Protein 1WA3 (pdb70)

Solvent-accessible surface area: 47806 Å² total; per-residue (Å²): 201,11,64,104,39,0,118,152,43,76,3,0,0,6,0,53,11,127,43,35,125,45,0,63,79,20,0,55,1,0,25,79,4,30,0,57,0,0,3,0,0,35,42,4,61,94,2,37,49,0,1,130,76,0,60,88,0,67,158,120,36,5,15,0,0,0,0,6,0,37,44,40,92,47,0,96,98,0,31,133,16,22,8,54,0,0,0,0,1,3,20,7,85,100,0,1,102,14,1,130,135,100,70,30,52,4,2,0,0,1,1,0,2,9,4,0,4,90,0,50,117,32,57,20,55,6,0,5,0,7,0,0,76,27,2,6,24,86,0,3,125,14,2,90,28,9,7,97,74,15,88,4,0,0,10,12,35,5,45,58,138,38,0,32,93,6,35,156,4,41,13,18,0,0,2,0,20,67,30,0,4,125,37,80,49,94,86,0,67,119,43,0,88,34,0,30,107,86,16,188,66,72,189,18,61,114,33,2,132,151,35,66,3,1,0,5,0,64,13,131,39,25,127,52,0,58,73,13,0,62,2,0,30,101,6,30,0,54,0,0,4,0,0,34,43,3,65,94,2,36,46,0,0,116,77,1,58,103,4,61,162,127,36,4,15,0,0,0,0,5,0,42,45,33,132,46,0,118,115,0,28,140,10,22,6,64,2,0,0,0,2,2,4,3,79,105,0,6,108,26,1,152,147,118,68,29,53,6,4,0,0,2,1,0,2,15,8,0,6,92,0,57,125,52,58,23,57,8,0,2,0,7,0,0,73,26,4,9,30,84,0,4,133,18,2,110,26,10,6,67,78,9,76,5,1,0,12,12,44,3,44,61,135,44,0,27,102,6,32,148,9,46,11,18,0,0,2,0,20,77,31,0,8,147,35,67,45,88,92,0,72,95,49,0,103,36,0,42,129,93,12,208,69,56,46,59,120,58,1,124,157,42,80,4,1,0,4,0,58,14,133,34,26,111,49,0,67,93,7,0,71,2,0,29,98,6,35,0,55,0,0,3,0,0,34,48,3,58,97,3,43,53,0,0,142,77,5,48,98,2,65,161,132,38,2,14,0,0,0,0,6,0,33,33,44,124,46,0,115,101,0,29,126,17,22,7,56,1,0,0,0,2,4,12,5,100,110,0,3,70,22,2,123,151,100,68,28,58,6,2,0,0,1,1,0,2,21,12,0,10,102,0,67,115,35,65,24,60,8,0,2,0,5,0,0,66,25,5,10,22,99,0,4,120,14,2,118,24,8,12,81,110,14,74,4,1,0,11,12,42,4,51,66,130,40,0,19,98,5,40,163,0,36,12,21,0,0,2,0,21,79,33,0,6,149,36,69,40,81,93,0,82,89,60,0,99,38,1,24,131,94,10,196,70,75,204,20,59,107,52,2,128,149,38,54,2,1,0,5,0,59,14,134,45,34,97,47,0,60,72,10,0,61,4,0,26,75,7,24,0,54,0,0,4,0,0,29,55,3,69,93,3,36,50,0,1,139,74,1,55,79,0,70,152,132,39,4,14,0,0,0,0,8,0,39,43,55,108,45,0,96,86,0,27,120,22,27,8,55,1,0,0,0,2,3,20,14,106,111,0,3,88,19,1,137,150,91,66,28,58,8,3,0,0,1,1,0,2,5,13,0,4,88,0,48,120,43,55,23,55,10,0,7,0,6,0,0,78,26,4,9,31,86,0,5,124,17,2,110,27,10,6,90,76,14,77,5,0,0,11,12,37,4,49,64,134,37,0,35,79,6,23,149,3,41,12,14,0,0,2,0,19,82,33,0,5,144,34,69,43,98,86,0,101,108,59,0,90,39,2,23,114,99,6,165,69,48,79,192,13,59,109,41,3,134,153,36,75,3,2,0,6,0,68,11,130,27,27,115,54,0,74,98,15,0,67,1,0,26,87,4,32,0,53,1,0,4,0,0,31,48,4,58,95,2,32,54,0,0,116,79,2,56,105,3,65,150,154,37,3,15,0,0,0,0,6,0,36,42,41,93,37,0,102,78,0,38,128,11,22,8,62,1,0,1,0,1,3,8,4,85,109,0,3,98,28,2,131,142,106,73,26,59,6,3,0,0,2,2,0,2,32,15,0,9,94,0,75,133,30,64,24,68,12,0,5,0,9,0,0,68,24,5,10,29,77,0,10,109,15,1,140,26,10,16,71,116,16,74,6,0,0,11,13,41,4,49,55,139,47,0,40,91,10,32,148,13,54,14,21,0,0,2,0,18,72,32,0,4,140,38,74,47,91,84,0,63,103,57,0,71,33,1,20,113,97,12,194,72,76,52,64,125,54,2,142,159,29,80,2,2,0,4,0,50,11,133,48,38,111,42,0,57,88,6,0,58,0,0,42,100,7,32,0,58,1,0,4,0,0,33,42,3,56,92,3,23,35,0,0,107,82,0,55,96,7,68,160,136,42,5,17,0,0,0,0,7,0,39,48,35,90,36,0,90,86,0,36,131,8,25,4,56,2,0,0,0,2,1,2,6,83,117,0,4,102,23,2,144,145,104,68,30,55,8,3,0,0,2,0,0,2,19,11,0,6,69,0,55,114,48,58,22,64,10,0,4,0,5,0,0,76,25,0,6,22,77,0,7,132,14,1,114,28,10,5,73,78,10,80,6,1,0,9,12,45,5,50,69,133,13,0,28,86,3,32,158,13,55,12,18,0,0,2,0,18,85,35,0,5,134,35,72,36,93,88,0,53,99,58,0,92,29,1,17,116,97,18,189,66,63

Organism: Thermotoga maritima (strain ATCC 43589 / DSM 3109 / JCM 10099 / NBRC 100826 / MSB8) (NCBI:txid243274)

Secondary structure (DSSP, 8-state):
-HHHHHHHH-EEEEE--SSHHHHHHHHHHHHHTT--EEEEETTSTTHHHHHHHTHHHHHTT-EEEEES--SHHHHHHHHHHT-SEEE-SS--HHHHHHHHHHT-EEE-EE-SHHHHHHHHHTT--EEEETTHHHHHHHHHHHHHTT-TT-EEEEBSS--TTTHHHHHHHT-S-EEE-HHHH-S-HHHHHHHHHHHHHHHHH-/-HHHHHHHH-EEEEE--SSHHHHHHHHHHHHHTT--EEEEETTSTTHHHHHHHTGGGGGGT-EEEEES--SHHHHHHHHHTT-SEEE-SS--HHHHHHHHHHT-EEE-EE-SHHHHHHHHHTT--EEEETTHHHHHHHHHHHHHTT-TT-EEEEBSS--TTTHHHHHHHT-S-EEE-HHHHSS-HHHHHHHHHHHHHHHHH-/-HHHHHHH-EEEEE--SSHHHHHHHHHHHHHTT--EEEEETTSTTHHHHHHHHGGGGGGT-EEEEES--SHHHHHHHHHTT-SEEE-SS--HHHHHHHHHHT-EEE-EE-SHHHHHHHHHTT--EEEETTHHHHHHHHHHHHHTT-TT-EEEEBSS--TTTHHHHHHHT-S-EEE-HHHHSS-HHHHHHHHHHHHHHHHT-/-HHHHHHHH-EEEEE--SSHHHHHHHHHHHHHTT--EEEEETTSTTHHHHHHHTHHHHHTT-EEEEES--SHHHHHHHHHTT-SEEE-SS--HHHHHHHHHHT-EEE-EE-SHHHHHHHHHTT--EEEETTHHHH-HHHHHHHHTT-TT-EEEEBSS--TTTHHHHHHTT-S-EEE-HHHHSS-HHHHHHHHHHHHHHHHHH-/-HHHHHHHH-EEEEE--SSHHHHHHHHHHHHHTT--EEEEETTSTTHHHHHHHTHHHHTTT-EEEEES--SHHHHHHHHHTT-SEEE-SS--HHHHHHHHHHT-EEE-EE-SHHHHHHHHHTT--EEEETTHHHH-HHHHHHHTTT-TT-EEEEBSS--TTTHHHHHHTT-S-EEE-HHHH-S-HHHHHHHHHHHHHHHHH-/-HHHHHHH-EEEEE--SSHHHHHHHHHHHHHHT--EEEEETTSTTHHHHHHHTTHHHHTT-EEEEES--SHHHHHHHHHTT-SEEE-SS--HHHHHHHHHHT-EEE-EE-SHHHHHHHHHTT--EEEETTHHHHHHHHHHHHHTT-TT-EEEEBSS--TTTHHHHHHHT-S-EEE-HHHH-S-HHHHHHHHHHHHHHHHT-

Sequence (1211 aa):
KMEELFKKHKIVAVLRANSVEEAKEKALAVFEGGVHLIEITFTVPDADTVIKELSFLKEKGAIIGAGTVTSVEQCRKAVESGAEFIVSPHLDEEISQFCKEKGVFYMPGVMTPTELVKAMKLGHTILKLFPGEVVGPQFVKAMKGPFPNVKFVPTGGVNLDNVCEWFKAGVLAVGVGSALVKGTPDEVREKAKAFVEKIRGCKMEELFKKHKIVAVLRANSVEEAKEKALAVFEGGVHLIEITFTVPDADTVIKELSFLKEKGAIIGAGTVTSVEQCRKAVESGAEFIVSPHLDEEISQFCKEKGVFYMPGVMTPTELVKAMKLGHTILKLFPGEVVGPQFVKAMKGPFPNVKFVPTGGVNLDNVCEWFKAGVLAVGVGSALVKGTPDEVREKAKAFVEKIRGCMEELFKKHKIVAVLRANSVEEAKEKALAVFEGGVHLIEITFTVPDADTVIKELSFLKEKGAIIGAGTVTSVEQCRKAVESGAEFIVSPHLDEEISQFCKEKGVFYMPGVMTPTELVKAMKLGHTILKLFPGEVVGPQFVKAMKGPFPNVKFVPTGGVNLDNVCEWFKAGVLAVGVGSALVKGTPDEVREKAKAFVEKIRGCKMEELFKKHKIVAVLRANSVEEAKEKALAVFEGGVHLIEITFTVPDADTVIKELSFLKEKGAIIGAGTVTSVEQCRKAVESGAEFIVSPHLDEEISQFCKEKGVFYMPGVMTPTELVKAMKLGHTILKLFPGEVVGPQFVKAMKGPFPNVKFVPTGGVNLDNVCEWFKAGVLAVGVGSALVKGTPDEVREKAKAFVEKIRGCTKMEELFKKHKIVAVLRANSVEEAKEKALAVFEGGVHLIEITFTVPDADTVIKELSFLKEKGAIIGAGTVTSVEQCRKAVESGAEFIVSPHLDEEISQFCKEKGVFYMPGVMTPTELVKAMKLGHTILKLFPGEVVGPQFVKAMKGPFPNVKFVPTGGVNLDNVCEWFKAGVLAVGVGSALVKGTPDEVREKAKAFVEKIRGCMEELFKKHKIVAVLRANSVEEAKEKALAVFEGGVHLIEITFTVPDADTVIKELSFLKEKGAIIGAGTVTSVEQCRKAVESGAEFIVSPHLDEEISQFCKEKGVFYMPGVMTPTELVKAMKLGHTILKLFPGEVVGPQFVKAMKGPFPNVKFVPTGGVNLDNVCEWFKAGVLAVGVGSALVKGTPDEVREKAKAFVEKIRGC

B-factor: mean 14.67, std 8.51, range [2.0, 52.43]

CATH classification: 3.20.20.70

InterPro domains:
  IPR000887 KDPG/KHG aldolase [PF01081] (4-184)
  IPR000887 KDPG/KHG aldolase [PTHR30246] (2-201)
  IPR000887 KDPG/KHG aldolase [TIGR01182] (3-199)
  IPR000887 KDPG/KHG aldolase [cd00452] (7-200)
  IPR013785 Aldolase-type TIM barrel [G3DSA:3.20.20.70] (1-205)

Nearest PDB structures (foldseek):
  1wa3-assembly2_F  TM=1.000E+00  e=8.647E-37  Thermotoga maritima
  8szz-assembly1_J  TM=9.961E-01  e=9.721E-35  Thermotoga maritima
  8e01-assembly1_A  TM=9.948E-01  e=7.630E-35  Thermotoga maritima
  9dne-assembly1_H  TM=9.926E-01  e=2.561E-34  synthetic construct
  6p6f-assembly1_A  TM=9.931E-01  e=1.313E-33  synthetic construct

Radius of gyration: 53.52 Å; Cα contacts (8 Å, |Δi|>4): 2641; chains: 6; bounding box: 64×140×130 Å

Foldseek 3Di:
DVLVVCLVQQEEEEFDDAELVLSLLLVVLLVLLPHQHYAQEPNYVPSLVSLLVCVVSVVVRHQYAYEQDDDVVVVVSGVVSPHQAYEHQADDLVSLVVCVVVVHHYAYEDADPVSVVVCVVSVDQEHEHPQQVVVDLVVLLVCCPVRVRHAYAHEHPDALVCVVVNVVSPHSHYYYYPNQRDDRSVRNNVSSNSVSVSVVVD/DVLVVCLVQQEEEEDDDAELVLSLLLVVLLVLLPRQHYEQEPNYVPSLVSLLVCVVCVVVPHQYAYEQDDDVVSVVSRVVSPHQAYEHQADDLVSLVSCVVVVHHYAYEDADVVRVVVVVVSVAQEHEHPQCVVRHLVVLLVCCVVNVRRAYAYEHPCALVCVVVNVVSGHSHYYYYCNQRDDHSNSNSVRSNSVSVSVVVD/DLVVCLVQQEEEAEDDAELVLRLLLQVLLVLLPRQHYEQEPNYVCSLVSLLVCQVCVVVVHQYAYEQDDDVVSVVSRVVSPHQAYEHQADDLRSLVSCVVVVHHYAYEDADPVRCVVVVVSPDQEHEHPQCVVCHLVVLLVCCVVPVRHAYAYEHPCELVCVVVNVVSPHSHYYYYCNQRPDHSNVNSVSSNSVSVSVVVD/DVLVVLQVQQEEEPADDAELVLRLLQVVLLVLLRRQHYAQEPNYPPSLVSLLVCVVSVVVPHQYAYEQDDDVVSLVSRVVSPHQEYEHQADDVVSLVSCVVVVHHYAYEDADVVRVVVVVVSPAQEHEHPQQVVNDLVVLQVCCVVRVSHAYAHEHPDALVCPLVNVVSPHSHYYYYCNQHPDHSNSNNVRSNSVSVSVVVRD/DVLVVLLVQQEAEAEDDAELVLSLLLVVLLVLLPHQHYEQEPNYVVSLVSLLVCVVVVVVPHQYAYEQDDDVVSVVSRVVSPHQAYEHQADDLHNLVSCVVVVHHYAYEDADPVRVVVCVVSVAQEHEHPQCVVRHLVNLLVCCVVPVRRAYAHEHPDALVCVVVNVVSPHSHYYYYCNQRDDGSVVNSVRSNSVSVSVVVD/DLVCLLVQQEEEAADDAELVLRLLLVVLLVLLRRQHYEQEPNYVPSLVSQLVNVVCVVVRHAYAYEQDDDCVSVVSRVVSPHQAYEHQADDLHNLVSCVVVVGHYAYEDADVVSVVVVVVSPDQEHEHPQAVVNDLVNLQVCCVVPVRHAYAHEHPDALVCVVVNVVSPHSHYYYYCRQSDDHSNSNSVSSNVVSVSVVVD

Structure (mmCIF, N/CA/C/O backbone):
data_1WA3
#
_entry.id   1WA3
#
_cell.length_a   42.600
_cell.length_b   101.100
_cell.length_c   124.600
_cell.angle_alpha   90.00
_cell.angle_beta   97.20
_cell.angle_gamma   90.00
#
_symmetry.space_group_name_H-M   'P 1 21 1'
#
loop_
_entity.id
_entity.type
_entity.pdbx_description
1 polymer '2-KETO-3-DEOXY-6-PHOSPHOGLUCONATE ALDOLASE'
2 non-polymer 'PYRUVIC ACID'
3 non-polymer 'SULFATE ION'
4 water water
#
loop_
_atom_site.group_PDB
_atom_site.id
_atom_site.type_symbol
_atom_site.label_atom_id
_atom_site.label_alt_id
_atom_site.label_comp_id
_atom_site.label_asym_id
_atom_site.label_entity_id
_atom_site.label_seq_id
_atom_site.pdbx_PDB_ins_code
_atom_site.Cartn_x
_atom_site.Cartn_y
_atom_site.Cartn_z
_atom_site.occupancy
_atom_site.B_iso_or_equiv
_atom_site.auth_seq_id
_atom_site.auth_comp_id
_atom_site.auth_asym_id
_atom_site.auth_atom_id
_atom_site.pdbx_PDB_model_num
ATOM 1 N N . LYS A 1 2 ? 8.458 -15.318 -21.270 1.00 21.85 2 LYS A N 1
ATOM 2 C CA . LYS A 1 2 ? 9.302 -14.610 -22.270 1.00 21.26 2 LYS A CA 1
ATOM 3 C C . LYS A 1 2 ? 10.192 -13.611 -21.534 1.00 20.82 2 LYS A C 1
ATOM 4 O O . LYS A 1 2 ? 11.427 -13.680 -21.641 1.00 19.56 2 LYS A O 1
ATOM 10 N N . MET A 1 3 ? 9.569 -12.719 -20.751 1.00 20.40 3 MET A N 1
ATOM 11 C CA . MET A 1 3 ? 10.303 -11.621 -20.087 1.00 20.67 3 MET A CA 1
ATOM 12 C C . MET A 1 3 ? 11.287 -12.030 -19.029 1.00 20.23 3 MET A C 1
ATOM 13 O O . MET A 1 3 ? 12.378 -11.471 -18.968 1.00 20.62 3 MET A O 1
ATOM 18 N N . GLU A 1 4 ? 10.908 -12.991 -18.188 1.00 19.95 4 GLU A N 1
ATOM 19 C CA . GLU A 1 4 ? 11.812 -13.509 -17.165 1.00 20.53 4 GLU A CA 1
ATOM 20 C C . GLU A 1 4 ? 13.178 -13.893 -17.737 1.00 18.70 4 GLU A C 1
ATOM 21 O O . GLU A 1 4 ? 14.232 -13.517 -17.202 1.00 18.58 4 GLU A O 1
ATOM 27 N N . GLU A 1 5 ? 13.146 -14.700 -18.795 1.00 16.35 5 GLU A N 1
ATOM 28 C CA . GLU A 1 5 ? 14.363 -15.146 -19.466 1.00 14.61 5 GLU A CA 1
ATOM 29 C C . GLU A 1 5 ? 15.175 -13.967 -19.990 1.00 12.44 5 GLU A C 1
ATOM 30 O O . GLU A 1 5 ? 16.434 -13.999 -19.995 1.00 9.36 5 GLU A O 1
ATOM 36 N N . LEU A 1 6 ? 14.467 -12.939 -20.469 1.00 11.24 6 LEU A N 1
ATOM 37 C CA . LEU A 1 6 ? 15.165 -11.758 -21.031 1.00 11.59 6 LEU A CA 1
ATOM 38 C C . LEU A 1 6 ? 15.907 -10.969 -19.946 1.00 11.79 6 LEU A C 1
ATOM 39 O O . LEU A 1 6 ? 17.043 -10.502 -20.139 1.00 10.60 6 LEU A O 1
ATOM 44 N N . PHE A 1 7 ? 15.270 -10.816 -18.791 1.00 12.01 7 PHE A N 1
ATOM 45 C CA . PHE A 1 7 ? 15.900 -10.087 -17.708 1.00 14.55 7 PHE A CA 1
ATOM 46 C C . PHE A 1 7 ? 17.059 -10.938 -17.236 1.00 14.11 7 PHE A C 1
ATOM 47 O O . PHE A 1 7 ? 18.135 -10.441 -16.955 1.00 14.58 7 PHE A O 1
ATOM 55 N N . LYS A 1 8 ? 16.863 -12.257 -17.207 1.00 16.13 8 LYS A N 1
ATOM 56 C CA . LYS A 1 8 ? 17.937 -13.152 -16.772 1.00 16.35 8 LYS A CA 1
ATOM 57 C C . LYS A 1 8 ? 19.144 -13.053 -17.675 1.00 16.43 8 LYS A C 1
ATOM 58 O O . LYS A 1 8 ? 20.296 -13.087 -17.213 1.00 17.57 8 LYS A O 1
ATOM 64 N N . LYS A 1 9 ? 18.881 -12.907 -18.974 1.00 15.18 9 LYS A N 1
ATOM 65 C CA . LYS A 1 9 ? 19.908 -12.910 -19.999 1.00 15.06 9 LYS A CA 1
ATOM 66 C C . LYS A 1 9 ? 20.699 -11.605 -20.001 1.00 13.08 9 LYS A C 1
ATOM 67 O O . LYS A 1 9 ? 21.931 -11.621 -20.000 1.00 13.03 9 LYS A O 1
ATOM 73 N N . HIS A 1 10 ? 19.978 -10.483 -20.008 1.00 10.94 10 HIS A N 1
ATOM 74 C CA . HIS A 1 10 ? 20.574 -9.153 -20.174 1.00 10.21 10 HIS A CA 1
ATOM 75 C C . HIS A 1 10 ? 21.033 -8.500 -18.862 1.00 8.79 10 HIS A C 1
ATOM 76 O O . HIS A 1 10 ? 21.988 -7.739 -18.863 1.00 9.14 10 HIS A O 1
ATOM 83 N N . LYS A 1 11 ? 20.329 -8.782 -17.759 1.00 6.95 11 LYS A N 1
ATOM 84 C CA . LYS A 1 11 ? 20.767 -8.389 -16.423 1.00 6.81 11 LYS A CA 1
ATOM 85 C C . LYS A 1 11 ? 20.738 -6.909 -16.092 1.00 5.86 11 LYS A C 1
ATOM 86 O O . LYS A 1 11 ? 21.125 -6.511 -14.975 1.00 6.11 11 LYS A O 1
ATOM 92 N N . ILE A 1 12 ? 20.266 -6.102 -17.016 1.00 4.94 12 ILE A N 1
ATOM 93 C CA . ILE A 1 12 ? 20.170 -4.666 -16.774 1.00 5.51 12 ILE A CA 1
ATOM 94 C C . ILE A 1 12 ? 18.997 -4.087 -17.548 1.00 5.76 12 ILE A C 1
ATOM 95 O O . ILE A 1 12 ? 18.782 -4.470 -18.696 1.00 7.55 12 ILE A O 1
ATOM 100 N N . VAL A 1 13 ? 18.252 -3.184 -16.919 1.00 5.54 13 VAL A N 1
ATOM 101 C CA . VAL A 1 13 ? 17.215 -2.402 -17.603 1.00 6.01 13 VAL A CA 1
ATOM 102 C C . VAL A 1 13 ? 17.567 -0.936 -17.421 1.00 4.59 13 VAL A C 1
ATOM 103 O O . VAL A 1 13 ? 17.817 -0.541 -16.291 1.00 4.96 13 VAL A O 1
ATOM 107 N N . ALA A 1 14 ? 17.545 -0.143 -18.503 1.00 4.14 14 ALA A N 1
ATOM 108 C CA . ALA A 1 14 ? 17.738 1.301 -18.437 1.00 4.50 14 ALA A CA 1
ATOM 109 C C . ALA A 1 14 ? 16.409 1.916 -18.039 1.00 5.81 14 ALA A C 1
ATOM 110 O O . ALA A 1 14 ? 15.396 1.715 -18.722 1.00 6.97 14 ALA A O 1
ATOM 112 N N . VAL A 1 15 ? 16.434 2.705 -16.973 1.00 6.68 15 VAL A N 1
ATOM 113 C CA . VAL A 1 15 ? 15.227 3.360 -16.468 1.00 6.00 15 VAL A CA 1
ATOM 114 C C . VAL A 1 15 ? 15.273 4.782 -17.052 1.00 7.35 15 VAL A C 1
ATOM 115 O O . VAL A 1 15 ? 16.054 5.629 -16.612 1.00 6.29 15 VAL A O 1
ATOM 119 N N . LEU A 1 16 ? 14.478 5.018 -18.089 1.00 6.77 16 LEU A N 1
ATOM 120 C CA . LEU A 1 16 ? 14.638 6.202 -18.897 1.00 7.95 16 LEU A CA 1
ATOM 121 C C . LEU A 1 16 ? 13.714 7.308 -18.434 1.00 8.25 16 LEU A C 1
ATOM 122 O O . LEU A 1 16 ? 12.502 7.211 -18.604 1.00 8.82 16 LEU A O 1
ATOM 127 N N . ARG A 1 17 ? 14.307 8.335 -17.831 1.00 7.90 17 ARG A N 1
ATOM 128 C CA . ARG A 1 17 ? 13.622 9.577 -17.476 1.00 8.57 17 ARG A CA 1
ATOM 129 C C . ARG A 1 17 ? 14.180 10.706 -18.365 1.00 10.52 17 ARG A C 1
ATOM 130 O O . ARG A 1 17 ? 15.353 10.689 -18.714 1.00 10.16 17 ARG A O 1
ATOM 138 N N . ALA A 1 18 ? 13.321 11.618 -18.818 1.00 11.43 18 ALA A N 1
ATOM 139 C CA . ALA A 1 18 ? 13.729 12.666 -19.739 1.00 12.59 18 ALA A CA 1
ATOM 140 C C . ALA A 1 18 ? 12.646 13.709 -19.711 1.00 14.88 18 ALA A C 1
ATOM 141 O O . ALA A 1 18 ? 11.536 13.459 -19.227 1.00 14.53 18 ALA A O 1
ATOM 143 N N . ASN A 1 19 ? 12.944 14.875 -20.268 1.00 16.84 19 ASN A N 1
ATOM 144 C CA . ASN A 1 19 ? 12.006 15.998 -20.203 1.00 19.17 19 ASN A CA 1
ATOM 145 C C . ASN A 1 19 ? 11.255 16.243 -21.504 1.00 18.97 19 ASN A C 1
ATOM 146 O O . ASN A 1 19 ? 10.401 17.154 -21.587 1.00 19.45 19 ASN A O 1
ATOM 151 N N . SER A 1 20 ? 11.589 15.478 -22.541 1.00 17.03 20 SER A N 1
ATOM 152 C CA . SER A 1 20 ? 10.869 15.603 -23.786 1.00 16.17 20 SER A CA 1
ATOM 153 C C . SER A 1 20 ? 10.910 14.298 -24.510 1.00 15.35 20 SER A C 1
ATOM 154 O O . SER A 1 20 ? 11.781 13.452 -24.240 1.00 13.23 20 SER A O 1
ATOM 157 N N . VAL A 1 21 ? 9.990 14.179 -25.454 1.00 14.42 21 VAL A N 1
ATOM 158 C CA . VAL A 1 21 ? 9.906 13.027 -26.338 1.00 15.42 21 VAL A CA 1
ATOM 159 C C . VAL A 1 21 ? 11.217 12.878 -27.087 1.00 16.12 21 VAL A C 1
ATOM 160 O O . VAL A 1 21 ? 11.709 11.759 -27.246 1.00 15.02 21 VAL A O 1
ATOM 164 N N . GLU A 1 22 ? 11.778 14.015 -27.537 1.00 16.62 22 GLU A N 1
ATOM 165 C CA . GLU A 1 22 ? 12.975 14.010 -28.401 1.00 17.31 22 GLU A CA 1
ATOM 166 C C . GLU A 1 22 ? 14.177 13.521 -27.586 1.00 15.44 22 GLU A C 1
ATOM 167 O O . GLU A 1 22 ? 14.947 12.678 -28.048 1.00 14.51 22 GLU A O 1
ATOM 173 N N . GLU A 1 23 ? 14.318 14.040 -26.377 1.00 14.29 23 GLU A N 1
ATOM 174 C CA . GLU A 1 23 ? 15.380 13.626 -25.467 1.00 15.06 23 GLU A CA 1
ATOM 175 C C . GLU A 1 23 ? 15.278 12.132 -25.097 1.00 13.71 23 GLU A C 1
ATOM 176 O O . GLU A 1 23 ? 16.280 11.413 -25.076 1.00 13.20 23 GLU A O 1
ATOM 182 N N . ALA A 1 24 ? 14.062 11.655 -24.841 1.00 11.67 24 ALA A N 1
ATOM 183 C CA . ALA A 1 24 ? 13.877 10.270 -24.449 1.00 10.61 24 ALA A CA 1
ATOM 184 C C . ALA A 1 24 ? 14.299 9.354 -25.609 1.00 9.27 24 ALA A C 1
ATOM 185 O O . ALA A 1 24 ? 14.971 8.332 -25.398 1.00 8.42 24 ALA A O 1
ATOM 187 N N . LYS A 1 25 ? 13.931 9.719 -26.832 1.00 8.37 25 LYS A N 1
ATOM 188 C CA . LYS A 1 25 ? 14.260 8.879 -27.978 1.00 10.12 25 LYS A CA 1
ATOM 189 C C . LYS A 1 25 ? 15.778 8.808 -28.197 1.00 9.99 25 LYS A C 1
ATOM 190 O O . LYS A 1 25 ? 16.356 7.725 -28.482 1.00 9.82 25 LYS A O 1
ATOM 196 N N . GLU A 1 26 ? 16.420 9.966 -28.042 1.00 10.10 26 GLU A N 1
ATOM 197 C CA . GLU A 1 26 ? 17.864 10.042 -28.216 1.00 11.28 26 GLU A CA 1
ATOM 198 C C . GLU A 1 26 ? 18.578 9.171 -27.192 1.00 10.57 26 GLU A C 1
ATOM 199 O O . GLU A 1 26 ? 19.528 8.481 -27.518 1.00 10.33 26 GLU A O 1
ATOM 205 N N . LYS A 1 27 ? 18.114 9.219 -25.953 1.00 10.24 27 LYS A N 1
ATOM 206 C CA . LYS A 1 27 ? 18.721 8.432 -24.875 1.00 9.25 27 LYS A CA 1
ATOM 207 C C . LYS A 1 27 ? 18.438 6.953 -25.035 1.00 8.90 27 LYS A C 1
ATOM 208 O O . LYS A 1 27 ? 19.301 6.112 -24.714 1.00 8.50 27 LYS A O 1
ATOM 214 N N . ALA A 1 28 ? 17.238 6.598 -25.519 1.00 7.26 28 ALA A N 1
ATOM 215 C CA . ALA A 1 28 ? 16.934 5.153 -25.733 1.00 7.97 28 ALA A CA 1
ATOM 216 C C . ALA A 1 28 ? 17.885 4.620 -26.789 1.00 7.81 28 ALA A C 1
ATOM 217 O O . ALA A 1 28 ? 18.452 3.507 -26.679 1.00 6.98 28 ALA A O 1
ATOM 219 N N . LEU A 1 29 ? 18.069 5.426 -27.833 1.00 8.61 29 LEU A N 1
ATOM 220 C CA . LEU A 1 29 ? 18.928 4.989 -28.941 1.00 9.72 29 LEU A CA 1
ATOM 221 C C . LEU A 1 29 ? 20.383 4.813 -28.466 1.00 8.39 29 LEU A C 1
ATOM 222 O O . LEU A 1 29 ? 21.012 3.814 -28.792 1.00 8.33 29 LEU A O 1
ATOM 227 N N . ALA A 1 30 ? 20.874 5.765 -27.674 1.00 8.46 30 ALA A N 1
ATOM 228 C CA . ALA A 1 30 ? 22.224 5.708 -27.098 1.00 7.77 30 ALA A CA 1
ATOM 229 C C . ALA A 1 30 ? 22.449 4.492 -26.218 1.00 8.41 30 ALA A C 1
ATOM 230 O O . ALA A 1 30 ? 23.458 3.796 -26.352 1.00 7.75 30 ALA A O 1
ATOM 232 N N . VAL A 1 31 ? 21.520 4.239 -25.291 1.00 6.70 31 VAL A N 1
ATOM 233 C CA . VAL A 1 31 ? 21.662 3.096 -24.368 1.00 7.79 31 VAL A CA 1
ATOM 234 C C . VAL A 1 31 ? 21.725 1.779 -25.172 1.00 7.09 31 VAL A C 1
ATOM 235 O O . VAL A 1 31 ? 22.552 0.880 -24.918 1.00 6.85 31 VAL A O 1
ATOM 239 N N . PHE A 1 32 ? 20.909 1.721 -26.211 1.00 6.78 32 PHE A N 1
ATOM 240 C CA . PHE A 1 32 ? 20.853 0.541 -27.043 1.00 7.99 32 PHE A CA 1
ATOM 241 C C . PHE A 1 32 ? 22.163 0.368 -27.821 1.00 8.49 32 PHE A C 1
ATOM 242 O O . PHE A 1 32 ? 22.683 -0.713 -27.866 1.00 8.44 32 PHE A O 1
ATOM 250 N N . GLU A 1 33 ? 22.688 1.439 -28.419 1.00 9.87 33 GLU A N 1
ATOM 251 C CA . GLU A 1 33 ? 23.962 1.356 -29.120 1.00 12.58 33 GLU A CA 1
ATOM 252 C C . GLU A 1 33 ? 25.109 0.934 -28.193 1.00 11.53 33 GLU A C 1
ATOM 253 O O . GLU A 1 33 ? 26.074 0.299 -28.642 1.00 12.43 33 GLU A O 1
ATOM 259 N N . GLY A 1 34 ? 25.010 1.285 -26.912 1.00 9.96 34 GLY A N 1
ATOM 260 C CA . GLY A 1 34 ? 26.009 0.870 -25.947 1.00 10.31 34 GLY A CA 1
ATOM 261 C C . GLY A 1 34 ? 25.848 -0.552 -25.433 1.00 10.95 34 GLY A C 1
ATOM 262 O O . GLY A 1 34 ? 26.659 -1.024 -24.627 1.00 12.57 34 GLY A O 1
ATOM 263 N N . GLY A 1 35 ? 24.807 -1.259 -25.865 1.00 9.96 35 GLY A N 1
ATOM 264 C CA . GLY A 1 35 ? 24.674 -2.661 -25.453 1.00 8.97 35 GLY A CA 1
ATOM 265 C C . GLY A 1 35 ? 23.562 -2.979 -24.466 1.00 8.61 35 GLY A C 1
ATOM 266 O O . GLY A 1 35 ? 23.372 -4.167 -24.120 1.00 8.01 35 GLY A O 1
ATOM 267 N N . VAL A 1 36 ? 22.792 -1.963 -24.059 1.00 8.03 36 VAL A N 1
ATOM 268 C CA . VAL A 1 36 ? 21.588 -2.169 -23.193 1.00 8.48 36 VAL A CA 1
ATOM 269 C C . VAL A 1 36 ? 20.300 -2.379 -24.032 1.00 8.35 36 VAL A C 1
ATOM 270 O O . VAL A 1 36 ? 19.798 -1.459 -24.685 1.00 9.23 36 VAL A O 1
ATOM 274 N N . HIS A 1 37 ? 19.790 -3.601 -24.041 1.00 7.13 37 HIS A N 1
ATOM 275 C CA . HIS A 1 37 ? 18.639 -3.954 -24.862 1.00 8.41 37 HIS A CA 1
ATOM 276 C C . HIS A 1 37 ? 17.294 -3.749 -24.161 1.00 7.41 37 HIS A C 1
ATOM 277 O O . HIS A 1 37 ? 16.265 -3.575 -24.834 1.00 7.44 37 HIS A O 1
ATOM 284 N N . LEU A 1 38 ? 17.287 -3.805 -22.833 1.00 5.79 38 LEU A N 1
ATOM 285 C CA . LEU A 1 38 ? 16.070 -3.636 -22.043 1.00 5.29 38 LEU A CA 1
ATOM 286 C C . LEU A 1 38 ? 15.915 -2.184 -21.646 1.00 5.01 38 LEU A C 1
ATOM 287 O O . LEU A 1 38 ? 16.746 -1.637 -20.894 1.00 4.80 38 LEU A O 1
ATOM 292 N N . ILE A 1 39 ? 14.846 -1.554 -22.139 1.00 4.07 39 ILE A N 1
ATOM 293 C CA . ILE A 1 39 ? 14.667 -0.121 -22.007 1.00 5.47 39 ILE A CA 1
ATOM 294 C C . ILE A 1 39 ? 13.264 0.209 -21.548 1.00 4.48 39 ILE A C 1
ATOM 295 O O . ILE A 1 39 ? 12.304 -0.081 -22.227 1.00 5.74 39 ILE A O 1
ATOM 300 N N . GLU A 1 40 ? 13.183 0.789 -20.365 1.00 5.55 40 GLU A N 1
ATOM 301 C CA . GLU A 1 40 ? 11.935 1.190 -19.728 1.00 6.55 40 GLU A CA 1
ATOM 302 C C . GLU A 1 40 ? 11.726 2.704 -19.907 1.00 5.60 40 GLU A C 1
ATOM 303 O O . GLU A 1 40 ? 12.511 3.545 -19.393 1.00 5.74 40 GLU A O 1
ATOM 309 N N . ILE A 1 41 ? 10.678 3.055 -20.661 1.00 4.39 41 ILE A N 1
ATOM 310 C CA . ILE A 1 41 ? 10.317 4.464 -20.882 1.00 5.02 41 ILE A CA 1
ATOM 311 C C . ILE A 1 41 ? 9.398 4.874 -19.753 1.00 4.46 41 ILE A C 1
ATOM 312 O O . ILE A 1 41 ? 8.305 4.339 -19.637 1.00 4.13 41 ILE A O 1
ATOM 317 N N . THR A 1 42 ? 9.875 5.729 -18.857 1.00 4.31 42 THR A N 1
ATOM 318 C CA . THR A 1 42 ? 9.046 6.041 -17.674 1.00 4.99 42 THR A CA 1
ATOM 319 C C . THR A 1 42 ? 7.933 7.040 -18.031 1.00 4.93 42 THR A C 1
ATOM 320 O O . THR A 1 42 ? 8.087 7.894 -18.931 1.00 3.76 42 THR A O 1
ATOM 324 N N . PHE A 1 43 ? 6.820 6.931 -17.317 1.00 5.83 43 PHE A N 1
ATOM 325 C CA . PHE A 1 43 ? 5.705 7.874 -17.496 1.00 6.77 43 PHE A CA 1
ATOM 326 C C . PHE A 1 43 ? 5.945 9.235 -16.851 1.00 7.80 43 PHE A C 1
ATOM 327 O O . PHE A 1 43 ? 5.062 10.107 -16.853 1.00 8.94 43 PHE A O 1
ATOM 335 N N . THR A 1 44 ? 7.151 9.477 -16.374 1.00 8.24 44 THR A N 1
ATOM 336 C CA . THR A 1 44 ? 7.476 10.879 -16.062 1.00 8.19 44 THR A CA 1
ATOM 337 C C . THR A 1 44 ? 7.952 11.584 -17.332 1.00 8.67 44 THR A C 1
ATOM 338 O O . THR A 1 44 ? 8.106 12.793 -17.325 1.00 9.19 44 THR A O 1
ATOM 342 N N . VAL A 1 45 ? 8.227 10.843 -18.411 1.00 8.47 45 VAL A N 1
ATOM 343 C CA . VAL A 1 45 ? 8.496 11.450 -19.714 1.00 9.28 45 VAL A CA 1
ATOM 344 C C . VAL A 1 45 ? 7.186 12.012 -20.273 1.00 10.22 45 VAL A C 1
ATOM 345 O O . VAL A 1 45 ? 6.204 11.299 -20.360 1.00 11.10 45 VAL A O 1
ATOM 349 N N . PRO A 1 46 ? 7.172 13.298 -20.688 1.00 12.17 46 PRO A N 1
ATOM 350 C CA . PRO A 1 46 ? 5.980 13.829 -21.393 1.00 11.88 46 PRO A CA 1
ATOM 351 C C . PRO A 1 46 ? 5.592 12.948 -22.597 1.00 11.90 46 PRO A C 1
ATOM 352 O O . PRO A 1 46 ? 6.467 12.576 -23.413 1.00 11.05 46 PRO A O 1
ATOM 356 N N . ASP A 1 47 ? 4.305 12.612 -22.758 1.00 10.66 47 ASP A N 1
ATOM 357 C CA . ASP A 1 47 ? 3.907 11.761 -23.902 1.00 10.49 47 ASP A CA 1
ATOM 358 C C . ASP A 1 47 ? 4.757 10.494 -24.035 1.00 9.26 47 ASP A C 1
ATOM 359 O O . ASP A 1 47 ? 5.150 10.092 -25.139 1.00 8.79 47 ASP A O 1
ATOM 364 N N . ALA A 1 48 ? 4.980 9.835 -22.909 1.00 8.63 48 ALA A N 1
ATOM 365 C CA . ALA A 1 48 ? 5.754 8.590 -22.868 1.00 8.38 48 ALA A CA 1
ATOM 366 C C . ALA A 1 48 ? 5.217 7.539 -23.819 1.00 9.39 48 ALA A C 1
ATOM 367 O O . ALA A 1 48 ? 5.999 6.791 -24.431 1.00 7.58 48 ALA A O 1
ATOM 369 N N . ASP A 1 49 ? 3.891 7.473 -23.960 1.00 9.62 49 ASP A N 1
ATOM 370 C CA . ASP A 1 49 ? 3.286 6.508 -24.882 1.00 11.33 49 ASP A CA 1
ATOM 371 C C . ASP A 1 49 ? 3.662 6.800 -26.332 1.00 11.08 49 ASP A C 1
ATOM 372 O O . ASP A 1 49 ? 3.880 5.864 -27.138 1.00 11.08 49 ASP A O 1
ATOM 377 N N . THR A 1 50 ? 3.780 8.089 -26.670 1.00 10.69 50 THR A N 1
ATOM 378 C CA . THR A 1 50 ? 4.232 8.466 -27.999 1.00 10.18 50 THR A CA 1
ATOM 379 C C . THR A 1 50 ? 5.679 8.000 -28.215 1.00 8.96 50 THR A C 1
ATOM 380 O O . THR A 1 50 ? 6.037 7.485 -29.273 1.00 9.97 50 THR A O 1
ATOM 384 N N . VAL A 1 51 ? 6.496 8.144 -27.184 1.00 8.19 51 VAL A N 1
ATOM 385 C CA . VAL A 1 51 ? 7.887 7.693 -27.244 1.00 7.32 51 VAL A CA 1
ATOM 386 C C . VAL A 1 51 ? 7.960 6.203 -27.561 1.00 7.90 51 VAL A C 1
ATOM 387 O O . VAL A 1 51 ? 8.662 5.790 -28.479 1.00 7.75 51 VAL A O 1
ATOM 391 N N . ILE A 1 52 ? 7.233 5.386 -26.790 1.00 6.84 52 ILE A N 1
ATOM 392 C CA . ILE A 1 52 ? 7.185 3.954 -27.025 1.00 7.18 52 ILE A CA 1
ATOM 393 C C . ILE A 1 52 ? 6.773 3.608 -28.469 1.00 8.08 52 ILE A C 1
ATOM 394 O O . ILE A 1 52 ? 7.422 2.793 -29.134 1.00 8.28 52 ILE A O 1
ATOM 399 N N . LYS A 1 53 ? 5.697 4.215 -28.951 1.00 8.81 53 LYS A N 1
ATOM 400 C CA . LYS A 1 53 ? 5.265 4.013 -30.331 1.00 11.83 53 LYS A CA 1
ATOM 401 C C . LYS A 1 53 ? 6.370 4.396 -31.333 1.00 11.75 53 LYS A C 1
ATOM 402 O O . LYS A 1 53 ? 6.651 3.639 -32.260 1.00 12.64 53 LYS A O 1
ATOM 408 N N . GLU A 1 54 ? 7.029 5.527 -31.124 1.00 12.30 54 GLU A N 1
ATOM 409 C CA . GLU A 1 54 ? 8.045 5.997 -32.069 1.00 12.92 54 GLU A CA 1
ATOM 410 C C . GLU A 1 54 ? 9.387 5.234 -31.966 1.00 13.32 54 GLU A C 1
ATOM 411 O O . GLU A 1 54 ? 10.284 5.449 -32.784 1.00 12.36 54 GLU A O 1
ATOM 417 N N . LEU A 1 55 ? 9.515 4.349 -30.969 1.00 12.11 55 LEU A N 1
ATOM 418 C CA . LEU A 1 55 ? 10.726 3.545 -30.793 1.00 12.00 55 LEU A CA 1
ATOM 419 C C . LEU A 1 55 ? 10.561 2.149 -31.384 1.00 13.37 55 LEU A C 1
ATOM 420 O O . LEU A 1 55 ? 11.425 1.277 -31.213 1.00 13.63 55 LEU A O 1
ATOM 425 N N . SER A 1 56 ? 9.473 1.952 -32.118 1.00 13.94 56 SER A N 1
ATOM 426 C CA . SER A 1 56 ? 9.250 0.676 -32.793 1.00 15.97 56 SER A CA 1
ATOM 427 C C . SER A 1 56 ? 10.454 0.246 -33.647 1.00 16.08 56 SER A C 1
ATOM 428 O O . SER A 1 56 ? 10.777 -0.937 -33.711 1.00 15.31 56 SER A O 1
ATOM 431 N N . PHE A 1 57 ? 11.157 1.216 -34.238 1.00 16.11 57 PHE A N 1
ATOM 432 C CA . PHE A 1 57 ? 12.365 0.943 -35.030 1.00 16.11 57 PHE A CA 1
ATOM 433 C C . PHE A 1 57 ? 13.469 0.281 -34.213 1.00 15.67 57 PHE A C 1
ATOM 434 O O . PHE A 1 57 ? 14.214 -0.545 -34.753 1.00 15.84 57 PHE A O 1
ATOM 442 N N . LEU A 1 58 ? 13.575 0.626 -32.927 1.00 14.23 58 LEU A N 1
ATOM 443 C CA . LEU A 1 58 ? 14.554 0.001 -32.026 1.00 13.34 58 LEU A CA 1
ATOM 444 C C . LEU A 1 58 ? 14.207 -1.453 -31.730 1.00 12.68 58 LEU A C 1
ATOM 445 O O . LEU A 1 58 ? 15.119 -2.286 -31.625 1.00 10.59 58 LEU A O 1
ATOM 450 N N . LYS A 1 59 ? 12.915 -1.744 -31.560 1.00 11.56 59 LYS A N 1
ATOM 451 C CA . LYS A 1 59 ? 12.465 -3.120 -31.401 1.00 13.27 59 LYS A CA 1
ATOM 452 C C . LYS A 1 59 ? 12.957 -3.975 -32.578 1.00 13.75 59 LYS A C 1
ATOM 453 O O . LYS A 1 59 ? 13.398 -5.110 -32.381 1.00 13.20 59 LYS A O 1
ATOM 459 N N . GLU A 1 60 ? 12.866 -3.443 -33.803 1.00 15.04 60 GLU A N 1
ATOM 460 C CA . GLU A 1 60 ? 13.269 -4.234 -34.996 1.00 15.64 60 GLU A CA 1
ATOM 461 C C . GLU A 1 60 ? 14.718 -4.675 -34.897 1.00 15.57 60 GLU A C 1
ATOM 462 O O . GLU A 1 60 ? 15.118 -5.699 -35.463 1.00 15.73 60 GLU A O 1
ATOM 468 N N . LYS A 1 61 ? 15.507 -3.904 -34.163 1.00 15.35 61 LYS A N 1
ATOM 469 C CA . LYS A 1 61 ? 16.932 -4.175 -34.059 1.00 15.70 61 LYS A CA 1
ATOM 470 C C . LYS A 1 61 ? 17.243 -5.078 -32.875 1.00 15.17 61 LYS A C 1
ATOM 471 O O . LYS A 1 61 ? 18.389 -5.459 -32.667 1.00 14.93 61 LYS A O 1
ATOM 477 N N . GLY A 1 62 ? 16.245 -5.418 -32.064 1.00 13.20 62 GLY A N 1
ATOM 478 C CA . GLY A 1 62 ? 16.566 -6.255 -30.903 1.00 11.62 62 GLY A CA 1
ATOM 479 C C . GLY A 1 62 ? 16.218 -5.648 -29.551 1.00 9.51 62 GLY A C 1
ATOM 480 O O . GLY A 1 62 ? 16.262 -6.358 -28.552 1.00 9.85 62 GLY A O 1
ATOM 481 N N . ALA A 1 63 ? 15.888 -4.358 -29.503 1.00 7.66 63 ALA A N 1
ATOM 482 C CA . ALA A 1 63 ? 15.536 -3.710 -28.226 1.00 6.79 63 ALA A CA 1
ATOM 483 C C . ALA A 1 63 ? 14.210 -4.231 -27.676 1.00 7.58 63 ALA A C 1
ATOM 484 O O . ALA A 1 63 ? 13.297 -4.625 -28.446 1.00 6.23 63 ALA A O 1
ATOM 486 N N . ILE A 1 64 ? 14.087 -4.215 -26.339 1.00 7.11 64 ILE A N 1
ATOM 487 C CA . ILE A 1 64 ? 12.888 -4.685 -25.668 1.00 6.60 64 ILE A CA 1
ATOM 488 C C . ILE A 1 64 ? 12.405 -3.445 -24.924 1.00 5.91 64 ILE A C 1
ATOM 489 O O . ILE A 1 64 ? 13.034 -2.990 -23.975 1.00 4.86 64 ILE A O 1
ATOM 494 N N . ILE A 1 65 ? 11.316 -2.861 -25.406 1.00 5.40 65 ILE A N 1
ATOM 495 C CA . ILE A 1 65 ? 10.896 -1.544 -24.916 1.00 6.44 65 ILE A CA 1
ATOM 496 C C . ILE A 1 65 ? 9.665 -1.707 -24.028 1.00 6.31 65 ILE A C 1
ATOM 497 O O . ILE A 1 65 ? 8.655 -2.229 -24.463 1.00 6.95 65 ILE A O 1
ATOM 502 N N . GLY A 1 66 ? 9.753 -1.241 -22.796 1.00 5.51 66 GLY A N 1
ATOM 503 C CA . GLY A 1 66 ? 8.649 -1.320 -21.869 1.00 5.39 66 GLY A CA 1
ATOM 504 C C . GLY A 1 66 ? 8.379 0.048 -21.265 1.00 5.06 66 GLY A C 1
ATOM 505 O O . GLY A 1 66 ? 8.960 1.069 -21.699 1.00 4.32 66 GLY A O 1
ATOM 506 N N . ALA A 1 67 ? 7.536 0.059 -20.235 1.00 3.83 67 ALA A N 1
ATOM 507 C CA . ALA A 1 67 ? 7.049 1.299 -19.649 1.00 5.00 67 ALA A CA 1
ATOM 508 C C . ALA A 1 67 ? 7.302 1.214 -18.180 1.00 4.63 67 ALA A C 1
ATOM 509 O O . ALA A 1 67 ? 7.209 0.129 -17.593 1.00 4.61 67 ALA A O 1
ATOM 511 N N . GLY A 1 68 ? 7.713 2.345 -17.603 1.00 5.40 68 GLY A N 1
ATOM 512 C CA . GLY A 1 68 ? 8.003 2.428 -16.178 1.00 4.42 68 GLY A CA 1
ATOM 513 C C . GLY A 1 68 ? 7.199 3.547 -15.532 1.00 5.20 68 GLY A C 1
ATOM 514 O O . GLY A 1 68 ? 6.527 4.288 -16.232 1.00 4.74 68 GLY A O 1
ATOM 515 N N . THR A 1 69 ? 7.319 3.688 -14.204 1.00 5.00 69 THR A N 1
ATOM 516 C CA . THR A 1 69 ? 6.559 4.683 -13.448 1.00 7.54 69 THR A CA 1
ATOM 517 C C . THR A 1 69 ? 5.047 4.653 -13.764 1.00 7.42 69 THR A C 1
ATOM 518 O O . THR A 1 69 ? 4.356 5.678 -13.804 1.00 7.13 69 THR A O 1
ATOM 522 N N . VAL A 1 70 ? 4.531 3.447 -13.974 1.00 6.31 70 VAL A N 1
ATOM 523 C CA . VAL A 1 70 ? 3.103 3.303 -14.246 1.00 6.12 70 VAL A CA 1
ATOM 524 C C . VAL A 1 70 ? 2.374 3.322 -12.914 1.00 7.13 70 VAL A C 1
ATOM 525 O O . VAL A 1 70 ? 2.600 2.457 -12.082 1.00 6.53 70 VAL A O 1
ATOM 529 N N . THR A 1 71 ? 1.533 4.338 -12.686 1.00 7.26 71 THR A N 1
ATOM 530 C CA . THR A 1 71 ? 0.794 4.432 -11.411 1.00 8.78 71 THR A CA 1
ATOM 531 C C . THR A 1 71 ? -0.724 4.376 -11.538 1.00 9.22 71 THR A C 1
ATOM 532 O O . THR A 1 71 ? -1.456 4.541 -10.532 1.00 10.12 71 THR A O 1
ATOM 536 N N . SER A 1 72 ? -1.203 4.117 -12.742 1.00 8.72 72 SER A N 1
ATOM 537 C CA . SER A 1 72 ? -2.644 3.950 -12.993 1.00 8.94 72 SER A CA 1
ATOM 538 C C . SER A 1 72 ? -2.863 2.973 -14.115 1.00 7.94 72 SER A C 1
ATOM 539 O O . SER A 1 72 ? -2.009 2.817 -14.977 1.00 6.98 72 SER A O 1
ATOM 542 N N . VAL A 1 73 ? -4.009 2.296 -14.110 1.00 7.88 73 VAL A N 1
ATOM 543 C CA . VAL A 1 73 ? -4.372 1.435 -15.209 1.00 9.16 73 VAL A CA 1
ATOM 544 C C . VAL A 1 73 ? -4.530 2.264 -16.482 1.00 9.96 73 VAL A C 1
ATOM 545 O O . VAL A 1 73 ? -4.175 1.783 -17.543 1.00 9.54 73 VAL A O 1
ATOM 549 N N . GLU A 1 74 ? -5.021 3.508 -16.395 1.00 10.23 74 GLU A N 1
ATOM 550 C CA . GLU A 1 74 ? -5.078 4.322 -17.645 1.00 12.05 74 GLU A CA 1
ATOM 551 C C . GLU A 1 74 ? -3.709 4.471 -18.322 1.00 10.39 74 GLU A C 1
ATOM 552 O O . GLU A 1 74 ? -3.576 4.310 -19.541 1.00 10.50 74 GLU A O 1
ATOM 558 N N . GLN A 1 75 ? -2.679 4.765 -17.544 1.00 9.45 75 GLN A N 1
ATOM 559 C CA . GLN A 1 75 ? -1.330 4.807 -18.141 1.00 9.21 75 GLN A CA 1
ATOM 560 C C . GLN A 1 75 ? -0.906 3.444 -18.677 1.00 8.84 75 GLN A C 1
ATOM 561 O O . GLN A 1 75 ? -0.306 3.354 -19.765 1.00 8.25 75 GLN A O 1
ATOM 567 N N . CYS A 1 76 ? -1.191 2.384 -17.899 1.00 9.03 76 CYS A N 1
ATOM 568 C CA . CYS A 1 76 ? -0.858 1.009 -18.315 1.00 8.56 76 CYS A CA 1
ATOM 569 C C . CYS A 1 76 ? -1.493 0.695 -19.675 1.00 8.78 76 CYS A C 1
ATOM 570 O O . CYS A 1 76 ? -0.864 0.118 -20.571 1.00 8.41 76 CYS A O 1
ATOM 573 N N . ARG A 1 77 ? -2.734 1.110 -19.848 1.00 7.03 77 ARG A N 1
ATOM 574 C CA . ARG A 1 77 ? -3.427 0.817 -21.081 1.00 7.16 77 ARG A CA 1
ATOM 575 C C . ARG A 1 77 ? -2.770 1.565 -22.230 1.00 7.29 77 ARG A C 1
ATOM 576 O O . ARG A 1 77 ? -2.553 0.995 -23.294 1.00 7.57 77 ARG A O 1
ATOM 584 N N . LYS A 1 78 ? -2.442 2.838 -22.014 1.00 8.82 78 LYS A N 1
ATOM 585 C CA . LYS A 1 78 ? -1.773 3.622 -23.069 1.00 9.27 78 LYS A CA 1
ATOM 586 C C . LYS A 1 78 ? -0.425 2.981 -23.425 1.00 7.94 78 LYS A C 1
ATOM 587 O O . LYS A 1 78 ? -0.112 2.837 -24.602 1.00 9.20 78 LYS A O 1
ATOM 593 N N . ALA A 1 79 ? 0.321 2.577 -22.405 1.00 7.92 79 ALA A N 1
ATOM 594 C CA . ALA A 1 79 ? 1.616 1.895 -22.585 1.00 7.51 79 ALA A CA 1
ATOM 595 C C . ALA A 1 79 ? 1.492 0.667 -23.439 1.00 7.61 79 ALA A C 1
ATOM 596 O O . ALA A 1 79 ? 2.211 0.525 -24.434 1.00 8.24 79 ALA A O 1
ATOM 598 N N . VAL A 1 80 ? 0.575 -0.238 -23.061 1.00 8.52 80 VAL A N 1
ATOM 599 C CA . VAL A 1 80 ? 0.394 -1.492 -23.782 1.00 9.66 80 VAL A CA 1
ATOM 600 C C . VAL A 1 80 ? -0.103 -1.294 -25.219 1.00 10.83 80 VAL A C 1
ATOM 601 O O . VAL A 1 80 ? 0.406 -1.941 -26.160 1.00 11.22 80 VAL A O 1
ATOM 605 N N . GLU A 1 81 ? -1.072 -0.400 -25.396 1.00 12.77 81 GLU A N 1
ATOM 606 C CA . GLU A 1 81 ? -1.616 -0.123 -26.719 1.00 16.00 81 GLU A CA 1
ATOM 607 C C . GLU A 1 81 ? -0.550 0.457 -27.652 1.00 14.93 81 GLU A C 1
ATOM 608 O O . GLU A 1 81 ? -0.551 0.201 -28.869 1.00 15.54 81 GLU A O 1
ATOM 614 N N . SER A 1 82 ? 0.393 1.186 -27.063 1.00 14.66 82 SER A N 1
ATOM 615 C CA . SER A 1 82 ? 1.475 1.827 -27.816 1.00 15.17 82 SER A CA 1
ATOM 616 C C . SER A 1 82 ? 2.664 0.903 -28.112 1.00 13.93 82 SER A C 1
ATOM 617 O O . SER A 1 82 ? 3.552 1.263 -28.881 1.00 14.83 82 SER A O 1
ATOM 620 N N . GLY A 1 83 ? 2.690 -0.278 -27.499 1.00 13.18 83 GLY A N 1
ATOM 621 C CA . GLY A 1 83 ? 3.677 -1.299 -27.827 1.00 11.00 83 GLY A CA 1
ATOM 622 C C . GLY A 1 83 ? 4.593 -1.725 -26.692 1.00 10.22 83 GLY A C 1
ATOM 623 O O . GLY A 1 83 ? 5.565 -2.436 -26.932 1.00 10.28 83 GLY A O 1
ATOM 624 N N . ALA A 1 84 ? 4.319 -1.304 -25.453 1.00 9.02 84 ALA A N 1
ATOM 625 C CA . ALA A 1 84 ? 5.185 -1.695 -24.304 1.00 7.02 84 ALA A CA 1
ATOM 626 C C . ALA A 1 84 ? 5.225 -3.205 -24.178 1.00 6.71 84 ALA A C 1
ATOM 627 O O . ALA A 1 84 ? 4.168 -3.850 -24.219 1.00 6.62 84 ALA A O 1
ATOM 629 N N . GLU A 1 85 ? 6.441 -3.755 -23.997 1.00 5.60 85 GLU A N 1
ATOM 630 C CA . GLU A 1 85 ? 6.665 -5.203 -23.907 1.00 5.08 85 GLU A CA 1
ATOM 631 C C . GLU A 1 85 ? 6.713 -5.739 -22.478 1.00 4.63 85 GLU A C 1
ATOM 632 O O . GLU A 1 85 ? 6.717 -6.937 -22.249 1.00 5.92 85 GLU A O 1
ATOM 638 N N . PHE A 1 86 ? 6.776 -4.818 -21.530 1.00 4.12 86 PHE A N 1
ATOM 639 C CA . PHE A 1 86 ? 6.717 -5.101 -20.106 1.00 3.79 86 PHE A CA 1
ATOM 640 C C . PHE A 1 86 ? 6.295 -3.820 -19.377 1.00 2.00 86 PHE A C 1
ATOM 641 O O . PHE A 1 86 ? 6.397 -2.730 -19.910 1.00 3.04 86 PHE A O 1
ATOM 649 N N . ILE A 1 87 ? 5.819 -3.969 -18.156 1.00 2.00 87 ILE A N 1
ATOM 650 C CA . ILE A 1 87 ? 5.315 -2.815 -17.355 1.00 2.56 87 ILE A CA 1
ATOM 651 C C . ILE A 1 87 ? 5.985 -2.878 -15.987 1.00 2.22 87 ILE A C 1
ATOM 652 O O . ILE A 1 87 ? 6.054 -3.957 -15.370 1.00 2.00 87 ILE A O 1
ATOM 657 N N . VAL A 1 88 ? 6.502 -1.739 -15.528 1.00 2.00 88 VAL A N 1
ATOM 658 C CA . VAL A 1 88 ? 7.155 -1.648 -14.225 1.00 2.63 88 VAL A CA 1
ATOM 659 C C . VAL A 1 88 ? 6.504 -0.504 -13.456 1.00 3.14 88 VAL A C 1
ATOM 660 O O . VAL A 1 88 ? 6.178 0.552 -14.036 1.00 2.80 88 VAL A O 1
ATOM 664 N N . SER A 1 89 ? 6.352 -0.673 -12.151 1.00 3.00 89 SER A N 1
ATOM 665 C CA . SER A 1 89 ? 5.818 0.428 -11.335 1.00 3.61 89 SER A CA 1
ATOM 666 C C . SER A 1 89 ? 6.722 0.590 -10.102 1.00 4.73 89 SER A C 1
ATOM 667 O O . SER A 1 89 ? 7.516 -0.299 -9.779 1.00 5.50 89 SER A O 1
ATOM 670 N N . PRO A 1 90 ? 6.671 1.763 -9.452 1.00 6.15 90 PRO A N 1
ATOM 671 C CA . PRO A 1 90 ? 7.563 1.946 -8.309 1.00 5.05 90 PRO A CA 1
ATOM 672 C C . PRO A 1 90 ? 6.992 1.237 -7.068 1.00 5.12 90 PRO A C 1
ATOM 673 O O . PRO A 1 90 ? 7.696 1.053 -6.073 1.00 5.36 90 PRO A O 1
ATOM 677 N N . HIS A 1 91 ? 5.734 0.856 -7.162 1.00 3.59 91 HIS A N 1
ATOM 678 C CA . HIS A 1 91 ? 4.957 0.380 -6.017 1.00 4.92 91 HIS A CA 1
ATOM 679 C C . HIS A 1 91 ? 4.277 -0.932 -6.427 1.00 5.54 91 HIS A C 1
ATOM 680 O O . HIS A 1 91 ? 4.401 -1.390 -7.584 1.00 6.86 91 HIS A O 1
ATOM 687 N N . LEU A 1 92 ? 3.561 -1.543 -5.490 1.00 6.27 92 LEU A N 1
ATOM 688 C CA . LEU A 1 92 ? 2.734 -2.682 -5.828 1.00 6.19 92 LEU A CA 1
ATOM 689 C C . LEU A 1 92 ? 1.339 -2.200 -6.058 1.00 7.49 92 LEU A C 1
ATOM 690 O O . LEU A 1 92 ? 0.770 -1.551 -5.180 1.00 6.22 92 LEU A O 1
ATOM 695 N N . ASP A 1 93 ? 0.764 -2.550 -7.214 1.00 7.88 93 ASP A N 1
ATOM 696 C CA . ASP A 1 93 ? -0.577 -2.094 -7.560 1.00 9.28 93 ASP A CA 1
ATOM 697 C C . ASP A 1 93 ? -1.402 -3.321 -8.038 1.00 9.03 93 ASP A C 1
ATOM 698 O O . ASP A 1 93 ? -1.129 -3.858 -9.113 1.00 7.43 93 ASP A O 1
ATOM 703 N N . GLU A 1 94 ? -2.380 -3.776 -7.248 1.00 9.57 94 GLU A N 1
ATOM 704 C CA . GLU A 1 94 ? -3.190 -4.945 -7.636 1.00 10.70 94 GLU A CA 1
ATOM 705 C C . GLU A 1 94 ? -3.983 -4.669 -8.913 1.00 8.66 94 GLU A C 1
ATOM 706 O O . GLU A 1 94 ? -4.179 -5.539 -9.706 1.00 7.97 94 GLU A O 1
ATOM 712 N N . GLU A 1 95 ? -4.481 -3.453 -9.086 1.00 8.45 95 GLU A N 1
ATOM 713 C CA . GLU A 1 95 ? -5.210 -3.109 -10.305 1.00 8.04 95 GLU A CA 1
ATOM 714 C C . GLU A 1 95 ? -4.349 -3.224 -11.587 1.00 6.33 95 GLU A C 1
ATOM 715 O O . GLU A 1 95 ? -4.796 -3.702 -12.619 1.00 3.78 95 GLU A O 1
ATOM 721 N N . ILE A 1 96 ? -3.119 -2.730 -11.533 1.00 5.01 96 ILE A N 1
ATOM 722 C CA . ILE A 1 96 ? -2.247 -2.847 -12.682 1.00 3.60 96 ILE A CA 1
ATOM 723 C C . ILE A 1 96 ? -1.904 -4.313 -12.895 1.00 3.58 96 ILE A C 1
ATOM 724 O O . ILE A 1 96 ? -1.896 -4.782 -14.021 1.00 2.81 96 ILE A O 1
ATOM 729 N N . SER A 1 97 ? -1.602 -5.047 -11.811 1.00 2.76 97 SER A N 1
ATOM 730 C CA . SER A 1 97 ? -1.398 -6.480 -11.897 1.00 3.71 97 SER A CA 1
ATOM 731 C C . SER A 1 97 ? -2.537 -7.202 -12.620 1.00 3.98 97 SER A C 1
ATOM 732 O O . SER A 1 97 ? -2.314 -7.999 -13.540 1.00 2.47 97 SER A O 1
ATOM 735 N N . GLN A 1 98 ? -3.773 -6.891 -12.251 1.00 3.74 98 GLN A N 1
ATOM 736 C CA . GLN A 1 98 ? -4.928 -7.547 -12.919 1.00 4.55 98 GLN A CA 1
ATOM 737 C C . GLN A 1 98 ? -5.046 -7.153 -14.387 1.00 3.34 98 GLN A C 1
ATOM 738 O O . GLN A 1 98 ? -5.370 -7.987 -15.218 1.00 3.66 98 GLN A O 1
ATOM 744 N N . PHE A 1 99 ? -4.807 -5.879 -14.699 1.00 2.40 99 PHE A N 1
ATOM 745 C CA . PHE A 1 99 ? -4.798 -5.433 -16.098 1.00 3.16 99 PHE A CA 1
ATOM 746 C C . PHE A 1 99 ? -3.746 -6.210 -16.907 1.00 3.12 99 PHE A C 1
ATOM 747 O O . PHE A 1 99 ? -4.005 -6.715 -18.001 1.00 3.32 99 PHE A O 1
ATOM 755 N N . CYS A 1 100 ? -2.527 -6.222 -16.408 1.00 4.42 100 CYS A N 1
ATOM 756 C CA . CYS A 1 100 ? -1.489 -6.919 -17.135 1.00 5.74 100 CYS A CA 1
ATOM 757 C C . CYS A 1 100 ? -1.802 -8.410 -17.342 1.00 6.14 100 CYS A C 1
ATOM 758 O O . CYS A 1 100 ? -1.455 -8.978 -18.389 1.00 6.18 100 CYS A O 1
ATOM 761 N N . LYS A 1 101 ? -2.433 -9.058 -16.363 1.00 5.54 101 LYS A N 1
ATOM 762 C CA . LYS A 1 101 ? -2.789 -10.463 -16.577 1.00 7.90 101 LYS A CA 1
ATOM 763 C C . LYS A 1 101 ? -3.815 -10.597 -17.687 1.00 8.24 101 LYS A C 1
ATOM 764 O O . LYS A 1 101 ? -3.706 -11.448 -18.570 1.00 9.03 101 LYS A O 1
ATOM 770 N N . GLU A 1 102 ? -4.835 -9.760 -17.647 1.00 8.67 102 GLU A N 1
ATOM 771 C CA . GLU A 1 102 ? -5.823 -9.751 -18.731 1.00 9.56 102 GLU A CA 1
ATOM 772 C C . GLU A 1 102 ? -5.215 -9.597 -20.123 1.00 9.81 102 GLU A C 1
ATOM 773 O O . GLU A 1 102 ? -5.687 -10.245 -21.083 1.00 10.84 102 GLU A O 1
ATOM 779 N N . LYS A 1 103 ? -4.191 -8.742 -20.250 1.00 7.81 103 LYS A N 1
ATOM 780 C CA . LYS A 1 103 ? -3.476 -8.552 -21.512 1.00 9.24 103 LYS A CA 1
ATOM 781 C C . LYS A 1 103 ? -2.340 -9.589 -21.790 1.00 7.82 103 LYS A C 1
ATOM 782 O O . LYS A 1 103 ? -1.765 -9.619 -22.876 1.00 9.42 103 LYS A O 1
ATOM 788 N N . GLY A 1 104 ? -1.981 -10.392 -20.802 1.00 7.68 104 GLY A N 1
ATOM 789 C CA . GLY A 1 104 ? -0.838 -11.311 -20.949 1.00 5.71 104 GLY A CA 1
ATOM 790 C C . GLY A 1 104 ? 0.509 -10.606 -21.071 1.00 6.85 104 GLY A C 1
ATOM 791 O O . GLY A 1 104 ? 1.399 -11.097 -21.785 1.00 7.47 104 GLY A O 1
ATOM 792 N N . VAL A 1 105 ? 0.637 -9.462 -20.396 1.00 4.82 105 VAL A N 1
ATOM 793 C CA . VAL A 1 105 ? 1.851 -8.651 -20.408 1.00 6.52 105 VAL A CA 1
ATOM 794 C C . VAL A 1 105 ? 2.582 -8.774 -19.070 1.00 5.43 105 VAL A C 1
ATOM 795 O O . VAL A 1 105 ? 1.937 -8.770 -18.013 1.00 5.18 105 VAL A O 1
ATOM 799 N N . PHE A 1 106 ? 3.904 -8.959 -19.137 1.00 4.08 106 PHE A N 1
ATOM 800 C CA . PHE A 1 106 ? 4.726 -9.053 -17.918 1.00 4.95 106 PHE A CA 1
ATOM 801 C C . PHE A 1 106 ? 4.668 -7.773 -17.095 1.00 3.25 106 PHE A C 1
ATOM 802 O O . PHE A 1 106 ? 4.977 -6.681 -17.611 1.00 2.00 106 PHE A O 1
ATOM 810 N N . TYR A 1 107 ? 4.330 -7.910 -15.795 1.00 2.00 107 TYR A N 1
ATOM 811 C CA . TYR A 1 107 ? 4.334 -6.781 -14.889 1.00 2.76 107 TYR A CA 1
ATOM 812 C C . TYR A 1 107 ? 5.317 -7.030 -13.752 1.00 3.55 107 TYR A C 1
ATOM 813 O O . TYR A 1 107 ? 5.335 -8.127 -13.140 1.00 3.61 107 TYR A O 1
ATOM 822 N N . MET A 1 108 ? 6.181 -6.048 -13.526 1.00 3.48 108 MET A N 1
ATOM 823 C CA . MET A 1 108 ? 7.114 -6.129 -12.438 1.00 4.16 108 MET A CA 1
ATOM 824 C C . MET A 1 108 ? 6.790 -5.014 -11.480 1.00 3.79 108 MET A C 1
ATOM 825 O O . MET A 1 108 ? 7.142 -3.853 -11.739 1.00 3.22 108 MET A O 1
ATOM 830 N N . PRO A 1 109 ? 6.081 -5.347 -10.392 1.00 3.18 109 PRO A N 1
ATOM 831 C CA . PRO A 1 109 ? 5.787 -4.367 -9.368 1.00 4.13 109 PRO A CA 1
ATOM 832 C C . PRO A 1 109 ? 7.017 -4.059 -8.510 1.00 4.18 109 PRO A C 1
ATOM 833 O O . PRO A 1 109 ? 7.916 -4.897 -8.375 1.00 4.05 109 PRO A O 1
ATOM 837 N N . GLY A 1 110 ? 6.987 -2.902 -7.883 1.00 4.76 110 GLY A N 1
ATOM 838 C CA . GLY A 1 110 ? 8.052 -2.497 -6.989 1.00 5.61 110 GLY A CA 1
ATOM 839 C C . GLY A 1 110 ? 7.608 -2.685 -5.530 1.00 4.93 110 GLY A C 1
ATOM 840 O O . GLY A 1 110 ? 6.490 -2.333 -5.187 1.00 6.21 110 GLY A O 1
ATOM 841 N N . VAL A 1 111 ? 8.500 -3.229 -4.700 1.00 4.16 111 VAL A N 1
ATOM 842 C CA . VAL A 1 111 ? 8.270 -3.485 -3.291 1.00 3.45 111 VAL A CA 1
ATOM 843 C C . VAL A 1 111 ? 9.461 -2.996 -2.473 1.00 3.70 111 VAL A C 1
ATOM 844 O O . VAL A 1 111 ? 10.593 -2.828 -2.988 1.00 4.16 111 VAL A O 1
ATOM 848 N N . MET A 1 112 ? 9.218 -2.767 -1.193 1.00 3.97 112 MET A N 1
ATOM 849 C CA . MET A 1 112 ? 10.276 -2.355 -0.312 1.00 5.28 112 MET A CA 1
ATOM 850 C C . MET A 1 112 ? 10.249 -3.131 0.990 1.00 3.63 112 MET A C 1
ATOM 851 O O . MET A 1 112 ? 11.164 -3.027 1.800 1.00 5.49 112 MET A O 1
ATOM 856 N N . THR A 1 113 ? 9.192 -3.905 1.226 1.00 3.37 113 THR A N 1
ATOM 857 C CA . THR A 1 113 ? 9.021 -4.581 2.520 1.00 3.35 113 THR A CA 1
ATOM 858 C C . THR A 1 113 ? 8.568 -6.040 2.327 1.00 3.02 113 THR A C 1
ATOM 859 O O . THR A 1 113 ? 8.041 -6.378 1.270 1.00 2.29 113 THR A O 1
ATOM 863 N N . PRO A 1 114 ? 8.785 -6.906 3.335 1.00 2.33 114 PRO A N 1
ATOM 864 C CA . PRO A 1 114 ? 8.271 -8.254 3.249 1.00 2.68 114 PRO A CA 1
ATOM 865 C C . PRO A 1 114 ? 6.770 -8.363 3.034 1.00 3.03 114 PRO A C 1
ATOM 866 O O . PRO A 1 114 ? 6.320 -9.304 2.402 1.00 2.00 114 PRO A O 1
ATOM 870 N N . THR A 1 115 ? 6.000 -7.468 3.643 1.00 3.16 115 THR A N 1
ATOM 871 C CA . THR A 1 115 ? 4.591 -7.540 3.489 1.00 3.43 115 THR A CA 1
ATOM 872 C C . THR A 1 115 ? 4.203 -7.212 2.038 1.00 3.49 115 THR A C 1
ATOM 873 O O . THR A 1 115 ? 3.300 -7.857 1.487 1.00 3.56 115 THR A O 1
ATOM 877 N N . GLU A 1 116 ? 4.821 -6.170 1.455 1.00 2.64 116 GLU A N 1
ATOM 878 C CA . GLU A 1 116 ? 4.610 -5.875 0.032 1.00 3.51 116 GLU A CA 1
ATOM 879 C C . GLU A 1 116 ? 5.050 -7.037 -0.846 1.00 2.92 116 GLU A C 1
ATOM 880 O O . GLU A 1 116 ? 4.386 -7.388 -1.826 1.00 3.80 116 GLU A O 1
ATOM 886 N N . LEU A 1 117 ? 6.162 -7.656 -0.481 1.00 2.35 117 LEU A N 1
ATOM 887 C CA . LEU A 1 117 ? 6.688 -8.823 -1.215 1.00 2.23 117 LEU A CA 1
ATOM 888 C C . LEU A 1 117 ? 5.661 -9.951 -1.213 1.00 2.76 117 LEU A C 1
ATOM 889 O O . LEU A 1 117 ? 5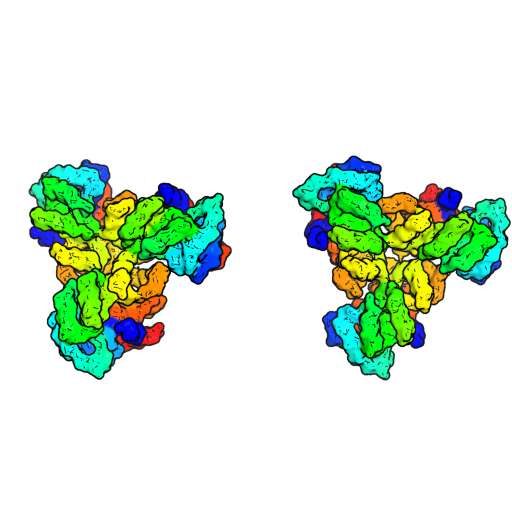.368 -10.539 -2.262 1.00 3.22 117 LEU A O 1
ATOM 894 N N . VAL A 1 118 ? 5.108 -10.274 -0.046 1.00 2.19 118 VAL A N 1
ATOM 895 C CA . VAL A 1 118 ? 4.188 -11.403 0.002 1.00 3.30 118 VAL A CA 1
ATOM 896 C C . VAL A 1 118 ? 2.902 -11.103 -0.761 1.00 4.02 118 VAL A C 1
ATOM 897 O O . VAL A 1 118 ? 2.345 -12.003 -1.430 1.00 4.18 118 VAL A O 1
ATOM 901 N N . LYS A 1 119 ? 2.389 -9.876 -0.606 1.00 4.45 119 LYS A N 1
ATOM 902 C CA . LYS A 1 119 ? 1.239 -9.452 -1.396 1.00 6.27 119 LYS A CA 1
ATOM 903 C C . LYS A 1 119 ? 1.503 -9.606 -2.886 1.00 5.49 119 LYS A C 1
ATOM 904 O O . LYS A 1 119 ? 0.661 -10.123 -3.604 1.00 4.38 119 LYS A O 1
ATOM 910 N N . ALA A 1 120 ? 2.683 -9.177 -3.364 1.00 4.98 120 ALA A N 1
ATOM 911 C CA . ALA A 1 120 ? 3.049 -9.373 -4.796 1.00 4.84 120 ALA A CA 1
ATOM 912 C C . ALA A 1 120 ? 3.107 -10.869 -5.177 1.00 5.45 120 ALA A C 1
ATOM 913 O O . ALA A 1 120 ? 2.568 -11.296 -6.219 1.00 4.14 120 ALA A O 1
ATOM 915 N N . MET A 1 121 ? 3.718 -11.683 -4.315 1.00 5.38 121 MET A N 1
ATOM 916 C CA . MET A 1 121 ? 3.797 -13.118 -4.608 1.00 8.89 121 MET A CA 1
ATOM 917 C C . MET A 1 121 ? 2.430 -13.738 -4.670 1.00 8.04 121 MET A C 1
ATOM 918 O O . MET A 1 121 ? 2.201 -14.621 -5.491 1.00 8.26 121 MET A O 1
ATOM 923 N N . LYS A 1 122 ? 1.499 -13.281 -3.837 1.00 7.41 122 LYS A N 1
ATOM 924 C CA . LYS A 1 122 ? 0.138 -13.829 -3.886 1.00 8.35 122 LYS A CA 1
ATOM 925 C C . LYS A 1 122 ? -0.650 -13.453 -5.137 1.00 9.20 122 LYS A C 1
ATOM 926 O O . LYS A 1 122 ? -1.597 -14.163 -5.510 1.00 8.74 122 LYS A O 1
ATOM 932 N N . LEU A 1 123 ? -0.237 -12.368 -5.790 1.00 9.23 123 LEU A N 1
ATOM 933 C CA . LEU A 1 123 ? -0.756 -11.962 -7.104 1.00 10.09 123 LEU A CA 1
ATOM 934 C C . LEU A 1 123 ? -0.011 -12.640 -8.248 1.00 10.62 123 LEU A C 1
ATOM 935 O O . LEU A 1 123 ? -0.244 -12.333 -9.425 1.00 12.44 123 LEU A O 1
ATOM 940 N N . GLY A 1 124 ? 0.891 -13.558 -7.927 1.00 8.90 124 GLY A N 1
ATOM 941 C CA . GLY A 1 124 ? 1.540 -14.332 -8.966 1.00 8.47 124 GLY A CA 1
ATOM 942 C C . GLY A 1 124 ? 2.916 -13.822 -9.342 1.00 8.03 124 GLY A C 1
ATOM 943 O O . GLY A 1 124 ? 3.548 -14.323 -10.268 1.00 8.15 124 GLY A O 1
ATOM 944 N N . HIS A 1 125 ? 3.395 -12.793 -8.661 1.00 7.51 125 HIS A N 1
ATOM 945 C CA . HIS A 1 125 ? 4.702 -12.216 -9.038 1.00 6.40 125 HIS A CA 1
ATOM 946 C C . HIS A 1 125 ? 5.884 -12.817 -8.277 1.00 8.32 125 HIS A C 1
ATOM 947 O O . HIS A 1 125 ? 5.901 -12.753 -7.035 1.00 9.99 125 HIS A O 1
ATOM 954 N N . THR A 1 126 ? 6.909 -13.261 -8.996 1.00 7.64 126 THR A N 1
ATOM 955 C CA . THR A 1 126 ? 8.125 -13.752 -8.305 1.00 8.34 126 THR A CA 1
ATOM 956 C C . THR A 1 126 ? 9.366 -12.993 -8.725 1.00 6.74 126 THR A C 1
ATOM 957 O O . THR A 1 126 ? 10.433 -13.162 -8.111 1.00 8.61 126 THR A O 1
ATOM 961 N N . ILE A 1 127 ? 9.252 -12.169 -9.773 1.00 6.13 127 ILE A N 1
ATOM 962 C CA . ILE A 1 127 ? 10.332 -11.238 -10.123 1.00 5.99 127 ILE A CA 1
ATOM 963 C C . ILE A 1 127 ? 9.854 -9.824 -9.699 1.00 4.86 127 ILE A C 1
ATOM 964 O O . ILE A 1 127 ? 8.870 -9.307 -10.243 1.00 5.65 127 ILE A O 1
ATOM 969 N N . LEU A 1 128 ? 10.521 -9.247 -8.704 1.00 3.12 128 LEU A N 1
ATOM 970 C CA . LEU A 1 128 ? 10.113 -7.980 -8.082 1.00 4.25 128 LEU A CA 1
ATOM 971 C C . LEU A 1 128 ? 11.177 -6.904 -8.266 1.00 3.02 128 LEU A C 1
ATOM 972 O O . LEU A 1 128 ? 12.373 -7.153 -8.122 1.00 3.09 128 LEU A O 1
ATOM 977 N N . LYS A 1 129 ? 10.732 -5.685 -8.519 1.00 2.00 129 LYS A N 1
ATOM 978 C CA . LYS A 1 129 ? 11.632 -4.528 -8.507 1.00 3.55 129 LYS A CA 1
ATOM 979 C C . LYS A 1 129 ? 11.783 -4.177 -7.036 1.00 4.38 129 LYS A C 1
ATOM 980 O O . LYS A 1 129 ? 10.790 -4.206 -6.270 1.00 5.97 129 LYS A O 1
ATOM 986 N N . LEU A 1 130 ? 13.008 -3.911 -6.610 1.00 3.54 130 LEU A N 1
ATOM 987 C CA . LEU A 1 130 ? 13.253 -3.563 -5.195 1.00 3.56 130 LEU A CA 1
ATOM 988 C C . LEU A 1 130 ? 13.576 -2.091 -5.234 1.00 3.93 130 LEU A C 1
ATOM 989 O O . LEU A 1 130 ? 14.646 -1.672 -5.765 1.00 4.45 130 LEU A O 1
ATOM 994 N N . PHE A 1 131 ? 12.647 -1.281 -4.750 1.00 2.62 131 PHE A N 1
ATOM 995 C CA . PHE A 1 131 ? 12.823 0.153 -4.908 1.00 3.41 131 PHE A CA 1
ATOM 996 C C . PHE A 1 131 ? 12.375 0.911 -3.654 1.00 3.84 131 PHE A C 1
ATOM 997 O O . PHE A 1 131 ? 11.298 0.666 -3.182 1.00 3.86 131 PHE A O 1
ATOM 1005 N N . PRO A 1 132 ? 13.187 1.857 -3.135 1.00 6.27 132 PRO A N 1
ATOM 1006 C CA . PRO A 1 132 ? 14.525 2.243 -3.646 1.00 7.11 132 PRO A CA 1
ATOM 1007 C C . PRO A 1 132 ? 15.626 1.341 -3.115 1.00 7.12 132 PRO A C 1
ATOM 1008 O O . PRO A 1 132 ? 15.751 1.160 -1.904 1.00 8.06 132 PRO A O 1
ATOM 1012 N N . GLY A 1 133 ? 16.372 0.709 -4.018 1.00 8.54 133 GLY A N 1
ATOM 1013 C CA . GLY A 1 133 ? 17.337 -0.300 -3.619 1.00 9.00 133 GLY A CA 1
ATOM 1014 C C . GLY A 1 133 ? 18.403 0.258 -2.719 1.00 9.95 133 GLY A C 1
ATOM 1015 O O . GLY A 1 133 ? 18.806 -0.396 -1.778 1.00 9.78 133 GLY A O 1
ATOM 1016 N N . GLU A 1 134 ? 18.871 1.467 -3.023 1.00 11.79 134 GLU A N 1
ATOM 1017 C CA . GLU A 1 134 ? 19.957 2.101 -2.270 1.00 14.65 134 GLU A CA 1
ATOM 1018 C C . GLU A 1 134 ? 19.653 2.164 -0.790 1.00 14.15 134 GLU A C 1
ATOM 1019 O O . GLU A 1 134 ? 20.551 1.987 0.064 1.00 15.07 134 GLU A O 1
ATOM 1025 N N . VAL A 1 135 ? 18.372 2.368 -0.478 1.00 11.91 135 VAL A N 1
ATOM 1026 C CA . VAL A 1 135 ? 17.925 2.540 0.886 1.00 11.00 135 VAL A CA 1
ATOM 1027 C C . VAL A 1 135 ? 17.935 1.213 1.646 1.00 11.46 135 VAL A C 1
ATOM 1028 O O . VAL A 1 135 ? 18.412 1.162 2.783 1.00 11.58 135 VAL A O 1
ATOM 1032 N N . VAL A 1 136 ? 17.423 0.141 1.038 1.00 9.73 136 VAL A N 1
ATOM 1033 C CA . VAL A 1 136 ? 17.401 -1.144 1.760 1.00 8.92 136 VAL A CA 1
ATOM 1034 C C . VAL A 1 136 ? 18.683 -1.973 1.574 1.00 9.32 136 VAL A C 1
ATOM 1035 O O . VAL A 1 136 ? 19.017 -2.791 2.426 1.00 9.34 136 VAL A O 1
ATOM 1039 N N . GLY A 1 137 ? 19.349 -1.777 0.444 1.00 9.21 137 GLY A N 1
ATOM 1040 C CA . GLY A 1 137 ? 20.638 -2.425 0.175 1.00 9.96 137 GLY A CA 1
ATOM 1041 C C . GLY A 1 137 ? 20.629 -3.887 -0.183 1.00 8.39 137 GLY A C 1
ATOM 1042 O O . GLY A 1 137 ? 19.586 -4.590 -0.067 1.00 8.91 137 GLY A O 1
ATOM 1043 N N . PRO A 1 138 ? 21.804 -4.392 -0.616 1.00 8.92 138 PRO A N 1
ATOM 1044 C CA . PRO A 1 138 ? 21.965 -5.810 -0.873 1.00 8.50 138 PRO A CA 1
ATOM 1045 C C . PRO A 1 138 ? 21.599 -6.643 0.347 1.00 8.99 138 PRO A C 1
ATOM 1046 O O . PRO A 1 138 ? 21.198 -7.786 0.179 1.00 7.72 138 PRO A O 1
ATOM 1050 N N . GLN A 1 139 ? 21.765 -6.085 1.555 1.00 8.07 139 GLN A N 1
ATOM 1051 C CA . GLN A 1 139 ? 21.369 -6.808 2.803 1.00 9.61 139 GLN A CA 1
ATOM 1052 C C . GLN A 1 139 ? 19.952 -7.272 2.775 1.00 7.95 139 GLN A C 1
ATOM 1053 O O . GLN A 1 139 ? 19.630 -8.306 3.356 1.00 7.05 139 GLN A O 1
ATOM 1059 N N . PHE A 1 140 ? 19.085 -6.463 2.179 1.00 6.88 140 PHE A N 1
ATOM 1060 C CA . PHE A 1 140 ? 17.669 -6.811 2.085 1.00 6.38 140 PHE A CA 1
ATOM 1061 C C . PHE A 1 140 ? 17.507 -8.042 1.200 1.00 6.75 140 PHE A C 1
ATOM 1062 O O . PHE A 1 140 ? 16.789 -9.007 1.540 1.00 6.09 140 PHE A O 1
ATOM 1070 N N . VAL A 1 141 ? 18.177 -8.024 0.055 1.00 6.23 141 VAL A N 1
ATOM 1071 C CA . VAL A 1 141 ? 18.108 -9.190 -0.852 1.00 6.55 141 VAL A CA 1
ATOM 1072 C C . VAL A 1 141 ? 18.598 -10.493 -0.181 1.00 7.47 141 VAL A C 1
ATOM 1073 O O . VAL A 1 141 ? 17.946 -11.560 -0.269 1.00 6.80 141 VAL A O 1
ATOM 1077 N N . LYS A 1 142 ? 19.752 -10.412 0.479 1.00 7.66 142 LYS A N 1
ATOM 1078 C CA . LYS A 1 142 ? 20.248 -11.554 1.278 1.00 9.56 142 LYS A CA 1
ATOM 1079 C C . LYS A 1 142 ? 19.280 -12.026 2.377 1.00 9.32 142 LYS A C 1
ATOM 1080 O O . LYS A 1 142 ? 19.137 -13.235 2.611 1.00 10.27 142 LYS A O 1
ATOM 1086 N N . ALA A 1 143 ? 18.640 -11.086 3.068 1.00 7.73 143 ALA A N 1
ATOM 1087 C CA . ALA A 1 143 ? 17.637 -11.429 4.112 1.00 7.52 143 ALA A CA 1
ATOM 1088 C C . ALA A 1 143 ? 16.403 -12.154 3.562 1.00 7.29 143 ALA A C 1
ATOM 1089 O O . ALA A 1 143 ? 15.758 -12.922 4.303 1.00 7.42 143 ALA A O 1
ATOM 1091 N N . MET A 1 144 ? 16.045 -11.877 2.309 1.00 6.44 144 MET A N 1
ATOM 1092 C CA . MET A 1 144 ? 14.857 -12.480 1.731 1.00 7.31 144 MET A CA 1
ATOM 1093 C C . MET A 1 144 ? 15.117 -13.903 1.255 1.00 6.93 144 MET A C 1
ATOM 1094 O O . MET A 1 144 ? 14.188 -14.658 1.025 1.00 7.54 144 MET A O 1
ATOM 1099 N N . LYS A 1 145 ? 16.383 -14.265 1.097 1.00 9.10 145 LYS A N 1
ATOM 1100 C CA . LYS A 1 145 ? 16.745 -15.596 0.598 1.00 9.57 145 LYS A CA 1
ATOM 1101 C C . LYS A 1 145 ? 16.182 -16.688 1.461 1.00 9.55 145 LYS A C 1
ATOM 1102 O O . LYS A 1 145 ? 15.636 -17.664 0.954 1.00 9.54 145 LYS A O 1
ATOM 1108 N N . GLY A 1 146 ? 16.356 -16.542 2.765 1.00 9.63 146 GLY A N 1
ATOM 1109 C CA . GLY A 1 146 ? 15.915 -17.565 3.714 1.00 9.75 146 GLY A CA 1
ATOM 1110 C C . GLY A 1 146 ? 14.411 -17.856 3.591 1.00 8.76 146 GLY A C 1
ATOM 1111 O O . GLY A 1 146 ? 14.023 -18.971 3.192 1.00 9.48 146 GLY A O 1
ATOM 1112 N N . PRO A 1 147 ? 13.560 -16.857 3.909 1.00 6.99 147 PRO A N 1
ATOM 1113 C CA . PRO A 1 147 ? 12.096 -17.069 3.862 1.00 5.94 147 PRO A CA 1
ATOM 1114 C C . PRO A 1 147 ? 11.456 -17.186 2.484 1.00 6.22 147 PRO A C 1
ATOM 1115 O O . PRO A 1 147 ? 10.425 -17.846 2.369 1.00 5.46 147 PRO A O 1
ATOM 1119 N N . PHE A 1 148 ? 12.050 -16.542 1.459 1.00 5.37 148 PHE A N 1
ATOM 1120 C CA . PHE A 1 148 ? 11.489 -16.446 0.119 1.00 6.01 148 PHE A CA 1
ATOM 1121 C C . PHE A 1 148 ? 12.490 -16.881 -0.943 1.00 6.84 148 PHE A C 1
ATOM 1122 O O . PHE A 1 148 ? 12.921 -16.064 -1.782 1.00 7.00 148 PHE A O 1
ATOM 1130 N N . PRO A 1 149 ? 12.886 -18.158 -0.906 1.00 9.40 149 PRO A N 1
ATOM 1131 C CA . PRO A 1 149 ? 13.940 -18.610 -1.828 1.00 10.09 149 PRO A CA 1
ATOM 1132 C C . PRO A 1 149 ? 13.548 -18.539 -3.303 1.00 11.80 149 PRO A C 1
ATOM 1133 O O . PRO A 1 149 ? 14.428 -18.483 -4.181 1.00 12.27 149 PRO A O 1
ATOM 1137 N N . ASN A 1 150 ? 12.241 -18.510 -3.570 1.00 12.24 150 ASN A N 1
ATOM 1138 C CA . ASN A 1 150 ? 11.704 -18.466 -4.938 1.00 13.08 150 ASN A CA 1
ATOM 1139 C C . ASN A 1 150 ? 11.590 -17.039 -5.564 1.00 11.62 150 ASN A C 1
ATOM 1140 O O . ASN A 1 150 ? 11.345 -16.868 -6.753 1.00 11.14 150 ASN A O 1
ATOM 1145 N N . VAL A 1 151 ? 11.828 -16.010 -4.771 1.00 9.77 151 VAL A N 1
ATOM 1146 C CA . VAL A 1 151 ? 11.649 -14.647 -5.246 1.00 8.12 151 VAL A CA 1
ATOM 1147 C C . VAL A 1 151 ? 12.981 -14.080 -5.717 1.00 7.02 151 VAL A C 1
ATOM 1148 O O . VAL A 1 151 ? 13.998 -14.299 -5.070 1.00 7.27 151 VAL A O 1
ATOM 1152 N N . LYS A 1 152 ? 12.942 -13.369 -6.837 1.00 5.47 152 LYS A N 1
ATOM 1153 C CA . LYS A 1 152 ? 14.131 -12.755 -7.497 1.00 7.59 152 LYS A CA 1
ATOM 1154 C C . LYS A 1 152 ? 13.922 -11.246 -7.576 1.00 5.42 152 LYS A C 1
ATOM 1155 O O . LYS A 1 152 ? 12.787 -10.786 -7.817 1.00 7.32 152 LYS A O 1
ATOM 1161 N N . PHE A 1 153 ? 14.993 -10.468 -7.361 1.00 3.34 153 PHE A N 1
ATOM 1162 C CA . PHE A 1 153 ? 14.877 -9.024 -7.306 1.00 4.63 153 PHE A CA 1
ATOM 1163 C C . PHE A 1 153 ? 15.579 -8.325 -8.455 1.00 4.73 153 PHE A C 1
ATOM 1164 O O . PHE A 1 153 ? 16.614 -8.813 -8.979 1.00 4.99 153 PHE A O 1
ATOM 1172 N N . VAL A 1 154 ? 15.024 -7.180 -8.816 1.00 5.05 154 VAL A N 1
ATOM 1173 C CA . VAL A 1 154 ? 15.685 -6.212 -9.703 1.00 3.57 154 VAL A CA 1
ATOM 1174 C C . VAL A 1 154 ? 15.776 -4.904 -8.935 1.00 4.95 154 VAL A C 1
ATOM 1175 O O . VAL A 1 154 ? 14.868 -4.054 -8.983 1.00 3.77 154 VAL A O 1
ATOM 1179 N N . PRO A 1 155 ? 16.872 -4.715 -8.206 1.00 5.28 155 PRO A N 1
ATOM 1180 C CA . PRO A 1 155 ? 16.993 -3.458 -7.470 1.00 6.22 155 PRO A CA 1
ATOM 1181 C C . PRO A 1 155 ? 17.140 -2.249 -8.390 1.00 7.23 155 PRO A C 1
ATOM 1182 O O . PRO A 1 155 ? 17.870 -2.287 -9.410 1.00 6.50 155 PRO A O 1
ATOM 1186 N N . THR A 1 156 ? 16.469 -1.167 -8.023 1.00 8.54 156 THR A N 1
ATOM 1187 C CA . THR A 1 156 ? 16.435 0.045 -8.817 1.00 8.91 156 THR A CA 1
ATOM 1188 C C . THR A 1 156 ? 16.409 1.178 -7.790 1.00 9.58 156 THR A C 1
ATOM 1189 O O . THR A 1 156 ? 15.777 1.029 -6.734 1.00 7.93 156 THR A O 1
ATOM 1193 N N . GLY A 1 157 ? 17.085 2.284 -8.087 1.00 9.62 157 GLY A N 1
ATOM 1194 C CA . GLY A 1 157 ? 17.170 3.425 -7.175 1.00 10.73 157 GLY A CA 1
ATOM 1195 C C . GLY A 1 157 ? 18.565 3.553 -6.595 1.00 12.15 157 GLY A C 1
ATOM 1196 O O . GLY A 1 157 ? 18.903 2.850 -5.648 1.00 12.20 157 GLY A O 1
ATOM 1197 N N . GLY A 1 158 ? 19.376 4.442 -7.184 1.00 12.70 158 GLY A N 1
ATOM 1198 C CA . GLY A 1 158 ? 20.745 4.666 -6.766 1.00 11.62 158 GLY A CA 1
ATOM 1199 C C . GLY A 1 158 ? 21.752 3.611 -7.160 1.00 11.74 158 GLY A C 1
ATOM 1200 O O . GLY A 1 158 ? 22.805 3.542 -6.551 1.00 12.96 158 GLY A O 1
ATOM 1201 N N . VAL A 1 159 ? 21.447 2.766 -8.156 1.00 10.28 159 VAL A N 1
ATOM 1202 C CA . VAL A 1 159 ? 22.399 1.777 -8.657 1.00 9.28 159 VAL A CA 1
ATOM 1203 C C . VAL A 1 159 ? 23.406 2.550 -9.519 1.00 10.98 159 VAL A C 1
ATOM 1204 O O . VAL A 1 159 ? 23.018 3.375 -10.340 1.00 10.79 159 VAL A O 1
ATOM 1208 N N . ASN A 1 160 ? 24.683 2.316 -9.294 1.00 10.45 160 ASN A N 1
ATOM 1209 C CA . ASN A 1 160 ? 25.704 3.024 -10.089 1.00 11.42 160 ASN A CA 1
ATOM 1210 C C . ASN A 1 160 ? 26.907 2.101 -10.321 1.00 11.12 160 ASN A C 1
ATOM 1211 O O . ASN A 1 160 ? 26.887 0.965 -9.870 1.00 10.33 160 ASN A O 1
ATOM 1216 N N . LEU A 1 161 ? 27.964 2.559 -11.012 1.00 12.15 161 LEU A N 1
ATOM 1217 C CA . LEU A 1 161 ? 29.076 1.661 -11.338 1.00 11.90 161 LEU A CA 1
ATOM 1218 C C . LEU A 1 161 ? 29.795 1.133 -10.106 1.00 13.80 161 LEU A C 1
ATOM 1219 O O . LEU A 1 161 ? 30.361 0.042 -10.138 1.00 13.16 161 LEU A O 1
ATOM 1224 N N . ASP A 1 162 ? 29.793 1.940 -9.049 1.00 15.91 162 ASP A N 1
ATOM 1225 C CA . ASP A 1 162 ? 30.493 1.654 -7.778 1.00 18.21 162 ASP A CA 1
ATOM 1226 C C . ASP A 1 162 ? 29.776 0.594 -6.942 1.00 18.37 162 ASP A C 1
ATOM 1227 O O . ASP A 1 162 ? 30.424 -0.157 -6.204 1.00 19.45 162 ASP A O 1
ATOM 1232 N N . ASN A 1 163 ? 28.450 0.522 -7.050 1.00 16.38 163 ASN A N 1
ATOM 1233 C CA . ASN A 1 163 ? 27.685 -0.447 -6.236 1.00 14.63 163 ASN A CA 1
ATOM 1234 C C . ASN A 1 163 ? 27.025 -1.616 -6.998 1.00 14.62 163 ASN A C 1
ATOM 1235 O O . ASN A 1 163 ? 26.546 -2.564 -6.376 1.00 13.00 163 ASN A O 1
ATOM 1240 N N . VAL A 1 164 ? 27.067 -1.596 -8.342 1.00 14.47 164 VAL A N 1
ATOM 1241 C CA . VAL A 1 164 ? 26.445 -2.647 -9.132 1.00 14.16 164 VAL A CA 1
ATOM 1242 C C . VAL A 1 164 ? 26.948 -4.089 -8.798 1.00 14.41 164 VAL A C 1
ATOM 1243 O O . VAL A 1 164 ? 26.142 -5.032 -8.691 1.00 13.25 164 VAL A O 1
ATOM 1247 N N . CYS A 1 165 ? 28.252 -4.283 -8.602 1.00 14.21 165 CYS A N 1
ATOM 1248 C CA . CYS A 1 165 ? 28.698 -5.638 -8.318 1.00 14.61 165 CYS A CA 1
ATOM 1249 C C . CYS A 1 165 ? 28.280 -6.168 -6.938 1.00 13.64 165 CYS A C 1
ATOM 1250 O O . CYS A 1 165 ? 28.079 -7.365 -6.775 1.00 13.98 165 CYS A O 1
ATOM 1253 N N . GLU A 1 166 ? 28.120 -5.282 -5.966 1.00 12.55 166 GLU A N 1
ATOM 1254 C CA . GLU A 1 166 ? 27.629 -5.687 -4.663 1.00 12.66 166 GLU A CA 1
ATOM 1255 C C . GLU A 1 166 ? 26.232 -6.296 -4.807 1.00 11.87 166 GLU A C 1
ATOM 1256 O O . GLU A 1 166 ? 25.921 -7.295 -4.146 1.00 10.89 166 GLU A O 1
ATOM 1262 N N . TRP A 1 167 ? 25.404 -5.726 -5.698 1.00 10.31 167 TRP A N 1
ATOM 1263 C CA . TRP A 1 167 ? 24.064 -6.217 -5.903 1.00 8.99 167 TRP A CA 1
ATOM 1264 C C . TRP A 1 167 ? 24.115 -7.610 -6.498 1.00 9.43 167 TRP A C 1
ATOM 1265 O O . TRP A 1 167 ? 23.411 -8.502 -6.030 1.00 9.72 167 TRP A O 1
ATOM 1276 N N . PHE A 1 168 ? 24.958 -7.813 -7.505 1.00 9.68 168 PHE A N 1
ATOM 1277 C CA . PHE A 1 168 ? 25.042 -9.155 -8.112 1.00 11.17 168 PHE A CA 1
ATOM 1278 C C . PHE A 1 168 ? 25.628 -10.218 -7.179 1.00 12.84 168 PHE A C 1
ATOM 1279 O O . PHE A 1 168 ? 25.213 -11.384 -7.231 1.00 14.18 168 PHE A O 1
ATOM 1287 N N . LYS A 1 169 ? 26.569 -9.802 -6.336 1.00 14.13 169 LYS A N 1
ATOM 1288 C CA . LYS A 1 169 ? 27.140 -10.660 -5.273 1.00 15.25 169 LYS A CA 1
ATOM 1289 C C . LYS A 1 169 ? 26.039 -11.138 -4.299 1.00 14.45 169 LYS A C 1
ATOM 1290 O O . LYS A 1 169 ? 26.066 -12.286 -3.850 1.00 14.12 169 LYS A O 1
ATOM 1296 N N . ALA A 1 170 ? 25.051 -10.280 -4.019 1.00 13.43 170 ALA A N 1
ATOM 1297 C CA . ALA A 1 170 ? 23.903 -10.629 -3.169 1.00 13.63 170 ALA A CA 1
ATOM 1298 C C . ALA A 1 170 ? 22.852 -11.556 -3.778 1.00 14.06 170 ALA A C 1
ATOM 1299 O O . ALA A 1 170 ? 22.067 -12.133 -3.030 1.00 15.10 170 ALA A O 1
ATOM 1301 N N . GLY A 1 171 ? 22.828 -11.717 -5.102 1.00 14.24 171 GLY A N 1
ATOM 1302 C CA . GLY A 1 171 ? 21.968 -12.721 -5.762 1.00 14.03 171 GLY A CA 1
ATOM 1303 C C . GLY A 1 171 ? 20.785 -12.132 -6.534 1.00 14.72 171 GLY A C 1
ATOM 1304 O O . GLY A 1 171 ? 19.695 -12.704 -6.617 1.00 15.25 171 GLY A O 1
ATOM 1305 N N . VAL A 1 172 ? 21.016 -10.988 -7.140 1.00 12.17 172 VAL A N 1
ATOM 1306 C CA . VAL A 1 172 ? 19.964 -10.271 -7.796 1.00 11.14 172 VAL A CA 1
ATOM 1307 C C . VAL A 1 172 ? 19.842 -10.790 -9.228 1.00 10.16 172 VAL A C 1
ATOM 1308 O O . VAL A 1 172 ? 20.825 -11.268 -9.774 1.00 10.96 172 VAL A O 1
ATOM 1312 N N . LEU A 1 173 ? 18.643 -10.707 -9.826 1.00 8.95 173 LEU A N 1
ATOM 1313 C CA . LEU A 1 173 ? 18.399 -11.171 -11.195 1.00 8.62 173 LEU A CA 1
ATOM 1314 C C . LEU A 1 173 ? 18.945 -10.182 -12.239 1.00 7.66 173 LEU A C 1
ATOM 1315 O O . LEU A 1 173 ? 19.514 -10.585 -13.257 1.00 6.22 173 LEU A O 1
ATOM 1320 N N . ALA A 1 174 ? 18.726 -8.896 -11.981 1.00 5.69 174 ALA A N 1
ATOM 1321 C CA . ALA A 1 174 ? 19.106 -7.818 -12.904 1.00 5.54 174 ALA A CA 1
ATOM 1322 C C . ALA A 1 174 ? 19.127 -6.552 -12.049 1.00 5.14 174 ALA A C 1
ATOM 1323 O O . ALA A 1 174 ? 18.740 -6.599 -10.881 1.00 3.88 174 ALA A O 1
ATOM 1325 N N . VAL A 1 175 ? 19.621 -5.449 -12.613 1.00 3.97 175 VAL A N 1
ATOM 1326 C CA . VAL A 1 175 ? 19.473 -4.151 -11.995 1.00 5.34 175 VAL A CA 1
ATOM 1327 C C . VAL A 1 175 ? 18.795 -3.152 -12.938 1.00 5.38 175 VAL A C 1
ATOM 1328 O O . VAL A 1 175 ? 18.971 -3.233 -14.176 1.00 6.49 175 VAL A O 1
ATOM 1332 N N . GLY A 1 176 ? 18.050 -2.221 -12.351 1.00 5.27 176 GLY A N 1
ATOM 1333 C CA . GLY A 1 176 ? 17.461 -1.051 -13.074 1.00 5.01 176 GLY A CA 1
ATOM 1334 C C . GLY A 1 176 ? 18.387 0.151 -12.839 1.00 4.20 176 GLY A C 1
ATOM 1335 O O . GLY A 1 176 ? 18.635 0.514 -11.703 1.00 6.31 176 GLY A O 1
ATOM 1336 N N . VAL A 1 177 ? 18.907 0.762 -13.885 1.00 3.66 177 VAL A N 1
ATOM 1337 C CA . VAL A 1 177 ? 19.829 1.870 -13.704 1.00 4.54 177 VAL A CA 1
ATOM 1338 C C . VAL A 1 177 ? 19.214 3.090 -14.346 1.00 5.34 177 VAL A C 1
ATOM 1339 O O . VAL A 1 177 ? 18.839 3.042 -15.509 1.00 5.57 177 VAL A O 1
ATOM 1343 N N . GLY A 1 178 ? 19.103 4.157 -13.560 1.00 5.35 178 GLY A N 1
ATOM 1344 C CA . GLY A 1 178 ? 18.504 5.397 -13.985 1.00 7.12 178 GLY A CA 1
ATOM 1345 C C . GLY A 1 178 ? 19.580 6.451 -14.223 1.00 7.85 178 GLY A C 1
ATOM 1346 O O . GLY A 1 178 ? 20.331 6.388 -15.171 1.00 8.43 178 GLY A O 1
ATOM 1347 N N . SER A 1 179 ? 19.662 7.404 -13.313 1.00 9.52 179 SER A N 1
ATOM 1348 C CA . SER A 1 179 ? 20.482 8.583 -13.503 1.00 10.74 179 SER A CA 1
ATOM 1349 C C . SER A 1 179 ? 21.985 8.322 -13.746 1.00 10.98 179 SER A C 1
ATOM 1350 O O . SER A 1 179 ? 22.595 9.046 -14.521 1.00 10.93 179 SER A O 1
ATOM 1353 N N . ALA A 1 180 ? 22.562 7.275 -13.144 1.00 10.17 180 ALA A N 1
ATOM 1354 C CA . ALA A 1 180 ? 23.945 6.878 -13.430 1.00 11.32 180 ALA A CA 1
ATOM 1355 C C . ALA A 1 180 ? 24.158 6.420 -14.855 1.00 11.91 180 ALA A C 1
ATOM 1356 O O . ALA A 1 180 ? 25.293 6.367 -15.331 1.00 12.21 180 ALA A O 1
ATOM 1358 N N . LEU A 1 181 ? 23.078 6.052 -15.553 1.00 11.62 181 LEU A N 1
ATOM 1359 C CA . LEU A 1 181 ? 23.206 5.613 -16.939 1.00 11.37 181 LEU A CA 1
ATOM 1360 C C . LEU A 1 181 ? 22.749 6.653 -17.937 1.00 11.53 181 LEU A C 1
ATOM 1361 O O . LEU A 1 181 ? 23.409 6.867 -18.957 1.00 10.46 181 LEU A O 1
ATOM 1366 N N . VAL A 1 182 ? 21.579 7.234 -17.691 1.00 11.82 182 VAL A N 1
ATOM 1367 C CA . VAL A 1 182 ? 20.845 7.901 -18.765 1.00 14.09 182 VAL A CA 1
ATOM 1368 C C . VAL A 1 182 ? 21.093 9.427 -18.837 1.00 15.66 182 VAL A C 1
ATOM 1369 O O . VAL A 1 182 ? 20.741 10.089 -19.834 1.00 15.84 182 VAL A O 1
ATOM 1373 N N . LYS A 1 183 ? 21.718 9.981 -17.810 1.00 15.12 183 LYS A N 1
ATOM 1374 C CA . LYS A 1 183 ? 22.095 11.405 -17.861 1.00 17.10 183 LYS A CA 1
ATOM 1375 C C . LYS A 1 183 ? 23.346 11.667 -18.678 1.00 16.88 183 LYS A C 1
ATOM 1376 O O . LYS A 1 183 ? 24.328 10.940 -18.573 1.00 17.70 183 LYS A O 1
ATOM 1382 N N . GLY A 1 184 ? 23.296 12.695 -19.515 1.00 17.21 184 GLY A N 1
ATOM 1383 C CA . GLY A 1 184 ? 24.455 13.085 -20.304 1.00 16.16 184 GLY A CA 1
ATOM 1384 C C . GLY A 1 184 ? 24.097 13.331 -21.731 1.00 16.71 184 GLY A C 1
ATOM 1385 O O . GLY A 1 184 ? 22.924 13.244 -22.103 1.00 15.93 184 GLY A O 1
ATOM 1386 N N . THR A 1 185 ? 25.113 13.660 -22.532 1.00 16.93 185 THR A N 1
ATOM 1387 C CA . THR A 1 185 ? 24.969 13.753 -23.975 1.00 18.10 185 THR A CA 1
ATOM 1388 C C . THR A 1 185 ? 24.806 12.308 -24.463 1.00 17.89 185 THR A C 1
ATOM 1389 O O . THR A 1 185 ? 25.292 11.388 -23.797 1.00 17.84 185 THR A O 1
ATOM 1393 N N . PRO A 1 186 ? 24.111 12.101 -25.596 1.00 17.40 186 PRO A N 1
ATOM 1394 C CA . PRO A 1 186 ? 24.023 10.755 -26.128 1.00 17.43 186 PRO A CA 1
ATOM 1395 C C . PRO A 1 186 ? 25.371 10.046 -26.219 1.00 17.16 186 PRO A C 1
ATOM 1396 O O . PRO A 1 186 ? 25.424 8.877 -25.928 1.00 16.07 186 PRO A O 1
ATOM 1400 N N . ASP A 1 187 ? 26.470 10.718 -26.581 1.00 16.71 187 ASP A N 1
ATOM 1401 C CA . ASP A 1 187 ? 27.760 9.968 -26.640 1.00 16.06 187 ASP A CA 1
ATOM 1402 C C . ASP A 1 187 ? 28.141 9.453 -25.278 1.00 14.33 187 ASP A C 1
ATOM 1403 O O . ASP A 1 187 ? 28.650 8.348 -25.156 1.00 12.54 187 ASP A O 1
ATOM 1408 N N . GLU A 1 188 ? 27.963 10.308 -24.280 1.00 12.56 188 GLU A N 1
ATOM 1409 C CA . GLU A 1 188 ? 28.202 9.977 -22.880 1.00 12.54 188 GLU A CA 1
ATOM 1410 C C . GLU A 1 188 ? 27.329 8.796 -22.440 1.00 11.82 188 GLU A C 1
ATOM 1411 O O . GLU A 1 188 ? 27.800 7.880 -21.775 1.00 11.20 188 GLU A O 1
ATOM 1417 N N . VAL A 1 189 ? 26.048 8.852 -22.783 1.00 10.95 189 VAL A N 1
ATOM 1418 C CA . VAL A 1 189 ? 25.116 7.762 -22.399 1.00 9.02 189 VAL A CA 1
ATOM 1419 C C . VAL A 1 189 ? 25.498 6.451 -23.045 1.00 9.30 189 VAL A C 1
ATOM 1420 O O . VAL A 1 189 ? 25.487 5.379 -22.402 1.00 7.61 189 VAL A O 1
ATOM 1424 N N . ARG A 1 190 ? 25.871 6.521 -24.316 1.00 10.18 190 ARG A N 1
ATOM 1425 C CA . ARG A 1 190 ? 26.315 5.315 -25.036 1.00 11.09 190 ARG A CA 1
ATOM 1426 C C . ARG A 1 190 ? 27.526 4.663 -24.333 1.00 10.71 190 ARG A C 1
ATOM 1427 O O . ARG A 1 190 ? 27.583 3.442 -24.174 1.00 8.85 190 ARG A O 1
ATOM 1435 N N . GLU A 1 191 ? 28.500 5.490 -23.965 1.00 9.89 191 GLU A N 1
ATOM 1436 C CA . GLU A 1 191 ? 29.676 4.995 -23.276 1.00 12.28 191 GLU A CA 1
ATOM 1437 C C . GLU A 1 191 ? 29.370 4.516 -21.848 1.00 12.05 191 GLU A C 1
ATOM 1438 O O . GLU A 1 191 ? 29.984 3.551 -21.377 1.00 12.07 191 GLU A O 1
ATOM 1444 N N . LYS A 1 192 ? 28.407 5.154 -21.166 1.00 10.50 192 LYS A N 1
ATOM 1445 C CA . LYS A 1 192 ? 27.957 4.649 -19.874 1.00 10.21 192 LYS A CA 1
ATOM 1446 C C . LYS A 1 192 ? 27.238 3.334 -19.991 1.00 9.26 192 LYS A C 1
ATOM 1447 O O . LYS A 1 192 ? 27.403 2.448 -19.112 1.00 8.18 192 LYS A O 1
ATOM 1453 N N . ALA A 1 193 ? 26.445 3.174 -21.056 1.00 7.49 193 ALA A N 1
ATOM 1454 C CA . ALA A 1 193 ? 25.829 1.898 -21.296 1.00 6.93 193 ALA A CA 1
ATOM 1455 C C . ALA A 1 193 ? 26.900 0.807 -21.462 1.00 7.15 193 ALA A C 1
ATOM 1456 O O . ALA A 1 193 ? 26.799 -0.262 -20.850 1.00 6.26 193 ALA A O 1
ATOM 1458 N N . LYS A 1 194 ? 27.941 1.080 -22.250 1.00 7.98 194 LYS A N 1
ATOM 1459 C CA . LYS A 1 194 ? 29.031 0.083 -22.429 1.00 9.38 194 LYS A CA 1
ATOM 1460 C C . LYS A 1 194 ? 29.710 -0.248 -21.096 1.00 8.48 194 LYS A C 1
ATOM 1461 O O . LYS A 1 194 ? 29.954 -1.436 -20.797 1.00 10.04 194 LYS A O 1
ATOM 1467 N N . ALA A 1 195 ? 29.974 0.790 -20.306 1.00 8.96 195 ALA A N 1
ATOM 1468 C CA . ALA A 1 195 ? 30.587 0.697 -18.958 1.00 8.29 195 ALA A CA 1
ATOM 1469 C C . ALA A 1 195 ? 29.766 -0.220 -18.032 1.00 8.91 195 ALA A C 1
ATOM 1470 O O . ALA A 1 195 ? 30.323 -1.117 -17.356 1.00 5.49 195 ALA A O 1
ATOM 1472 N N . PHE A 1 196 ? 28.452 0.012 -17.985 1.00 7.71 196 PHE A N 1
ATOM 1473 C CA . PHE A 1 196 ? 27.592 -0.883 -17.218 1.00 9.05 196 PHE A CA 1
ATOM 1474 C C . PHE A 1 196 ? 27.543 -2.326 -17.711 1.00 9.01 196 PHE A C 1
ATOM 1475 O O . PHE A 1 196 ? 27.611 -3.253 -16.895 1.00 10.07 196 PHE A O 1
ATOM 1483 N N . VAL A 1 197 ? 27.405 -2.532 -19.015 1.00 8.90 197 VAL A N 1
ATOM 1484 C CA . VAL A 1 197 ? 27.393 -3.867 -19.558 1.00 10.20 197 VAL A CA 1
ATOM 1485 C C . VAL A 1 197 ? 28.707 -4.565 -19.179 1.00 11.51 197 VAL A C 1
ATOM 1486 O O . VAL A 1 197 ? 28.722 -5.741 -18.731 1.00 11.12 197 VAL A O 1
ATOM 1490 N N . GLU A 1 198 ? 29.818 -3.839 -19.325 1.00 11.19 198 GLU A N 1
ATOM 1491 C CA . GLU A 1 198 ? 31.120 -4.447 -19.071 1.00 11.55 198 GLU A CA 1
ATOM 1492 C C . GLU A 1 198 ? 31.294 -4.691 -17.590 1.00 12.03 198 GLU A C 1
ATOM 1493 O O . GLU A 1 198 ? 31.790 -5.738 -17.234 1.00 13.96 198 GLU A O 1
ATOM 1499 N N . LYS A 1 199 ? 30.820 -3.773 -16.751 1.00 11.09 199 LYS A N 1
ATOM 1500 C CA . LYS A 1 199 ? 30.927 -3.891 -15.304 1.00 12.61 199 LYS A CA 1
ATOM 1501 C C . LYS A 1 199 ? 30.197 -5.151 -14.847 1.00 12.47 199 LYS A C 1
ATOM 1502 O O . LYS A 1 199 ? 30.748 -5.948 -14.105 1.00 13.81 199 LYS A O 1
ATOM 1508 N N . ILE A 1 200 ? 28.977 -5.339 -15.327 1.00 12.38 200 ILE A N 1
ATOM 1509 C CA . ILE A 1 200 ? 28.175 -6.540 -15.004 1.00 12.16 200 ILE A CA 1
ATOM 1510 C C . ILE A 1 200 ? 28.868 -7.827 -15.469 1.00 13.36 200 ILE A C 1
ATOM 1511 O O . ILE A 1 200 ? 28.979 -8.795 -14.694 1.00 11.46 200 ILE A O 1
ATOM 1516 N N . ARG A 1 201 ? 29.348 -7.835 -16.709 1.00 14.38 201 ARG A N 1
ATOM 1517 C CA . ARG A 1 201 ? 30.060 -9.009 -17.246 1.00 17.44 201 ARG A CA 1
ATOM 1518 C C . ARG A 1 201 ? 31.295 -9.303 -16.402 1.00 16.96 201 ARG A C 1
ATOM 1519 O O . ARG A 1 201 ? 31.770 -10.430 -16.372 1.00 17.53 201 ARG A O 1
ATOM 1527 N N . GLY A 1 202 ? 31.798 -8.284 -15.710 1.00 17.34 202 GLY A N 1
ATOM 1528 C CA . GLY A 1 202 ? 32.958 -8.448 -14.859 1.00 17.69 202 GLY A CA 1
ATOM 1529 C C . GLY A 1 202 ? 32.721 -8.999 -13.451 1.00 18.87 202 GLY A C 1
ATOM 1530 O O . GLY A 1 202 ? 33.647 -9.536 -12.875 1.00 17.31 202 GLY A O 1
ATOM 1531 N N . CYS A 1 203 ? 31.526 -8.845 -12.871 1.00 19.82 203 CYS A N 1
ATOM 1532 C CA . CYS A 1 203 ? 31.322 -9.331 -11.479 1.00 22.20 203 CYS A CA 1
ATOM 1533 C C . CYS A 1 203 ? 31.240 -10.860 -11.493 1.00 23.05 203 CYS A C 1
ATOM 1534 O O . CYS A 1 203 ? 30.650 -11.433 -12.419 1.00 24.61 203 CYS A O 1
ATOM 1537 N N . LYS B 1 2 ? -2.548 26.725 2.438 1.00 23.09 2 LYS B N 1
ATOM 1538 C CA . LYS B 1 2 ? -1.800 27.673 3.310 1.00 22.37 2 LYS B CA 1
ATOM 1539 C C . LYS B 1 2 ? -0.604 26.991 3.981 1.00 21.16 2 LYS B C 1
ATOM 1540 O O . LYS B 1 2 ? 0.451 27.611 4.088 1.00 19.67 2 LYS B O 1
ATOM 1546 N N . MET B 1 3 ? -0.760 25.738 4.432 1.00 19.63 3 MET B N 1
ATOM 1547 C CA . MET B 1 3 ? 0.327 25.094 5.176 1.00 19.28 3 MET B CA 1
ATOM 1548 C C . MET B 1 3 ? 1.545 24.834 4.317 1.00 18.55 3 MET B C 1
ATOM 1549 O O . MET B 1 3 ? 2.689 24.908 4.802 1.00 18.58 3 MET B O 1
ATOM 1554 N N . GLU B 1 4 ? 1.299 24.476 3.065 1.00 17.36 4 GLU B N 1
ATOM 1555 C CA . GLU B 1 4 ? 2.378 24.232 2.122 1.00 18.71 4 GLU B CA 1
ATOM 1556 C C . GLU B 1 4 ? 3.231 25.507 2.095 1.00 18.02 4 GLU B C 1
ATOM 1557 O O . GLU B 1 4 ? 4.453 25.458 2.187 1.00 18.17 4 GLU B O 1
ATOM 1563 N N . GLU B 1 5 ? 2.561 26.650 2.012 1.00 16.39 5 GLU B N 1
ATOM 1564 C CA . GLU B 1 5 ? 3.251 27.937 1.958 1.00 16.09 5 GLU B CA 1
ATOM 1565 C C . GLU B 1 5 ? 3.985 28.266 3.267 1.00 15.33 5 GLU B C 1
ATOM 1566 O O . GLU B 1 5 ? 5.069 28.866 3.260 1.00 14.37 5 GLU B O 1
ATOM 1572 N N . LEU B 1 6 ? 3.406 27.851 4.390 1.00 14.25 6 LEU B N 1
ATOM 1573 C CA . LEU B 1 6 ? 4.043 28.073 5.699 1.00 14.47 6 LEU B CA 1
ATOM 1574 C C . LEU B 1 6 ? 5.267 27.180 5.912 1.00 13.73 6 LEU B C 1
ATOM 1575 O O . LEU B 1 6 ? 6.239 27.596 6.546 1.00 12.37 6 LEU B O 1
ATOM 1580 N N . PHE B 1 7 ? 5.208 25.965 5.376 1.00 14.29 7 PHE B N 1
ATOM 1581 C CA . PHE B 1 7 ? 6.323 25.027 5.444 1.00 14.47 7 PHE B CA 1
ATOM 1582 C C . PHE B 1 7 ? 7.516 25.581 4.684 1.00 15.12 7 PHE B C 1
ATOM 1583 O O . PHE B 1 7 ? 8.651 25.509 5.141 1.00 14.10 7 PHE B O 1
ATOM 1591 N N . LYS B 1 8 ? 7.240 26.128 3.509 1.00 15.75 8 LYS B N 1
ATOM 1592 C CA . LYS B 1 8 ? 8.284 26.642 2.640 1.00 16.96 8 LYS B CA 1
ATOM 1593 C C . LYS B 1 8 ? 8.915 27.854 3.272 1.00 16.67 8 LYS B C 1
ATOM 1594 O O . LYS B 1 8 ? 10.155 28.032 3.227 1.00 17.43 8 LYS B O 1
ATOM 1600 N N . LYS B 1 9 ? 8.079 28.704 3.870 1.00 16.14 9 LYS B N 1
ATOM 1601 C CA . LYS B 1 9 ? 8.592 29.911 4.549 1.00 15.74 9 LYS B CA 1
ATOM 1602 C C . LYS B 1 9 ? 9.435 29.579 5.794 1.00 15.11 9 LYS B C 1
ATOM 1603 O O . LYS B 1 9 ? 10.517 30.148 5.975 1.00 14.03 9 LYS B O 1
ATOM 1609 N N . HIS B 1 10 ? 8.912 28.707 6.661 1.00 12.66 10 HIS B N 1
ATOM 1610 C CA . HIS B 1 10 ? 9.522 28.440 7.973 1.00 12.66 10 HIS B CA 1
ATOM 1611 C C . HIS B 1 10 ? 10.514 27.289 8.035 1.00 11.98 10 HIS B C 1
ATOM 1612 O O . HIS B 1 10 ? 11.440 27.294 8.875 1.00 13.45 10 HIS B O 1
ATOM 1619 N N . LYS B 1 11 ? 10.275 26.286 7.198 1.00 10.48 11 LYS B N 1
ATOM 1620 C CA . LYS B 1 11 ? 11.222 25.166 6.962 1.00 9.56 11 LYS B CA 1
ATOM 1621 C C . LYS B 1 11 ? 11.542 24.203 8.115 1.00 8.21 11 LYS B C 1
ATOM 1622 O O . LYS B 1 11 ? 12.209 23.193 7.898 1.00 7.57 11 LYS B O 1
ATOM 1628 N N . ILE B 1 12 ? 11.120 24.494 9.331 1.00 6.38 12 ILE B N 1
ATOM 1629 C CA . ILE B 1 12 ? 11.384 23.579 10.450 1.00 6.48 12 ILE B CA 1
ATOM 1630 C C . ILE B 1 12 ? 10.180 23.528 11.393 1.00 6.54 12 ILE B C 1
ATOM 1631 O O . ILE B 1 12 ? 9.644 24.568 11.747 1.00 7.65 12 ILE B O 1
ATOM 1636 N N . VAL B 1 13 ? 9.774 22.313 11.769 1.00 5.97 13 VAL B N 1
ATOM 1637 C CA . VAL B 1 13 ? 8.704 22.088 12.726 1.00 5.53 13 VAL B CA 1
ATOM 1638 C C . VAL B 1 13 ? 9.324 21.475 13.956 1.00 6.02 13 VAL B C 1
ATOM 1639 O O . VAL B 1 13 ? 10.039 20.453 13.881 1.00 5.71 13 VAL B O 1
ATOM 1643 N N . ALA B 1 14 ? 9.061 22.069 15.111 1.00 5.32 14 ALA B N 1
ATOM 1644 C CA . ALA B 1 14 ? 9.489 21.424 16.350 1.00 4.87 14 ALA B CA 1
ATOM 1645 C C . ALA B 1 14 ? 8.524 20.317 16.747 1.00 5.12 14 ALA B C 1
ATOM 1646 O O . ALA B 1 14 ? 7.347 20.594 16.905 1.00 6.28 14 ALA B O 1
ATOM 1648 N N . VAL B 1 15 ? 9.033 19.091 16.926 1.00 5.01 15 VAL B N 1
ATOM 1649 C CA . VAL B 1 15 ? 8.189 17.918 17.225 1.00 5.60 15 VAL B CA 1
ATOM 1650 C C . VAL B 1 15 ? 8.364 17.695 18.728 1.00 6.67 15 VAL B C 1
ATOM 1651 O O . VAL B 1 15 ? 9.419 17.246 19.179 1.00 7.13 15 VAL B O 1
ATOM 1655 N N . LEU B 1 16 ? 7.350 18.095 19.505 1.00 7.67 16 LEU B N 1
ATOM 1656 C CA . LEU B 1 16 ? 7.463 18.128 20.953 1.00 8.63 16 LEU B CA 1
ATOM 1657 C C . LEU B 1 16 ? 6.926 16.855 21.575 1.00 8.66 16 LEU B C 1
ATOM 1658 O O . LEU B 1 16 ? 5.739 16.586 21.513 1.00 9.98 16 LEU B O 1
ATOM 1663 N N . ARG B 1 17 ? 7.831 16.062 22.133 1.00 8.59 17 ARG B N 1
ATOM 1664 C CA . ARG B 1 17 ? 7.495 14.971 23.047 1.00 8.90 17 ARG B CA 1
ATOM 1665 C C . ARG B 1 17 ? 7.942 15.448 24.427 1.00 9.24 17 ARG B C 1
ATOM 1666 O O . ARG B 1 17 ? 8.921 16.208 24.563 1.00 9.80 17 ARG B O 1
ATOM 1674 N N . ALA B 1 18 ? 7.201 15.024 25.445 1.00 9.48 18 ALA B N 1
ATOM 1675 C CA . ALA B 1 18 ? 7.436 15.462 26.804 1.00 9.11 18 ALA B CA 1
ATOM 1676 C C . ALA B 1 18 ? 6.591 14.604 27.721 1.00 8.85 18 ALA B C 1
ATOM 1677 O O . ALA B 1 18 ? 5.683 13.891 27.279 1.00 8.97 18 ALA B O 1
ATOM 1679 N N . ASN B 1 19 ? 6.917 14.649 28.998 1.00 9.40 19 ASN B N 1
ATOM 1680 C CA . ASN B 1 19 ? 6.263 13.800 29.992 1.00 10.01 19 ASN B CA 1
ATOM 1681 C C . ASN B 1 19 ? 5.216 14.559 30.783 1.00 9.39 19 ASN B C 1
ATOM 1682 O O . ASN B 1 19 ? 4.551 13.982 31.662 1.00 9.93 19 ASN B O 1
ATOM 1687 N N . SER B 1 20 ? 5.086 15.858 30.514 1.00 8.46 20 SER B N 1
ATOM 1688 C CA . SER B 1 20 ? 4.057 16.661 31.211 1.00 7.94 20 SER B CA 1
ATOM 1689 C C . SER B 1 20 ? 3.584 17.843 30.380 1.00 7.08 20 SER B C 1
ATOM 1690 O O . SER B 1 20 ? 4.280 18.252 29.457 1.00 5.81 20 SER B O 1
ATOM 1693 N N . VAL B 1 21 ? 2.428 18.418 30.750 1.00 5.50 21 VAL B N 1
ATOM 1694 C CA . VAL B 1 21 ? 1.926 19.650 30.132 1.00 6.09 21 VAL B CA 1
ATOM 1695 C C . VAL B 1 21 ? 2.931 20.755 30.331 1.00 7.19 21 VAL B C 1
ATOM 1696 O O . VAL B 1 21 ? 3.276 21.473 29.389 1.00 7.54 21 VAL B O 1
ATOM 1700 N N . GLU B 1 22 ? 3.428 20.902 31.555 1.00 7.50 22 GLU B N 1
ATOM 1701 C CA . GLU B 1 22 ? 4.317 22.022 31.850 1.00 9.32 22 GLU B CA 1
ATOM 1702 C C . GLU B 1 22 ? 5.649 21.907 31.072 1.00 8.77 22 GLU B C 1
ATOM 1703 O O . GLU B 1 22 ? 6.122 22.906 30.545 1.00 8.63 22 GLU B O 1
ATOM 1709 N N . GLU B 1 23 ? 6.219 20.710 31.001 1.00 9.49 23 GLU B N 1
ATOM 1710 C CA . GLU B 1 23 ? 7.413 20.469 30.164 1.00 11.73 23 GLU B CA 1
ATOM 1711 C C . GLU B 1 23 ? 7.182 20.774 28.679 1.00 10.32 23 GLU B C 1
ATOM 1712 O O . GLU B 1 23 ? 8.038 21.407 28.024 1.00 10.16 23 GLU B O 1
ATOM 1718 N N . ALA B 1 24 ? 6.057 20.312 28.132 1.00 8.21 24 ALA B N 1
ATOM 1719 C CA . ALA B 1 24 ? 5.737 20.627 26.738 1.00 7.30 24 ALA B CA 1
ATOM 1720 C C . ALA B 1 24 ? 5.642 22.122 26.548 1.00 7.26 24 ALA B C 1
ATOM 1721 O O . ALA B 1 24 ? 6.162 22.673 25.575 1.00 5.95 24 ALA B O 1
ATOM 1723 N N . LYS B 1 25 ? 5.006 22.834 27.480 1.00 7.83 25 LYS B N 1
ATOM 1724 C CA . LYS B 1 25 ? 4.872 24.278 27.308 1.00 8.57 25 LYS B CA 1
ATOM 1725 C C . LYS B 1 25 ? 6.186 25.012 27.422 1.00 8.58 25 LYS B C 1
ATOM 1726 O O . LYS B 1 25 ? 6.424 25.969 26.656 1.00 7.48 25 LYS B O 1
ATOM 1732 N N . GLU B 1 26 ? 7.019 24.582 28.374 1.00 9.27 26 GLU B N 1
ATOM 1733 C CA . GLU B 1 26 ? 8.376 25.117 28.537 1.00 11.67 26 GLU B CA 1
ATOM 1734 C C . GLU B 1 26 ? 9.167 24.981 27.230 1.00 9.86 26 GLU B C 1
ATOM 1735 O O . GLU B 1 26 ? 9.779 25.943 26.771 1.00 9.74 26 GLU B O 1
ATOM 1741 N N . LYS B 1 27 ? 9.136 23.788 26.645 1.00 9.02 27 LYS B N 1
ATOM 1742 C CA . LYS B 1 27 ? 9.841 23.514 25.382 1.00 8.98 27 LYS B CA 1
ATOM 1743 C C . LYS B 1 27 ? 9.269 24.341 24.190 1.00 8.48 27 LYS B C 1
ATOM 1744 O O . LYS B 1 27 ? 10.034 24.865 23.370 1.00 8.94 27 LYS B O 1
ATOM 1750 N N . ALA B 1 28 ? 7.948 24.470 24.112 1.00 7.08 28 ALA B N 1
ATOM 1751 C CA . ALA B 1 28 ? 7.297 25.279 23.053 1.00 7.04 28 ALA B CA 1
ATOM 1752 C C . ALA B 1 28 ? 7.733 26.731 23.111 1.00 8.11 28 ALA B C 1
ATOM 1753 O O . ALA B 1 28 ? 8.099 27.350 22.075 1.00 6.82 28 ALA B O 1
ATOM 1755 N N . LEU B 1 29 ? 7.655 27.317 24.311 1.00 8.11 29 LEU B N 1
ATOM 1756 C CA . LEU B 1 29 ? 8.136 28.696 24.503 1.00 9.46 29 LEU B CA 1
ATOM 1757 C C . LEU B 1 29 ? 9.607 28.869 24.119 1.00 8.80 29 LEU B C 1
ATOM 1758 O O . LEU B 1 29 ? 9.969 29.864 23.493 1.00 9.14 29 LEU B O 1
ATOM 1763 N N . ALA B 1 30 ? 10.454 27.929 24.525 1.00 7.95 30 ALA B N 1
ATOM 1764 C CA . ALA B 1 30 ? 11.892 28.013 24.261 1.00 7.89 30 ALA B CA 1
ATOM 1765 C C . ALA B 1 30 ? 12.166 28.008 22.769 1.00 7.67 30 ALA B C 1
ATOM 1766 O O . ALA B 1 30 ? 12.939 28.817 22.258 1.00 8.42 30 ALA B O 1
ATOM 1768 N N . VAL B 1 31 ? 11.485 27.113 22.057 1.00 6.96 31 VAL B N 1
ATOM 1769 C CA . VAL B 1 31 ? 11.701 26.929 20.638 1.00 7.20 31 VAL B CA 1
ATOM 1770 C C . VAL B 1 31 ? 11.165 28.149 19.896 1.00 6.24 31 VAL B C 1
ATOM 1771 O O . VAL B 1 31 ? 11.789 28.653 18.950 1.00 5.80 31 VAL B O 1
ATOM 1775 N N . PHE B 1 32 ? 10.041 28.666 20.361 1.00 5.85 32 PHE B N 1
ATOM 1776 C CA . PHE B 1 32 ? 9.449 29.857 19.760 1.00 6.82 32 PHE B CA 1
ATOM 1777 C C . PHE B 1 32 ? 10.351 31.085 19.925 1.00 8.33 32 PHE B C 1
ATOM 1778 O O . PHE B 1 32 ? 10.564 31.835 18.964 1.00 7.93 32 PHE B O 1
ATOM 1786 N N . GLU B 1 33 ? 10.857 31.281 21.150 1.00 9.77 33 GLU B N 1
ATOM 1787 C CA . GLU B 1 33 ? 11.773 32.404 21.460 1.00 12.92 33 GLU B CA 1
ATOM 1788 C C . GLU B 1 33 ? 13.037 32.331 20.615 1.00 12.31 33 GLU B C 1
ATOM 1789 O O . GLU B 1 33 ? 13.636 33.365 20.285 1.00 13.48 33 GLU B O 1
ATOM 1795 N N . GLY B 1 34 ? 13.442 31.116 20.258 1.00 12.20 34 GLY B N 1
ATOM 1796 C CA . GLY B 1 34 ? 14.566 30.878 19.338 1.00 11.08 34 GLY B CA 1
ATOM 1797 C C . GLY B 1 34 ? 14.283 30.965 17.833 1.00 11.26 34 GLY B C 1
ATOM 1798 O O . GLY B 1 34 ? 15.188 30.796 17.004 1.00 11.38 34 GLY B O 1
ATOM 1799 N N . GLY B 1 35 ? 13.031 31.227 17.476 1.00 10.42 35 GLY B N 1
ATOM 1800 C CA . GLY B 1 35 ? 12.640 31.541 16.091 1.00 9.27 35 GLY B CA 1
ATOM 1801 C C . GLY B 1 35 ? 11.952 30.404 15.340 1.00 8.62 35 GLY B C 1
ATOM 1802 O O . GLY B 1 35 ? 11.745 30.491 14.105 1.00 8.02 35 GLY B O 1
ATOM 1803 N N . VAL B 1 36 ? 11.572 29.347 16.052 1.00 6.87 36 VAL B N 1
ATOM 1804 C CA . VAL B 1 36 ? 10.830 28.254 15.399 1.00 7.50 36 VAL B CA 1
ATOM 1805 C C . VAL B 1 36 ? 9.352 28.539 15.621 1.00 8.33 36 VAL B C 1
ATOM 1806 O O . VAL B 1 36 ? 8.908 28.542 16.765 1.00 8.79 36 VAL B O 1
ATOM 1810 N N . HIS B 1 37 ? 8.609 28.775 14.525 1.00 8.24 37 HIS B N 1
ATOM 1811 C CA . HIS B 1 37 ? 7.198 29.169 14.570 1.00 10.10 37 HIS B CA 1
ATOM 1812 C C . HIS B 1 37 ? 6.235 28.021 14.433 1.00 8.98 37 HIS B C 1
ATOM 1813 O O . HIS B 1 37 ? 5.098 28.124 14.905 1.00 9.52 37 HIS B O 1
ATOM 1820 N N . LEU B 1 38 ? 6.673 26.943 13.785 1.00 7.45 38 LEU B N 1
ATOM 1821 C CA . LEU B 1 38 ? 5.833 25.771 13.570 1.00 7.11 38 LEU B CA 1
ATOM 1822 C C . LEU B 1 38 ? 6.065 24.781 14.686 1.00 7.24 38 LEU B C 1
ATOM 1823 O O . LEU B 1 38 ? 7.159 24.255 14.831 1.00 6.80 38 LEU B O 1
ATOM 1828 N N . ILE B 1 39 ? 5.025 24.533 15.470 1.00 6.37 39 ILE B N 1
ATOM 1829 C CA . ILE B 1 39 ? 5.173 23.765 16.706 1.00 6.20 39 ILE B CA 1
ATOM 1830 C C . ILE B 1 39 ? 4.152 22.633 16.699 1.00 6.53 39 ILE B C 1
ATOM 1831 O O . ILE B 1 39 ? 2.970 22.863 16.596 1.00 6.91 39 ILE B O 1
ATOM 1836 N N . GLU B 1 40 ? 4.642 21.410 16.779 1.00 5.68 40 GLU B N 1
ATOM 1837 C CA . GLU B 1 40 ? 3.784 20.214 16.757 1.00 5.81 40 GLU B CA 1
ATOM 1838 C C . GLU B 1 40 ? 3.758 19.563 18.137 1.00 4.80 40 GLU B C 1
ATOM 1839 O O . GLU B 1 40 ? 4.761 19.012 18.580 1.00 5.91 40 GLU B O 1
ATOM 1845 N N . ILE B 1 41 ? 2.619 19.626 18.822 1.00 3.49 41 ILE B N 1
ATOM 1846 C CA . ILE B 1 41 ? 2.444 18.926 20.109 1.00 3.98 41 ILE B CA 1
ATOM 1847 C C . ILE B 1 41 ? 2.046 17.479 19.870 1.00 3.98 41 ILE B C 1
ATOM 1848 O O . ILE B 1 41 ? 0.973 17.222 19.370 1.00 3.79 41 ILE B O 1
ATOM 1853 N N . THR B 1 42 ? 2.896 16.509 20.214 1.00 4.27 42 THR B N 1
ATOM 1854 C CA . THR B 1 42 ? 2.530 15.118 19.943 1.00 4.72 42 THR B CA 1
ATOM 1855 C C . THR B 1 42 ? 1.564 14.578 20.987 1.00 5.60 42 THR B C 1
ATOM 1856 O O . THR B 1 42 ? 1.595 15.023 22.137 1.00 6.05 42 THR B O 1
ATOM 1860 N N . PHE B 1 43 ? 0.698 13.652 20.573 1.00 5.75 43 PHE B N 1
ATOM 1861 C CA . PHE B 1 43 ? -0.276 13.034 21.460 1.00 7.98 43 PHE B CA 1
ATOM 1862 C C . PHE B 1 43 ? 0.297 11.990 22.408 1.00 8.59 43 PHE B C 1
ATOM 1863 O O . PHE B 1 43 ? -0.454 11.361 23.176 1.00 9.80 43 PHE B O 1
ATOM 1871 N N . THR B 1 44 ? 1.619 11.859 22.404 1.00 8.23 44 THR B N 1
ATOM 1872 C CA . THR B 1 44 ? 2.306 11.200 23.534 1.00 9.04 44 THR B CA 1
ATOM 1873 C C . THR B 1 44 ? 2.598 12.119 24.731 1.00 8.39 44 THR B C 1
ATOM 1874 O O . THR B 1 44 ? 2.866 11.616 25.839 1.00 8.68 44 THR B O 1
ATOM 1878 N N . VAL B 1 45 ? 2.497 13.435 24.532 1.00 7.62 45 VAL B N 1
ATOM 1879 C CA . VAL B 1 45 ? 2.400 14.394 25.689 1.00 7.29 45 VAL B CA 1
ATOM 1880 C C . VAL B 1 45 ? 1.097 14.172 26.498 1.00 7.79 45 VAL B C 1
ATOM 1881 O O . VAL B 1 45 ? -0.010 14.182 25.937 1.00 5.76 45 VAL B O 1
ATOM 1885 N N . PRO B 1 46 ? 1.206 13.984 27.829 1.00 8.38 46 PRO B N 1
ATOM 1886 C CA . PRO B 1 46 ? -0.070 13.870 28.568 1.00 9.00 46 PRO B CA 1
ATOM 1887 C C . PRO B 1 46 ? -0.995 15.095 28.332 1.00 7.83 46 PRO B C 1
ATOM 1888 O O . PRO B 1 46 ? -0.512 16.206 28.294 1.00 9.33 46 PRO B O 1
ATOM 1892 N N . ASP B 1 47 ? -2.293 14.884 28.152 1.00 6.70 47 ASP B N 1
ATOM 1893 C CA . ASP B 1 47 ? -3.224 15.999 27.938 1.00 7.44 47 ASP B CA 1
ATOM 1894 C C . ASP B 1 47 ? -2.707 16.912 26.843 1.00 6.57 47 ASP B C 1
ATOM 1895 O O . ASP B 1 47 ? -2.737 18.129 26.986 1.00 6.21 47 ASP B O 1
ATOM 1900 N N . ALA B 1 48 ? -2.196 16.331 25.755 1.00 5.38 48 ALA B N 1
ATOM 1901 C CA . ALA B 1 48 ? -1.714 17.163 24.643 1.00 4.46 48 ALA B CA 1
ATOM 1902 C C . ALA B 1 48 ? -2.740 18.178 24.144 1.00 5.75 48 ALA B C 1
ATOM 1903 O O . ALA B 1 48 ? -2.358 19.252 23.668 1.00 5.50 48 ALA B O 1
ATOM 1905 N N . ASP B 1 49 ? -4.035 17.861 24.196 1.00 5.59 49 ASP B N 1
ATOM 1906 C CA . ASP B 1 49 ? -5.003 18.861 23.738 1.00 7.10 49 ASP B CA 1
ATOM 1907 C C . ASP B 1 49 ? -5.089 20.050 24.690 1.00 6.11 49 ASP B C 1
ATOM 1908 O O . ASP B 1 49 ? -5.322 21.186 24.249 1.00 5.28 49 ASP B O 1
ATOM 1913 N N . THR B 1 50 ? -4.872 19.815 25.988 1.00 4.70 50 THR B N 1
ATOM 1914 C CA . THR B 1 50 ? -4.687 20.928 26.920 1.00 5.86 50 THR B CA 1
ATOM 1915 C C . THR B 1 50 ? -3.502 21.805 26.547 1.00 5.18 50 THR B C 1
ATOM 1916 O O . THR B 1 50 ? -3.600 23.023 26.583 1.00 5.12 50 THR B O 1
ATOM 1920 N N . VAL B 1 51 ? -2.373 21.190 26.180 1.00 5.24 51 VAL B N 1
ATOM 1921 C CA . VAL B 1 51 ? -1.176 21.944 25.775 1.00 4.30 51 VAL B CA 1
ATOM 1922 C C . VAL B 1 51 ? -1.503 22.850 24.584 1.00 4.33 51 VAL B C 1
ATOM 1923 O O . VAL B 1 51 ? -1.121 24.036 24.560 1.00 4.41 51 VAL B O 1
ATOM 1927 N N . ILE B 1 52 ? -2.197 22.297 23.598 1.00 3.83 52 ILE B N 1
ATOM 1928 C CA . ILE B 1 52 ? -2.564 23.073 22.396 1.00 4.66 52 ILE B CA 1
ATOM 1929 C C . ILE B 1 52 ? -3.443 24.277 22.722 1.00 4.65 52 ILE B C 1
ATOM 1930 O O . ILE B 1 52 ? -3.183 25.388 22.263 1.00 4.79 52 ILE B O 1
ATOM 1935 N N . LYS B 1 53 ? -4.449 24.061 23.560 1.00 6.33 53 LYS B N 1
ATOM 1936 C CA . LYS B 1 53 ? -5.397 25.118 23.931 1.00 8.05 53 LYS B CA 1
ATOM 1937 C C . LYS B 1 53 ? -4.658 26.179 24.737 1.00 7.30 53 LYS B C 1
ATOM 1938 O O . LYS B 1 53 ? -4.837 27.385 24.527 1.00 7.48 53 LYS B O 1
ATOM 1944 N N . GLU B 1 54 ? -3.770 25.740 25.615 1.00 6.43 54 GLU B N 1
ATOM 1945 C CA . GLU B 1 54 ? -3.112 26.684 26.493 1.00 6.97 54 GLU B CA 1
ATOM 1946 C C . GLU B 1 54 ? -2.042 27.503 25.807 1.00 7.56 54 GLU B C 1
ATOM 1947 O O . GLU B 1 54 ? -1.724 28.587 26.289 1.00 8.28 54 GLU B O 1
ATOM 1953 N N . LEU B 1 55 ? -1.553 27.025 24.664 1.00 6.47 55 LEU B N 1
ATOM 1954 C CA . LEU B 1 55 ? -0.555 27.769 23.902 1.00 7.90 55 LEU B CA 1
ATOM 1955 C C . LEU B 1 55 ? -1.182 28.707 22.872 1.00 9.05 55 LEU B C 1
ATOM 1956 O O . LEU B 1 55 ? -0.464 29.312 22.063 1.00 10.21 55 LEU B O 1
ATOM 1961 N N . SER B 1 56 ? -2.508 28.860 22.935 1.00 9.83 56 SER B N 1
ATOM 1962 C CA . SER B 1 56 ? -3.262 29.663 21.967 1.00 11.04 56 SER B CA 1
ATOM 1963 C C . SER B 1 56 ? -2.765 31.103 21.894 1.00 11.42 56 SER B C 1
ATOM 1964 O O . SER B 1 56 ? -2.751 31.686 20.822 1.00 11.94 56 SER B O 1
ATOM 1967 N N . PHE B 1 57 ? -2.285 31.635 23.017 1.00 10.57 57 PHE B N 1
ATOM 1968 C CA . PHE B 1 57 ? -1.739 32.975 23.044 1.00 10.89 57 PHE B CA 1
ATOM 1969 C C . PHE B 1 57 ? -0.528 33.178 22.111 1.00 11.25 57 PHE B C 1
ATOM 1970 O O . PHE B 1 57 ? -0.300 34.301 21.631 1.00 11.86 57 PHE B O 1
ATOM 1978 N N . LEU B 1 58 ? 0.241 32.116 21.865 1.00 9.74 58 LEU B N 1
ATOM 1979 C CA . LEU B 1 58 ? 1.336 32.194 20.898 1.00 9.63 58 LEU B CA 1
ATOM 1980 C C . LEU B 1 58 ? 0.884 32.433 19.482 1.00 8.60 58 LEU B C 1
ATOM 1981 O O . LEU B 1 58 ? 1.640 32.962 18.674 1.00 7.43 58 LEU B O 1
ATOM 1986 N N . LYS B 1 59 ? -0.331 32.019 19.146 1.00 8.52 59 LYS B N 1
ATOM 1987 C CA . LYS B 1 59 ? -0.845 32.281 17.820 1.00 9.43 59 LYS B CA 1
ATOM 1988 C C . LYS B 1 59 ? -0.929 33.762 17.460 1.00 9.81 59 LYS B C 1
ATOM 1989 O O . LYS B 1 59 ? -0.685 34.108 16.296 1.00 8.68 59 LYS B O 1
ATOM 1995 N N . GLU B 1 60 ? -1.233 34.647 18.428 1.00 10.09 60 GLU B N 1
ATOM 1996 C CA . GLU B 1 60 ? -1.227 36.099 18.129 1.00 11.37 60 GLU B CA 1
ATOM 1997 C C . GLU B 1 60 ? 0.186 36.614 17.888 1.00 10.44 60 GLU B C 1
ATOM 1998 O O . GLU B 1 60 ? 0.374 37.738 17.380 1.00 11.80 60 GLU B O 1
ATOM 2004 N N . LYS B 1 61 ? 1.175 35.804 18.258 1.00 8.36 61 LYS B N 1
ATOM 2005 C CA . LYS B 1 61 ? 2.578 36.143 18.025 1.00 8.77 61 LYS B CA 1
ATOM 2006 C C . LYS B 1 61 ? 3.108 35.554 16.733 1.00 8.73 61 LYS B C 1
ATOM 2007 O O . LYS B 1 61 ? 4.271 35.770 16.388 1.00 9.00 61 LYS B O 1
ATOM 2013 N N . GLY B 1 62 ? 2.259 34.811 16.029 1.00 8.20 62 GLY B N 1
ATOM 2014 C CA . GLY B 1 62 ? 2.595 34.168 14.759 1.00 8.53 62 GLY B CA 1
ATOM 2015 C C . GLY B 1 62 ? 2.983 32.695 14.857 1.00 7.61 62 GLY B C 1
ATOM 2016 O O . GLY B 1 62 ? 3.390 32.109 13.858 1.00 8.13 62 GLY B O 1
ATOM 2017 N N . ALA B 1 63 ? 2.875 32.067 16.030 1.00 6.73 63 ALA B N 1
ATOM 2018 C CA . ALA B 1 63 ? 3.101 30.619 16.087 1.00 6.08 63 ALA B CA 1
ATOM 2019 C C . ALA B 1 63 ? 1.997 29.872 15.377 1.00 5.71 63 ALA B C 1
ATOM 2020 O O . ALA B 1 63 ? 0.826 30.295 15.367 1.00 5.93 63 ALA B O 1
ATOM 2022 N N . ILE B 1 64 ? 2.363 28.753 14.768 1.00 4.72 64 ILE B N 1
ATOM 2023 C CA . ILE B 1 64 ? 1.362 27.885 14.142 1.00 4.73 64 ILE B CA 1
ATOM 2024 C C . ILE B 1 64 ? 1.472 26.589 14.917 1.00 4.72 64 ILE B C 1
ATOM 2025 O O . ILE B 1 64 ? 2.511 25.957 14.929 1.00 5.21 64 ILE B O 1
ATOM 2030 N N . ILE B 1 65 ? 0.397 26.201 15.587 1.00 5.22 65 ILE B N 1
ATOM 2031 C CA . ILE B 1 65 ? 0.496 25.119 16.551 1.00 6.22 65 ILE B CA 1
ATOM 2032 C C . ILE B 1 65 ? -0.339 23.966 16.041 1.00 5.57 65 ILE B C 1
ATOM 2033 O O . ILE B 1 65 ? -1.526 24.154 15.757 1.00 5.93 65 ILE B O 1
ATOM 2038 N N . GLY B 1 66 ? 0.260 22.786 15.923 1.00 4.63 66 GLY B N 1
ATOM 2039 C CA . GLY B 1 66 ? -0.491 21.629 15.463 1.00 4.02 66 GLY B CA 1
ATOM 2040 C C . GLY B 1 66 ? -0.334 20.450 16.392 1.00 4.09 66 GLY B C 1
ATOM 2041 O O . GLY B 1 66 ? 0.210 20.587 17.493 1.00 3.28 66 GLY B O 1
ATOM 2042 N N . ALA B 1 67 ? -0.817 19.296 15.954 1.00 4.29 67 ALA B N 1
ATOM 2043 C CA . ALA B 1 67 ? -0.789 18.095 16.771 1.00 3.48 67 ALA B CA 1
ATOM 2044 C C . ALA B 1 67 ? -0.079 17.048 15.991 1.00 3.69 67 ALA B C 1
ATOM 2045 O O . ALA B 1 67 ? -0.232 16.975 14.769 1.00 4.11 67 ALA B O 1
ATOM 2047 N N . GLY B 1 68 ? 0.701 16.217 16.674 1.00 3.45 68 GLY B N 1
ATOM 2048 C CA . GLY B 1 68 ? 1.343 15.085 15.993 1.00 3.83 68 GLY B CA 1
ATOM 2049 C C . GLY B 1 68 ? 1.074 13.779 16.718 1.00 3.52 68 GLY B C 1
ATOM 2050 O O . GLY B 1 68 ? 0.363 13.787 17.743 1.00 4.40 68 GLY B O 1
ATOM 2051 N N . THR B 1 69 ? 1.638 12.659 16.220 1.00 4.07 69 THR B N 1
ATOM 2052 C CA . THR B 1 69 ? 1.292 11.327 16.755 1.00 5.65 69 THR B CA 1
ATOM 2053 C C . THR B 1 69 ? -0.226 11.131 16.935 1.00 5.37 69 THR B C 1
ATOM 2054 O O . THR B 1 69 ? -0.735 10.534 17.920 1.00 4.80 69 THR B O 1
ATOM 2058 N N . VAL B 1 70 ? -0.959 11.646 15.963 1.00 4.21 70 VAL B N 1
ATOM 2059 C CA . VAL B 1 70 ? -2.407 11.417 15.917 1.00 5.34 70 VAL B CA 1
ATOM 2060 C C . VAL B 1 70 ? -2.624 10.025 15.319 1.00 6.62 70 VAL B C 1
ATOM 2061 O O . VAL B 1 70 ? -2.277 9.773 14.150 1.00 6.06 70 VAL B O 1
ATOM 2065 N N . THR B 1 71 ? -3.190 9.108 16.111 1.00 7.98 71 THR B N 1
ATOM 2066 C CA . THR B 1 71 ? -3.411 7.735 15.637 1.00 9.08 71 THR B CA 1
ATOM 2067 C C . THR B 1 71 ? -4.893 7.309 15.582 1.00 9.30 71 THR B C 1
ATOM 2068 O O . THR B 1 71 ? -5.184 6.174 15.223 1.00 9.76 71 THR B O 1
ATOM 2072 N N . SER B 1 72 ? -5.830 8.211 15.891 1.00 8.79 72 SER B N 1
ATOM 2073 C CA . SER B 1 72 ? -7.248 7.897 15.729 1.00 9.17 72 SER B CA 1
ATOM 2074 C C . SER B 1 72 ? -8.062 9.159 15.370 1.00 9.04 72 SER B C 1
ATOM 2075 O O . SER B 1 72 ? -7.636 10.276 15.623 1.00 7.66 72 SER B O 1
ATOM 2078 N N . VAL B 1 73 ? -9.250 8.977 14.805 1.00 10.55 73 VAL B N 1
ATOM 2079 C CA . VAL B 1 73 ? -10.127 10.131 14.542 1.00 12.10 73 VAL B CA 1
ATOM 2080 C C . VAL B 1 73 ? -10.539 10.819 15.851 1.00 13.54 73 VAL B C 1
ATOM 2081 O O . VAL B 1 73 ? -10.645 12.054 15.907 1.00 14.11 73 VAL B O 1
ATOM 2085 N N . GLU B 1 74 ? -10.743 10.037 16.915 1.00 14.36 74 GLU B N 1
ATOM 2086 C CA . GLU B 1 74 ? -11.041 10.599 18.232 1.00 15.24 74 GLU B CA 1
ATOM 2087 C C . GLU B 1 74 ? -9.981 11.610 18.654 1.00 12.99 74 GLU B C 1
ATOM 2088 O O . GLU B 1 74 ? -10.314 12.741 19.046 1.00 10.45 74 GLU B O 1
ATOM 2094 N N . GLN B 1 75 ? -8.706 11.227 18.581 1.00 10.88 75 GLN B N 1
ATOM 2095 C CA . GLN B 1 75 ? -7.646 12.187 18.905 1.00 9.71 75 GLN B CA 1
ATOM 2096 C C . GLN B 1 75 ? -7.654 13.359 17.932 1.00 9.04 75 GLN B C 1
ATOM 2097 O O . GLN B 1 75 ? -7.439 14.497 18.323 1.00 8.97 75 GLN B O 1
ATOM 2103 N N . CYS B 1 76 ? -7.885 13.080 16.659 1.00 10.08 76 CYS B N 1
ATOM 2104 C CA . CYS B 1 76 ? -7.872 14.139 15.642 1.00 8.68 76 CYS B CA 1
ATOM 2105 C C . CYS B 1 76 ? -8.948 15.200 15.927 1.00 7.50 76 CYS B C 1
ATOM 2106 O O . CYS B 1 76 ? -8.704 16.387 15.783 1.00 5.40 76 CYS B O 1
ATOM 2109 N N . ARG B 1 77 ? -10.140 14.748 16.311 1.00 7.63 77 ARG B N 1
ATOM 2110 C CA . ARG B 1 77 ? -11.259 15.631 16.630 1.00 8.31 77 ARG B CA 1
ATOM 2111 C C . ARG B 1 77 ? -10.932 16.488 17.878 1.00 8.39 77 ARG B C 1
ATOM 2112 O O . ARG B 1 77 ? -11.217 17.705 17.904 1.00 9.46 77 ARG B O 1
ATOM 2120 N N . LYS B 1 78 ? -10.303 15.887 18.890 1.00 7.55 78 LYS B N 1
ATOM 2121 C CA . LYS B 1 78 ? -9.942 16.630 20.082 1.00 8.88 78 LYS B CA 1
ATOM 2122 C C . LYS B 1 78 ? -8.883 17.675 19.749 1.00 7.36 78 LYS B C 1
ATOM 2123 O O . LYS B 1 78 ? -8.935 18.789 20.238 1.00 8.60 78 LYS B O 1
ATOM 2129 N N . ALA B 1 79 ? -7.901 17.283 18.968 1.00 7.21 79 ALA B N 1
ATOM 2130 C CA . ALA B 1 79 ? -6.835 18.208 18.566 1.00 7.24 79 ALA B CA 1
ATOM 2131 C C . ALA B 1 79 ? -7.410 19.432 17.842 1.00 6.92 79 ALA B C 1
ATOM 2132 O O . ALA B 1 79 ? -7.090 20.553 18.193 1.00 6.40 79 ALA B O 1
ATOM 2134 N N . VAL B 1 80 ? -8.272 19.202 16.859 1.00 6.25 80 VAL B N 1
ATOM 2135 C CA . VAL B 1 80 ? -8.887 20.299 16.106 1.00 6.65 80 VAL B CA 1
ATOM 2136 C C . VAL B 1 80 ? -9.767 21.167 17.015 1.00 7.65 80 VAL B C 1
ATOM 2137 O O . VAL B 1 80 ? -9.737 22.406 16.965 1.00 6.63 80 VAL B O 1
ATOM 2141 N N . GLU B 1 81 ? -10.556 20.514 17.862 1.00 8.42 81 GLU B N 1
ATOM 2142 C CA . GLU B 1 81 ? -11.337 21.240 18.858 1.00 9.54 81 GLU B CA 1
ATOM 2143 C C . GLU B 1 81 ? -10.533 22.144 19.756 1.00 9.60 81 GLU B C 1
ATOM 2144 O O . GLU B 1 81 ? -11.026 23.210 20.156 1.00 8.75 81 GLU B O 1
ATOM 2150 N N . SER B 1 82 ? -9.296 21.751 20.066 1.00 9.08 82 SER B N 1
ATOM 2151 C CA . SER B 1 82 ? -8.459 22.494 20.991 1.00 9.96 82 SER B CA 1
ATOM 2152 C C . SER B 1 82 ? -7.662 23.598 20.311 1.00 9.18 82 SER B C 1
ATOM 2153 O O . SER B 1 82 ? -6.960 24.379 20.980 1.00 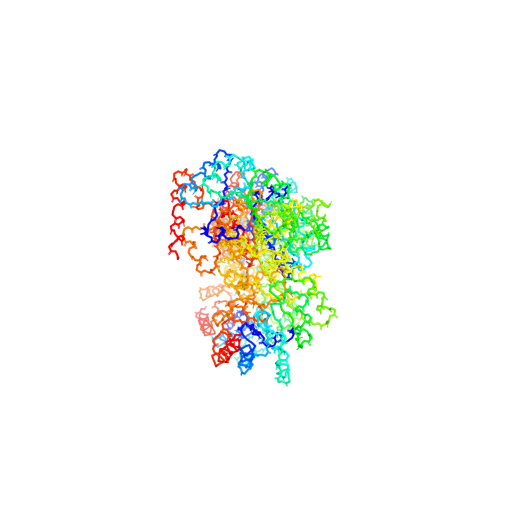10.19 82 SER B O 1
ATOM 2156 N N . GLY B 1 83 ? -7.757 23.656 18.987 1.00 8.80 83 GLY B N 1
ATOM 2157 C CA . GLY B 1 83 ? -7.136 24.711 18.205 1.00 7.31 83 GLY B CA 1
ATOM 2158 C C . GLY B 1 83 ? -5.990 24.285 17.285 1.00 6.27 83 GLY B C 1
ATOM 2159 O O . GLY B 1 83 ? -5.276 25.145 16.771 1.00 6.12 83 GLY B O 1
ATOM 2160 N N . ALA B 1 84 ? -5.781 22.983 17.105 1.00 5.10 84 ALA B N 1
ATOM 2161 C CA . ALA B 1 84 ? -4.663 22.517 16.232 1.00 4.46 84 ALA B CA 1
ATOM 2162 C C . ALA B 1 84 ? -4.862 23.007 14.805 1.00 5.03 84 ALA B C 1
ATOM 2163 O O . ALA B 1 84 ? -5.960 22.883 14.239 1.00 5.43 84 ALA B O 1
ATOM 2165 N N . GLU B 1 85 ? -3.824 23.614 14.230 1.00 3.89 85 GLU B N 1
ATOM 2166 C CA . GLU B 1 85 ? -3.925 24.202 12.899 1.00 5.13 85 GLU B CA 1
ATOM 2167 C C . GLU B 1 85 ? -3.439 23.249 11.805 1.00 6.09 85 GLU B C 1
ATOM 2168 O O . GLU B 1 85 ? -3.671 23.510 10.607 1.00 8.08 85 GLU B O 1
ATOM 2174 N N . PHE B 1 86 ? -2.743 22.183 12.208 1.00 4.99 86 PHE B N 1
ATOM 2175 C CA . PHE B 1 86 ? -2.365 21.057 11.323 1.00 4.28 86 PHE B CA 1
ATOM 2176 C C . PHE B 1 86 ? -2.267 19.754 12.129 1.00 3.44 86 PHE B C 1
ATOM 2177 O O . PHE B 1 86 ? -2.154 19.794 13.353 1.00 3.71 86 PHE B O 1
ATOM 2185 N N . ILE B 1 87 ? -2.301 18.618 11.428 1.00 2.79 87 ILE B N 1
ATOM 2186 C CA . ILE B 1 87 ? -2.344 17.277 12.061 1.00 2.00 87 ILE B CA 1
ATOM 2187 C C . ILE B 1 87 ? -1.324 16.428 11.336 1.00 2.00 87 ILE B C 1
ATOM 2188 O O . ILE B 1 87 ? -1.257 16.459 10.111 1.00 2.32 87 ILE B O 1
ATOM 2193 N N . VAL B 1 88 ? -0.560 15.677 12.101 1.00 2.02 88 VAL B N 1
ATOM 2194 C CA . VAL B 1 88 ? 0.556 14.878 11.610 1.00 2.80 88 VAL B CA 1
ATOM 2195 C C . VAL B 1 88 ? 0.427 13.503 12.255 1.00 2.63 88 VAL B C 1
ATOM 2196 O O . VAL B 1 88 ? 0.095 13.407 13.422 1.00 2.00 88 VAL B O 1
ATOM 2200 N N . SER B 1 89 ? 0.706 12.439 11.510 1.00 3.43 89 SER B N 1
ATOM 2201 C CA . SER B 1 89 ? 0.787 11.098 12.099 1.00 4.36 89 SER B CA 1
ATOM 2202 C C . SER B 1 89 ? 2.061 10.375 11.646 1.00 3.72 89 SER B C 1
ATOM 2203 O O . SER B 1 89 ? 2.647 10.725 10.648 1.00 4.22 89 SER B O 1
ATOM 2206 N N . PRO B 1 90 ? 2.517 9.394 12.423 1.00 5.24 90 PRO B N 1
ATOM 2207 C CA . PRO B 1 90 ? 3.715 8.635 11.996 1.00 5.60 90 PRO B CA 1
ATOM 2208 C C . PRO B 1 90 ? 3.460 7.733 10.748 1.00 5.48 90 PRO B C 1
ATOM 2209 O O . PRO B 1 90 ? 4.403 7.300 10.070 1.00 6.83 90 PRO B O 1
ATOM 2213 N N . HIS B 1 91 ? 2.197 7.487 10.439 1.00 5.27 91 HIS B N 1
ATOM 2214 C CA . HIS B 1 91 ? 1.779 6.494 9.443 1.00 4.35 91 HIS B CA 1
ATOM 2215 C C . HIS B 1 91 ? 0.753 7.118 8.522 1.00 4.54 91 HIS B C 1
ATOM 2216 O O . HIS B 1 91 ? 0.336 8.276 8.709 1.00 4.93 91 HIS B O 1
ATOM 2223 N N . LEU B 1 92 ? 0.261 6.351 7.549 1.00 4.95 92 LEU B N 1
ATOM 2224 C CA . LEU B 1 92 ? -0.838 6.831 6.714 1.00 6.86 92 LEU B CA 1
ATOM 2225 C C . LEU B 1 92 ? -2.125 6.214 7.219 1.00 7.70 92 LEU B C 1
ATOM 2226 O O . LEU B 1 92 ? -2.224 4.986 7.269 1.00 5.57 92 LEU B O 1
ATOM 2231 N N . ASP B 1 93 ? -3.090 7.061 7.608 1.00 8.71 93 ASP B N 1
ATOM 2232 C CA . ASP B 1 93 ? -4.384 6.617 8.128 1.00 11.21 93 ASP B CA 1
ATOM 2233 C C . ASP B 1 93 ? -5.466 7.199 7.191 1.00 11.29 93 ASP B C 1
ATOM 2234 O O . ASP B 1 93 ? -5.659 8.395 7.116 1.00 9.93 93 ASP B O 1
ATOM 2239 N N . GLU B 1 94 ? -6.156 6.342 6.458 1.00 12.72 94 GLU B N 1
ATOM 2240 C CA . GLU B 1 94 ? -7.221 6.809 5.561 1.00 13.49 94 GLU B CA 1
ATOM 2241 C C . GLU B 1 94 ? -8.406 7.439 6.277 1.00 13.03 94 GLU B C 1
ATOM 2242 O O . GLU B 1 94 ? -9.017 8.358 5.745 1.00 12.15 94 GLU B O 1
ATOM 2248 N N . GLU B 1 95 ? -8.746 6.948 7.470 1.00 12.20 95 GLU B N 1
ATOM 2249 C CA . GLU B 1 95 ? -9.826 7.560 8.261 1.00 13.19 95 GLU B CA 1
ATOM 2250 C C . GLU B 1 95 ? -9.458 8.955 8.703 1.00 10.35 95 GLU B C 1
ATOM 2251 O O . GLU B 1 95 ? -10.300 9.863 8.671 1.00 9.42 95 GLU B O 1
ATOM 2257 N N . ILE B 1 96 ? -8.221 9.141 9.173 1.00 9.02 96 ILE B N 1
ATOM 2258 C CA . ILE B 1 96 ? -7.779 10.508 9.558 1.00 7.81 96 ILE B CA 1
ATOM 2259 C C . ILE B 1 96 ? -7.766 11.440 8.347 1.00 7.90 96 ILE B C 1
ATOM 2260 O O . ILE B 1 96 ? -8.206 12.569 8.439 1.00 6.00 96 ILE B O 1
ATOM 2265 N N . SER B 1 97 ? -7.281 10.949 7.211 1.00 7.56 97 SER B N 1
ATOM 2266 C CA . SER B 1 97 ? -7.246 11.763 5.989 1.00 9.31 97 SER B CA 1
ATOM 2267 C C . SER B 1 97 ? -8.638 12.267 5.606 1.00 9.93 97 SER B C 1
ATOM 2268 O O . SER B 1 97 ? -8.842 13.438 5.290 1.00 9.38 97 SER B O 1
ATOM 2271 N N . GLN B 1 98 ? -9.591 11.352 5.632 1.00 11.03 98 GLN B N 1
ATOM 2272 C CA . GLN B 1 98 ? -10.978 11.680 5.328 1.00 13.29 98 GLN B CA 1
ATOM 2273 C C . GLN B 1 98 ? -11.569 12.675 6.304 1.00 12.48 98 GLN B C 1
ATOM 2274 O O . GLN B 1 98 ? -12.281 13.593 5.900 1.00 12.32 98 GLN B O 1
ATOM 2280 N N . PHE B 1 99 ? -11.270 12.498 7.591 1.00 11.41 99 PHE B N 1
ATOM 2281 C CA . PHE B 1 99 ? -11.835 13.384 8.607 1.00 10.84 99 PHE B CA 1
ATOM 2282 C C . PHE B 1 99 ? -11.266 14.780 8.396 1.00 10.34 99 PHE B C 1
ATOM 2283 O O . PHE B 1 99 ? -11.985 15.805 8.434 1.00 8.28 99 PHE B O 1
ATOM 2291 N N . CYS B 1 100 ? -9.957 14.826 8.158 1.00 8.75 100 CYS B N 1
ATOM 2292 C CA . CYS B 1 100 ? -9.300 16.112 8.018 1.00 9.98 100 CYS B CA 1
ATOM 2293 C C . CYS B 1 100 ? -9.766 16.805 6.752 1.00 10.97 100 CYS B C 1
ATOM 2294 O O . CYS B 1 100 ? -9.932 18.008 6.749 1.00 12.06 100 CYS B O 1
ATOM 2297 N N . LYS B 1 101 ? -9.966 16.036 5.690 1.00 11.67 101 LYS B N 1
ATOM 2298 C CA . LYS B 1 101 ? -10.530 16.568 4.441 1.00 14.84 101 LYS B CA 1
ATOM 2299 C C . LYS B 1 101 ? -11.862 17.265 4.723 1.00 15.54 101 LYS B C 1
ATOM 2300 O O . LYS B 1 101 ? -12.078 18.410 4.300 1.00 16.86 101 LYS B O 1
ATOM 2306 N N . GLU B 1 102 ? -12.742 16.567 5.444 1.00 16.93 102 GLU B N 1
ATOM 2307 C CA . GLU B 1 102 ? -14.062 17.096 5.802 1.00 18.39 102 GLU B CA 1
ATOM 2308 C C . GLU B 1 102 ? -13.989 18.352 6.630 1.00 17.92 102 GLU B C 1
ATOM 2309 O O . GLU B 1 102 ? -14.743 19.302 6.402 1.00 18.58 102 GLU B O 1
ATOM 2315 N N . LYS B 1 103 ? -13.080 18.377 7.586 1.00 17.48 103 LYS B N 1
ATOM 2316 C CA . LYS B 1 103 ? -12.951 19.503 8.490 1.00 17.21 103 LYS B CA 1
ATOM 2317 C C . LYS B 1 103 ? -12.172 20.650 7.891 1.00 16.37 103 LYS B C 1
ATOM 2318 O O . LYS B 1 103 ? -12.137 21.730 8.461 1.00 16.23 103 LYS B O 1
ATOM 2324 N N . GLY B 1 104 ? -11.526 20.403 6.755 1.00 14.87 104 GLY B N 1
ATOM 2325 C CA . GLY B 1 104 ? -10.691 21.395 6.116 1.00 13.14 104 GLY B CA 1
ATOM 2326 C C . GLY B 1 104 ? -9.449 21.753 6.904 1.00 12.91 104 GLY B C 1
ATOM 2327 O O . GLY B 1 104 ? -9.076 22.921 6.960 1.00 12.05 104 GLY B O 1
ATOM 2328 N N . VAL B 1 105 ? -8.804 20.738 7.500 1.00 10.63 105 VAL B N 1
ATOM 2329 C CA . VAL B 1 105 ? -7.565 20.929 8.236 1.00 10.18 105 VAL B CA 1
ATOM 2330 C C . VAL B 1 105 ? -6.448 20.160 7.538 1.00 8.39 105 VAL B C 1
ATOM 2331 O O . VAL B 1 105 ? -6.664 19.036 7.052 1.00 6.71 105 VAL B O 1
ATOM 2335 N N . PHE B 1 106 ? -5.306 20.822 7.395 1.00 6.32 106 PHE B N 1
ATOM 2336 C CA . PHE B 1 106 ? -4.147 20.167 6.777 1.00 6.22 106 PHE B CA 1
ATOM 2337 C C . PHE B 1 106 ? -3.734 18.924 7.562 1.00 4.84 106 PHE B C 1
ATOM 2338 O O . PHE B 1 106 ? -3.447 19.017 8.753 1.00 3.40 106 PHE B O 1
ATOM 2346 N N . TYR B 1 107 ? -3.634 17.789 6.857 1.00 4.59 107 TYR B N 1
ATOM 2347 C CA . TYR B 1 107 ? -3.109 16.532 7.386 1.00 3.96 107 TYR B CA 1
ATOM 2348 C C . TYR B 1 107 ? -1.830 16.115 6.649 1.00 5.13 107 TYR B C 1
ATOM 2349 O O . TYR B 1 107 ? -1.780 16.124 5.404 1.00 4.37 107 TYR B O 1
ATOM 2358 N N . MET B 1 108 ? -0.800 15.775 7.420 1.00 5.16 108 MET B N 1
ATOM 2359 C CA . MET B 1 108 ? 0.444 15.252 6.859 1.00 5.99 108 MET B CA 1
ATOM 2360 C C . MET B 1 108 ? 0.647 13.832 7.409 1.00 4.61 108 MET B C 1
ATOM 2361 O O . MET B 1 108 ? 1.172 13.662 8.524 1.00 4.89 108 MET B O 1
ATOM 2366 N N . PRO B 1 109 ? 0.265 12.812 6.627 1.00 4.32 109 PRO B N 1
ATOM 2367 C CA . PRO B 1 109 ? 0.569 11.433 7.019 1.00 4.14 109 PRO B CA 1
ATOM 2368 C C . PRO B 1 109 ? 2.032 11.106 6.847 1.00 4.42 109 PRO B C 1
ATOM 2369 O O . PRO B 1 109 ? 2.751 11.754 6.054 1.00 4.26 109 PRO B O 1
ATOM 2373 N N . GLY B 1 110 ? 2.483 10.096 7.581 1.00 4.75 110 GLY B N 1
ATOM 2374 C CA . GLY B 1 110 ? 3.875 9.684 7.468 1.00 3.47 110 GLY B CA 1
ATOM 2375 C C . GLY B 1 110 ? 3.894 8.461 6.562 1.00 2.80 110 GLY B C 1
ATOM 2376 O O . GLY B 1 110 ? 2.961 7.647 6.603 1.00 3.34 110 GLY B O 1
ATOM 2377 N N . VAL B 1 111 ? 4.939 8.336 5.747 1.00 3.25 111 VAL B N 1
ATOM 2378 C CA . VAL B 1 111 ? 5.119 7.161 4.873 1.00 3.03 111 VAL B CA 1
ATOM 2379 C C . VAL B 1 111 ? 6.562 6.735 4.970 1.00 3.23 111 VAL B C 1
ATOM 2380 O O . VAL B 1 111 ? 7.425 7.511 5.421 1.00 2.17 111 VAL B O 1
ATOM 2384 N N . MET B 1 112 ? 6.829 5.485 4.600 1.00 2.76 112 MET B N 1
ATOM 2385 C CA . MET B 1 112 ? 8.205 5.016 4.585 1.00 4.19 112 MET B CA 1
ATOM 2386 C C . MET B 1 112 ? 8.513 4.244 3.305 1.00 3.42 112 MET B C 1
ATOM 2387 O O . MET B 1 112 ? 9.646 3.797 3.109 1.00 4.23 112 MET B O 1
ATOM 2392 N N . THR B 1 113 ? 7.515 4.015 2.469 1.00 2.99 113 THR B N 1
ATOM 2393 C CA . THR B 1 113 ? 7.697 3.204 1.247 1.00 4.01 113 THR B CA 1
ATOM 2394 C C . THR B 1 113 ? 6.966 3.843 0.075 1.00 4.27 113 THR B C 1
ATOM 2395 O O . THR B 1 113 ? 6.053 4.646 0.258 1.00 3.45 113 THR B O 1
ATOM 2399 N N . PRO B 1 114 ? 7.400 3.514 -1.151 1.00 3.76 114 PRO B N 1
ATOM 2400 C CA . PRO B 1 114 ? 6.761 4.032 -2.359 1.00 3.89 114 PRO B CA 1
ATOM 2401 C C . PRO B 1 114 ? 5.293 3.602 -2.461 1.00 3.63 114 PRO B C 1
ATOM 2402 O O . PRO B 1 114 ? 4.449 4.363 -2.952 1.00 2.46 114 PRO B O 1
ATOM 2406 N N . THR B 1 115 ? 4.992 2.408 -1.966 1.00 4.01 115 THR B N 1
ATOM 2407 C CA . THR B 1 115 ? 3.610 1.921 -2.021 1.00 3.73 115 THR B CA 1
ATOM 2408 C C . THR B 1 115 ? 2.728 2.772 -1.084 1.00 3.41 115 THR B C 1
ATOM 2409 O O . THR B 1 115 ? 1.602 3.164 -1.459 1.00 2.00 115 THR B O 1
ATOM 2413 N N . GLU B 1 116 ? 3.224 3.038 0.122 1.00 2.55 116 GLU B N 1
ATOM 2414 C CA . GLU B 1 116 ? 2.511 3.935 1.067 1.00 4.18 116 GLU B CA 1
ATOM 2415 C C . GLU B 1 116 ? 2.366 5.348 0.495 1.00 3.95 116 GLU B C 1
ATOM 2416 O O . GLU B 1 116 ? 1.305 5.988 0.605 1.00 3.09 116 GLU B O 1
ATOM 2422 N N . LEU B 1 117 ? 3.438 5.830 -0.128 1.00 3.33 117 LEU B N 1
ATOM 2423 C CA . LEU B 1 117 ? 3.426 7.136 -0.832 1.00 3.29 117 LEU B CA 1
ATOM 2424 C C . LEU B 1 117 ? 2.320 7.207 -1.916 1.00 4.61 117 LEU B C 1
ATOM 2425 O O . LEU B 1 117 ? 1.520 8.138 -1.963 1.00 3.46 117 LEU B O 1
ATOM 2430 N N . VAL B 1 118 ? 2.265 6.239 -2.819 1.00 4.47 118 VAL B N 1
ATOM 2431 C CA . VAL B 1 118 ? 1.216 6.272 -3.848 1.00 5.46 118 VAL B CA 1
ATOM 2432 C C . VAL B 1 118 ? -0.205 6.255 -3.272 1.00 6.37 118 VAL B C 1
ATOM 2433 O O . VAL B 1 118 ? -1.093 6.996 -3.748 1.00 6.82 118 VAL B O 1
ATOM 2437 N N . LYS B 1 119 ? -0.438 5.410 -2.273 1.00 6.51 119 LYS B N 1
ATOM 2438 C CA . LYS B 1 119 ? -1.737 5.397 -1.586 1.00 8.20 119 LYS B CA 1
ATOM 2439 C C . LYS B 1 119 ? -2.068 6.787 -1.020 1.00 7.44 119 LYS B C 1
ATOM 2440 O O . LYS B 1 119 ? -3.211 7.292 -1.228 1.00 6.04 119 LYS B O 1
ATOM 2446 N N . ALA B 1 120 ? -1.086 7.415 -0.345 1.00 5.64 120 ALA B N 1
ATOM 2447 C CA . ALA B 1 120 ? -1.283 8.757 0.200 1.00 6.03 120 ALA B CA 1
ATOM 2448 C C . ALA B 1 120 ? -1.559 9.763 -0.941 1.00 7.07 120 ALA B C 1
ATOM 2449 O O . ALA B 1 120 ? -2.441 10.630 -0.823 1.00 6.80 120 ALA B O 1
ATOM 2451 N N . MET B 1 121 ? -0.807 9.683 -2.038 1.00 6.45 121 MET B N 1
ATOM 2452 C CA . MET B 1 121 ? -1.150 10.528 -3.218 1.00 10.09 121 MET B CA 1
ATOM 2453 C C . MET B 1 121 ? -2.561 10.327 -3.734 1.00 9.35 121 MET B C 1
ATOM 2454 O O . MET B 1 121 ? -3.218 11.305 -4.127 1.00 8.82 121 MET B O 1
ATOM 2459 N N . LYS B 1 122 ? -3.033 9.078 -3.730 1.00 9.60 122 LYS B N 1
ATOM 2460 C CA . LYS B 1 122 ? -4.397 8.814 -4.201 1.00 11.72 122 LYS B CA 1
ATOM 2461 C C . LYS B 1 122 ? -5.430 9.415 -3.262 1.00 11.89 122 LYS B C 1
ATOM 2462 O O . LYS B 1 122 ? -6.535 9.663 -3.675 1.00 11.87 122 LYS B O 1
ATOM 2468 N N . LEU B 1 123 ? -5.040 9.661 -2.007 1.00 11.86 123 LEU B N 1
ATOM 2469 C CA . LEU B 1 123 ? -5.903 10.313 -1.019 1.00 12.08 123 LEU B CA 1
ATOM 2470 C C . LEU B 1 123 ? -5.794 11.833 -1.083 1.00 12.47 123 LEU B C 1
ATOM 2471 O O . LEU B 1 123 ? -6.425 12.561 -0.282 1.00 13.46 123 LEU B O 1
ATOM 2476 N N . GLY B 1 124 ? -5.025 12.340 -2.036 1.00 11.77 124 GLY B N 1
ATOM 2477 C CA . GLY B 1 124 ? -4.917 13.794 -2.175 1.00 11.11 124 GLY B CA 1
ATOM 2478 C C . GLY B 1 124 ? -3.678 14.430 -1.560 1.00 10.52 124 GLY B C 1
ATOM 2479 O O . GLY B 1 124 ? -3.545 15.643 -1.610 1.00 11.15 124 GLY B O 1
ATOM 2480 N N . HIS B 1 125 ? -2.749 13.636 -1.008 1.00 8.36 125 HIS B N 1
ATOM 2481 C CA . HIS B 1 125 ? -1.587 14.218 -0.307 1.00 7.36 125 HIS B CA 1
ATOM 2482 C C . HIS B 1 125 ? -0.398 14.342 -1.238 1.00 8.35 125 HIS B C 1
ATOM 2483 O O . HIS B 1 125 ? -0.102 13.390 -1.974 1.00 9.44 125 HIS B O 1
ATOM 2490 N N . THR B 1 126 ? 0.272 15.500 -1.213 1.00 7.35 126 THR B N 1
ATOM 2491 C CA . THR B 1 126 ? 1.495 15.692 -1.969 1.00 8.04 126 THR B CA 1
ATOM 2492 C C . THR B 1 126 ? 2.593 16.114 -1.008 1.00 6.56 126 THR B C 1
ATOM 2493 O O . THR B 1 126 ? 3.761 15.997 -1.354 1.00 8.50 126 THR B O 1
ATOM 2497 N N . ILE B 1 127 ? 2.226 16.543 0.210 1.00 5.24 127 ILE B N 1
ATOM 2498 C CA . ILE B 1 127 ? 3.208 16.867 1.253 1.00 4.08 127 ILE B CA 1
ATOM 2499 C C . ILE B 1 127 ? 3.214 15.728 2.325 1.00 4.65 127 ILE B C 1
ATOM 2500 O O . ILE B 1 127 ? 2.201 15.492 2.958 1.00 5.04 127 ILE B O 1
ATOM 2505 N N . LEU B 1 128 ? 4.328 15.010 2.467 1.00 3.14 128 LEU B N 1
ATOM 2506 C CA . LEU B 1 128 ? 4.334 13.784 3.266 1.00 4.12 128 LEU B CA 1
ATOM 2507 C C . LEU B 1 128 ? 5.398 13.846 4.282 1.00 4.03 128 LEU B C 1
ATOM 2508 O O . LEU B 1 128 ? 6.499 14.321 3.985 1.00 4.28 128 LEU B O 1
ATOM 2513 N N . LYS B 1 129 ? 5.102 13.312 5.470 1.00 3.08 129 LYS B N 1
ATOM 2514 C CA . LYS B 1 129 ? 6.147 13.132 6.453 1.00 4.03 129 LYS B CA 1
ATOM 2515 C C . LYS B 1 129 ? 6.888 11.859 6.070 1.00 4.84 129 LYS B C 1
ATOM 2516 O O . LYS B 1 129 ? 6.283 10.871 5.666 1.00 6.01 129 LYS B O 1
ATOM 2522 N N . LEU B 1 130 ? 8.197 11.896 6.195 1.00 3.31 130 LEU B N 1
ATOM 2523 C CA . LEU B 1 130 ? 8.997 10.725 5.928 1.00 3.63 130 LEU B CA 1
ATOM 2524 C C . LEU B 1 130 ? 9.491 10.269 7.301 1.00 3.84 130 LEU B C 1
ATOM 2525 O O . LEU B 1 130 ? 10.264 10.966 7.954 1.00 5.00 130 LEU B O 1
ATOM 2530 N N . PHE B 1 131 ? 9.011 9.127 7.749 1.00 3.79 131 PHE B N 1
ATOM 2531 C CA . PHE B 1 131 ? 9.332 8.651 9.079 1.00 4.28 131 PHE B CA 1
ATOM 2532 C C . PHE B 1 131 ? 9.495 7.117 9.099 1.00 5.44 131 PHE B C 1
ATOM 2533 O O . PHE B 1 131 ? 8.577 6.383 8.630 1.00 5.12 131 PHE B O 1
ATOM 2541 N N . PRO B 1 132 ? 10.577 6.605 9.756 1.00 6.13 132 PRO B N 1
ATOM 2542 C CA . PRO B 1 132 ? 11.651 7.369 10.415 1.00 7.21 132 PRO B CA 1
ATOM 2543 C C . PRO B 1 132 ? 12.778 7.803 9.470 1.00 7.35 132 PRO B C 1
ATOM 2544 O O . PRO B 1 132 ? 13.381 6.965 8.794 1.00 7.76 132 PRO B O 1
ATOM 2548 N N . GLY B 1 133 ? 13.073 9.095 9.472 1.00 8.42 133 GLY B N 1
ATOM 2549 C CA . GLY B 1 133 ? 14.080 9.700 8.596 1.00 8.75 133 GLY B CA 1
ATOM 2550 C C . GLY B 1 133 ? 15.451 9.051 8.716 1.00 10.80 133 GLY B C 1
ATOM 2551 O O . GLY B 1 133 ? 16.129 8.873 7.731 1.00 11.96 133 GLY B O 1
ATOM 2552 N N . GLU B 1 134 ? 15.818 8.660 9.931 1.00 11.28 134 GLU B N 1
ATOM 2553 C CA . GLU B 1 134 ? 17.147 8.132 10.237 1.00 12.43 134 GLU B CA 1
ATOM 2554 C C . GLU B 1 134 ? 17.369 6.724 9.639 1.00 12.70 134 GLU B C 1
ATOM 2555 O O . GLU B 1 134 ? 18.523 6.290 9.405 1.00 14.12 134 GLU B O 1
ATOM 2561 N N . VAL B 1 135 ? 16.271 6.059 9.302 1.00 10.63 135 VAL B N 1
ATOM 2562 C CA . VAL B 1 135 ? 16.328 4.737 8.745 1.00 10.16 135 VAL B CA 1
ATOM 2563 C C . VAL B 1 135 ? 16.395 4.822 7.225 1.00 10.48 135 VAL B C 1
ATOM 2564 O O . VAL B 1 135 ? 17.163 4.111 6.624 1.00 11.85 135 VAL B O 1
ATOM 2568 N N . VAL B 1 136 ? 15.604 5.679 6.588 1.00 9.24 136 VAL B N 1
ATOM 2569 C CA . VAL B 1 136 ? 15.631 5.706 5.095 1.00 9.25 136 VAL B CA 1
ATOM 2570 C C . VAL B 1 136 ? 16.596 6.765 4.510 1.00 9.67 136 VAL B C 1
ATOM 2571 O O . VAL B 1 136 ? 17.156 6.602 3.405 1.00 9.02 136 VAL B O 1
ATOM 2575 N N . GLY B 1 137 ? 16.756 7.847 5.261 1.00 9.59 137 GLY B N 1
ATOM 2576 C CA . GLY B 1 137 ? 17.748 8.877 4.941 1.00 9.05 137 GLY B CA 1
ATOM 2577 C C . GLY B 1 137 ? 17.442 9.765 3.748 1.00 8.54 137 GLY B C 1
ATOM 2578 O O . GLY B 1 137 ? 16.456 9.581 3.045 1.00 7.89 137 GLY B O 1
ATOM 2579 N N . PRO B 1 138 ? 18.304 10.768 3.511 1.00 8.50 138 PRO B N 1
ATOM 2580 C CA . PRO B 1 138 ? 18.120 11.624 2.340 1.00 8.19 138 PRO B CA 1
ATOM 2581 C C . PRO B 1 138 ? 18.150 10.890 1.017 1.00 7.67 138 PRO B C 1
ATOM 2582 O O . PRO B 1 138 ? 17.623 11.397 0.030 1.00 7.54 138 PRO B O 1
ATOM 2586 N N . GLN B 1 139 ? 18.795 9.723 0.961 1.00 6.49 139 GLN B N 1
ATOM 2587 C CA . GLN B 1 139 ? 18.763 8.890 -0.241 1.00 8.24 139 GLN B CA 1
ATOM 2588 C C . GLN B 1 139 ? 17.337 8.488 -0.679 1.00 6.82 139 GLN B C 1
ATOM 2589 O O . GLN B 1 139 ? 17.072 8.410 -1.878 1.00 6.55 139 GLN B O 1
ATOM 2595 N N . PHE B 1 140 ? 16.429 8.245 0.276 1.00 6.14 140 PHE B N 1
ATOM 2596 C CA . PHE B 1 140 ? 15.031 7.987 -0.059 1.00 5.05 140 PHE B CA 1
ATOM 2597 C C . PHE B 1 140 ? 14.430 9.216 -0.766 1.00 5.43 140 PHE B C 1
ATOM 2598 O O . PHE B 1 140 ? 13.793 9.105 -1.804 1.00 3.90 140 PHE B O 1
ATOM 2606 N N . VAL B 1 141 ? 14.660 10.398 -0.204 1.00 5.71 141 VAL B N 1
ATOM 2607 C CA . VAL B 1 141 ? 14.158 11.623 -0.813 1.00 6.44 141 VAL B CA 1
ATOM 2608 C C . VAL B 1 141 ? 14.713 11.845 -2.235 1.00 6.89 141 VAL B C 1
ATOM 2609 O O . VAL B 1 141 ? 13.945 12.217 -3.156 1.00 7.46 141 VAL B O 1
ATOM 2613 N N . LYS B 1 142 ? 16.021 11.686 -2.431 1.00 7.32 142 LYS B N 1
ATOM 2614 C CA . LYS B 1 142 ? 16.590 11.740 -3.806 1.00 8.26 142 LYS B CA 1
ATOM 2615 C C . LYS B 1 142 ? 15.997 10.664 -4.746 1.00 8.23 142 LYS B C 1
ATOM 2616 O O . LYS B 1 142 ? 15.665 10.946 -5.928 1.00 7.85 142 LYS B O 1
ATOM 2622 N N . ALA B 1 143 ? 15.841 9.438 -4.235 1.00 7.46 143 ALA B N 1
ATOM 2623 C CA . ALA B 1 143 ? 15.304 8.364 -5.062 1.00 7.04 143 ALA B CA 1
ATOM 2624 C C . ALA B 1 143 ? 13.860 8.642 -5.521 1.00 6.14 143 ALA B C 1
ATOM 2625 O O . ALA B 1 143 ? 13.451 8.190 -6.599 1.00 6.48 143 ALA B O 1
ATOM 2627 N N . MET B 1 144 ? 13.085 9.345 -4.693 1.00 5.91 144 MET B N 1
ATOM 2628 C CA . MET B 1 144 ? 11.696 9.656 -5.018 1.00 6.21 144 MET B CA 1
ATOM 2629 C C . MET B 1 144 ? 11.535 10.798 -6.004 1.00 7.58 144 MET B C 1
ATOM 2630 O O . MET B 1 144 ? 10.480 10.894 -6.632 1.00 7.79 144 MET B O 1
ATOM 2635 N N . LYS B 1 145 ? 12.563 11.624 -6.190 1.00 8.25 145 LYS B N 1
ATOM 2636 C CA . LYS B 1 145 ? 12.432 12.757 -7.113 1.00 9.89 145 LYS B CA 1
ATOM 2637 C C . LYS B 1 145 ? 12.191 12.321 -8.553 1.00 8.93 145 LYS B C 1
ATOM 2638 O O . LYS B 1 145 ? 11.443 12.958 -9.276 1.00 8.38 145 LYS B O 1
ATOM 2644 N N . GLY B 1 146 ? 12.803 11.225 -8.951 1.00 8.41 146 GLY B N 1
ATOM 2645 C CA . GLY B 1 146 ? 12.604 10.693 -10.276 1.00 7.27 146 GLY B CA 1
ATOM 2646 C C . GLY B 1 146 ? 11.164 10.306 -10.589 1.00 5.77 146 GLY B C 1
ATOM 2647 O O . GLY B 1 146 ? 10.559 10.915 -11.478 1.00 6.85 146 GLY B O 1
ATOM 2648 N N . PRO B 1 147 ? 10.642 9.259 -9.937 1.00 4.89 147 PRO B N 1
ATOM 2649 C CA . PRO B 1 147 ? 9.256 8.849 -10.216 1.00 4.23 147 PRO B CA 1
ATOM 2650 C C . PRO B 1 147 ? 8.153 9.777 -9.700 1.00 5.42 147 PRO B C 1
ATOM 2651 O O . PRO B 1 147 ? 7.036 9.751 -10.248 1.00 5.43 147 PRO B O 1
ATOM 2655 N N . PHE B 1 148 ? 8.432 10.564 -8.666 1.00 4.35 148 PHE B N 1
ATOM 2656 C CA . PHE B 1 148 ? 7.401 11.372 -7.996 1.00 5.85 148 PHE B CA 1
ATOM 2657 C C . PHE B 1 148 ? 7.893 12.807 -7.838 1.00 6.94 148 PHE B C 1
ATOM 2658 O O . PHE B 1 148 ? 8.058 13.321 -6.693 1.00 6.65 148 PHE B O 1
ATOM 2666 N N . PRO B 1 149 ? 8.115 13.489 -8.971 1.00 8.18 149 PRO B N 1
ATOM 2667 C CA . PRO B 1 149 ? 8.813 14.772 -8.885 1.00 9.74 149 PRO B CA 1
ATOM 2668 C C . PRO B 1 149 ? 8.003 15.848 -8.144 1.00 10.74 149 PRO B C 1
ATOM 2669 O O . PRO B 1 149 ? 8.576 16.796 -7.670 1.00 11.80 149 PRO B O 1
ATOM 2673 N N . ASN B 1 150 ? 6.687 15.679 -8.041 1.00 10.98 150 ASN B N 1
ATOM 2674 C CA . ASN B 1 150 ? 5.808 16.656 -7.382 1.00 12.16 150 ASN B CA 1
ATOM 2675 C C . ASN B 1 150 ? 5.591 16.446 -5.860 1.00 11.15 150 ASN B C 1
ATOM 2676 O O . ASN B 1 150 ? 4.997 17.281 -5.191 1.00 10.26 150 ASN B O 1
ATOM 2681 N N . VAL B 1 151 ? 6.036 15.316 -5.320 1.00 9.40 151 VAL B N 1
ATOM 2682 C CA . VAL B 1 151 ? 5.850 14.998 -3.916 1.00 7.68 151 VAL B CA 1
ATOM 2683 C C . VAL B 1 151 ? 6.918 15.712 -3.090 1.00 7.41 151 VAL B C 1
ATOM 2684 O O . VAL B 1 151 ? 8.089 15.686 -3.457 1.00 5.70 151 VAL B O 1
ATOM 2688 N N . LYS B 1 152 ? 6.525 16.316 -1.969 1.00 6.33 152 LYS B N 1
ATOM 2689 C CA . LYS B 1 152 ? 7.441 17.076 -1.143 1.00 6.95 152 LYS B CA 1
ATOM 2690 C C . LYS B 1 152 ? 7.500 16.379 0.201 1.00 6.87 152 LYS B C 1
ATOM 2691 O O . LYS B 1 152 ? 6.442 16.059 0.774 1.00 7.05 152 LYS B O 1
ATOM 2697 N N . PHE B 1 153 ? 8.708 16.181 0.736 1.00 5.06 153 PHE B N 1
ATOM 2698 C CA . PHE B 1 153 ? 8.821 15.469 2.028 1.00 4.31 153 PHE B CA 1
ATOM 2699 C C . PHE B 1 153 ? 9.198 16.365 3.169 1.00 4.34 153 PHE B C 1
ATOM 2700 O O . PHE B 1 153 ? 9.899 17.372 2.973 1.00 4.20 153 PHE B O 1
ATOM 2708 N N . VAL B 1 154 ? 8.737 15.971 4.360 1.00 4.04 154 VAL B N 1
ATOM 2709 C CA . VAL B 1 154 ? 9.147 16.586 5.634 1.00 3.71 154 VAL B CA 1
ATOM 2710 C C . VAL B 1 154 ? 9.619 15.406 6.512 1.00 4.64 154 VAL B C 1
ATOM 2711 O O . VAL B 1 154 ? 8.816 14.761 7.184 1.00 4.00 154 VAL B O 1
ATOM 2715 N N . PRO B 1 155 ? 10.920 15.085 6.468 1.00 5.18 155 PRO B N 1
ATOM 2716 C CA . PRO B 1 155 ? 11.419 13.984 7.285 1.00 6.38 155 PRO B CA 1
ATOM 2717 C C . PRO B 1 155 ? 11.357 14.297 8.768 1.00 7.63 155 PRO B C 1
ATOM 2718 O O . PRO B 1 155 ? 11.508 15.455 9.150 1.00 7.72 155 PRO B O 1
ATOM 2722 N N . THR B 1 156 ? 11.072 13.273 9.583 1.00 8.42 156 THR B N 1
ATOM 2723 C CA . THR B 1 156 ? 11.172 13.358 11.048 1.00 9.39 156 THR B CA 1
ATOM 2724 C C . THR B 1 156 ? 11.894 12.104 11.434 1.00 8.80 156 THR B C 1
ATOM 2725 O O . THR B 1 156 ? 11.602 11.037 10.886 1.00 7.10 156 THR B O 1
ATOM 2729 N N . GLY B 1 157 ? 12.804 12.228 12.385 1.00 8.35 157 GLY B N 1
ATOM 2730 C CA . GLY B 1 157 ? 13.531 11.071 12.901 1.00 10.58 157 GLY B CA 1
ATOM 2731 C C . GLY B 1 157 ? 15.023 11.343 12.766 1.00 12.58 157 GLY B C 1
ATOM 2732 O O . GLY B 1 157 ? 15.604 11.179 11.709 1.00 13.65 157 GLY B O 1
ATOM 2733 N N . GLY B 1 158 ? 15.636 11.806 13.837 1.00 13.16 158 GLY B N 1
ATOM 2734 C CA . GLY B 1 158 ? 17.089 11.929 13.856 1.00 13.02 158 GLY B CA 1
ATOM 2735 C C . GLY B 1 158 ? 17.703 13.109 13.096 1.00 13.11 158 GLY B C 1
ATOM 2736 O O . GLY B 1 158 ? 18.965 13.149 12.936 1.00 12.84 158 GLY B O 1
ATOM 2737 N N . VAL B 1 159 ? 16.857 14.048 12.622 1.00 10.09 159 VAL B N 1
ATOM 2738 C CA . VAL B 1 159 ? 17.357 15.286 11.952 1.00 8.67 159 VAL B CA 1
ATOM 2739 C C . VAL B 1 159 ? 18.126 16.040 13.013 1.00 7.51 159 VAL B C 1
ATOM 2740 O O . VAL B 1 159 ? 17.651 16.193 14.121 1.00 7.91 159 VAL B O 1
ATOM 2744 N N . ASN B 1 160 ? 19.334 16.481 12.704 1.00 6.90 160 ASN B N 1
ATOM 2745 C CA . ASN B 1 160 ? 20.075 17.182 13.739 1.00 6.65 160 ASN B CA 1
ATOM 2746 C C . ASN B 1 160 ? 20.952 18.239 13.105 1.00 7.12 160 ASN B C 1
ATOM 2747 O O . ASN B 1 160 ? 20.917 18.423 11.884 1.00 6.82 160 ASN B O 1
ATOM 2752 N N . LEU B 1 161 ? 21.753 18.940 13.911 1.00 7.86 161 LEU B N 1
ATOM 2753 C CA . LEU B 1 161 ? 22.537 20.044 13.367 1.00 9.25 161 LEU B CA 1
ATOM 2754 C C . LEU B 1 161 ? 23.571 19.573 12.406 1.00 10.91 161 LEU B C 1
ATOM 2755 O O . LEU B 1 161 ? 24.018 20.352 11.541 1.00 12.13 161 LEU B O 1
ATOM 2760 N N . ASP B 1 162 ? 23.944 18.302 12.522 1.00 10.57 162 ASP B N 1
ATOM 2761 C CA . ASP B 1 162 ? 24.963 17.769 11.655 1.00 11.84 162 ASP B CA 1
ATOM 2762 C C . ASP B 1 162 ? 24.436 17.457 10.262 1.00 11.64 162 ASP B C 1
ATOM 2763 O O . ASP B 1 162 ? 25.133 17.679 9.282 1.00 13.62 162 ASP B O 1
ATOM 2768 N N . ASN B 1 163 ? 23.206 16.962 10.154 1.00 10.65 163 ASN B N 1
ATOM 2769 C CA . ASN B 1 163 ? 22.747 16.513 8.866 1.00 8.68 163 ASN B CA 1
ATOM 2770 C C . ASN B 1 163 ? 21.663 17.340 8.259 1.00 7.78 163 ASN B C 1
ATOM 2771 O O . ASN B 1 163 ? 21.199 17.010 7.182 1.00 7.48 163 ASN B O 1
ATOM 2776 N N . VAL B 1 164 ? 21.216 18.387 8.953 1.00 7.26 164 VAL B N 1
ATOM 2777 C CA . VAL B 1 164 ? 20.062 19.141 8.465 1.00 7.47 164 VAL B CA 1
ATOM 2778 C C . VAL B 1 164 ? 20.245 19.693 7.043 1.00 7.72 164 VAL B C 1
ATOM 2779 O O . VAL B 1 164 ? 19.338 19.606 6.208 1.00 6.20 164 VAL B O 1
ATOM 2783 N N . CYS B 1 165 ? 21.422 20.249 6.747 1.00 8.68 165 CYS B N 1
ATOM 2784 C CA . CYS B 1 165 ? 21.661 20.712 5.381 1.00 11.51 165 CYS B CA 1
ATOM 2785 C C . CYS B 1 165 ? 21.680 19.608 4.313 1.00 11.11 165 CYS B C 1
ATOM 2786 O O . CYS B 1 165 ? 21.318 19.859 3.176 1.00 10.74 165 CYS B O 1
ATOM 2789 N N . GLU B 1 166 ? 22.011 18.379 4.693 1.00 10.80 166 GLU B N 1
ATOM 2790 C CA . GLU B 1 166 ? 21.963 17.274 3.738 1.00 10.88 166 GLU B CA 1
ATOM 2791 C C . GLU B 1 166 ? 20.543 16.990 3.342 1.00 8.86 166 GLU B C 1
ATOM 2792 O O . GLU B 1 166 ? 20.274 16.648 2.184 1.00 8.81 166 GLU B O 1
ATOM 2798 N N . TRP B 1 167 ? 19.621 17.068 4.304 1.00 8.18 167 TRP B N 1
ATOM 2799 C CA . TRP B 1 167 ? 18.215 16.823 3.986 1.00 6.64 167 TRP B CA 1
ATOM 2800 C C . TRP B 1 167 ? 17.729 17.892 3.016 1.00 6.04 167 TRP B C 1
ATOM 2801 O O . TRP B 1 167 ? 17.079 17.576 2.044 1.00 6.55 167 TRP B O 1
ATOM 2812 N N . PHE B 1 168 ? 18.038 19.154 3.286 1.00 6.41 168 PHE B N 1
ATOM 2813 C CA . PHE B 1 168 ? 17.639 20.226 2.362 1.00 7.03 168 PHE B CA 1
ATOM 2814 C C . PHE B 1 168 ? 18.297 20.138 0.968 1.00 8.14 168 PHE B C 1
ATOM 2815 O O . PHE B 1 168 ? 17.660 20.356 -0.069 1.00 8.18 168 PHE B O 1
ATOM 2823 N N . LYS B 1 169 ? 19.572 19.795 0.955 1.00 8.72 169 LYS B N 1
ATOM 2824 C CA . LYS B 1 169 ? 20.263 19.562 -0.311 1.00 10.08 169 LYS B CA 1
ATOM 2825 C C . LYS B 1 169 ? 19.636 18.386 -1.094 1.00 10.01 169 LYS B C 1
ATOM 2826 O O . LYS B 1 169 ? 19.634 18.379 -2.345 1.00 9.87 169 LYS B O 1
ATOM 2832 N N . ALA B 1 170 ? 19.053 17.412 -0.376 1.00 8.54 170 ALA B N 1
ATOM 2833 C CA . ALA B 1 170 ? 18.355 16.312 -1.017 1.00 7.88 170 ALA B CA 1
ATOM 2834 C C . ALA B 1 170 ? 16.986 16.705 -1.592 1.00 8.44 170 ALA B C 1
ATOM 2835 O O . ALA B 1 170 ? 16.424 15.944 -2.396 1.00 8.01 170 ALA B O 1
ATOM 2837 N N . GLY B 1 171 ? 16.437 17.850 -1.193 1.00 7.30 171 GLY B N 1
ATOM 2838 C CA . GLY B 1 171 ? 15.171 18.290 -1.798 1.00 8.64 171 GLY B CA 1
ATOM 2839 C C . GLY B 1 171 ? 13.941 18.331 -0.895 1.00 9.73 171 GLY B C 1
ATOM 2840 O O . GLY B 1 171 ? 12.800 18.463 -1.364 1.00 9.48 171 GLY B O 1
ATOM 2841 N N . VAL B 1 172 ? 14.169 18.269 0.413 1.00 7.75 172 VAL B N 1
ATOM 2842 C CA . VAL B 1 172 ? 13.078 18.244 1.375 1.00 8.15 172 VAL B CA 1
ATOM 2843 C C . VAL B 1 172 ? 12.433 19.655 1.457 1.00 7.55 172 VAL B C 1
ATOM 2844 O O . VAL B 1 172 ? 13.115 20.662 1.244 1.00 8.44 172 VAL B O 1
ATOM 2848 N N . LEU B 1 173 ? 11.148 19.719 1.768 1.00 6.16 173 LEU B N 1
ATOM 2849 C CA . LEU B 1 173 ? 10.444 21.000 1.907 1.00 6.73 173 LEU B CA 1
ATOM 2850 C C . LEU B 1 173 ? 10.746 21.651 3.266 1.00 5.69 173 LEU B C 1
ATOM 2851 O O . LEU B 1 173 ? 10.881 22.880 3.405 1.00 4.42 173 LEU B O 1
ATOM 2856 N N . ALA B 1 174 ? 10.807 20.802 4.285 1.00 4.35 174 ALA B N 1
ATOM 2857 C CA . ALA B 1 174 ? 10.948 21.269 5.675 1.00 4.50 174 ALA B CA 1
ATOM 2858 C C . ALA B 1 174 ? 11.447 20.065 6.451 1.00 3.44 174 ALA B C 1
ATOM 2859 O O . ALA B 1 174 ? 11.473 18.964 5.896 1.00 5.23 174 ALA B O 1
ATOM 2861 N N . VAL B 1 175 ? 11.884 20.271 7.692 1.00 3.48 175 VAL B N 1
ATOM 2862 C CA . VAL B 1 175 ? 12.275 19.164 8.565 1.00 3.74 175 VAL B CA 1
ATOM 2863 C C . VAL B 1 175 ? 11.505 19.179 9.876 1.00 4.84 175 VAL B C 1
ATOM 2864 O O . VAL B 1 175 ? 11.245 20.244 10.417 1.00 4.53 175 VAL B O 1
ATOM 2868 N N . GLY B 1 176 ? 11.181 17.987 10.393 1.00 3.60 176 GLY B N 1
ATOM 2869 C CA . GLY B 1 176 ? 10.580 17.854 11.726 1.00 5.00 176 GLY B CA 1
ATOM 2870 C C . GLY B 1 176 ? 11.717 17.480 12.660 1.00 5.58 176 GLY B C 1
ATOM 2871 O O . GLY B 1 176 ? 12.417 16.479 12.424 1.00 7.45 176 GLY B O 1
ATOM 2872 N N . VAL B 1 177 ? 11.953 18.280 13.692 1.00 4.64 177 VAL B N 1
ATOM 2873 C CA . VAL B 1 177 ? 13.087 18.016 14.591 1.00 5.01 177 VAL B CA 1
ATOM 2874 C C . VAL B 1 177 ? 12.583 17.808 16.013 1.00 6.40 177 VAL B C 1
ATOM 2875 O O . VAL B 1 177 ? 11.894 18.671 16.568 1.00 5.86 177 VAL B O 1
ATOM 2879 N N . GLY B 1 178 ? 12.932 16.658 16.581 1.00 6.57 178 GLY B N 1
ATOM 2880 C CA . GLY B 1 178 ? 12.535 16.331 17.935 1.00 7.77 178 GLY B CA 1
ATOM 2881 C C . GLY B 1 178 ? 13.661 16.510 18.941 1.00 8.30 178 GLY B C 1
ATOM 2882 O O . GLY B 1 178 ? 14.007 17.621 19.314 1.00 7.41 178 GLY B O 1
ATOM 2883 N N . SER B 1 179 ? 14.234 15.405 19.395 1.00 8.83 179 SER B N 1
ATOM 2884 C CA . SER B 1 179 ? 15.216 15.472 20.480 1.00 10.73 179 SER B CA 1
ATOM 2885 C C . SER B 1 179 ? 16.484 16.310 20.220 1.00 10.66 179 SER B C 1
ATOM 2886 O O . SER B 1 179 ? 16.984 16.924 21.171 1.00 9.81 179 SER B O 1
ATOM 2889 N N . ALA B 1 180 ? 16.999 16.359 18.978 1.00 10.27 180 ALA B N 1
ATOM 2890 C CA . ALA B 1 180 ? 18.170 17.222 18.684 1.00 10.38 180 ALA B CA 1
ATOM 2891 C C . ALA B 1 180 ? 17.862 18.679 19.016 1.00 11.11 180 ALA B C 1
ATOM 2892 O O . ALA B 1 180 ? 18.778 19.449 19.313 1.00 11.99 180 ALA B O 1
ATOM 2894 N N . LEU B 1 181 ? 16.578 19.053 18.946 1.00 9.16 181 LEU B N 1
ATOM 2895 C CA . LEU B 1 181 ? 16.123 20.400 19.254 1.00 10.70 181 LEU B CA 1
ATOM 2896 C C . LEU B 1 181 ? 15.582 20.571 20.690 1.00 11.15 181 LEU B C 1
ATOM 2897 O O . LEU B 1 181 ? 15.911 21.542 21.388 1.00 10.94 181 LEU B O 1
ATOM 2902 N N . VAL B 1 182 ? 14.767 19.618 21.129 1.00 11.93 182 VAL B N 1
ATOM 2903 C CA . VAL B 1 182 ? 13.868 19.786 22.270 1.00 14.35 182 VAL B CA 1
ATOM 2904 C C . VAL B 1 182 ? 14.489 19.293 23.602 1.00 15.46 182 VAL B C 1
ATOM 2905 O O . VAL B 1 182 ? 14.028 19.659 24.701 1.00 15.01 182 VAL B O 1
ATOM 2909 N N . LYS B 1 183 ? 15.543 18.479 23.517 1.00 15.68 183 LYS B N 1
ATOM 2910 C CA . LYS B 1 183 ? 16.175 17.962 24.718 1.00 16.91 183 LYS B CA 1
ATOM 2911 C C . LYS B 1 183 ? 17.038 19.029 25.373 1.00 17.14 183 LYS B C 1
ATOM 2912 O O . LYS B 1 183 ? 17.747 19.765 24.683 1.00 17.96 183 LYS B O 1
ATOM 2918 N N . GLY B 1 184 ? 16.964 19.125 26.704 1.00 17.23 184 GLY B N 1
ATOM 2919 C CA . GLY B 1 184 ? 17.837 20.032 27.444 1.00 17.43 184 GLY B CA 1
ATOM 2920 C C . GLY B 1 184 ? 17.077 21.053 28.267 1.00 17.03 184 GLY B C 1
ATOM 2921 O O . GLY B 1 184 ? 15.836 21.037 28.340 1.00 15.97 184 GLY B O 1
ATOM 2922 N N . THR B 1 185 ? 17.823 21.971 28.871 1.00 17.07 185 THR B N 1
ATOM 2923 C CA . THR B 1 185 ? 17.209 23.064 29.647 1.00 17.33 185 THR B CA 1
ATOM 2924 C C . THR B 1 185 ? 16.572 24.050 28.654 1.00 17.06 185 THR B C 1
ATOM 2925 O O . THR B 1 185 ? 16.994 24.081 27.482 1.00 16.32 185 THR B O 1
ATOM 2929 N N . PRO B 1 186 ? 15.585 24.859 29.101 1.00 17.09 186 PRO B N 1
ATOM 2930 C CA . PRO B 1 186 ? 14.972 25.839 28.188 1.00 16.69 186 PRO B CA 1
ATOM 2931 C C . PRO B 1 186 ? 15.987 26.695 27.472 1.00 16.71 186 PRO B C 1
ATOM 2932 O O . PRO B 1 186 ? 15.814 26.948 26.282 1.00 15.09 186 PRO B O 1
ATOM 2936 N N . ASP B 1 187 ? 17.037 27.126 28.192 1.00 16.61 187 ASP B N 1
ATOM 2937 C CA . ASP B 1 187 ? 18.102 27.978 27.636 1.00 17.73 187 ASP B CA 1
ATOM 2938 C C . ASP B 1 187 ? 18.821 27.236 26.510 1.00 15.59 187 ASP B C 1
ATOM 2939 O O . ASP B 1 187 ? 19.086 27.790 25.450 1.00 14.61 187 ASP B O 1
ATOM 2944 N N . GLU B 1 188 ? 19.102 25.960 26.734 1.00 15.32 188 GLU B N 1
ATOM 2945 C CA . GLU B 1 188 ? 19.762 25.113 25.745 1.00 14.72 188 GLU B CA 1
ATOM 2946 C C . GLU B 1 188 ? 18.856 24.950 24.520 1.00 13.21 188 GLU B C 1
ATOM 2947 O O . GLU B 1 188 ? 19.307 25.005 23.374 1.00 12.55 188 GLU B O 1
ATOM 2953 N N . VAL B 1 189 ? 17.581 24.716 24.765 1.00 10.90 189 VAL B N 1
ATOM 2954 C CA . VAL B 1 189 ? 16.649 24.498 23.648 1.00 10.90 189 VAL B CA 1
ATOM 2955 C C . VAL B 1 189 ? 16.527 25.760 22.777 1.00 10.81 189 VAL B C 1
ATOM 2956 O O . VAL B 1 189 ? 16.470 25.683 21.549 1.00 9.18 189 VAL B O 1
ATOM 2960 N N . ARG B 1 190 ? 16.494 26.921 23.425 1.00 10.10 190 ARG B N 1
ATOM 2961 C CA . ARG B 1 190 ? 16.380 28.191 22.714 1.00 11.75 190 ARG B CA 1
ATOM 2962 C C . ARG B 1 190 ? 17.583 28.443 21.803 1.00 10.99 190 ARG B C 1
ATOM 2963 O O . ARG B 1 190 ? 17.449 28.921 20.691 1.00 11.28 190 ARG B O 1
ATOM 2971 N N . GLU B 1 191 ? 18.774 28.132 22.296 1.00 11.67 191 GLU B N 1
ATOM 2972 C CA . GLU B 1 191 ? 19.984 28.316 21.478 1.00 12.12 191 GLU B CA 1
ATOM 2973 C C . GLU B 1 191 ? 20.065 27.292 20.388 1.00 10.93 191 GLU B C 1
ATOM 2974 O O . GLU B 1 191 ? 20.538 27.600 19.311 1.00 9.41 191 GLU B O 1
ATOM 2980 N N . LYS B 1 192 ? 19.566 26.078 20.630 1.00 10.27 192 LYS B N 1
ATOM 2981 C CA . LYS B 1 192 ? 19.538 25.102 19.523 1.00 10.00 192 LYS B CA 1
ATOM 2982 C C . LYS B 1 192 ? 18.575 25.526 18.438 1.00 9.55 192 LYS B C 1
ATOM 2983 O O . LYS B 1 192 ? 18.842 25.283 17.284 1.00 8.41 192 LYS B O 1
ATOM 2989 N N . ALA B 1 193 ? 17.438 26.120 18.827 1.00 8.57 193 ALA B N 1
ATOM 2990 C CA . ALA B 1 193 ? 16.434 26.593 17.867 1.00 7.77 193 ALA B CA 1
ATOM 2991 C C . ALA B 1 193 ? 17.076 27.677 17.017 1.00 7.51 193 ALA B C 1
ATOM 2992 O O . ALA B 1 193 ? 16.930 27.681 15.811 1.00 6.18 193 ALA B O 1
ATOM 2994 N N . LYS B 1 194 ? 17.813 28.577 17.667 1.00 8.45 194 LYS B N 1
ATOM 2995 C CA . LYS B 1 194 ? 18.540 29.658 16.968 1.00 9.09 194 LYS B CA 1
ATOM 2996 C C . LYS B 1 194 ? 19.544 29.065 15.992 1.00 8.28 194 LYS B C 1
ATOM 2997 O O . LYS B 1 194 ? 19.640 29.501 14.856 1.00 7.69 194 LYS B O 1
ATOM 3003 N N . ALA B 1 195 ? 20.244 28.031 16.450 1.00 7.69 195 ALA B N 1
ATOM 3004 C CA . ALA B 1 195 ? 21.213 27.336 15.627 1.00 7.15 195 ALA B CA 1
ATOM 3005 C C . ALA B 1 195 ? 20.549 26.710 14.422 1.00 6.41 195 ALA B C 1
ATOM 3006 O O . ALA B 1 195 ? 21.036 26.881 13.299 1.00 5.50 195 ALA B O 1
ATOM 3008 N N . PHE B 1 196 ? 19.439 25.987 14.624 1.00 5.60 196 PHE B N 1
ATOM 3009 C CA . PHE B 1 196 ? 18.755 25.381 13.466 1.00 5.79 196 PHE B CA 1
ATOM 3010 C C . PHE B 1 196 ? 18.265 26.418 12.469 1.00 5.77 196 PHE B C 1
ATOM 3011 O O . PHE B 1 196 ? 18.390 26.196 11.269 1.00 5.52 196 PHE B O 1
ATOM 3019 N N . VAL B 1 197 ? 17.651 27.513 12.944 1.00 6.68 197 VAL B N 1
ATOM 3020 C CA . VAL B 1 197 ? 17.125 28.536 12.022 1.00 8.01 197 VAL B CA 1
ATOM 3021 C C . VAL B 1 197 ? 18.294 29.140 11.168 1.00 9.35 197 VAL B C 1
ATOM 3022 O O . VAL B 1 197 ? 18.181 29.260 9.935 1.00 9.31 197 VAL B O 1
ATOM 3026 N N . GLU B 1 198 ? 19.427 29.432 11.810 1.00 9.69 198 GLU B N 1
ATOM 3027 C CA . GLU B 1 198 ? 20.610 29.990 11.088 1.00 11.35 198 GLU B CA 1
ATOM 3028 C C . GLU B 1 198 ? 21.172 29.035 10.015 1.00 10.83 198 GLU B C 1
ATOM 3029 O O . GLU B 1 198 ? 21.490 29.425 8.849 1.00 10.61 198 GLU B O 1
ATOM 3035 N N . LYS B 1 199 ? 21.282 27.778 10.406 1.00 9.99 199 LYS B N 1
ATOM 3036 C CA . LYS B 1 199 ? 21.887 26.750 9.570 1.00 10.43 199 LYS B CA 1
ATOM 3037 C C . LYS B 1 199 ? 20.985 26.500 8.372 1.00 9.99 199 LYS B C 1
ATOM 3038 O O . LYS B 1 199 ? 21.453 26.420 7.228 1.00 9.17 199 LYS B O 1
ATOM 3044 N N . ILE B 1 200 ? 19.676 26.451 8.615 1.00 8.58 200 ILE B N 1
ATOM 3045 C CA . ILE B 1 200 ? 18.725 26.256 7.510 1.00 8.73 200 ILE B CA 1
ATOM 3046 C C . ILE B 1 200 ? 18.694 27.438 6.530 1.00 10.58 200 ILE B C 1
ATOM 3047 O O . ILE B 1 200 ? 18.672 27.218 5.309 1.00 9.72 200 ILE B O 1
ATOM 3052 N N . ARG B 1 201 ? 18.677 28.661 7.058 1.00 12.98 201 ARG B N 1
ATOM 3053 C CA . ARG B 1 201 ? 18.763 29.889 6.237 1.00 15.87 201 ARG B CA 1
ATOM 3054 C C . ARG B 1 201 ? 20.006 29.870 5.356 1.00 16.62 201 ARG B C 1
ATOM 3055 O O . ARG B 1 201 ? 19.938 30.247 4.186 1.00 17.23 201 ARG B O 1
ATOM 3063 N N . GLY B 1 202 ? 21.117 29.401 5.926 1.00 17.35 202 GLY B N 1
ATOM 3064 C CA . GLY B 1 202 ? 22.384 29.227 5.233 1.00 18.22 202 GLY B CA 1
ATOM 3065 C C . GLY B 1 202 ? 22.389 28.252 4.071 1.00 19.83 202 GLY B C 1
ATOM 3066 O O . GLY B 1 202 ? 22.929 28.559 3.001 1.00 19.97 202 GLY B O 1
ATOM 3067 N N . CYS B 1 203 ? 21.816 27.070 4.240 1.00 19.90 203 CYS B N 1
ATOM 3068 C CA . CYS B 1 203 ? 21.777 26.161 3.112 1.00 21.30 203 CYS B CA 1
ATOM 3069 C C . CYS B 1 203 ? 20.494 26.344 2.310 1.00 21.53 203 CYS B C 1
ATOM 3070 O O . CYS B 1 203 ? 20.257 25.583 1.366 1.00 23.15 203 CYS B O 1
ATOM 3073 N N . MET C 1 3 ? 2.624 -16.190 25.560 1.00 24.37 3 MET C N 1
ATOM 3074 C CA . MET C 1 3 ? 3.968 -16.026 24.947 1.00 23.75 3 MET C CA 1
ATOM 3075 C C . MET C 1 3 ? 4.655 -14.767 25.392 1.00 23.79 3 MET C C 1
ATOM 3076 O O . MET C 1 3 ? 5.880 -14.757 25.542 1.00 23.66 3 MET C O 1
ATOM 3081 N N . GLU C 1 4 ? 3.889 -13.690 25.588 1.00 23.63 4 GLU C N 1
ATOM 3082 C CA . GLU C 1 4 ? 4.495 -12.442 25.990 1.00 23.53 4 GLU C CA 1
ATOM 3083 C C . GLU C 1 4 ? 5.504 -12.732 27.087 1.00 22.85 4 GLU C C 1
ATOM 3084 O O . GLU C 1 4 ? 6.680 -12.335 26.981 1.00 22.41 4 GLU C O 1
ATOM 3090 N N . GLU C 1 5 ? 5.051 -13.450 28.115 1.00 21.75 5 GLU C N 1
ATOM 3091 C CA . GLU C 1 5 ? 5.850 -13.642 29.304 1.00 21.44 5 GLU C CA 1
ATOM 3092 C C . GLU C 1 5 ? 6.992 -14.609 29.034 1.00 20.45 5 GLU C C 1
ATOM 3093 O O . GLU C 1 5 ? 8.050 -14.512 29.659 1.00 20.05 5 GLU C O 1
ATOM 3099 N N . LEU C 1 6 ? 6.775 -15.545 28.113 1.00 19.16 6 LEU C N 1
ATOM 3100 C CA . LEU C 1 6 ? 7.824 -16.485 27.732 1.00 18.59 6 LEU C CA 1
ATOM 3101 C C . LEU C 1 6 ? 8.965 -15.808 26.952 1.00 18.65 6 LEU C C 1
ATOM 3102 O O . LEU C 1 6 ? 10.144 -16.061 27.224 1.00 17.38 6 LEU C O 1
ATOM 3107 N N . PHE C 1 7 ? 8.601 -14.939 26.007 1.00 18.90 7 PHE C N 1
ATOM 3108 C CA . PHE C 1 7 ? 9.559 -14.126 25.251 1.00 19.83 7 PHE C CA 1
ATOM 3109 C C . PHE C 1 7 ? 10.387 -13.267 26.154 1.00 19.41 7 PHE C C 1
ATOM 3110 O O . PHE C 1 7 ? 11.608 -13.187 26.009 1.00 19.47 7 PHE C O 1
ATOM 3118 N N . LYS C 1 8 ? 9.697 -12.617 27.085 1.00 20.01 8 LYS C N 1
ATOM 3119 C CA . LYS C 1 8 ? 10.293 -11.769 28.112 1.00 19.88 8 LYS C CA 1
ATOM 3120 C C . LYS C 1 8 ? 11.326 -12.519 28.949 1.00 19.47 8 LYS C C 1
ATOM 3121 O O . LYS C 1 8 ? 12.382 -11.975 29.262 1.00 19.65 8 LYS C O 1
ATOM 3127 N N . LYS C 1 9 ? 11.016 -13.762 29.308 1.00 18.20 9 LYS C N 1
ATOM 3128 C CA . LYS C 1 9 ? 11.862 -14.580 30.167 1.00 17.90 9 LYS C CA 1
ATOM 3129 C C . LYS C 1 9 ? 13.069 -15.182 29.428 1.00 17.04 9 LYS C C 1
ATOM 3130 O O . LYS C 1 9 ? 14.186 -15.213 29.947 1.00 16.70 9 LYS C O 1
ATOM 3136 N N . HIS C 1 10 ? 12.839 -15.657 28.213 1.00 16.12 10 HIS C N 1
ATOM 3137 C CA . HIS C 1 10 ? 13.867 -16.396 27.487 1.00 15.57 10 HIS C CA 1
ATOM 3138 C C . HIS C 1 10 ? 14.713 -15.508 26.571 1.00 14.58 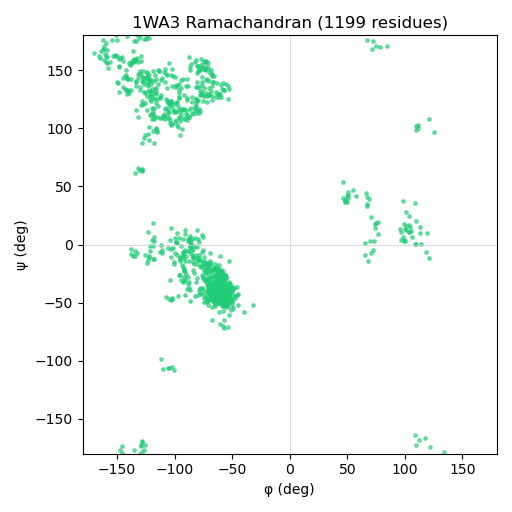10 HIS C C 1
ATOM 3139 O O . HIS C 1 10 ? 15.894 -15.790 26.372 1.00 14.68 10 HIS C O 1
ATOM 3146 N N . LYS C 1 11 ? 14.104 -14.454 26.021 1.00 13.37 11 LYS C N 1
ATOM 3147 C CA . LYS C 1 11 ? 14.810 -13.388 25.292 1.00 12.14 11 LYS C CA 1
ATOM 3148 C C . LYS C 1 11 ? 15.381 -13.770 23.936 1.00 11.53 11 LYS C C 1
ATOM 3149 O O . LYS C 1 11 ? 15.852 -12.900 23.195 1.00 11.20 11 LYS C O 1
ATOM 3155 N N . ILE C 1 12 ? 15.326 -15.048 23.592 1.00 9.33 12 ILE C N 1
ATOM 3156 C CA . ILE C 1 12 ? 15.888 -15.509 22.344 1.00 8.31 12 ILE C CA 1
ATOM 3157 C C . ILE C 1 12 ? 15.042 -16.640 21.766 1.00 6.92 12 ILE C C 1
ATOM 3158 O O . ILE C 1 12 ? 14.624 -17.562 22.478 1.00 5.94 12 ILE C O 1
ATOM 3163 N N . VAL C 1 13 ? 14.796 -16.545 20.470 1.00 5.40 13 VAL C N 1
ATOM 3164 C CA . VAL C 1 13 ? 14.067 -17.553 19.738 1.00 4.70 13 VAL C CA 1
ATOM 3165 C C . VAL C 1 13 ? 14.999 -17.959 18.631 1.00 4.28 13 VAL C C 1
ATOM 3166 O O . VAL C 1 13 ? 15.504 -17.113 17.910 1.00 3.67 13 VAL C O 1
ATOM 3170 N N . ALA C 1 14 ? 15.228 -19.252 18.511 1.00 3.82 14 ALA C N 1
ATOM 3171 C CA . ALA C 1 14 ? 15.983 -19.786 17.401 1.00 4.62 14 ALA C CA 1
ATOM 3172 C C . ALA C 1 14 ? 15.083 -19.905 16.199 1.00 5.09 14 ALA C C 1
ATOM 3173 O O . ALA C 1 14 ? 14.051 -20.596 16.230 1.00 6.16 14 ALA C O 1
ATOM 3175 N N . VAL C 1 15 ? 15.496 -19.267 15.121 1.00 4.92 15 VAL C N 1
ATOM 3176 C CA . VAL C 1 15 ? 14.767 -19.315 13.861 1.00 5.51 15 VAL C CA 1
ATOM 3177 C C . VAL C 1 15 ? 15.478 -20.366 13.022 1.00 5.98 15 VAL C C 1
ATOM 3178 O O . VAL C 1 15 ? 16.593 -20.146 12.536 1.00 5.49 15 VAL C O 1
ATOM 3182 N N . LEU C 1 16 ? 14.827 -21.521 12.869 1.00 5.38 16 LEU C N 1
ATOM 3183 C CA . LEU C 1 16 ? 15.494 -22.716 12.398 1.00 5.18 16 LEU C CA 1
ATOM 3184 C C . LEU C 1 16 ? 15.151 -22.956 10.949 1.00 5.32 16 LEU C C 1
ATOM 3185 O O . LEU C 1 16 ? 14.052 -23.405 10.650 1.00 4.18 16 LEU C O 1
ATOM 3190 N N . ARG C 1 17 ? 16.086 -22.624 10.056 1.00 4.35 17 ARG C N 1
ATOM 3191 C CA . ARG C 1 17 ? 16.021 -23.063 8.666 1.00 4.36 17 ARG C CA 1
ATOM 3192 C C . ARG C 1 17 ? 17.022 -24.203 8.490 1.00 4.78 17 ARG C C 1
ATOM 3193 O O . ARG C 1 17 ? 18.051 -24.228 9.173 1.00 5.54 17 ARG C O 1
ATOM 3201 N N . ALA C 1 18 ? 16.672 -25.163 7.625 1.00 5.59 18 ALA C N 1
ATOM 3202 C CA . ALA C 1 18 ? 17.411 -26.414 7.421 1.00 5.77 18 ALA C CA 1
ATOM 3203 C C . ALA C 1 18 ? 16.933 -27.047 6.126 1.00 6.38 18 ALA C C 1
ATOM 3204 O O . ALA C 1 18 ? 15.853 -26.721 5.647 1.00 6.56 18 ALA C O 1
ATOM 3206 N N . ASN C 1 19 ? 17.737 -27.948 5.566 1.00 6.19 19 ASN C N 1
ATOM 3207 C CA . ASN C 1 19 ? 17.418 -28.611 4.302 1.00 7.62 19 ASN C CA 1
ATOM 3208 C C . ASN C 1 19 ? 16.670 -29.933 4.456 1.00 7.25 19 ASN C C 1
ATOM 3209 O O . ASN C 1 19 ? 16.281 -30.537 3.457 1.00 8.02 19 ASN C O 1
ATOM 3214 N N . SER C 1 20 ? 16.498 -30.411 5.681 1.00 6.54 20 SER C N 1
ATOM 3215 C CA . SER C 1 20 ? 15.851 -31.723 5.875 1.00 6.56 20 SER C CA 1
ATOM 3216 C C . SER C 1 20 ? 15.186 -31.780 7.235 1.00 6.24 20 SER C C 1
ATOM 3217 O O . SER C 1 20 ? 15.520 -31.001 8.103 1.00 7.17 20 SER C O 1
ATOM 3220 N N . VAL C 1 21 ? 14.272 -32.732 7.423 1.00 6.39 21 VAL C N 1
ATOM 3221 C CA . VAL C 1 21 ? 13.651 -33.016 8.717 1.00 5.70 21 VAL C CA 1
ATOM 3222 C C . VAL C 1 21 ? 14.708 -33.360 9.764 1.00 5.75 21 VAL C C 1
ATOM 3223 O O . VAL C 1 21 ? 14.712 -32.865 10.889 1.00 5.24 21 VAL C O 1
ATOM 3227 N N . GLU C 1 22 ? 15.628 -34.224 9.369 1.00 5.86 22 GLU C N 1
ATOM 3228 C CA . GLU C 1 22 ? 16.653 -34.700 10.260 1.00 6.99 22 GLU C CA 1
ATOM 3229 C C . GLU C 1 22 ? 17.576 -33.585 10.714 1.00 6.32 22 GLU C C 1
ATOM 3230 O O . GLU C 1 22 ? 17.912 -33.496 11.886 1.00 6.84 22 GLU C O 1
ATOM 3236 N N . GLU C 1 23 ? 17.974 -32.716 9.796 1.00 6.60 23 GLU C N 1
ATOM 3237 C CA . GLU C 1 23 ? 18.864 -31.598 10.140 1.00 6.61 23 GLU C CA 1
ATOM 3238 C C . GLU C 1 23 ? 18.143 -30.644 11.080 1.00 6.31 23 GLU C C 1
ATOM 3239 O O . GLU C 1 23 ? 18.731 -30.139 12.047 1.00 6.65 23 GLU C O 1
ATOM 3245 N N . ALA C 1 24 ? 16.876 -30.361 10.762 1.00 5.61 24 ALA C N 1
ATOM 3246 C CA . ALA C 1 24 ? 16.061 -29.448 11.579 1.00 5.08 24 ALA C CA 1
ATOM 3247 C C . ALA C 1 24 ? 15.903 -29.983 13.007 1.00 5.00 24 ALA C C 1
ATOM 3248 O O . ALA C 1 24 ? 16.153 -29.262 13.975 1.00 4.69 24 ALA C O 1
ATOM 3250 N N . LYS C 1 25 ? 15.563 -31.268 13.143 1.00 6.35 25 LYS C N 1
ATOM 3251 C CA . LYS C 1 25 ? 15.450 -31.839 14.483 1.00 7.79 25 LYS C CA 1
ATOM 3252 C C . LYS C 1 25 ? 16.763 -31.802 15.280 1.00 8.30 25 LYS C C 1
ATOM 3253 O O . LYS C 1 25 ? 16.770 -31.486 16.477 1.00 7.82 25 LYS C O 1
ATOM 3259 N N . GLU C 1 26 ? 17.867 -32.170 14.628 1.00 9.49 26 GLU C N 1
ATOM 3260 C CA . GLU C 1 26 ? 19.173 -32.159 15.282 1.00 10.34 26 GLU C CA 1
ATOM 3261 C C . GLU C 1 26 ? 19.568 -30.756 15.732 1.00 9.61 26 GLU C C 1
ATOM 3262 O O . GLU C 1 26 ? 20.091 -30.600 16.829 1.00 8.99 26 GLU C O 1
ATOM 3268 N N . LYS C 1 27 ? 19.300 -29.747 14.893 1.00 9.81 27 LYS C N 1
ATOM 3269 C CA . LYS C 1 27 ? 19.598 -28.366 15.266 1.00 10.24 27 LYS C CA 1
ATOM 3270 C C . LYS C 1 27 ? 18.678 -27.872 16.396 1.00 9.27 27 LYS C C 1
ATOM 3271 O O . LYS C 1 27 ? 19.104 -27.107 17.232 1.00 8.35 27 LYS C O 1
ATOM 3277 N N . ALA C 1 28 ? 17.419 -28.312 16.415 1.00 9.11 28 ALA C N 1
ATOM 3278 C CA . ALA C 1 28 ? 16.493 -27.895 17.482 1.00 8.65 28 ALA C CA 1
ATOM 3279 C C . ALA C 1 28 ? 16.928 -28.476 18.819 1.00 7.74 28 ALA C C 1
ATOM 3280 O O . ALA C 1 28 ? 16.859 -27.797 19.836 1.00 6.79 28 ALA C O 1
ATOM 3282 N N . LEU C 1 29 ? 17.388 -29.727 18.796 1.00 8.73 29 LEU C N 1
ATOM 3283 C CA . LEU C 1 29 ? 17.970 -30.365 19.981 1.00 9.23 29 LEU C CA 1
ATOM 3284 C C . LEU C 1 29 ? 19.271 -29.653 20.399 1.00 9.34 29 LEU C C 1
ATOM 3285 O O . LEU C 1 29 ? 19.443 -29.287 21.565 1.00 8.60 29 LEU C O 1
ATOM 3290 N N . ALA C 1 30 ? 20.148 -29.388 19.431 1.00 9.46 30 ALA C N 1
ATOM 3291 C CA . ALA C 1 30 ? 21.398 -28.662 19.721 1.00 9.03 30 ALA C CA 1
ATOM 3292 C C . ALA C 1 30 ? 21.124 -27.377 20.478 1.00 8.75 30 ALA C C 1
ATOM 3293 O O . ALA C 1 30 ? 21.651 -27.165 21.563 1.00 9.59 30 ALA C O 1
ATOM 3295 N N . VAL C 1 31 ? 20.281 -26.533 19.892 1.00 8.27 31 VAL C N 1
ATOM 3296 C CA . VAL C 1 31 ? 19.871 -25.260 20.455 1.00 8.21 31 VAL C CA 1
ATOM 3297 C C . VAL C 1 31 ? 19.267 -25.390 21.870 1.00 8.07 31 VAL C C 1
ATOM 3298 O O . VAL C 1 31 ? 19.610 -24.604 22.763 1.00 8.38 31 VAL C O 1
ATOM 3302 N N . PHE C 1 32 ? 18.361 -26.352 22.054 1.00 7.64 32 PHE C N 1
ATOM 3303 C CA . PHE C 1 32 ? 17.735 -26.594 23.354 1.00 9.31 32 PHE C CA 1
ATOM 3304 C C . PHE C 1 32 ? 18.785 -27.028 24.378 1.00 10.06 32 PHE C C 1
ATOM 3305 O O . PHE C 1 32 ? 18.826 -26.493 25.497 1.00 10.28 32 PHE C O 1
ATOM 3313 N N . GLU C 1 33 ? 19.647 -27.958 23.972 1.00 10.20 33 GLU C N 1
ATOM 3314 C CA . GLU C 1 33 ? 20.724 -28.451 24.833 1.00 12.38 33 GLU C CA 1
ATOM 3315 C C . GLU C 1 33 ? 21.653 -27.320 25.239 1.00 12.84 33 GLU C C 1
ATOM 3316 O O . GLU C 1 33 ? 22.224 -27.348 26.327 1.00 13.45 33 GLU C O 1
ATOM 3322 N N . GLY C 1 34 ? 21.766 -26.305 24.380 1.00 12.88 34 GLY C N 1
ATOM 3323 C CA . GLY C 1 34 ? 22.564 -25.113 24.677 1.00 13.05 34 GLY C CA 1
ATOM 3324 C C . GLY C 1 34 ? 21.836 -23.997 25.410 1.00 13.40 34 GLY C C 1
ATOM 3325 O O . GLY C 1 34 ? 22.399 -22.905 25.617 1.00 14.38 34 GLY C O 1
ATOM 3326 N N . GLY C 1 35 ? 20.573 -24.229 25.763 1.00 13.04 35 GLY C N 1
ATOM 3327 C CA . GLY C 1 35 ? 19.842 -23.301 26.642 1.00 11.54 35 GLY C CA 1
ATOM 3328 C C . GLY C 1 35 ? 18.785 -22.435 25.983 1.00 11.26 35 GLY C C 1
ATOM 3329 O O . GLY C 1 35 ? 18.221 -21.546 26.621 1.00 9.58 35 GLY C O 1
ATOM 3330 N N . VAL C 1 36 ? 18.511 -22.683 24.708 1.00 10.65 36 VAL C N 1
ATOM 3331 C CA . VAL C 1 36 ? 17.484 -21.911 24.006 1.00 10.92 36 VAL C CA 1
ATOM 3332 C C . VAL C 1 36 ? 16.170 -22.680 24.055 1.00 10.52 36 VAL C C 1
ATOM 3333 O O . VAL C 1 36 ? 16.064 -23.749 23.469 1.00 10.83 36 VAL C O 1
ATOM 3337 N N . HIS C 1 37 ? 15.180 -22.119 24.751 1.00 10.08 37 HIS C N 1
ATOM 3338 C CA . HIS C 1 37 ? 13.896 -22.790 24.963 1.00 10.41 37 HIS C CA 1
ATOM 3339 C C . HIS C 1 37 ? 12.835 -22.472 23.892 1.00 9.08 37 HIS C C 1
ATOM 3340 O O . HIS C 1 37 ? 11.913 -23.277 23.666 1.00 10.31 37 HIS C O 1
ATOM 3347 N N . LEU C 1 38 ? 12.969 -21.334 23.220 1.00 8.11 38 LEU C N 1
ATOM 3348 C CA . LEU C 1 38 ? 11.982 -20.937 22.214 1.00 6.57 38 LEU C CA 1
ATOM 3349 C C . LEU C 1 38 ? 12.489 -21.329 20.848 1.00 6.06 38 LEU C C 1
ATOM 3350 O O . LEU C 1 38 ? 13.496 -20.816 20.372 1.00 5.83 38 LEU C O 1
ATOM 3355 N N . ILE C 1 39 ? 11.784 -22.238 20.203 1.00 5.10 39 ILE C N 1
ATOM 3356 C CA . ILE C 1 39 ? 12.293 -22.779 18.960 1.00 5.22 39 ILE C CA 1
ATOM 3357 C C . ILE C 1 39 ? 11.244 -22.617 17.890 1.00 4.28 39 ILE C C 1
ATOM 3358 O O . ILE C 1 39 ? 10.145 -23.180 17.999 1.00 4.60 39 ILE C O 1
ATOM 3363 N N . GLU C 1 40 ? 11.615 -21.915 16.830 1.00 2.99 40 GLU C N 1
ATOM 3364 C CA . GLU C 1 40 ? 10.732 -21.609 15.744 1.00 4.12 40 GLU C CA 1
ATOM 3365 C C . GLU C 1 40 ? 11.109 -22.458 14.525 1.00 3.74 40 GLU C C 1
ATOM 3366 O O . GLU C 1 40 ? 12.120 -22.199 13.884 1.00 4.54 40 GLU C O 1
ATOM 3372 N N . ILE C 1 41 ? 10.275 -23.422 14.168 1.00 2.75 41 ILE C N 1
ATOM 3373 C CA . ILE C 1 41 ? 10.527 -24.243 12.976 1.00 2.92 41 ILE C CA 1
ATOM 3374 C C . ILE C 1 41 ? 9.935 -23.541 11.784 1.00 3.24 41 ILE C C 1
ATOM 3375 O O . ILE C 1 41 ? 8.720 -23.464 11.649 1.00 3.80 41 ILE C O 1
ATOM 3380 N N . THR C 1 42 ? 10.772 -23.012 10.887 1.00 3.35 42 THR C N 1
ATOM 3381 C CA . THR C 1 42 ? 10.250 -22.290 9.747 1.00 2.88 42 THR C CA 1
ATOM 3382 C C . THR C 1 42 ? 9.669 -23.251 8.702 1.00 3.61 42 THR C C 1
ATOM 3383 O O . THR C 1 42 ? 10.098 -24.397 8.569 1.00 2.35 42 THR C O 1
ATOM 3387 N N . PHE C 1 43 ? 8.704 -22.742 7.946 1.00 4.28 43 PHE C N 1
ATOM 3388 C CA . PHE C 1 43 ? 8.060 -23.555 6.939 1.00 6.04 43 PHE C CA 1
ATOM 3389 C C . PHE C 1 43 ? 8.867 -23.721 5.641 1.00 6.89 43 PHE C C 1
ATOM 3390 O O . PHE C 1 43 ? 8.429 -24.397 4.699 1.00 8.41 43 PHE C O 1
ATOM 3398 N N . THR C 1 44 ? 10.063 -23.142 5.617 1.00 6.26 44 THR C N 1
ATOM 3399 C CA . THR C 1 44 ? 11.038 -23.471 4.572 1.00 6.56 44 THR C CA 1
ATOM 3400 C C . THR C 1 44 ? 11.752 -24.794 4.858 1.00 6.34 44 THR C C 1
ATOM 3401 O O . THR C 1 44 ? 12.379 -25.367 3.957 1.00 6.76 44 THR C O 1
ATOM 3405 N N . VAL C 1 45 ? 11.629 -25.311 6.088 1.00 6.81 45 VAL C N 1
ATOM 3406 C CA . VAL C 1 45 ? 12.079 -26.662 6.407 1.00 6.78 45 VAL C CA 1
ATOM 3407 C C . VAL C 1 45 ? 11.127 -27.644 5.699 1.00 7.87 45 VAL C C 1
ATOM 3408 O O . VAL C 1 45 ? 9.917 -27.484 5.769 1.00 6.76 45 VAL C O 1
ATOM 3412 N N . PRO C 1 46 ? 11.684 -28.614 4.950 1.00 8.72 46 PRO C N 1
ATOM 3413 C CA . PRO C 1 46 ? 10.829 -29.647 4.332 1.00 9.68 46 PRO C CA 1
ATOM 3414 C C . PRO C 1 46 ? 10.011 -30.361 5.417 1.00 8.91 46 PRO C C 1
ATOM 3415 O O . PRO C 1 46 ? 10.572 -30.752 6.421 1.00 7.73 46 PRO C O 1
ATOM 3419 N N . ASP C 1 47 ? 8.705 -30.534 5.197 1.00 9.45 47 ASP C N 1
ATOM 3420 C CA . ASP C 1 47 ? 7.864 -31.273 6.154 1.00 9.68 47 ASP C CA 1
ATOM 3421 C C . ASP C 1 47 ? 7.990 -30.654 7.546 1.00 8.43 47 ASP C C 1
ATOM 3422 O O . ASP C 1 47 ? 8.167 -31.348 8.538 1.00 8.24 47 ASP C O 1
ATOM 3427 N N . ALA C 1 48 ? 7.896 -29.329 7.592 1.00 8.24 48 ALA C N 1
ATOM 3428 C CA . ALA C 1 48 ? 8.085 -28.565 8.853 1.00 8.09 48 ALA C CA 1
ATOM 3429 C C . ALA C 1 48 ? 7.086 -29.031 9.941 1.00 7.55 48 ALA C C 1
ATOM 3430 O O . ALA C 1 48 ? 7.391 -29.101 11.091 1.00 6.83 48 ALA C O 1
ATOM 3432 N N . ASP C 1 49 ? 5.886 -29.343 9.482 1.00 8.94 49 ASP C N 1
ATOM 3433 C CA . ASP C 1 49 ? 4.816 -30.078 10.132 1.00 9.81 49 ASP C CA 1
ATOM 3434 C C . ASP C 1 49 ? 5.264 -31.276 10.956 1.00 9.53 49 ASP C C 1
ATOM 3435 O O . ASP C 1 49 ? 4.956 -31.423 12.149 1.00 9.98 49 ASP C O 1
ATOM 3440 N N . THR C 1 50 ? 5.945 -32.190 10.280 1.00 8.18 50 THR C N 1
ATOM 3441 C CA . THR C 1 50 ? 6.452 -33.396 10.907 1.00 6.84 50 THR C CA 1
ATOM 3442 C C . THR C 1 50 ? 7.494 -33.066 11.946 1.00 5.76 50 THR C C 1
ATOM 3443 O O . THR C 1 50 ? 7.482 -33.646 13.019 1.00 6.52 50 THR C O 1
ATOM 3447 N N . VAL C 1 51 ? 8.396 -32.134 11.633 1.00 3.33 51 VAL C N 1
ATOM 3448 C CA . VAL C 1 51 ? 9.437 -31.732 12.576 1.00 2.77 51 VAL C CA 1
ATOM 3449 C C . VAL C 1 51 ? 8.812 -31.227 13.894 1.00 2.45 51 VAL C C 1
ATOM 3450 O O . VAL C 1 51 ? 9.210 -31.662 14.963 1.00 3.89 51 VAL C O 1
ATOM 3454 N N . ILE C 1 52 ? 7.837 -30.312 13.805 1.00 2.86 52 ILE C N 1
ATOM 3455 C CA . ILE C 1 52 ? 7.127 -29.811 14.993 1.00 3.92 52 ILE C CA 1
ATOM 3456 C C . ILE C 1 52 ? 6.478 -30.975 15.780 1.00 5.08 52 ILE C C 1
ATOM 3457 O O . ILE C 1 52 ? 6.621 -31.058 16.994 1.00 5.72 52 ILE C O 1
ATOM 3462 N N . LYS C 1 53 ? 5.806 -31.888 15.075 1.00 6.23 53 LYS C N 1
ATOM 3463 C CA . LYS C 1 53 ? 5.188 -33.045 15.730 1.00 9.15 53 LYS C CA 1
ATOM 3464 C C . LYS C 1 53 ? 6.225 -33.935 16.406 1.00 9.67 53 LYS C C 1
ATOM 3465 O O . LYS C 1 53 ? 6.041 -34.374 17.549 1.00 11.18 53 LYS C O 1
ATOM 3471 N N . GLU C 1 54 ? 7.323 -34.218 15.725 1.00 10.82 54 GLU C N 1
ATOM 3472 C CA . GLU C 1 54 ? 8.364 -35.077 16.330 1.00 12.09 54 GLU C CA 1
ATOM 3473 C C . GLU C 1 54 ? 9.149 -34.423 17.492 1.00 12.21 54 GLU C C 1
ATOM 3474 O O . GLU C 1 54 ? 9.768 -35.132 18.289 1.00 11.93 54 GLU C O 1
ATOM 3480 N N . LEU C 1 55 ? 9.103 -33.092 17.583 1.00 12.44 55 LEU C N 1
ATOM 3481 C CA . LEU C 1 55 ? 9.706 -32.343 18.706 1.00 13.62 55 LEU C CA 1
ATOM 3482 C C . LEU C 1 55 ? 8.725 -32.090 19.853 1.00 15.57 55 LEU C C 1
ATOM 3483 O O . LEU C 1 55 ? 9.112 -31.583 20.907 1.00 15.00 55 LEU C O 1
ATOM 3488 N N . SER C 1 56 ? 7.459 -32.448 19.638 1.00 17.96 56 SER C N 1
ATOM 3489 C CA . SER C 1 56 ? 6.403 -32.302 20.655 1.00 20.06 56 SER C CA 1
ATOM 3490 C C . SER C 1 56 ? 6.802 -32.797 22.068 1.00 20.16 56 SER C C 1
ATOM 3491 O O . SER C 1 56 ? 6.419 -32.189 23.082 1.00 20.83 56 SER C O 1
ATOM 3494 N N . PHE C 1 57 ? 7.582 -33.875 22.137 1.00 20.15 57 PHE C N 1
ATOM 3495 C CA . PHE C 1 57 ? 8.052 -34.404 23.422 1.00 20.28 57 PHE C CA 1
ATOM 3496 C C . PHE C 1 57 ? 8.958 -33.452 24.187 1.00 19.87 57 PHE C C 1
ATOM 3497 O O . PHE C 1 57 ? 9.000 -33.488 25.421 1.00 20.07 57 PHE C O 1
ATOM 3505 N N . LEU C 1 58 ? 9.695 -32.609 23.463 1.00 19.29 58 LEU C N 1
ATOM 3506 C CA . LEU C 1 58 ? 10.574 -31.621 24.090 1.00 18.98 58 LEU C CA 1
ATOM 3507 C C . LEU C 1 58 ? 9.794 -30.600 24.901 1.00 19.47 58 LEU C C 1
ATOM 3508 O O . LEU C 1 58 ? 10.347 -29.961 25.796 1.00 18.93 58 LEU C O 1
ATOM 3513 N N . LYS C 1 59 ? 8.515 -30.434 24.565 1.00 19.82 59 LYS C N 1
ATOM 3514 C CA . LYS C 1 59 ? 7.608 -29.620 25.368 1.00 20.48 59 LYS C CA 1
ATOM 3515 C C . LYS C 1 59 ? 7.585 -30.109 26.809 1.00 20.70 59 LYS C C 1
ATOM 3516 O O . LYS C 1 59 ? 7.500 -29.298 27.720 1.00 21.80 59 LYS C O 1
ATOM 3522 N N . GLU C 1 60 ? 7.659 -31.429 27.006 1.00 21.32 60 GLU C N 1
ATOM 3523 C CA . GLU C 1 60 ? 7.700 -32.028 28.366 1.00 20.92 60 GLU C CA 1
ATOM 3524 C C . GLU C 1 60 ? 8.976 -31.675 29.130 1.00 19.91 60 GLU C C 1
ATOM 3525 O O . GLU C 1 60 ? 9.017 -31.776 30.367 1.00 19.96 60 GLU C O 1
ATOM 3531 N N . LYS C 1 61 ? 10.012 -31.282 28.390 1.00 18.10 61 LYS C N 1
ATOM 3532 C CA . LYS C 1 61 ? 11.262 -30.783 28.975 1.00 16.81 61 LYS C CA 1
ATOM 3533 C C . LYS C 1 61 ? 11.288 -29.262 29.030 1.00 15.43 61 LYS C C 1
ATOM 3534 O O . LYS C 1 61 ? 12.306 -28.669 29.375 1.00 14.96 61 LYS C O 1
ATOM 3540 N N . GLY C 1 62 ? 10.178 -28.635 28.660 1.00 13.94 62 GLY C N 1
ATOM 3541 C CA . GLY C 1 62 ? 10.030 -27.187 28.785 1.00 13.15 62 GLY C CA 1
ATOM 3542 C C . GLY C 1 62 ? 10.334 -26.387 27.536 1.00 11.83 62 GLY C C 1
ATOM 3543 O O . GLY C 1 62 ? 10.327 -25.152 27.577 1.00 12.20 62 GLY C O 1
ATOM 3544 N N . ALA C 1 63 ? 10.620 -27.074 26.430 1.00 10.53 63 ALA C N 1
ATOM 3545 C CA . ALA C 1 63 ? 10.800 -26.386 25.140 1.00 9.13 63 ALA C CA 1
ATOM 3546 C C . ALA C 1 63 ? 9.487 -25.798 24.654 1.00 8.21 63 ALA C C 1
ATOM 3547 O O . ALA C 1 63 ? 8.419 -26.394 24.855 1.00 8.44 63 ALA C O 1
ATOM 3549 N N . ILE C 1 64 ? 9.567 -24.652 23.973 1.00 6.27 64 ILE C N 1
ATOM 3550 C CA . ILE C 1 64 ? 8.388 -24.067 23.402 1.00 5.37 64 ILE C CA 1
ATOM 3551 C C . ILE C 1 64 ? 8.635 -24.053 21.907 1.00 5.07 64 ILE C C 1
ATOM 3552 O O . ILE C 1 64 ? 9.515 -23.348 21.429 1.00 3.98 64 ILE C O 1
ATOM 3557 N N . ILE C 1 65 ? 7.888 -24.904 21.200 1.00 4.46 65 ILE C N 1
ATOM 3558 C CA . ILE C 1 65 ? 8.052 -25.133 19.762 1.00 4.92 65 ILE C CA 1
ATOM 3559 C C . ILE C 1 65 ? 6.952 -24.417 18.971 1.00 4.41 65 ILE C C 1
ATOM 3560 O O . ILE C 1 65 ? 5.766 -24.679 19.175 1.00 3.81 65 ILE C O 1
ATOM 3565 N N . GLY C 1 66 ? 7.349 -23.554 18.036 1.00 3.03 66 GLY C N 1
ATOM 3566 C CA . GLY C 1 66 ? 6.415 -22.837 17.223 1.00 3.30 66 GLY C CA 1
ATOM 3567 C C . GLY C 1 66 ? 6.791 -23.009 15.786 1.00 3.22 66 GLY C C 1
ATOM 3568 O O . GLY C 1 66 ? 7.638 -23.846 15.454 1.00 4.19 66 GLY C O 1
ATOM 3569 N N . ALA C 1 67 ? 6.105 -22.267 14.944 1.00 2.77 67 ALA C N 1
ATOM 3570 C CA . ALA C 1 67 ? 6.327 -22.305 13.509 1.00 3.41 67 ALA C CA 1
ATOM 3571 C C . ALA C 1 67 ? 6.642 -20.904 12.999 1.00 3.27 67 ALA C C 1
ATOM 3572 O O . ALA C 1 67 ? 6.067 -19.918 13.458 1.00 2.46 67 ALA C O 1
ATOM 3574 N N . GLY C 1 68 ? 7.521 -20.818 12.011 1.00 3.47 68 GLY C N 1
ATOM 3575 C CA . GLY C 1 68 ? 7.861 -19.529 11.383 1.00 3.45 68 GLY C CA 1
ATOM 3576 C C . GLY C 1 68 ? 7.684 -19.608 9.872 1.00 3.52 68 GLY C C 1
ATOM 3577 O O . GLY C 1 68 ? 7.357 -20.677 9.341 1.00 4.07 68 GLY C O 1
ATOM 3578 N N . THR C 1 69 ? 7.900 -18.483 9.186 1.00 4.12 69 THR C N 1
ATOM 3579 C CA . THR C 1 69 ? 7.732 -18.382 7.731 1.00 4.90 69 THR C CA 1
ATOM 3580 C C . THR C 1 69 ? 6.363 -18.932 7.311 1.00 5.35 69 THR C C 1
ATOM 3581 O O . THR C 1 69 ? 6.209 -19.606 6.269 1.00 2.93 69 THR C O 1
ATOM 3585 N N . VAL C 1 70 ? 5.364 -18.610 8.135 1.00 5.80 70 VAL C N 1
ATOM 3586 C CA . VAL C 1 70 ? 3.995 -19.025 7.849 1.00 6.28 70 VAL C CA 1
ATOM 3587 C C . VAL C 1 70 ? 3.363 -17.990 6.935 1.00 5.66 70 VAL C C 1
ATOM 3588 O O . VAL C 1 70 ? 3.212 -16.833 7.300 1.00 6.51 70 VAL C O 1
ATOM 3592 N N . THR C 1 71 ? 2.995 -18.413 5.728 1.00 6.11 71 THR C N 1
ATOM 3593 C CA . THR C 1 71 ? 2.535 -17.484 4.704 1.00 5.62 71 THR C CA 1
ATOM 3594 C C . THR C 1 71 ? 1.127 -17.715 4.153 1.00 5.88 71 THR C C 1
ATOM 3595 O O . THR C 1 71 ? 0.649 -16.947 3.294 1.00 6.82 71 THR C O 1
ATOM 3599 N N . SER C 1 72 ? 0.460 -18.760 4.644 1.00 6.41 72 SER C N 1
ATOM 3600 C CA . SER C 1 72 ? -0.934 -19.002 4.282 1.00 6.69 72 SER C CA 1
ATOM 3601 C C . SER C 1 72 ? -1.658 -19.611 5.469 1.00 7.17 72 SER C C 1
ATOM 3602 O O . SER C 1 72 ? -1.037 -20.147 6.386 1.00 5.87 72 SER C O 1
ATOM 3605 N N . VAL C 1 73 ? -2.977 -19.538 5.447 1.00 7.99 73 VAL C N 1
ATOM 3606 C CA . VAL C 1 73 ? -3.758 -20.138 6.530 1.00 9.39 73 VAL C CA 1
ATOM 3607 C C . VAL C 1 73 ? -3.644 -21.680 6.497 1.00 8.98 73 VAL C C 1
ATOM 3608 O O . VAL C 1 73 ? -3.679 -22.332 7.531 1.00 9.19 73 VAL C O 1
ATOM 3612 N N . GLU C 1 74 ? -3.456 -22.249 5.314 1.00 8.74 74 GLU C N 1
ATOM 3613 C CA . GLU C 1 74 ? -3.271 -23.691 5.200 1.00 9.17 74 GLU C CA 1
ATOM 3614 C C . GLU C 1 74 ? -2.047 -24.166 5.946 1.00 7.79 74 GLU C C 1
ATOM 3615 O O . GLU C 1 74 ? -2.099 -25.191 6.606 1.00 7.22 74 GLU C O 1
ATOM 3621 N N . GLN C 1 75 ? -0.955 -23.396 5.859 1.00 6.50 75 GLN C N 1
ATOM 3622 C CA . GLN C 1 75 ? 0.288 -23.701 6.595 1.00 5.95 75 GLN C CA 1
ATOM 3623 C C . GLN C 1 75 ? 0.066 -23.495 8.068 1.00 4.63 75 GLN C C 1
ATOM 3624 O O . GLN C 1 75 ? 0.531 -24.261 8.897 1.00 4.48 75 GLN C O 1
ATOM 3630 N N . CYS C 1 76 ? -0.645 -22.421 8.398 1.00 5.04 76 CYS C N 1
ATOM 3631 C CA . CYS C 1 76 ? -0.972 -22.143 9.780 1.00 4.57 76 CYS C CA 1
ATOM 3632 C C . CYS C 1 76 ? -1.757 -23.287 10.424 1.00 3.76 76 CYS C C 1
ATOM 3633 O O . CYS C 1 76 ? -1.449 -23.706 11.531 1.00 3.11 76 CYS C O 1
ATOM 3636 N N . ARG C 1 77 ? -2.768 -23.796 9.722 1.00 4.10 77 ARG C N 1
ATOM 3637 C CA . ARG C 1 77 ? -3.549 -24.939 10.201 1.00 4.45 77 ARG C CA 1
ATOM 3638 C C . ARG C 1 77 ? -2.671 -26.170 10.462 1.00 4.32 77 ARG C C 1
ATOM 3639 O O . ARG C 1 77 ? -2.743 -26.791 11.532 1.00 4.06 77 ARG C O 1
ATOM 3647 N N . LYS C 1 78 ? -1.833 -26.527 9.501 1.00 3.42 78 LYS C N 1
ATOM 3648 C CA . LYS C 1 78 ? -0.924 -27.679 9.695 1.00 3.77 78 LYS C CA 1
ATOM 3649 C C . LYS C 1 78 ? -0.007 -27.536 10.904 1.00 2.65 78 LYS C C 1
ATOM 3650 O O . LYS C 1 78 ? 0.143 -28.467 11.699 1.00 2.88 78 LYS C O 1
ATOM 3656 N N . ALA C 1 79 ? 0.601 -26.354 11.061 1.00 3.19 79 ALA C N 1
ATOM 3657 C CA . ALA C 1 79 ? 1.460 -26.081 12.210 1.00 2.78 79 ALA C CA 1
ATOM 3658 C C . ALA C 1 79 ? 0.724 -26.257 13.545 1.00 3.72 79 ALA C C 1
ATOM 3659 O O . ALA C 1 79 ? 1.183 -26.994 14.430 1.00 3.04 79 ALA C O 1
ATOM 3661 N N . VAL C 1 80 ? -0.433 -25.602 13.667 1.00 4.68 80 VAL C N 1
ATOM 3662 C CA . VAL C 1 80 ? -1.262 -25.726 14.890 1.00 6.32 80 VAL C CA 1
ATOM 3663 C C . VAL C 1 80 ? -1.702 -27.192 15.138 1.00 7.31 80 VAL C C 1
ATOM 3664 O O . VAL C 1 80 ? -1.613 -27.687 16.278 1.00 7.60 80 VAL C O 1
ATOM 3668 N N . GLU C 1 81 ? -2.127 -27.877 14.070 1.00 8.49 81 GLU C N 1
ATOM 3669 C CA . GLU C 1 81 ? -2.549 -29.286 14.120 1.00 10.29 81 GLU C CA 1
ATOM 3670 C C . GLU C 1 81 ? -1.417 -30.150 14.626 1.00 10.08 81 GLU C C 1
ATOM 3671 O O . GLU C 1 81 ? -1.649 -31.139 15.323 1.00 9.08 81 GLU C O 1
ATOM 3677 N N . SER C 1 82 ? -0.182 -29.760 14.303 1.00 9.96 82 SER C N 1
ATOM 3678 C CA . SER C 1 82 ? 0.989 -30.566 14.712 1.00 10.85 82 SER C CA 1
ATOM 3679 C C . SER C 1 82 ? 1.598 -30.128 16.051 1.00 9.25 82 SER C C 1
ATOM 3680 O O . SER C 1 82 ? 2.623 -30.661 16.476 1.00 10.28 82 SER C O 1
ATOM 3683 N N . GLY C 1 83 ? 0.965 -29.172 16.723 1.00 8.75 83 GLY C N 1
ATOM 3684 C CA . GLY C 1 83 ? 1.370 -28.803 18.083 1.00 7.64 83 GLY C CA 1
ATOM 3685 C C . GLY C 1 83 ? 2.121 -27.501 18.258 1.00 7.29 83 GLY C C 1
ATOM 3686 O O . GLY C 1 83 ? 2.626 -27.203 19.346 1.00 7.19 83 GLY C O 1
ATOM 3687 N N . ALA C 1 84 ? 2.159 -26.667 17.216 1.00 7.70 84 ALA C N 1
ATOM 3688 C CA . ALA C 1 84 ? 2.805 -25.373 17.346 1.00 6.42 84 ALA C CA 1
ATOM 3689 C C . ALA C 1 84 ? 2.134 -24.530 18.424 1.00 6.73 84 ALA C C 1
ATOM 3690 O O . ALA C 1 84 ? 0.917 -24.360 18.417 1.00 7.07 84 ALA C O 1
ATOM 3692 N N . GLU C 1 85 ? 2.952 -23.994 19.320 1.00 5.74 85 GLU C N 1
ATOM 3693 C CA . GLU C 1 85 ? 2.503 -23.180 20.434 1.00 6.64 85 GLU C CA 1
ATOM 3694 C C . GLU C 1 85 ? 2.494 -21.700 20.089 1.00 5.64 85 GLU C C 1
ATOM 3695 O O . GLU C 1 85 ? 1.983 -20.870 20.860 1.00 6.07 85 GLU C O 1
ATOM 3701 N N . PHE C 1 86 ? 3.105 -21.346 18.953 1.00 4.37 86 PHE C N 1
ATOM 3702 C CA . PHE C 1 86 ? 3.096 -19.961 18.483 1.00 2.55 86 PHE C CA 1
ATOM 3703 C C . PHE C 1 86 ? 3.361 -19.946 16.969 1.00 2.04 86 PHE C C 1
ATOM 3704 O O . PHE C 1 86 ? 3.947 -20.910 16.447 1.00 2.00 86 PHE C O 1
ATOM 3712 N N . ILE C 1 87 ? 2.848 -18.922 16.285 1.00 2.00 87 ILE C N 1
ATOM 3713 C CA . ILE C 1 87 ? 3.001 -18.743 14.834 1.00 2.00 87 ILE C CA 1
ATOM 3714 C C . ILE C 1 87 ? 3.737 -17.407 14.560 1.00 2.00 87 ILE C C 1
ATOM 3715 O O . ILE C 1 87 ? 3.417 -16.347 15.145 1.00 2.00 87 ILE C O 1
ATOM 3720 N N . VAL C 1 88 ? 4.724 -17.465 13.666 1.00 2.00 88 VAL C N 1
ATOM 3721 C CA . VAL C 1 88 ? 5.509 -16.277 13.291 1.00 2.00 88 VAL C CA 1
ATOM 3722 C C . VAL C 1 88 ? 5.479 -16.189 11.774 1.00 2.00 88 VAL C C 1
ATOM 3723 O O . VAL C 1 88 ? 5.527 -17.206 11.093 1.00 2.00 88 VAL C O 1
ATOM 3727 N N . SER C 1 89 ? 5.339 -14.981 11.244 1.00 2.00 89 SER C N 1
ATOM 3728 C CA . SER C 1 89 ? 5.495 -14.779 9.822 1.00 2.00 89 SER C CA 1
ATOM 3729 C C . SER C 1 89 ? 6.460 -13.629 9.530 1.00 2.00 89 SER C C 1
ATOM 3730 O O . SER C 1 89 ? 6.668 -12.777 10.358 1.00 2.00 89 SER C O 1
ATOM 3733 N N . PRO C 1 90 ? 7.056 -13.600 8.313 1.00 2.35 90 PRO C N 1
ATOM 3734 C CA . PRO C 1 90 ? 7.906 -12.415 8.003 1.00 2.08 90 PRO C CA 1
ATOM 3735 C C . PRO C 1 90 ? 7.123 -11.125 7.752 1.00 2.68 90 PRO C C 1
ATOM 3736 O O . PRO C 1 90 ? 7.722 -10.063 7.758 1.00 3.16 90 PRO C O 1
ATOM 3740 N N . HIS C 1 91 ? 5.838 -11.254 7.428 1.00 3.19 91 HIS C N 1
ATOM 3741 C CA . HIS C 1 91 ? 4.966 -10.154 7.006 1.00 2.64 91 HIS C CA 1
ATOM 3742 C C . HIS C 1 91 ? 3.728 -10.029 7.922 1.00 4.21 91 HIS C C 1
ATOM 3743 O O . HIS C 1 91 ? 3.516 -10.847 8.812 1.00 4.12 91 HIS C O 1
ATOM 3750 N N . LEU C 1 92 ? 2.879 -9.034 7.682 1.00 4.56 92 LEU C N 1
ATOM 3751 C CA . LEU C 1 92 ? 1.627 -8.949 8.434 1.00 5.70 92 LEU C CA 1
ATOM 3752 C C . LEU C 1 92 ? 0.551 -9.567 7.581 1.00 5.90 92 LEU C C 1
ATOM 3753 O O . LEU C 1 92 ? 0.274 -9.076 6.478 1.00 5.30 92 LEU C O 1
ATOM 3758 N N . ASP C 1 93 ? -0.067 -10.631 8.081 1.00 7.12 93 ASP C N 1
ATOM 3759 C CA . ASP C 1 93 ? -1.100 -11.359 7.331 1.00 8.45 93 ASP C CA 1
ATOM 3760 C C . ASP C 1 93 ? -2.454 -11.288 8.076 1.00 8.71 93 ASP C C 1
ATOM 3761 O O . ASP C 1 93 ? -2.626 -11.919 9.101 1.00 6.98 93 ASP C O 1
ATOM 3766 N N . GLU C 1 94 ? -3.407 -10.521 7.544 1.00 9.82 94 GLU C N 1
ATOM 3767 C CA . GLU C 1 94 ? -4.724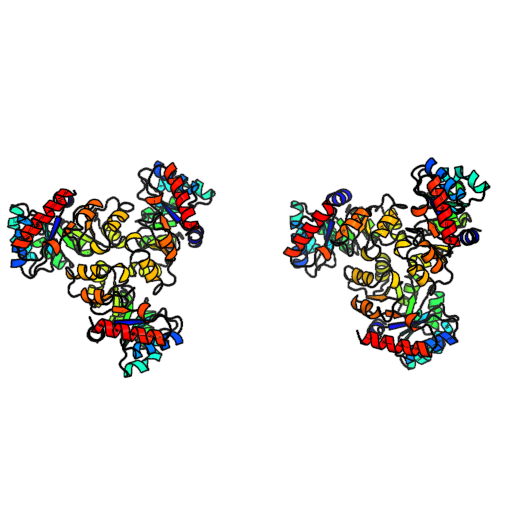 -10.385 8.175 1.00 11.17 94 GLU C CA 1
ATOM 3768 C C . GLU C 1 94 ? -5.433 -11.717 8.338 1.00 10.40 94 GLU C C 1
ATOM 3769 O O . GLU C 1 94 ? -6.115 -11.923 9.335 1.00 10.87 94 GLU C O 1
ATOM 3775 N N . GLU C 1 95 ? -5.296 -12.597 7.345 1.00 9.94 95 GLU C N 1
ATOM 3776 C CA . GLU C 1 95 ? -5.984 -13.894 7.337 1.00 9.65 95 GLU C CA 1
ATOM 3777 C C . GLU C 1 95 ? -5.411 -14.816 8.406 1.00 8.85 95 GLU C C 1
ATOM 3778 O O . GLU C 1 95 ? -6.138 -15.576 9.066 1.00 8.26 95 GLU C O 1
ATOM 3784 N N . ILE C 1 96 ? -4.092 -14.781 8.553 1.00 8.00 96 ILE C N 1
ATOM 3785 C CA . ILE C 1 96 ? -3.429 -15.571 9.605 1.00 7.39 96 ILE C CA 1
ATOM 3786 C C . ILE C 1 96 ? -3.744 -14.964 10.980 1.00 6.72 96 ILE C C 1
ATOM 3787 O O . ILE C 1 96 ? -4.004 -15.707 11.930 1.00 6.56 96 ILE C O 1
ATOM 3792 N N . SER C 1 97 ? -3.722 -13.634 11.086 1.00 6.74 97 SER C N 1
ATOM 3793 C CA . SER C 1 97 ? -4.153 -12.965 12.332 1.00 7.58 97 SER C CA 1
ATOM 3794 C C . SER C 1 97 ? -5.526 -13.497 12.812 1.00 8.24 97 SER C C 1
ATOM 3795 O O . SER C 1 97 ? -5.667 -13.952 13.957 1.00 7.50 97 SER C O 1
ATOM 3798 N N . GLN C 1 98 ? -6.516 -13.447 11.922 1.00 8.78 98 GLN C N 1
ATOM 3799 C CA . GLN C 1 98 ? -7.886 -13.895 12.226 1.00 10.19 98 GLN C CA 1
ATOM 3800 C C . GLN C 1 98 ? -8.020 -15.361 12.609 1.00 9.95 98 GLN C C 1
ATOM 3801 O O . GLN C 1 98 ? -8.695 -15.703 13.585 1.00 10.30 98 GLN C O 1
ATOM 3807 N N . PHE C 1 99 ? -7.405 -16.237 11.816 1.00 9.45 99 PHE C N 1
ATOM 3808 C CA . PHE C 1 99 ? -7.334 -17.655 12.142 1.00 9.59 99 PHE C CA 1
ATOM 3809 C C . PHE C 1 99 ? -6.719 -17.941 13.515 1.00 9.80 99 PHE C C 1
ATOM 3810 O O . PHE C 1 99 ? -7.224 -18.762 14.256 1.00 9.08 99 PHE C O 1
ATOM 3818 N N . CYS C 1 100 ? -5.609 -17.281 13.828 1.00 9.68 100 CYS C N 1
ATOM 3819 C CA . CYS C 1 100 ? -4.935 -17.477 15.108 1.00 9.76 100 CYS C CA 1
ATOM 3820 C C . CYS C 1 100 ? -5.756 -16.922 16.268 1.00 10.87 100 CYS C C 1
ATOM 3821 O O . CYS C 1 100 ? -5.690 -17.456 17.365 1.00 10.99 100 CYS C O 1
ATOM 3824 N N . LYS C 1 101 ? -6.505 -15.843 16.008 1.00 11.39 101 LYS C N 1
ATOM 3825 C CA . LYS C 1 101 ? -7.427 -15.296 16.994 1.00 13.22 101 LYS C CA 1
ATOM 3826 C C . LYS C 1 101 ? -8.556 -16.265 17.365 1.00 13.90 101 LYS C C 1
ATOM 3827 O O . LYS C 1 101 ? -8.844 -16.454 18.541 1.00 14.13 101 LYS C O 1
ATOM 3833 N N . GLU C 1 102 ? -9.171 -16.879 16.357 1.00 14.52 102 GLU C N 1
ATOM 3834 C CA . GLU C 1 102 ? -10.253 -17.842 16.572 1.00 16.01 102 GLU C CA 1
ATOM 3835 C C . GLU C 1 102 ? -9.747 -19.120 17.211 1.00 16.13 102 GLU C C 1
ATOM 3836 O O . GLU C 1 102 ? -10.444 -19.747 18.031 1.00 16.55 102 GLU C O 1
ATOM 3842 N N . LYS C 1 103 ? -8.540 -19.519 16.816 1.00 16.17 103 LYS C N 1
ATOM 3843 C CA . LYS C 1 103 ? -7.925 -20.762 17.297 1.00 15.75 103 LYS C CA 1
ATOM 3844 C C . LYS C 1 103 ? -7.294 -20.606 18.677 1.00 15.15 103 LYS C C 1
ATOM 3845 O O . LYS C 1 103 ? -6.965 -21.600 19.333 1.00 16.20 103 LYS C O 1
ATOM 3851 N N . GLY C 1 104 ? -7.140 -19.368 19.124 1.00 14.58 104 GLY C N 1
ATOM 3852 C CA . GLY C 1 104 ? -6.499 -19.075 20.405 1.00 13.70 104 GLY C CA 1
ATOM 3853 C C . GLY C 1 104 ? -5.009 -19.412 20.484 1.00 12.76 104 GLY C C 1
ATOM 3854 O O . GLY C 1 104 ? -4.534 -19.977 21.489 1.00 12.32 104 GLY C O 1
ATOM 3855 N N . VAL C 1 105 ? -4.271 -19.048 19.426 1.00 11.30 105 VAL C N 1
ATOM 3856 C CA . VAL C 1 105 ? -2.831 -19.321 19.335 1.00 9.29 105 VAL C CA 1
ATOM 3857 C C . VAL C 1 105 ? -2.113 -18.001 19.098 1.00 7.40 105 VAL C C 1
ATOM 3858 O O . VAL C 1 105 ? -2.616 -17.156 18.354 1.00 6.86 105 VAL C O 1
ATOM 3862 N N . PHE C 1 106 ? -0.968 -17.818 19.748 1.00 5.64 106 PHE C N 1
ATOM 3863 C CA . PHE C 1 106 ? -0.219 -16.573 19.665 1.00 6.23 106 PHE C CA 1
ATOM 3864 C C . PHE C 1 106 ? 0.396 -16.423 18.273 1.00 5.23 106 PHE C C 1
ATOM 3865 O O . PHE C 1 106 ? 1.042 -17.354 17.795 1.00 5.42 106 PHE C O 1
ATOM 3873 N N . TYR C 1 107 ? 0.157 -15.274 17.650 1.00 4.87 107 TYR C N 1
ATOM 3874 C CA . TYR C 1 107 ? 0.697 -14.917 16.338 1.00 3.95 107 TYR C CA 1
ATOM 3875 C C . TYR C 1 107 ? 1.532 -13.647 16.439 1.00 3.95 107 TYR C C 1
ATOM 3876 O O . TYR C 1 107 ? 1.092 -12.595 16.966 1.00 4.00 107 TYR C O 1
ATOM 3885 N N . MET C 1 108 ? 2.754 -13.749 15.933 1.00 3.17 108 MET C N 1
ATOM 3886 C CA . MET C 1 108 ? 3.642 -12.599 15.862 1.00 4.62 108 MET C CA 1
ATOM 3887 C C . MET C 1 108 ? 3.909 -12.274 14.391 1.00 2.99 108 MET C C 1
ATOM 3888 O O . MET C 1 108 ? 4.743 -12.902 13.780 1.00 3.12 108 MET C O 1
ATOM 3893 N N . PRO C 1 109 ? 3.178 -11.306 13.817 1.00 2.94 109 PRO C N 1
ATOM 3894 C CA . PRO C 1 109 ? 3.419 -10.899 12.451 1.00 2.29 109 PRO C CA 1
ATOM 3895 C C . PRO C 1 109 ? 4.703 -10.062 12.378 1.00 2.42 109 PRO C C 1
ATOM 3896 O O . PRO C 1 109 ? 5.092 -9.418 13.366 1.00 3.98 109 PRO C O 1
ATOM 3900 N N . GLY C 1 110 ? 5.363 -10.112 11.230 1.00 3.11 110 GLY C N 1
ATOM 3901 C CA . GLY C 1 110 ? 6.472 -9.197 10.918 1.00 3.27 110 GLY C CA 1
ATOM 3902 C C . GLY C 1 110 ? 6.039 -7.915 10.251 1.00 2.57 110 GLY C C 1
ATOM 3903 O O . GLY C 1 110 ? 5.155 -7.863 9.399 1.00 2.07 110 GLY C O 1
ATOM 3904 N N . VAL C 1 111 ? 6.719 -6.848 10.629 1.00 2.96 111 VAL C N 1
ATOM 3905 C CA . VAL C 1 111 ? 6.422 -5.540 10.182 1.00 4.37 111 VAL C CA 1
ATOM 3906 C C . VAL C 1 111 ? 7.789 -4.844 9.930 1.00 4.02 111 VAL C C 1
ATOM 3907 O O . VAL C 1 111 ? 8.826 -5.271 10.486 1.00 3.04 111 VAL C O 1
ATOM 3911 N N . MET C 1 112 ? 7.762 -3.840 9.079 1.00 4.24 112 MET C N 1
ATOM 3912 C CA . MET C 1 112 ? 8.942 -3.052 8.699 1.00 6.26 112 MET C CA 1
ATOM 3913 C C . MET C 1 112 ? 8.710 -1.556 8.658 1.00 5.11 112 MET C C 1
ATOM 3914 O O . MET C 1 112 ? 9.670 -0.753 8.446 1.00 5.55 112 MET C O 1
ATOM 3919 N N . THR C 1 113 ? 7.445 -1.124 8.763 1.00 3.54 113 THR C N 1
ATOM 3920 C CA . THR C 1 113 ? 7.154 0.297 8.647 1.00 3.46 113 THR C CA 1
ATOM 3921 C C . THR C 1 113 ? 6.179 0.749 9.740 1.00 3.65 113 THR C C 1
ATOM 3922 O O . THR C 1 113 ? 5.490 -0.078 10.299 1.00 2.00 113 THR C O 1
ATOM 3926 N N . PRO C 1 114 ? 6.151 2.062 10.046 1.00 3.38 114 PRO C N 1
ATOM 3927 C CA . PRO C 1 114 ? 5.072 2.583 10.931 1.00 3.97 114 PRO C CA 1
ATOM 3928 C C . PRO C 1 114 ? 3.626 2.256 10.502 1.00 3.73 114 PRO C C 1
ATOM 3929 O O . PRO C 1 114 ? 2.780 1.931 11.369 1.00 4.11 114 PRO C O 1
ATOM 3933 N N . THR C 1 115 ? 3.348 2.302 9.210 1.00 3.09 115 THR C N 1
ATOM 3934 C CA . THR C 1 115 ? 2.007 1.974 8.726 1.00 3.61 115 THR C CA 1
ATOM 3935 C C . THR C 1 115 ? 1.671 0.496 8.963 1.00 4.17 115 THR C C 1
ATOM 3936 O O . THR C 1 115 ? 0.565 0.166 9.391 1.00 4.61 115 THR C O 1
ATOM 3940 N N . GLU C 1 116 ? 2.619 -0.400 8.672 1.00 3.62 116 GLU C N 1
ATOM 3941 C CA . GLU C 1 116 ? 2.426 -1.813 8.961 1.00 3.81 116 GLU C CA 1
ATOM 3942 C C . GLU C 1 116 ? 2.220 -2.087 10.437 1.00 3.67 116 GLU C C 1
ATOM 3943 O O . GLU C 1 116 ? 1.353 -2.906 10.803 1.00 3.92 116 GLU C O 1
ATOM 3949 N N . LEU C 1 117 ? 3.026 -1.419 11.260 1.00 3.50 117 LEU C N 1
ATOM 3950 C CA . LEU C 1 117 ? 2.936 -1.479 12.713 1.00 3.92 117 LEU C CA 1
ATOM 3951 C C . LEU C 1 117 ? 1.517 -1.103 13.144 1.00 4.51 117 LEU C C 1
ATOM 3952 O O . LEU C 1 117 ? 0.886 -1.839 13.920 1.00 3.90 117 LEU C O 1
ATOM 3957 N N . VAL C 1 118 ? 1.018 0.022 12.633 1.00 3.64 118 VAL C N 1
ATOM 3958 C CA . VAL C 1 118 ? -0.295 0.489 13.081 1.00 4.89 118 VAL C CA 1
ATOM 3959 C C . VAL C 1 118 ? -1.402 -0.489 12.681 1.00 4.63 118 VAL C C 1
ATOM 3960 O O . VAL C 1 118 ? -2.264 -0.849 13.525 1.00 4.06 118 VAL C O 1
ATOM 3964 N N . LYS C 1 119 ? -1.369 -0.962 11.427 1.00 4.31 119 LYS C N 1
ATOM 3965 C CA . LYS C 1 119 ? -2.289 -2.005 11.007 1.00 5.18 119 LYS C CA 1
ATOM 3966 C C . LYS C 1 119 ? -2.262 -3.236 11.929 1.00 5.54 119 LYS C C 1
ATOM 3967 O O . LYS C 1 119 ? -3.315 -3.793 12.252 1.00 4.74 119 LYS C O 1
ATOM 3973 N N . ALA C 1 120 ? -1.068 -3.679 12.322 1.00 4.99 120 ALA C N 1
ATOM 3974 C CA . ALA C 1 120 ? -0.938 -4.838 13.220 1.00 6.36 120 ALA C CA 1
ATOM 3975 C C . ALA C 1 120 ? -1.582 -4.538 14.595 1.00 7.30 120 ALA C C 1
ATOM 3976 O O . ALA C 1 120 ? -2.317 -5.378 15.150 1.00 7.58 120 ALA C O 1
ATOM 3978 N N . MET C 1 121 ? -1.294 -3.362 15.142 1.00 8.10 121 MET C N 1
ATOM 3979 C CA . MET C 1 121 ? -1.955 -2.908 16.398 1.00 11.49 121 MET C CA 1
ATOM 3980 C C . MET C 1 121 ? -3.479 -2.919 16.292 1.00 10.25 121 MET C C 1
ATOM 3981 O O . MET C 1 121 ? -4.152 -3.407 17.208 1.00 10.48 121 MET C O 1
ATOM 3986 N N . LYS C 1 122 ? -4.016 -2.414 15.179 1.00 10.07 122 LYS C N 1
ATOM 3987 C CA . LYS C 1 122 ? -5.464 -2.473 14.912 1.00 11.55 122 LYS C CA 1
ATOM 3988 C C . LYS C 1 122 ? -6.041 -3.875 14.811 1.00 12.18 122 LYS C C 1
ATOM 3989 O O . LYS C 1 122 ? -7.276 -4.064 14.897 1.00 12.53 122 LYS C O 1
ATOM 3995 N N . LEU C 1 123 ? -5.165 -4.863 14.610 1.00 11.43 123 LEU C N 1
ATOM 3996 C CA . LEU C 1 123 ? -5.575 -6.256 14.561 1.00 11.26 123 LEU C CA 1
ATOM 3997 C C . LEU C 1 123 ? -5.348 -6.949 15.900 1.00 11.23 123 LEU C C 1
ATOM 3998 O O . LEU C 1 123 ? -5.565 -8.156 16.022 1.00 12.60 123 LEU C O 1
ATOM 4003 N N . GLY C 1 124 ? -4.863 -6.183 16.868 1.00 11.27 124 GLY C N 1
ATOM 4004 C CA . GLY C 1 124 ? -4.756 -6.594 18.253 1.00 11.12 124 GLY C CA 1
ATOM 4005 C C . GLY C 1 124 ? -3.364 -6.972 18.708 1.00 11.68 124 GLY C C 1
ATOM 4006 O O . GLY C 1 124 ? -3.219 -7.545 19.779 1.00 11.93 124 GLY C O 1
ATOM 4007 N N . HIS C 1 125 ? -2.339 -6.682 17.893 1.00 11.35 125 HIS C N 1
ATOM 4008 C CA . HIS C 1 125 ? -0.975 -7.139 18.196 1.00 10.58 125 HIS C CA 1
ATOM 4009 C C . HIS C 1 125 ? -0.139 -6.033 18.819 1.00 10.77 125 HIS C C 1
ATOM 4010 O O . HIS C 1 125 ? -0.152 -4.904 18.350 1.00 10.92 125 HIS C O 1
ATOM 4017 N N . THR C 1 126 ? 0.604 -6.348 19.865 1.00 10.29 126 THR C N 1
ATOM 4018 C CA . THR C 1 126 ? 1.527 -5.340 20.405 1.00 11.13 126 THR C CA 1
ATOM 4019 C C . THR C 1 126 ? 2.958 -5.880 20.490 1.00 10.11 126 THR C C 1
ATOM 4020 O O . THR C 1 126 ? 3.895 -5.140 20.774 1.00 11.35 126 THR C O 1
ATOM 4024 N N . ILE C 1 127 ? 3.117 -7.176 20.251 1.00 8.69 127 ILE C N 1
ATOM 4025 C CA . ILE C 1 127 ? 4.455 -7.757 20.126 1.00 7.98 127 ILE C CA 1
ATOM 4026 C C . ILE C 1 127 ? 4.660 -8.095 18.658 1.00 7.63 127 ILE C C 1
ATOM 4027 O O . ILE C 1 127 ? 3.922 -8.908 18.070 1.00 8.21 127 ILE C O 1
ATOM 4032 N N . LEU C 1 128 ? 5.643 -7.422 18.066 1.00 7.06 128 LEU C N 1
ATOM 4033 C CA . LEU C 1 128 ? 5.832 -7.510 16.628 1.00 6.79 128 LEU C CA 1
ATOM 4034 C C . LEU C 1 128 ? 7.203 -8.045 16.261 1.00 6.30 128 LEU C C 1
ATOM 4035 O O . LEU C 1 128 ? 8.223 -7.680 16.874 1.00 7.26 128 LEU C O 1
ATOM 4040 N N . LYS C 1 129 ? 7.232 -8.917 15.271 1.00 5.16 129 LYS C N 1
ATOM 4041 C CA . LYS C 1 129 ? 8.513 -9.262 14.686 1.00 4.49 129 LYS C CA 1
ATOM 4042 C C . LYS C 1 129 ? 8.990 -8.075 13.851 1.00 4.13 129 LYS C C 1
ATOM 4043 O O . LYS C 1 129 ? 8.221 -7.496 13.064 1.00 4.66 129 LYS C O 1
ATOM 4049 N N . LEU C 1 130 ? 10.230 -7.648 14.049 1.00 2.87 130 LEU C N 1
ATOM 4050 C CA . LEU C 1 130 ? 10.767 -6.572 13.181 1.00 2.16 130 LEU C CA 1
ATOM 4051 C C . LEU C 1 130 ? 11.665 -7.262 12.158 1.00 2.46 130 LEU C C 1
ATOM 4052 O O . LEU C 1 130 ? 12.640 -7.896 12.527 1.00 3.37 130 LEU C O 1
ATOM 4057 N N . PHE C 1 131 ? 11.324 -7.184 10.877 1.00 2.60 131 PHE C N 1
ATOM 4058 C CA . PHE C 1 131 ? 12.060 -7.973 9.874 1.00 2.52 131 PHE C CA 1
ATOM 4059 C C . PHE C 1 131 ? 12.089 -7.207 8.561 1.00 3.92 131 PHE C C 1
ATOM 4060 O O . PHE C 1 131 ? 11.008 -6.740 8.097 1.00 3.07 131 PHE C O 1
ATOM 4068 N N . PRO C 1 132 ? 13.291 -7.079 7.927 1.00 3.76 132 PRO C N 1
ATOM 4069 C CA . PRO C 1 132 ? 14.610 -7.616 8.342 1.00 4.76 132 PRO C CA 1
ATOM 4070 C C . PRO C 1 132 ? 15.355 -6.633 9.242 1.00 5.19 132 PRO C C 1
ATOM 4071 O O . PRO C 1 132 ? 15.554 -5.466 8.877 1.00 6.01 132 PRO C O 1
ATOM 4075 N N . GLY C 1 133 ? 15.738 -7.097 10.423 1.00 7.14 133 GLY C N 1
ATOM 4076 C CA . GLY C 1 133 ? 16.423 -6.240 11.414 1.00 8.85 133 GLY C CA 1
ATOM 4077 C C . GLY C 1 133 ? 17.714 -5.606 10.903 1.00 10.41 133 GLY C C 1
ATOM 4078 O O . GLY C 1 133 ? 18.011 -4.464 11.225 1.00 12.19 133 GLY C O 1
ATOM 4079 N N . GLU C 1 134 ? 18.470 -6.334 10.092 1.00 11.56 134 GLU C N 1
ATOM 4080 C CA . GLU C 1 134 ? 19.721 -5.806 9.522 1.00 12.81 134 GLU C CA 1
ATOM 4081 C C . GLU C 1 134 ? 19.528 -4.624 8.568 1.00 12.76 134 GLU C C 1
ATOM 4082 O O . GLU C 1 134 ? 20.473 -3.864 8.317 1.00 14.89 134 GLU C O 1
ATOM 4088 N N . VAL C 1 135 ? 18.309 -4.414 8.086 1.00 11.24 135 VAL C N 1
ATOM 4089 C CA . VAL C 1 135 ? 18.037 -3.286 7.193 1.00 10.35 135 VAL C CA 1
ATOM 4090 C C . VAL C 1 135 ? 17.647 -2.051 7.976 1.00 10.98 135 VAL C C 1
ATOM 4091 O O . VAL C 1 135 ? 18.029 -0.926 7.647 1.00 11.47 135 VAL C O 1
ATOM 4095 N N . VAL C 1 136 ? 16.880 -2.266 9.027 1.00 10.10 136 VAL C N 1
ATOM 4096 C CA . VAL C 1 136 ? 16.140 -1.181 9.678 1.00 10.84 136 VAL C CA 1
ATOM 4097 C C . VAL C 1 136 ? 16.888 -0.809 10.994 1.00 10.68 136 VAL C C 1
ATOM 4098 O O . VAL C 1 136 ? 16.952 0.366 11.414 1.00 9.52 136 VAL C O 1
ATOM 4102 N N . GLY C 1 137 ? 17.534 -1.822 11.560 1.00 11.41 137 GLY C N 1
ATOM 4103 C CA . GLY C 1 137 ? 18.422 -1.697 12.736 1.00 10.96 137 GLY C CA 1
ATOM 4104 C C . GLY C 1 137 ? 17.784 -1.319 14.068 1.00 10.24 137 GLY C C 1
ATOM 4105 O O . GLY C 1 137 ? 16.593 -1.010 14.128 1.00 10.05 137 GLY C O 1
ATOM 4106 N N . PRO C 1 138 ? 18.593 -1.293 15.141 1.00 9.70 138 PRO C N 1
ATOM 4107 C CA . PRO C 1 138 ? 18.179 -0.732 16.422 1.00 9.82 138 PRO C CA 1
ATOM 4108 C C . PRO C 1 138 ? 17.605 0.679 16.298 1.00 10.04 138 PRO C C 1
ATOM 4109 O O . PRO C 1 138 ? 16.712 1.039 17.056 1.00 9.50 138 PRO C O 1
ATOM 4113 N N . GLN C 1 139 ? 18.133 1.474 15.358 1.00 10.01 139 GLN C N 1
ATOM 4114 C CA . GLN C 1 139 ? 17.674 2.815 15.100 1.00 10.76 139 GLN C CA 1
ATOM 4115 C C . GLN C 1 139 ? 16.157 2.840 14.941 1.00 9.93 139 GLN C C 1
ATOM 4116 O O . GLN C 1 139 ? 15.499 3.757 15.431 1.00 8.07 139 GLN C O 1
ATOM 4122 N N . PHE C 1 140 ? 15.623 1.838 14.243 1.00 6.62 140 PHE C N 1
ATOM 4123 C CA . PHE C 1 140 ? 14.203 1.793 13.968 1.00 5.94 140 PHE C CA 1
ATOM 4124 C C . PHE C 1 140 ? 13.482 1.547 15.283 1.00 4.80 140 PHE C C 1
ATOM 4125 O O . PHE C 1 140 ? 12.465 2.208 15.591 1.00 5.18 140 PHE C O 1
ATOM 4133 N N . VAL C 1 141 ? 14.013 0.627 16.071 1.00 4.26 141 VAL C N 1
ATOM 4134 C CA . VAL C 1 141 ? 13.377 0.291 17.360 1.00 5.92 141 VAL C CA 1
ATOM 4135 C C . VAL C 1 141 ? 13.352 1.547 18.268 1.00 6.74 141 VAL C C 1
ATOM 4136 O O . VAL C 1 141 ? 12.321 1.905 18.867 1.00 7.22 141 VAL C O 1
ATOM 4140 N N . LYS C 1 142 ? 14.479 2.252 18.337 1.00 8.23 142 LYS C N 1
ATOM 4141 C CA . LYS C 1 142 ? 14.504 3.485 19.143 1.00 9.33 142 LYS C CA 1
ATOM 4142 C C . LYS C 1 142 ? 13.534 4.545 18.637 1.00 8.99 142 LYS C C 1
ATOM 4143 O O . LYS C 1 142 ? 12.925 5.244 19.455 1.00 10.70 142 LYS C O 1
ATOM 4149 N N . ALA C 1 143 ? 13.418 4.688 17.314 1.00 9.78 143 ALA C N 1
ATOM 4150 C CA . ALA C 1 143 ? 12.492 5.663 16.685 1.00 9.42 143 ALA C CA 1
ATOM 4151 C C . ALA C 1 143 ? 11.025 5.375 17.006 1.00 9.68 143 ALA C C 1
ATOM 4152 O O . ALA C 1 143 ? 10.192 6.309 17.112 1.00 10.23 143 ALA C O 1
ATOM 4154 N N . MET C 1 144 ? 10.688 4.094 17.112 1.00 9.51 144 MET C N 1
ATOM 4155 C CA . MET C 1 144 ? 9.301 3.702 17.387 1.00 9.81 144 MET C CA 1
ATOM 4156 C C . MET C 1 144 ? 8.903 3.983 18.834 1.00 10.19 144 MET C C 1
ATOM 4157 O O . MET C 1 144 ? 7.712 4.079 19.118 1.00 9.90 144 MET C O 1
ATOM 4162 N N . LYS C 1 145 ? 9.880 4.100 19.733 1.00 9.98 145 LYS C N 1
ATOM 4163 C CA . LYS C 1 145 ? 9.579 4.310 21.166 1.00 12.77 145 LYS C CA 1
ATOM 4164 C C . LYS C 1 145 ? 8.878 5.646 21.392 1.00 12.35 145 LYS C C 1
ATOM 4165 O O . LYS C 1 145 ? 8.046 5.755 22.293 1.00 12.58 145 LYS C O 1
ATOM 4171 N N . GLY C 1 146 ? 9.248 6.647 20.603 1.00 11.97 146 GLY C N 1
ATOM 4172 C CA . GLY C 1 146 ? 8.618 7.964 20.678 1.00 12.98 146 GLY C CA 1
ATOM 4173 C C . GLY C 1 146 ? 7.112 7.869 20.459 1.00 11.12 146 GLY C C 1
ATOM 4174 O O . GLY C 1 146 ? 6.337 8.016 21.406 1.00 13.23 146 GLY C O 1
ATOM 4175 N N . PRO C 1 147 ? 6.684 7.604 19.214 1.00 10.53 147 PRO C N 1
ATOM 4176 C CA . PRO C 1 147 ? 5.251 7.564 18.935 1.00 9.39 147 PRO C CA 1
ATOM 4177 C C . PRO C 1 147 ? 4.500 6.348 19.430 1.00 9.48 147 PRO C C 1
ATOM 4178 O O . PRO C 1 147 ? 3.282 6.424 19.573 1.00 9.82 147 PRO C O 1
ATOM 4182 N N . PHE C 1 148 ? 5.186 5.221 19.646 1.00 9.30 148 PHE C N 1
ATOM 4183 C CA . PHE C 1 148 ? 4.487 3.983 19.961 1.00 9.12 148 PHE C CA 1
ATOM 4184 C C . PHE C 1 148 ? 5.158 3.376 21.160 1.00 10.92 148 PHE C C 1
ATOM 4185 O O . PHE C 1 148 ? 5.737 2.274 21.074 1.00 10.59 148 PHE C O 1
ATOM 4193 N N . PRO C 1 149 ? 5.062 4.063 22.315 1.00 12.40 149 PRO C N 1
ATOM 4194 C CA . PRO C 1 149 ? 5.770 3.579 23.501 1.00 13.42 149 PRO C CA 1
ATOM 4195 C C . PRO C 1 149 ? 5.382 2.169 23.942 1.00 14.26 149 PRO C C 1
ATOM 4196 O O . PRO C 1 149 ? 6.173 1.499 24.619 1.00 15.16 149 PRO C O 1
ATOM 4200 N N . ASN C 1 150 ? 4.180 1.718 23.594 1.00 13.91 150 ASN C N 1
ATOM 4201 C CA . ASN C 1 150 ? 3.706 0.437 24.079 1.00 14.54 150 ASN C CA 1
ATOM 4202 C C . ASN C 1 150 ? 3.829 -0.761 23.116 1.00 13.76 150 ASN C C 1
ATOM 4203 O O . ASN C 1 150 ? 3.384 -1.846 23.431 1.00 13.90 150 ASN C O 1
ATOM 4208 N N . VAL C 1 151 ? 4.460 -0.548 21.967 1.00 12.09 151 VAL C N 1
ATOM 4209 C CA . VAL C 1 151 ? 4.801 -1.619 21.062 1.00 11.58 151 VAL C CA 1
ATOM 4210 C C . VAL C 1 151 ? 6.157 -2.209 21.412 1.00 11.23 151 VAL C C 1
ATOM 4211 O O . VAL C 1 151 ? 7.109 -1.479 21.676 1.00 11.49 151 VAL C O 1
ATOM 4215 N N . LYS C 1 152 ? 6.257 -3.531 21.391 1.00 10.72 152 LYS C N 1
ATOM 4216 C CA . LYS C 1 152 ? 7.543 -4.164 21.585 1.00 11.16 152 LYS C CA 1
ATOM 4217 C C . LYS C 1 152 ? 7.941 -5.041 20.413 1.00 10.33 152 LYS C C 1
ATOM 4218 O O . LYS C 1 152 ? 7.117 -5.785 19.867 1.00 10.25 152 LYS C O 1
ATOM 4224 N N . PHE C 1 153 ? 9.229 -5.001 20.086 1.00 8.65 153 PHE C N 1
ATOM 4225 C CA . PHE C 1 153 ? 9.757 -5.715 18.917 1.00 7.76 153 PHE C CA 1
ATOM 4226 C C . PHE C 1 153 ? 10.626 -6.919 19.270 1.00 6.45 153 PHE C C 1
ATOM 4227 O O . PHE C 1 153 ? 11.292 -6.948 20.308 1.00 7.47 153 PHE C O 1
ATOM 4235 N N . VAL C 1 154 ? 10.570 -7.915 18.388 1.00 6.80 154 VAL C N 1
ATOM 4236 C CA . VAL C 1 154 ? 11.467 -9.039 18.342 1.00 6.05 154 VAL C CA 1
ATOM 4237 C C . VAL C 1 154 ? 12.090 -9.040 16.952 1.00 7.05 154 VAL C C 1
ATOM 4238 O O . VAL C 1 154 ? 11.489 -9.515 15.989 1.00 7.49 154 VAL C O 1
ATOM 4242 N N . PRO C 1 155 ? 13.264 -8.441 16.821 1.00 7.53 155 PRO C N 1
ATOM 4243 C CA . PRO C 1 155 ? 13.920 -8.389 15.542 1.00 8.03 155 PRO C CA 1
ATOM 4244 C C . PRO C 1 155 ? 14.429 -9.739 15.120 1.00 7.97 155 PRO C C 1
ATOM 4245 O O . PRO C 1 155 ? 14.894 -10.505 15.940 1.00 6.98 155 PRO C O 1
ATOM 4249 N N . THR C 1 156 ? 14.284 -10.010 13.831 1.00 8.09 156 THR C N 1
ATOM 4250 C CA . THR C 1 156 ? 14.887 -11.165 13.189 1.00 7.87 156 THR C CA 1
ATOM 4251 C C . THR C 1 156 ? 15.667 -10.605 12.015 1.00 8.35 156 THR C C 1
ATOM 4252 O O . THR C 1 156 ? 15.169 -9.748 11.300 1.00 6.10 156 THR C O 1
ATOM 4256 N N . GLY C 1 157 ? 16.872 -11.125 11.798 1.00 9.63 157 GLY C N 1
ATOM 4257 C CA . GLY C 1 157 ? 17.642 -10.792 10.603 1.00 11.76 157 GLY C CA 1
ATOM 4258 C C . GLY C 1 157 ? 18.963 -10.184 11.035 1.00 13.56 157 GLY C C 1
ATOM 4259 O O . GLY C 1 157 ? 18.997 -9.076 11.551 1.00 13.67 157 GLY C O 1
ATOM 4260 N N . GLY C 1 158 ? 20.045 -10.946 10.867 1.00 14.10 158 GLY C N 1
ATOM 4261 C CA . GLY C 1 158 ? 21.389 -10.455 11.176 1.00 15.63 158 GLY C CA 1
ATOM 4262 C C . GLY C 1 158 ? 21.793 -10.303 12.651 1.00 16.45 158 GLY C C 1
ATOM 4263 O O . GLY C 1 158 ? 22.914 -9.856 12.938 1.00 17.02 158 GLY C O 1
ATOM 4264 N N . VAL C 1 159 ? 20.919 -10.680 13.590 1.00 15.55 159 VAL C N 1
ATOM 4265 C CA . VAL C 1 159 ? 21.254 -10.554 15.004 1.00 14.66 159 VAL C CA 1
ATOM 4266 C C . VAL C 1 159 ? 22.436 -11.475 15.235 1.00 14.18 159 VAL C C 1
ATOM 4267 O O . VAL C 1 159 ? 22.414 -12.615 14.823 1.00 14.17 159 VAL C O 1
ATOM 4271 N N . ASN C 1 160 ? 23.493 -10.970 15.859 1.00 14.05 160 ASN C N 1
ATOM 4272 C CA . ASN C 1 160 ? 24.659 -11.832 16.133 1.00 13.76 160 ASN C CA 1
ATOM 4273 C C . ASN C 1 160 ? 25.331 -11.487 17.439 1.00 13.46 160 ASN C C 1
ATOM 4274 O O . ASN C 1 160 ? 24.853 -10.650 18.196 1.00 12.80 160 ASN C O 1
ATOM 4279 N N . LEU C 1 161 ? 26.463 -12.129 17.683 1.00 14.23 161 LEU C N 1
ATOM 4280 C CA . LEU C 1 161 ? 27.154 -11.992 18.952 1.00 15.47 161 LEU C CA 1
ATOM 4281 C C . LEU C 1 161 ? 27.644 -10.588 19.216 1.00 16.33 161 LEU C C 1
ATOM 4282 O O . LEU C 1 161 ? 27.668 -10.158 20.363 1.00 17.04 161 LEU C O 1
ATOM 4287 N N . ASP C 1 162 ? 27.998 -9.864 18.157 1.00 17.41 162 ASP C N 1
ATOM 4288 C CA . ASP C 1 162 ? 28.530 -8.499 18.295 1.00 18.27 162 ASP C CA 1
ATOM 4289 C C . ASP C 1 162 ? 27.449 -7.453 18.498 1.00 18.67 162 ASP C C 1
ATOM 4290 O O . ASP C 1 162 ? 27.710 -6.406 19.100 1.00 19.78 162 ASP C O 1
ATOM 4295 N N . ASN C 1 163 ? 26.256 -7.695 17.972 1.00 18.50 163 ASN C N 1
ATOM 4296 C CA . ASN C 1 163 ? 25.211 -6.665 18.049 1.00 18.65 163 ASN C CA 1
ATOM 4297 C C . ASN C 1 163 ? 24.018 -6.982 18.971 1.00 18.19 163 ASN C C 1
ATOM 4298 O O . ASN C 1 163 ? 23.162 -6.128 19.201 1.00 17.54 163 ASN C O 1
ATOM 4303 N N . VAL C 1 164 ? 23.988 -8.186 19.533 1.00 17.94 164 VAL C N 1
ATOM 4304 C CA . VAL C 1 164 ? 22.835 -8.575 20.319 1.00 17.62 164 VAL C CA 1
ATOM 4305 C C . VAL C 1 164 ? 22.577 -7.622 21.473 1.00 18.01 164 VAL C C 1
ATOM 4306 O O . VAL C 1 164 ? 21.426 -7.266 21.741 1.00 16.46 164 VAL C O 1
ATOM 4310 N N . CYS C 1 165 ? 23.643 -7.154 22.116 1.00 19.38 165 CYS C N 1
ATOM 4311 C CA . CYS C 1 165 ? 23.478 -6.216 23.225 1.00 21.17 165 CYS C CA 1
ATOM 4312 C C . CYS C 1 165 ? 22.990 -4.834 22.797 1.00 20.12 165 CYS C C 1
ATOM 4313 O O . CYS C 1 165 ? 22.180 -4.243 23.507 1.00 20.59 165 CYS C O 1
ATOM 4316 N N . GLU C 1 166 ? 23.413 -4.340 21.625 1.00 19.91 166 GLU C N 1
ATOM 4317 C CA . GLU C 1 166 ? 22.871 -3.078 21.089 1.00 19.82 166 GLU C CA 1
ATOM 4318 C C . GLU C 1 166 ? 21.351 -3.172 20.903 1.00 17.89 166 GLU C C 1
ATOM 4319 O O . GLU C 1 166 ? 20.607 -2.231 21.185 1.00 16.47 166 GLU C O 1
ATOM 4325 N N . TRP C 1 167 ? 20.897 -4.313 20.396 1.00 15.87 167 TRP C N 1
ATOM 4326 C CA . TRP C 1 167 ? 19.472 -4.522 20.175 1.00 13.39 167 TRP C CA 1
ATOM 4327 C C . TRP C 1 167 ? 18.726 -4.403 21.491 1.00 12.52 167 TRP C C 1
ATOM 4328 O O . TRP C 1 167 ? 17.699 -3.743 21.562 1.00 12.47 167 TRP C O 1
ATOM 4339 N N . PHE C 1 168 ? 19.254 -5.038 22.532 1.00 12.33 168 PHE C N 1
ATOM 4340 C CA . PHE C 1 168 ? 18.611 -4.952 23.832 1.00 13.01 168 PHE C CA 1
ATOM 4341 C C . PHE C 1 168 ? 18.685 -3.545 24.438 1.00 13.72 168 PHE C C 1
ATOM 4342 O O . PHE C 1 168 ? 17.728 -3.085 25.059 1.00 13.85 168 PHE C O 1
ATOM 4350 N N . LYS C 1 169 ? 19.788 -2.847 24.194 1.00 14.38 169 LYS C N 1
ATOM 4351 C CA . LYS C 1 169 ? 19.878 -1.420 24.527 1.00 15.04 169 LYS C CA 1
ATOM 4352 C C . LYS C 1 169 ? 18.810 -0.552 23.842 1.00 14.87 169 LYS C C 1
ATOM 4353 O O . LYS C 1 169 ? 18.349 0.438 24.417 1.00 14.02 169 LYS C O 1
ATOM 4359 N N . ALA C 1 170 ? 18.414 -0.911 22.620 1.00 13.27 170 ALA C N 1
ATOM 4360 C CA . ALA C 1 170 ? 17.420 -0.119 21.892 1.00 13.45 170 ALA C CA 1
ATOM 4361 C C . ALA C 1 170 ? 16.012 -0.276 22.449 1.00 13.09 170 ALA C C 1
ATOM 4362 O O . ALA C 1 170 ? 15.132 0.543 22.173 1.00 13.24 170 ALA C O 1
ATOM 4364 N N . GLY C 1 171 ? 15.810 -1.323 23.236 1.00 13.77 171 GLY C N 1
ATOM 4365 C CA . GLY C 1 171 ? 14.510 -1.593 23.822 1.00 14.43 171 GLY C CA 1
ATOM 4366 C C . GLY C 1 171 ? 13.739 -2.803 23.294 1.00 14.38 171 GLY C C 1
ATOM 4367 O O . GLY C 1 171 ? 12.522 -2.846 23.487 1.00 15.24 171 GLY C O 1
ATOM 4368 N N . VAL C 1 172 ? 14.401 -3.780 22.648 1.00 12.60 172 VAL C N 1
ATOM 4369 C CA . VAL C 1 172 ? 13.659 -4.968 22.156 1.00 10.33 172 VAL C CA 1
ATOM 4370 C C . VAL C 1 172 ? 13.247 -5.895 23.289 1.00 10.34 172 VAL C C 1
ATOM 4371 O O . VAL C 1 172 ? 13.896 -5.947 24.340 1.00 11.68 172 VAL C O 1
ATOM 4375 N N . LEU C 1 173 ? 12.162 -6.623 23.057 1.00 9.36 173 LEU C N 1
ATOM 4376 C CA . LEU C 1 173 ? 11.615 -7.566 23.994 1.00 9.13 173 LEU C CA 1
ATOM 4377 C C . LEU C 1 173 ? 12.392 -8.892 23.979 1.00 8.85 173 LEU C C 1
ATOM 4378 O O . LEU C 1 173 ? 12.655 -9.497 25.030 1.00 8.88 173 LEU C O 1
ATOM 4383 N N . ALA C 1 174 ? 12.719 -9.387 22.782 1.00 7.18 174 ALA C N 1
ATOM 4384 C CA . ALA C 1 174 ? 13.553 -10.589 22.628 1.00 5.37 174 ALA C CA 1
ATOM 4385 C C . ALA C 1 174 ? 14.223 -10.465 21.273 1.00 4.87 174 ALA C C 1
ATOM 4386 O O . ALA C 1 174 ? 13.941 -9.525 20.573 1.00 3.61 174 ALA C O 1
ATOM 4388 N N . VAL C 1 175 ? 15.104 -11.402 20.911 1.00 5.52 175 VAL C N 1
ATOM 4389 C CA . VAL C 1 175 ? 15.672 -11.408 19.541 1.00 5.09 175 VAL C CA 1
ATOM 4390 C C . VAL C 1 175 ? 15.396 -12.773 18.880 1.00 4.86 175 VAL C C 1
ATOM 4391 O O . VAL C 1 175 ? 15.333 -13.794 19.555 1.00 5.55 175 VAL C O 1
ATOM 4395 N N . GLY C 1 176 ? 15.208 -12.779 17.571 1.00 4.66 176 GLY C N 1
ATOM 4396 C CA . GLY C 1 176 ? 15.131 -14.029 16.823 1.00 5.10 176 GLY C CA 1
ATOM 4397 C C . GLY C 1 176 ? 16.430 -14.211 16.057 1.00 5.81 176 GLY C C 1
ATOM 4398 O O . GLY C 1 176 ? 16.829 -13.339 15.283 1.00 6.17 176 GLY C O 1
ATOM 4399 N N . VAL C 1 177 ? 17.121 -15.321 16.313 1.00 6.46 177 VAL C N 1
ATOM 4400 C CA . VAL C 1 177 ? 18.441 -15.535 15.749 1.00 6.74 177 VAL C CA 1
ATOM 4401 C C . VAL C 1 177 ? 18.398 -16.740 14.825 1.00 7.53 177 VAL C C 1
ATOM 4402 O O . VAL C 1 177 ? 18.027 -17.823 15.243 1.00 7.30 177 VAL C O 1
ATOM 4406 N N . GLY C 1 178 ? 18.758 -16.525 13.565 1.00 8.26 178 GLY C N 1
ATOM 4407 C CA . GLY C 1 178 ? 18.791 -17.581 12.570 1.00 9.89 178 GLY C CA 1
ATOM 4408 C C . GLY C 1 178 ? 20.221 -18.055 12.369 1.00 11.34 178 GLY C C 1
ATOM 4409 O O . GLY C 1 178 ? 20.791 -18.697 13.253 1.00 10.91 178 GLY C O 1
ATOM 4410 N N . SER C 1 179 ? 20.800 -17.697 11.219 1.00 12.44 179 SER C N 1
ATOM 4411 C CA . SER C 1 179 ? 22.073 -18.268 10.763 1.00 14.04 179 SER C CA 1
ATOM 4412 C C . SER C 1 179 ? 23.232 -18.126 11.750 1.00 14.10 179 SER C C 1
ATOM 4413 O O . SER C 1 179 ? 24.024 -19.035 11.863 1.00 14.41 179 SER C O 1
ATOM 4416 N N . ALA C 1 180 ? 23.320 -17.014 12.485 1.00 14.60 180 ALA C N 1
ATOM 4417 C CA . ALA C 1 180 ? 24.387 -16.875 13.493 1.00 14.57 180 ALA C CA 1
ATOM 4418 C C . ALA C 1 180 ? 24.330 -17.967 14.562 1.00 15.04 180 ALA C C 1
ATOM 4419 O O . ALA C 1 180 ? 25.356 -18.301 15.173 1.00 15.61 180 ALA C O 1
ATOM 4421 N N . LEU C 1 181 ? 23.154 -18.556 14.769 1.00 15.44 181 LEU C N 1
ATOM 4422 C CA . LEU C 1 181 ? 22.963 -19.557 15.827 1.00 15.61 181 LEU C CA 1
ATOM 4423 C C . LEU C 1 181 ? 22.938 -20.949 15.220 1.00 16.37 181 LEU C C 1
ATOM 4424 O O . LEU C 1 181 ? 23.624 -21.878 15.677 1.00 15.68 181 LEU C O 1
ATOM 4429 N N . VAL C 1 182 ? 22.144 -21.053 14.158 1.00 17.04 182 VAL C N 1
ATOM 4430 C CA . VAL C 1 182 ? 21.643 -22.320 13.639 1.00 18.20 182 VAL C CA 1
ATOM 4431 C C . VAL C 1 182 ? 22.530 -22.943 12.543 1.00 18.54 182 VAL C C 1
ATOM 4432 O O . VAL C 1 182 ? 22.464 -24.145 12.311 1.00 18.81 182 VAL C O 1
ATOM 4436 N N . LYS C 1 183 ? 23.357 -22.141 11.873 1.00 18.96 183 LYS C N 1
ATOM 4437 C CA . LYS C 1 183 ? 24.178 -22.676 10.779 1.00 19.47 183 LYS C CA 1
ATOM 4438 C C . LYS C 1 183 ? 25.429 -23.399 11.309 1.00 19.32 183 LYS C C 1
ATOM 4439 O O . LYS C 1 183 ? 25.957 -23.048 12.352 1.00 19.35 183 LYS C O 1
ATOM 4445 N N . GLY C 1 184 ? 25.869 -24.435 10.606 1.00 19.53 184 GLY C N 1
ATOM 4446 C CA . GLY C 1 184 ? 26.951 -25.269 11.089 1.00 19.43 184 GLY C CA 1
ATOM 4447 C C . GLY C 1 184 ? 26.469 -26.671 11.438 1.00 19.84 184 GLY C C 1
ATOM 4448 O O . GLY C 1 184 ? 25.354 -27.066 11.097 1.00 19.25 184 GLY C O 1
ATOM 4449 N N . THR C 1 185 ? 27.325 -27.432 12.107 1.00 19.97 185 THR C N 1
ATOM 4450 C CA . THR C 1 185 ? 26.944 -28.758 12.572 1.00 20.52 185 THR C CA 1
ATOM 4451 C C . THR C 1 185 ? 26.251 -28.627 13.933 1.00 20.37 185 THR C C 1
ATOM 4452 O O . THR C 1 185 ? 26.483 -27.647 14.646 1.00 20.50 185 THR C O 1
ATOM 4456 N N . PRO C 1 186 ? 25.396 -29.620 14.290 1.00 20.37 186 PRO C N 1
ATOM 4457 C CA . PRO C 1 186 ? 24.842 -29.803 15.640 1.00 19.74 186 PRO C CA 1
ATOM 4458 C C . PRO C 1 186 ? 25.745 -29.363 16.783 1.00 19.13 186 PRO C C 1
ATOM 4459 O O . PRO C 1 186 ? 25.301 -28.609 17.634 1.00 19.21 186 PRO C O 1
ATOM 4463 N N . ASP C 1 187 ? 26.990 -29.835 16.801 1.00 18.95 187 ASP C N 1
ATOM 4464 C CA . ASP C 1 187 ? 27.961 -29.469 17.840 1.00 19.15 187 ASP C CA 1
ATOM 4465 C C . ASP C 1 187 ? 28.266 -27.988 17.852 1.00 18.56 187 ASP C C 1
ATOM 4466 O O . ASP C 1 187 ? 28.332 -27.363 18.914 1.00 18.14 187 ASP C O 1
ATOM 4471 N N . GLU C 1 188 ? 28.442 -27.420 16.663 1.00 18.22 188 GLU C N 1
ATOM 4472 C CA . GLU C 1 188 ? 28.762 -26.011 16.555 1.00 17.84 188 GLU C CA 1
ATOM 4473 C C . GLU C 1 188 ? 27.540 -25.185 16.988 1.00 16.66 188 GLU C C 1
ATOM 4474 O O . GLU C 1 188 ? 27.677 -24.171 17.674 1.00 15.98 188 GLU C O 1
ATOM 4480 N N . VAL C 1 189 ? 26.352 -25.664 16.614 1.00 15.81 189 VAL C N 1
ATOM 4481 C CA . VAL C 1 189 ? 25.087 -24.983 16.942 1.00 14.96 189 VAL C CA 1
ATOM 4482 C C . VAL C 1 189 ? 24.822 -24.990 18.463 1.00 14.66 189 VAL C C 1
ATOM 4483 O O . VAL C 1 189 ? 24.495 -23.961 19.046 1.00 13.54 189 VAL C O 1
ATOM 4487 N N . ARG C 1 190 ? 24.973 -26.156 19.093 1.00 14.44 190 ARG C N 1
ATOM 4488 C CA . ARG C 1 190 ? 24.828 -26.271 20.549 1.00 15.32 190 ARG C CA 1
ATOM 4489 C C . ARG C 1 190 ? 25.750 -25.312 21.291 1.00 15.19 190 ARG C C 1
ATOM 4490 O O . ARG C 1 190 ? 25.365 -24.689 22.283 1.00 14.69 190 ARG C O 1
ATOM 4498 N N . GLU C 1 191 ? 26.982 -25.216 20.803 1.00 16.10 191 GLU C N 1
ATOM 4499 C CA . GLU C 1 191 ? 27.982 -24.299 21.358 1.00 15.82 191 GLU C CA 1
ATOM 4500 C C . GLU C 1 191 ? 27.617 -22.849 21.123 1.00 15.20 191 GLU C C 1
ATOM 4501 O O . GLU C 1 191 ? 27.667 -22.029 22.043 1.00 14.92 191 GLU C O 1
ATOM 4507 N N . LYS C 1 192 ? 27.228 -22.509 19.899 1.00 14.60 192 LYS C N 1
ATOM 4508 C CA . LYS C 1 192 ? 26.843 -21.105 19.637 1.00 14.09 192 LYS C CA 1
ATOM 4509 C C . LYS C 1 192 ? 25.625 -20.677 20.474 1.00 13.31 192 LYS C C 1
ATOM 4510 O O . LYS C 1 192 ? 25.546 -19.551 20.925 1.00 13.28 192 LYS C O 1
ATOM 4516 N N . ALA C 1 193 ? 24.690 -21.608 20.658 1.00 13.49 193 ALA C N 1
ATOM 4517 C CA . ALA C 1 193 ? 23.562 -21.481 21.587 1.00 13.03 193 ALA C CA 1
ATOM 4518 C C . ALA C 1 193 ? 23.993 -21.051 22.993 1.00 12.90 193 ALA C C 1
ATOM 4519 O O . ALA C 1 193 ? 23.424 -20.114 23.563 1.00 12.89 193 ALA C O 1
ATOM 4521 N N . LYS C 1 194 ? 25.010 -21.727 23.533 1.00 13.47 194 LYS C N 1
ATOM 4522 C CA . LYS C 1 194 ? 25.568 -21.419 24.854 1.00 14.21 194 LYS C CA 1
ATOM 4523 C C . LYS C 1 194 ? 26.122 -19.997 24.885 1.00 15.29 194 LYS C C 1
ATOM 4524 O O . LYS C 1 194 ? 25.814 -19.212 25.802 1.00 16.30 194 LYS C O 1
ATOM 4530 N N . ALA C 1 195 ? 26.893 -19.646 23.852 1.00 16.11 195 ALA C N 1
ATOM 4531 C CA . ALA C 1 195 ? 27.496 -18.304 23.733 1.00 16.38 195 ALA C CA 1
ATOM 4532 C C . ALA C 1 195 ? 26.467 -17.184 23.725 1.00 16.64 195 ALA C C 1
ATOM 4533 O O . ALA C 1 195 ? 26.645 -16.175 24.416 1.00 17.03 195 ALA C O 1
ATOM 4535 N N . PHE C 1 196 ? 25.400 -17.344 22.934 1.00 16.78 196 PHE C N 1
ATOM 4536 C CA . PHE C 1 196 ? 24.298 -16.356 22.906 1.00 16.96 196 PHE C CA 1
ATOM 4537 C C . PHE C 1 196 ? 23.597 -16.173 24.249 1.00 17.03 196 PHE C C 1
ATOM 4538 O O . PHE C 1 196 ? 23.293 -15.067 24.634 1.00 16.45 196 PHE C O 1
ATOM 4546 N N . VAL C 1 197 ? 23.318 -17.268 24.943 1.00 18.27 197 VAL C N 1
ATOM 4547 C CA . VAL C 1 197 ? 22.681 -17.181 26.247 1.00 19.73 197 VAL C CA 1
ATOM 4548 C C . VAL C 1 197 ? 23.564 -16.378 27.213 1.00 20.81 197 VAL C C 1
ATOM 4549 O O . VAL C 1 197 ? 23.060 -15.509 27.926 1.00 20.73 197 VAL C O 1
ATOM 4553 N N . GLU C 1 198 ? 24.869 -16.668 27.207 1.00 22.52 198 GLU C N 1
ATOM 4554 C CA . GLU C 1 198 ? 25.847 -16.004 28.087 1.00 23.91 198 GLU C CA 1
ATOM 4555 C C . GLU C 1 198 ? 26.019 -14.546 27.713 1.00 24.12 198 GLU C C 1
ATOM 4556 O O . GLU C 1 198 ? 25.961 -13.671 28.578 1.00 24.37 198 GLU C O 1
ATOM 4562 N N . LYS C 1 199 ? 26.208 -14.284 26.422 1.00 24.73 199 LYS C N 1
ATOM 4563 C CA . LYS C 1 199 ? 26.274 -12.911 25.919 1.00 25.16 199 LYS C CA 1
ATOM 4564 C C . LYS C 1 199 ? 25.009 -12.100 26.257 1.00 25.54 199 LYS C C 1
ATOM 4565 O O . LYS C 1 199 ? 25.115 -10.941 26.637 1.00 25.65 199 LYS C O 1
ATOM 4571 N N . ILE C 1 200 ? 23.825 -12.704 26.132 1.00 25.89 200 ILE C N 1
ATOM 4572 C CA . ILE C 1 200 ? 22.573 -12.015 26.508 1.00 26.08 200 ILE C CA 1
ATOM 4573 C C . ILE C 1 200 ? 22.475 -11.779 28.016 1.00 26.83 200 ILE C C 1
ATOM 4574 O O . ILE C 1 200 ? 22.103 -10.692 28.445 1.00 26.96 200 ILE C O 1
ATOM 4579 N N . ARG C 1 201 ? 22.799 -12.798 28.808 1.00 28.21 201 ARG C N 1
ATOM 4580 C CA . ARG C 1 201 ? 22.829 -12.645 30.252 1.00 29.04 201 ARG C CA 1
ATOM 4581 C C . ARG C 1 201 ? 23.802 -11.516 30.587 1.00 29.65 201 ARG C C 1
ATOM 4582 O O . ARG C 1 201 ? 23.461 -10.581 31.317 1.00 29.90 201 ARG C O 1
ATOM 4590 N N . GLY C 1 202 ? 24.993 -11.588 29.992 1.00 30.11 202 GLY C N 1
ATOM 4591 C CA . GLY C 1 202 ? 26.020 -10.549 30.105 1.00 30.40 202 GLY C CA 1
ATOM 4592 C C . GLY C 1 202 ? 25.591 -9.131 29.778 1.00 30.67 202 GLY C C 1
ATOM 4593 O O . GLY C 1 202 ? 26.314 -8.192 30.073 1.00 31.30 202 GLY C O 1
ATOM 4594 N N . CYS C 1 203 ? 24.431 -8.961 29.155 1.00 30.77 203 CYS C N 1
ATOM 4595 C CA . CYS C 1 203 ? 23.812 -7.641 29.067 1.00 30.97 203 CYS C CA 1
ATOM 4596 C C . CYS C 1 203 ? 22.346 -7.709 29.506 1.00 31.16 203 CYS C C 1
ATOM 4597 O O . CYS C 1 203 ? 21.706 -6.665 29.711 1.00 31.75 203 CYS C O 1
ATOM 4600 N N . LYS D 1 2 ? 12.886 95.182 69.697 1.00 27.64 2 LYS D N 1
ATOM 4601 C CA . LYS D 1 2 ? 13.789 95.757 70.737 1.00 27.18 2 LYS D CA 1
ATOM 4602 C C . LYS D 1 2 ? 15.125 94.980 70.819 1.00 26.15 2 LYS D C 1
ATOM 4603 O O . LYS D 1 2 ? 16.154 95.471 70.350 1.00 25.42 2 LYS D O 1
ATOM 4609 N N . MET D 1 3 ? 15.109 93.777 71.397 1.00 25.04 3 MET D N 1
ATOM 4610 C CA . MET D 1 3 ? 16.352 93.012 71.573 1.00 23.86 3 MET D CA 1
ATOM 4611 C C . MET D 1 3 ? 17.072 92.667 70.268 1.00 22.94 3 MET D C 1
ATOM 4612 O O . MET D 1 3 ? 18.275 92.859 70.180 1.00 23.17 3 MET D O 1
ATOM 4617 N N . GLU D 1 4 ? 16.357 92.179 69.257 1.00 21.71 4 GLU D N 1
ATOM 4618 C CA . GLU D 1 4 ? 16.994 91.903 67.967 1.00 20.97 4 GLU D CA 1
ATOM 4619 C C . GLU D 1 4 ? 17.877 93.056 67.481 1.00 19.88 4 GLU D C 1
ATOM 4620 O O . GLU D 1 4 ? 19.005 92.824 67.043 1.00 18.59 4 GLU D O 1
ATOM 4626 N N . GLU D 1 5 ? 17.367 94.289 67.570 1.00 18.79 5 GLU D N 1
ATOM 4627 C CA . GLU D 1 5 ? 18.087 95.466 67.074 1.00 18.48 5 GLU D CA 1
ATOM 4628 C C . GLU D 1 5 ? 19.333 95.738 67.917 1.00 17.40 5 GLU D C 1
ATOM 4629 O O . GLU D 1 5 ? 20.391 96.070 67.387 1.00 16.22 5 GLU D O 1
ATOM 4635 N N . LEU D 1 6 ? 19.190 95.574 69.233 1.00 16.40 6 LEU D N 1
ATOM 4636 C CA . LEU D 1 6 ? 20.294 95.705 70.162 1.00 15.48 6 LEU D CA 1
ATOM 4637 C C . LEU D 1 6 ? 21.380 94.648 69.925 1.00 15.07 6 LEU D C 1
ATOM 4638 O O . LEU D 1 6 ? 22.561 94.958 69.953 1.00 13.91 6 LEU D O 1
ATOM 4643 N N . PHE D 1 7 ? 20.967 93.406 69.709 1.00 15.12 7 PHE D N 1
ATOM 4644 C CA . PHE D 1 7 ? 21.879 92.335 69.315 1.00 16.09 7 PHE D CA 1
ATOM 4645 C C . PHE D 1 7 ? 22.615 92.689 68.012 1.00 16.10 7 PHE D C 1
ATOM 4646 O O . PHE D 1 7 ? 23.827 92.538 67.904 1.00 15.64 7 PHE D O 1
ATOM 4654 N N . LYS D 1 8 ? 21.866 93.174 67.029 1.00 16.46 8 LYS D N 1
ATOM 4655 C CA . LYS D 1 8 ? 22.437 93.450 65.718 1.00 17.36 8 LYS D CA 1
ATOM 4656 C C . LYS D 1 8 ? 23.471 94.570 65.807 1.00 17.17 8 LYS D C 1
ATOM 4657 O O . LYS D 1 8 ? 24.546 94.463 65.226 1.00 17.81 8 LYS D O 1
ATOM 4663 N N . LYS D 1 9 ? 23.153 95.605 66.579 1.00 16.42 9 LYS D N 1
ATOM 4664 C CA . LYS D 1 9 ? 24.002 96.775 66.758 1.00 16.20 9 LYS D CA 1
ATOM 4665 C C . LYS D 1 9 ? 25.263 96.474 67.562 1.00 15.32 9 LYS D C 1
ATOM 4666 O O . LYS D 1 9 ? 26.369 96.886 67.183 1.00 14.54 9 LYS D O 1
ATOM 4672 N N . HIS D 1 10 ? 25.088 95.763 68.676 1.00 13.89 10 HIS D N 1
ATOM 4673 C CA . HIS D 1 10 ? 26.161 95.601 69.653 1.00 12.77 10 HIS D CA 1
ATOM 4674 C C . HIS D 1 10 ? 27.030 94.358 69.425 1.00 12.27 10 HIS D C 1
ATOM 4675 O O . HIS D 1 10 ? 28.203 94.344 69.826 1.00 13.22 10 HIS D O 1
ATOM 4682 N N . LYS D 1 11 ? 26.433 93.327 68.828 1.00 9.92 11 LYS D N 1
ATOM 4683 C CA . LYS D 1 11 ? 27.122 92.170 68.236 1.00 10.95 11 LYS D CA 1
ATOM 4684 C C . LYS D 1 11 ? 27.829 91.214 69.214 1.00 8.86 11 LYS D C 1
ATOM 4685 O O . LYS D 1 11 ? 28.226 90.154 68.814 1.00 8.48 11 LYS D O 1
ATOM 4691 N N . ILE D 1 12 ? 28.023 91.631 70.456 1.00 9.53 12 ILE D N 1
ATOM 4692 C CA . ILE D 1 12 ? 28.703 90.770 71.444 1.00 9.44 12 ILE D CA 1
ATOM 4693 C C . ILE D 1 12 ? 27.983 90.866 72.787 1.00 8.73 12 ILE D C 1
ATOM 4694 O O . ILE D 1 12 ? 27.630 91.965 73.254 1.00 8.95 12 ILE D O 1
ATOM 4699 N N . VAL D 1 13 ? 27.729 89.701 73.379 1.00 8.45 13 VAL D N 1
ATOM 4700 C CA . VAL D 1 13 ? 27.223 89.616 74.743 1.00 8.93 13 VAL D CA 1
ATOM 4701 C C . VAL D 1 13 ? 28.312 88.991 75.625 1.00 8.06 13 VAL D C 1
ATOM 4702 O O . VAL D 1 13 ? 28.800 87.927 75.307 1.00 7.65 13 VAL D O 1
ATOM 4706 N N . ALA D 1 14 ? 28.680 89.659 76.717 1.00 6.79 14 ALA D N 1
ATOM 4707 C CA . ALA D 1 14 ? 29.519 89.041 77.724 1.00 6.74 14 ALA D CA 1
ATOM 4708 C C . ALA D 1 14 ? 28.702 88.031 78.566 1.00 6.53 14 ALA D C 1
ATOM 4709 O O . ALA D 1 14 ? 27.674 88.386 79.198 1.00 5.21 14 ALA D O 1
ATOM 4711 N N . VAL D 1 15 ? 29.186 86.794 78.585 1.00 5.71 15 VAL D N 1
ATOM 4712 C CA . VAL D 1 15 ? 28.572 85.736 79.371 1.00 6.42 15 VAL D CA 1
ATOM 4713 C C . VAL D 1 15 ? 29.346 85.683 80.689 1.00 6.03 15 VAL D C 1
ATOM 4714 O O . VAL D 1 15 ? 30.394 85.035 80.811 1.00 6.16 15 VAL D O 1
ATOM 4718 N N . LEU D 1 16 ? 28.819 86.397 81.663 1.00 6.77 16 LEU D N 1
ATOM 4719 C CA . LEU D 1 16 ? 29.576 86.731 82.813 1.00 7.44 16 LEU D CA 1
ATOM 4720 C C . LEU D 1 16 ? 29.416 85.629 83.878 1.00 7.28 16 LEU D C 1
ATOM 4721 O O . LEU D 1 16 ? 28.361 85.508 84.506 1.00 7.54 16 LEU D O 1
ATOM 4726 N N . ARG D 1 17 ? 30.474 84.850 84.041 1.00 7.02 17 ARG D N 1
ATOM 4727 C CA . ARG D 1 17 ? 30.595 83.895 85.163 1.00 6.73 17 ARG D CA 1
ATOM 4728 C C . ARG D 1 17 ? 31.621 84.420 86.180 1.00 7.39 17 ARG D C 1
ATOM 4729 O O . ARG D 1 17 ? 32.601 85.075 85.823 1.00 7.63 17 ARG D O 1
ATOM 4737 N N . ALA D 1 18 ? 31.390 84.142 87.466 1.00 6.22 18 ALA D N 1
ATOM 4738 C CA . ALA D 1 18 ? 32.224 84.663 88.540 1.00 5.68 18 ALA D CA 1
ATOM 4739 C C . ALA D 1 18 ? 31.893 83.861 89.815 1.00 5.82 18 ALA D C 1
ATOM 4740 O O . ALA D 1 18 ? 30.846 83.193 89.874 1.00 4.59 18 ALA D O 1
ATOM 4742 N N . ASN D 1 19 ? 32.791 83.937 90.792 1.00 5.57 19 ASN D N 1
ATOM 4743 C CA . ASN D 1 19 ? 32.641 83.222 92.045 1.00 6.28 19 ASN D CA 1
ATOM 4744 C C . ASN D 1 19 ? 32.097 84.086 93.158 1.00 5.93 19 ASN D C 1
ATOM 4745 O O . ASN D 1 19 ? 31.961 83.622 94.292 1.00 5.75 19 ASN D O 1
ATOM 4750 N N . SER D 1 20 ? 31.786 85.348 92.869 1.00 6.41 20 SER D N 1
ATOM 4751 C CA . SER D 1 20 ? 31.235 86.233 93.887 1.00 5.33 20 SER D CA 1
ATOM 4752 C C . SER D 1 20 ? 30.506 87.421 93.267 1.00 5.97 20 SER D C 1
ATOM 4753 O O . SER D 1 20 ? 30.738 87.740 92.093 1.00 4.72 20 SER D O 1
ATOM 4756 N N . VAL D 1 21 ? 29.660 88.082 94.070 1.00 4.76 21 VAL D N 1
ATOM 4757 C CA . VAL D 1 21 ? 28.940 89.254 93.610 1.00 5.96 21 VAL D CA 1
ATOM 4758 C C . VAL D 1 21 ? 29.937 90.348 93.240 1.00 5.92 21 VAL D C 1
ATOM 4759 O O . VAL D 1 21 ? 29.772 91.014 92.222 1.00 5.57 21 VAL D O 1
ATOM 4763 N N . GLU D 1 22 ? 30.956 90.530 94.071 1.00 6.03 22 GLU D N 1
ATOM 4764 C CA . GLU D 1 22 ? 31.955 91.588 93.838 1.00 7.22 22 GLU D CA 1
ATOM 4765 C C . GLU D 1 22 ? 32.700 91.354 92.518 1.00 7.21 22 GLU D C 1
ATOM 4766 O O . GLU D 1 22 ? 32.779 92.265 91.662 1.00 7.10 22 GLU D O 1
ATOM 4772 N N . GLU D 1 23 ? 33.196 90.135 92.336 1.00 6.54 23 GLU D N 1
ATOM 4773 C CA . GLU D 1 23 ? 33.858 89.794 91.080 1.00 6.81 23 GLU D CA 1
ATOM 4774 C C . GLU D 1 23 ? 32.963 90.074 89.861 1.00 6.81 23 GLU D C 1
ATOM 4775 O O . GLU D 1 23 ? 33.433 90.625 88.870 1.00 6.84 23 GLU D O 1
ATOM 4781 N N . ALA D 1 24 ? 31.680 89.706 89.937 1.00 6.69 24 ALA D N 1
ATOM 4782 C CA . ALA D 1 24 ? 30.764 89.874 88.823 1.00 6.73 24 ALA D CA 1
ATOM 4783 C C . ALA D 1 24 ? 30.498 91.344 88.532 1.00 7.22 24 ALA D C 1
ATOM 4784 O O . ALA D 1 24 ? 30.424 91.751 87.354 1.00 6.07 24 ALA D O 1
ATOM 4786 N N . LYS D 1 25 ? 30.326 92.134 89.589 1.00 6.71 25 LYS D N 1
ATOM 4787 C CA . LYS D 1 25 ? 30.083 93.570 89.425 1.00 7.12 25 LYS D CA 1
ATOM 4788 C C . LYS D 1 25 ? 31.299 94.262 88.790 1.00 6.81 25 LYS D C 1
ATOM 4789 O O . LYS D 1 25 ? 31.128 95.085 87.885 1.00 6.01 25 LYS D O 1
ATOM 4795 N N . GLU D 1 26 ? 32.506 93.911 89.259 1.00 6.72 26 GLU D N 1
ATOM 4796 C CA . GLU D 1 26 ? 33.760 94.483 88.746 1.00 6.06 26 GLU D CA 1
ATOM 4797 C C . GLU D 1 26 ? 33.992 94.110 87.289 1.00 6.01 26 GLU D C 1
ATOM 4798 O O . GLU D 1 26 ? 34.385 94.960 86.473 1.00 4.86 26 GLU D O 1
ATOM 4804 N N . LYS D 1 27 ? 33.733 92.849 86.955 1.00 4.76 27 LYS D N 1
ATOM 4805 C CA . LYS D 1 27 ? 33.885 92.406 85.578 1.00 5.63 27 LYS D CA 1
ATOM 4806 C C . LYS D 1 27 ? 32.846 93.000 84.641 1.00 6.30 27 LYS D C 1
ATOM 4807 O O . LYS D 1 27 ? 33.174 93.273 83.497 1.00 7.54 27 LYS D O 1
ATOM 4813 N N . ALA D 1 28 ? 31.614 93.175 85.110 1.00 6.05 28 ALA D N 1
ATOM 4814 C CA . ALA D 1 28 ? 30.554 93.776 84.290 1.00 6.60 28 ALA D CA 1
ATOM 4815 C C . ALA D 1 28 ? 30.940 95.206 83.913 1.00 6.73 28 ALA D C 1
ATOM 4816 O O . ALA D 1 28 ? 30.829 95.600 82.748 1.00 5.41 28 ALA D O 1
ATOM 4818 N N . LEU D 1 29 ? 31.416 95.958 84.904 1.00 6.30 29 LEU D N 1
ATOM 4819 C CA . LEU D 1 29 ? 31.946 97.303 84.661 1.00 7.47 29 LEU D CA 1
ATOM 4820 C C . LEU D 1 29 ? 33.112 97.294 83.676 1.00 7.93 29 LEU D C 1
ATOM 4821 O O . LEU D 1 29 ? 33.106 98.068 82.723 1.00 8.31 29 LEU D O 1
ATOM 4826 N N . ALA D 1 30 ? 34.088 96.411 83.883 1.00 7.43 30 ALA D N 1
ATOM 4827 C CA . ALA D 1 30 ? 35.261 96.300 83.003 1.00 7.61 30 ALA D CA 1
ATOM 4828 C C . ALA D 1 30 ? 34.892 96.001 81.560 1.00 7.37 30 ALA D C 1
ATOM 4829 O O . ALA D 1 30 ? 35.397 96.644 80.637 1.00 7.31 30 ALA D O 1
ATOM 4831 N N . VAL D 1 31 ? 34.014 95.020 81.382 1.00 7.00 31 VAL D N 1
ATOM 4832 C CA . VAL D 1 31 ? 33.504 94.627 80.073 1.00 7.52 31 VAL D CA 1
ATOM 4833 C C . VAL D 1 31 ? 32.869 95.854 79.419 1.00 7.41 31 VAL D C 1
ATOM 4834 O O . VAL D 1 31 ? 33.189 96.212 78.263 1.00 6.43 31 VAL D O 1
ATOM 4838 N N . PHE D 1 32 ? 32.028 96.536 80.187 1.00 6.98 32 PHE D N 1
ATOM 48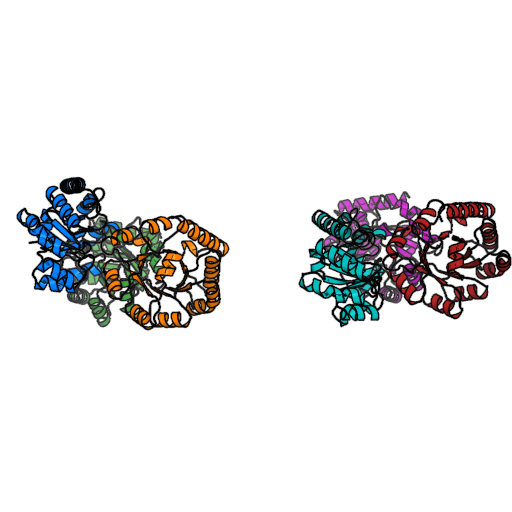39 C CA . PHE D 1 32 ? 31.311 97.692 79.688 1.00 8.16 32 PHE D CA 1
ATOM 4840 C C . PHE D 1 32 ? 32.248 98.828 79.276 1.00 8.28 32 PHE D C 1
ATOM 4841 O O . PHE D 1 32 ? 32.099 99.410 78.212 1.00 8.07 32 PHE D O 1
ATOM 4849 N N . GLU D 1 33 ? 33.220 99.120 80.125 1.00 8.28 33 GLU D N 1
ATOM 4850 C CA . GLU D 1 33 ? 34.246 100.100 79.832 1.00 8.54 33 GLU D CA 1
ATOM 4851 C C . GLU D 1 33 ? 35.042 99.787 78.570 1.00 8.12 33 GLU D C 1
ATOM 4852 O O . GLU D 1 33 ? 35.533 100.699 77.903 1.00 7.46 33 GLU D O 1
ATOM 4858 N N . GLY D 1 34 ? 35.179 98.503 78.252 1.00 7.44 34 GLY D N 1
ATOM 4859 C CA . GLY D 1 34 ? 35.955 98.064 77.099 1.00 7.34 34 GLY D CA 1
ATOM 4860 C C . GLY D 1 34 ? 35.101 98.084 75.846 1.00 7.72 34 GLY D C 1
ATOM 4861 O O . GLY D 1 34 ? 35.587 97.762 74.765 1.00 8.08 34 GLY D O 1
ATOM 4862 N N . GLY D 1 35 ? 33.820 98.420 75.998 1.00 7.53 35 GLY D N 1
ATOM 4863 C CA . GLY D 1 35 ? 32.924 98.569 74.850 1.00 8.26 35 GLY D CA 1
ATOM 4864 C C . GLY D 1 35 ? 31.852 97.520 74.677 1.00 9.23 35 GLY D C 1
ATOM 4865 O O . GLY D 1 35 ? 31.098 97.569 73.708 1.00 8.87 35 GLY D O 1
ATOM 4866 N N . VAL D 1 36 ? 31.789 96.545 75.578 1.00 9.79 36 VAL D N 1
ATOM 4867 C CA . VAL D 1 36 ? 30.783 95.480 75.458 1.00 10.52 36 VAL D CA 1
ATOM 4868 C C . VAL D 1 36 ? 29.562 95.947 76.232 1.00 11.43 36 VAL D C 1
ATOM 4869 O O . VAL D 1 36 ? 29.624 96.179 77.453 1.00 13.77 36 VAL D O 1
ATOM 4873 N N . HIS D 1 37 ? 28.461 96.145 75.529 1.00 11.24 37 HIS D N 1
ATOM 4874 C CA . HIS D 1 37 ? 27.298 96.766 76.134 1.00 12.06 37 HIS D CA 1
ATOM 4875 C C . HIS D 1 37 ? 26.221 95.781 76.540 1.00 10.96 37 HIS D C 1
ATOM 4876 O O . HIS D 1 37 ? 25.351 96.126 77.321 1.00 11.01 37 HIS D O 1
ATOM 4883 N N . LEU D 1 38 ? 26.280 94.557 76.021 1.00 10.02 38 LEU D N 1
ATOM 4884 C CA . LEU D 1 38 ? 25.285 93.559 76.393 1.00 9.13 38 LEU D CA 1
ATOM 4885 C C . LEU D 1 38 ? 25.940 92.624 77.373 1.00 8.51 38 LEU D C 1
ATOM 4886 O O . LEU D 1 38 ? 26.946 91.998 77.048 1.00 6.51 38 LEU D O 1
ATOM 4891 N N . ILE D 1 39 ? 25.367 92.560 78.569 1.00 8.61 39 ILE D N 1
ATOM 4892 C CA . ILE D 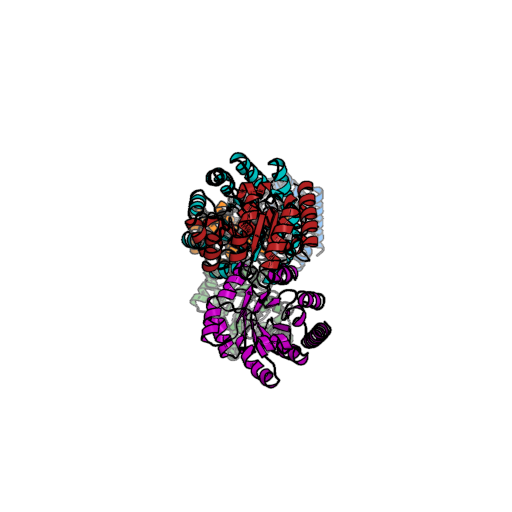1 39 ? 26.015 91.864 79.678 1.00 10.07 39 ILE D CA 1
ATOM 4893 C C . ILE D 1 39 ? 25.022 90.895 80.300 1.00 10.20 39 ILE D C 1
ATOM 4894 O O . ILE D 1 39 ? 23.962 91.293 80.732 1.00 11.67 39 ILE D O 1
ATOM 4899 N N . GLU D 1 40 ? 25.371 89.623 80.292 1.00 10.02 40 GLU D N 1
ATOM 4900 C CA . GLU D 1 40 ? 24.491 88.553 80.745 1.00 9.64 40 GLU D CA 1
ATOM 4901 C C . GLU D 1 40 ? 25.096 88.021 82.051 1.00 8.27 40 GLU D C 1
ATOM 4902 O O . GLU D 1 40 ? 26.175 87.435 82.052 1.00 6.63 40 GLU D O 1
ATOM 4908 N N . ILE D 1 41 ? 24.399 88.292 83.152 1.00 6.84 41 ILE D N 1
ATOM 4909 C CA . ILE D 1 41 ? 24.825 87.814 84.457 1.00 6.10 41 ILE D CA 1
ATOM 4910 C C . ILE D 1 41 ? 24.269 86.397 84.589 1.00 5.91 41 ILE D C 1
ATOM 4911 O O . ILE D 1 41 ? 23.049 86.196 84.622 1.00 6.19 41 ILE D O 1
ATOM 4916 N N . THR D 1 42 ? 25.156 85.416 84.607 1.00 6.02 42 THR D N 1
ATOM 4917 C CA . THR D 1 42 ? 24.714 84.012 84.626 1.00 6.23 42 THR D CA 1
ATOM 4918 C C . THR D 1 42 ? 24.283 83.623 86.042 1.00 6.34 42 THR D C 1
ATOM 4919 O O . THR D 1 42 ? 24.797 84.173 87.016 1.00 4.96 42 THR D O 1
ATOM 4923 N N . PHE D 1 43 ? 23.342 82.689 86.134 1.00 6.75 43 PHE D N 1
ATOM 4924 C CA . PHE D 1 43 ? 22.851 82.263 87.440 1.00 8.38 43 PHE D CA 1
ATOM 4925 C C . PHE D 1 43 ? 23.783 81.265 88.141 1.00 7.86 43 PHE D C 1
ATOM 4926 O O . PHE D 1 43 ? 23.488 80.790 89.234 1.00 9.73 43 PHE D O 1
ATOM 4934 N N . THR D 1 44 ? 24.944 80.990 87.552 1.00 6.99 44 THR D N 1
ATOM 4935 C CA . THR D 1 44 ? 26.014 80.316 88.267 1.00 6.05 44 THR D CA 1
ATOM 4936 C C . THR D 1 44 ? 26.748 81.276 89.222 1.00 5.51 44 THR D C 1
ATOM 4937 O O . THR D 1 44 ? 27.454 80.835 90.114 1.00 5.95 44 THR D O 1
ATOM 4941 N N . VAL D 1 45 ? 26.535 82.586 89.069 1.00 5.42 45 VAL D N 1
ATOM 4942 C CA . VAL D 1 45 ? 27.125 83.585 89.967 1.00 5.34 45 VAL D CA 1
ATOM 4943 C C . VAL D 1 45 ? 26.304 83.608 91.258 1.00 5.75 45 VAL D C 1
ATOM 4944 O O . VAL D 1 45 ? 25.094 83.733 91.201 1.00 5.25 45 VAL D O 1
ATOM 4948 N N . PRO D 1 46 ? 26.952 83.495 92.419 1.00 5.94 46 PRO D N 1
ATOM 4949 C CA . PRO D 1 46 ? 26.131 83.590 93.645 1.00 6.62 46 PRO D CA 1
ATOM 4950 C C . PRO D 1 46 ? 25.365 84.922 93.710 1.00 7.55 46 PRO D C 1
ATOM 4951 O O . PRO D 1 46 ? 25.922 85.976 93.367 1.00 7.78 46 PRO D O 1
ATOM 4955 N N . ASP D 1 47 ? 24.102 84.880 94.139 1.00 7.69 47 ASP D N 1
ATOM 4956 C CA . ASP D 1 47 ? 23.290 86.070 94.297 1.00 8.38 47 ASP D CA 1
ATOM 4957 C C . ASP D 1 47 ? 23.202 86.833 92.986 1.00 8.16 47 ASP D C 1
ATOM 4958 O O . ASP D 1 47 ? 23.304 88.056 92.990 1.00 7.39 47 ASP D O 1
ATOM 4963 N N . ALA D 1 48 ? 23.039 86.112 91.875 1.00 8.47 48 ALA D N 1
ATOM 4964 C CA . ALA D 1 48 ? 23.023 86.726 90.546 1.00 9.09 48 ALA D CA 1
ATOM 4965 C C . ALA D 1 48 ? 21.943 87.791 90.401 1.00 9.13 48 ALA D C 1
ATOM 4966 O O . ALA D 1 48 ? 22.125 88.759 89.664 1.00 8.93 48 ALA D O 1
ATOM 4968 N N . ASP D 1 49 ? 20.805 87.625 91.073 1.00 9.52 49 ASP D N 1
ATOM 4969 C CA . ASP D 1 49 ? 19.789 88.680 90.991 1.00 10.81 49 ASP D CA 1
ATOM 4970 C C . ASP D 1 49 ? 20.236 89.980 91.673 1.00 11.31 49 ASP D C 1
ATOM 4971 O O . ASP D 1 49 ? 19.937 91.077 91.186 1.00 12.77 49 ASP D O 1
ATOM 4976 N N . THR D 1 50 ? 20.956 89.868 92.787 1.00 12.20 50 THR D N 1
ATOM 4977 C CA . THR D 1 50 ? 21.552 91.031 93.451 1.00 11.85 50 THR D CA 1
ATOM 4978 C C . THR D 1 50 ? 22.457 91.766 92.475 1.00 12.07 50 THR D C 1
ATOM 4979 O O . THR D 1 50 ? 22.366 92.990 92.343 1.00 12.50 50 THR D O 1
ATOM 4983 N N . VAL D 1 51 ? 23.287 91.016 91.756 1.00 10.63 51 VAL D N 1
ATOM 4984 C CA . VAL D 1 51 ? 24.217 91.616 90.793 1.00 9.96 51 VAL D CA 1
ATOM 4985 C C . VAL D 1 51 ? 23.459 92.479 89.762 1.00 10.03 51 VAL D C 1
ATOM 4986 O O . VAL D 1 51 ? 23.839 93.641 89.526 1.00 9.59 51 VAL D O 1
ATOM 4990 N N . ILE D 1 52 ? 22.403 91.895 89.180 1.00 9.26 52 ILE D N 1
ATOM 4991 C CA . ILE D 1 52 ? 21.608 92.523 88.134 1.00 9.58 52 ILE D CA 1
ATOM 4992 C C . ILE D 1 52 ? 20.983 93.804 88.691 1.00 11.48 52 ILE D C 1
ATOM 4993 O O . ILE D 1 52 ? 21.031 94.855 88.054 1.00 10.72 52 ILE D O 1
ATOM 4998 N N . LYS D 1 53 ? 20.426 93.703 89.894 1.00 12.58 53 LYS D N 1
ATOM 4999 C CA . LYS D 1 53 ? 19.810 94.846 90.538 1.00 14.97 53 LYS D CA 1
ATOM 5000 C C . LYS D 1 53 ? 20.847 95.939 90.727 1.00 15.71 53 LYS D C 1
ATOM 5001 O O . LYS D 1 53 ? 20.593 97.102 90.380 1.00 16.28 53 LYS D O 1
ATOM 5007 N N . GLU D 1 54 ? 22.019 95.564 91.237 1.00 16.65 54 GLU D N 1
ATOM 5008 C CA . GLU D 1 54 ? 23.067 96.522 91.594 1.00 18.40 54 GLU D CA 1
ATOM 5009 C C . GLU D 1 54 ? 23.839 97.110 90.413 1.00 18.20 54 GLU D C 1
ATOM 5010 O O . GLU D 1 54 ? 24.693 97.987 90.595 1.00 18.62 54 GLU D O 1
ATOM 5016 N N . LEU D 1 55 ? 23.553 96.627 89.216 1.00 17.50 55 LEU D N 1
ATOM 5017 C CA . LEU D 1 55 ? 24.218 97.118 88.004 1.00 18.14 55 LEU D CA 1
ATOM 5018 C C . LEU D 1 55 ? 23.324 98.053 87.186 1.00 19.48 55 LEU D C 1
ATOM 5019 O O . LEU D 1 55 ? 23.707 98.487 86.095 1.00 19.32 55 LEU D O 1
ATOM 5024 N N . SER D 1 56 ? 22.137 98.347 87.719 1.00 21.54 56 SER D N 1
ATOM 5025 C CA . SER D 1 56 ? 21.150 99.219 87.065 1.00 23.16 56 SER D CA 1
ATOM 5026 C C . SER D 1 56 ? 21.729 100.595 86.743 1.00 23.82 56 SER D C 1
ATOM 5027 O O . SER D 1 56 ? 21.270 101.256 85.817 1.00 24.53 56 SER D O 1
ATOM 5030 N N . PHE D 1 57 ? 22.732 101.023 87.507 1.00 24.90 57 PHE D N 1
ATOM 5031 C CA . PHE D 1 57 ? 23.447 102.262 87.195 1.00 25.85 57 PHE D CA 1
ATOM 5032 C C . PHE D 1 57 ? 24.091 102.178 85.801 1.00 26.31 57 PHE D C 1
ATOM 5033 O O . PHE D 1 57 ? 24.150 103.164 85.064 1.00 26.06 57 PHE D O 1
ATOM 5041 N N . LEU D 1 58 ? 24.555 100.983 85.438 1.00 26.67 58 LEU D N 1
ATOM 5042 C CA . LEU D 1 58 ? 25.103 100.767 84.112 1.00 27.05 58 LEU D CA 1
ATOM 5043 C C . LEU D 1 58 ? 24.060 100.974 83.025 1.00 27.56 58 LEU D C 1
ATOM 5044 O O . LEU D 1 58 ? 24.398 101.428 81.935 1.00 28.20 58 LEU D O 1
ATOM 5049 N N . LYS D 1 59 ? 22.798 100.664 83.318 1.00 27.93 59 LYS D N 1
ATOM 5050 C CA . LYS D 1 59 ? 21.726 100.917 82.364 1.00 28.50 59 LYS D CA 1
ATOM 5051 C C . LYS D 1 59 ? 21.679 102.416 82.074 1.00 28.60 59 LYS D C 1
ATOM 5052 O O . LYS D 1 59 ? 21.297 102.841 80.983 1.00 28.69 59 LYS D O 1
ATOM 5058 N N . GLU D 1 60 ? 22.090 103.208 83.058 1.00 28.72 60 GLU D N 1
ATOM 5059 C CA . GLU D 1 60 ? 22.055 104.666 82.932 1.00 28.87 60 GLU D CA 1
ATOM 5060 C C . GLU D 1 60 ? 23.151 105.128 81.957 1.00 27.83 60 GLU D C 1
ATOM 5061 O O . GLU D 1 60 ? 22.958 106.102 81.214 1.00 27.95 60 GLU D O 1
ATOM 5067 N N . LYS D 1 61 ? 24.262 104.388 81.919 1.00 26.11 61 LYS D N 1
ATOM 5068 C CA . LYS D 1 61 ? 25.349 104.648 80.975 1.00 24.77 61 LYS D CA 1
ATOM 5069 C C . LYS D 1 61 ? 25.151 103.951 79.620 1.00 24.03 61 LYS D C 1
ATOM 5070 O O . LYS D 1 61 ? 26.011 104.041 78.732 1.00 24.05 61 LYS D O 1
ATOM 5076 N N . GLY D 1 62 ? 24.025 103.255 79.455 1.00 22.60 62 GLY D N 1
ATOM 5077 C CA . GLY D 1 62 ? 23.710 102.610 78.192 1.00 20.77 62 GLY D CA 1
ATOM 5078 C C . GLY D 1 62 ? 23.995 101.115 78.124 1.00 19.67 62 GLY D C 1
ATOM 5079 O O . GLY D 1 62 ? 24.011 100.544 77.044 1.00 19.25 62 GLY D O 1
ATOM 5080 N N . ALA D 1 63 ? 24.246 100.480 79.264 1.00 18.82 63 ALA D N 1
ATOM 5081 C CA . ALA D 1 63 ? 24.425 99.026 79.270 1.00 17.61 63 ALA D CA 1
ATOM 5082 C C . ALA D 1 63 ? 23.072 98.321 79.245 1.00 16.55 63 ALA D C 1
ATOM 5083 O O . ALA D 1 63 ? 22.055 98.871 79.662 1.00 16.73 63 ALA D O 1
ATOM 5085 N N . ILE D 1 64 ? 23.067 97.111 78.709 1.00 14.80 64 ILE D N 1
ATOM 5086 C CA . ILE D 1 64 ? 21.874 96.285 78.666 1.00 13.32 64 ILE D CA 1
ATOM 5087 C C . ILE D 1 64 ? 22.216 95.026 79.467 1.00 12.38 64 ILE D C 1
ATOM 5088 O O . ILE D 1 64 ? 23.079 94.245 79.076 1.00 10.98 64 ILE D O 1
ATOM 5093 N N . ILE D 1 65 ? 21.561 94.888 80.614 1.00 11.60 65 ILE D N 1
ATOM 5094 C CA . ILE D 1 65 ? 21.937 93.874 81.601 1.00 10.74 65 ILE D CA 1
ATOM 5095 C C . ILE D 1 65 ? 20.890 92.790 81.569 1.00 10.11 65 ILE D C 1
ATOM 5096 O O . ILE D 1 65 ? 19.694 93.075 81.746 1.00 10.98 65 ILE D O 1
ATOM 5101 N N . GLY D 1 66 ? 21.351 91.561 81.359 1.00 9.05 66 GLY D N 1
ATOM 5102 C CA . GLY D 1 66 ? 20.477 90.404 81.229 1.00 7.63 66 GLY D CA 1
ATOM 5103 C C . GLY D 1 66 ? 20.869 89.298 82.183 1.00 6.92 66 GLY D C 1
ATOM 5104 O O . GLY D 1 66 ? 21.769 89.466 82.999 1.00 5.62 66 GLY D O 1
ATOM 5105 N N . ALA D 1 67 ? 20.164 88.176 82.081 1.00 6.53 67 ALA D N 1
ATOM 5106 C CA . ALA D 1 67 ? 20.439 86.998 82.930 1.00 7.31 67 ALA D CA 1
ATOM 5107 C C . ALA D 1 67 ? 20.694 85.793 82.055 1.00 7.10 67 ALA D C 1
ATOM 5108 O O . ALA D 1 67 ? 20.124 85.673 80.970 1.00 7.40 67 ALA D O 1
ATOM 5110 N N . GLY D 1 68 ? 21.602 84.929 82.494 1.00 6.87 68 GLY D N 1
ATOM 5111 C CA . GLY D 1 68 ? 21.960 83.755 81.744 1.00 6.67 68 GLY D CA 1
ATOM 5112 C C . GLY D 1 68 ? 21.994 82.534 82.645 1.00 6.53 68 GLY D C 1
ATOM 5113 O O . GLY D 1 68 ? 21.859 82.660 83.863 1.00 5.85 68 GLY D O 1
ATOM 5114 N N . THR D 1 69 ? 22.219 81.366 82.032 1.00 7.88 69 THR D N 1
ATOM 5115 C CA . THR D 1 69 ? 22.173 80.059 82.716 1.00 8.46 69 THR D CA 1
ATOM 5116 C C . THR D 1 69 ? 20.892 79.902 83.588 1.00 7.89 69 THR D C 1
ATOM 5117 O O . THR D 1 69 ? 20.919 79.312 84.649 1.00 7.74 69 THR D O 1
ATOM 5121 N N . VAL D 1 70 ? 19.774 80.431 83.100 1.00 7.75 70 VAL D N 1
ATOM 5122 C CA . VAL D 1 70 ? 18.501 80.327 83.797 1.00 9.02 70 VAL D CA 1
ATOM 5123 C C . VAL D 1 70 ? 17.918 78.944 83.478 1.00 9.34 70 VAL D C 1
ATOM 5124 O O . VAL D 1 70 ? 17.556 78.651 82.330 1.00 8.95 70 VAL D O 1
ATOM 5128 N N . THR D 1 71 ? 17.827 78.094 84.495 1.00 10.53 71 THR D N 1
ATOM 5129 C CA . THR D 1 71 ? 17.402 76.714 84.251 1.00 12.21 71 THR D CA 1
ATOM 5130 C C . THR D 1 71 ? 16.171 76.308 85.056 1.00 12.48 71 THR D C 1
ATOM 5131 O O . THR D 1 71 ? 15.832 75.129 85.102 1.00 13.23 71 THR D O 1
ATOM 5135 N N . SER D 1 72 ? 15.516 77.280 85.684 1.00 11.64 72 SER D N 1
ATOM 5136 C CA . SER D 1 72 ? 14.244 77.068 86.330 1.00 12.43 72 SER D CA 1
ATOM 5137 C C . SER D 1 72 ? 13.416 78.351 86.226 1.00 12.85 72 SER D C 1
ATOM 5138 O O . SER D 1 72 ? 13.979 79.434 86.040 1.00 12.14 72 SER D O 1
ATOM 5141 N N . VAL D 1 73 ? 12.099 78.210 86.399 1.00 13.22 73 VAL D N 1
ATOM 5142 C CA . VAL D 1 73 ? 11.167 79.330 86.561 1.00 13.07 73 VAL D CA 1
ATOM 5143 C C . VAL D 1 73 ? 11.474 80.216 87.782 1.00 13.48 73 VAL D C 1
ATOM 5144 O O . VAL D 1 73 ? 11.219 81.424 87.747 1.00 13.35 73 VAL D O 1
ATOM 5148 N N . GLU D 1 74 ? 11.997 79.625 88.865 1.00 12.59 74 GLU D N 1
ATOM 5149 C CA . GLU D 1 74 ? 12.332 80.392 90.060 1.00 12.30 74 GLU D CA 1
ATOM 5150 C C . GLU D 1 74 ? 13.452 81.373 89.736 1.00 11.60 74 GLU D C 1
ATOM 5151 O O . GLU D 1 74 ? 13.392 82.546 90.116 1.00 10.88 74 GLU D O 1
ATOM 5157 N N . GLN D 1 75 ? 14.482 80.876 89.049 1.00 10.58 75 GLN D N 1
ATOM 5158 C CA . GLN D 1 75 ? 15.588 81.736 88.619 1.00 11.30 75 GLN D CA 1
ATOM 5159 C C . GLN D 1 75 ? 15.076 82.811 87.646 1.00 11.05 75 GLN D C 1
ATOM 5160 O O . GLN D 1 75 ? 15.385 83.975 87.804 1.00 11.02 75 GLN D O 1
ATOM 5166 N N . CYS D 1 76 ? 14.280 82.404 86.670 1.00 12.21 76 CYS D N 1
ATOM 5167 C CA . CYS D 1 76 ? 13.652 83.350 85.761 1.00 12.45 76 CYS D CA 1
ATOM 5168 C C . CYS D 1 76 ? 12.869 84.452 86.512 1.00 11.81 76 CYS D C 1
ATOM 5169 O O . CYS D 1 76 ? 12.979 85.620 86.186 1.00 12.41 76 CYS D O 1
ATOM 5172 N N . ARG D 1 77 ? 12.110 84.082 87.537 1.00 11.90 77 ARG D N 1
ATOM 5173 C CA . ARG D 1 77 ? 11.365 85.059 88.312 1.00 12.03 77 ARG D CA 1
ATOM 5174 C C . ARG D 1 77 ? 12.295 86.066 88.999 1.00 12.32 77 ARG D C 1
ATOM 5175 O O . ARG D 1 77 ? 12.060 87.285 88.970 1.00 10.96 77 ARG D O 1
ATOM 5183 N N . LYS D 1 78 ? 13.338 85.548 89.642 1.00 11.87 78 LYS D N 1
ATOM 5184 C CA . LYS D 1 78 ? 14.312 86.405 90.286 1.00 12.26 78 LYS D CA 1
ATOM 5185 C C . LYS D 1 78 ? 14.917 87.351 89.271 1.00 12.15 78 LYS D C 1
ATOM 5186 O O . LYS D 1 78 ? 15.024 88.536 89.537 1.00 12.64 78 LYS D O 1
ATOM 5192 N N . ALA D 1 79 ? 15.331 86.818 88.120 1.00 11.87 79 ALA D N 1
ATOM 5193 C CA . ALA D 1 79 ? 15.973 87.638 87.107 1.00 11.36 79 ALA D CA 1
ATOM 5194 C C . ALA D 1 79 ? 15.037 88.752 86.655 1.00 11.30 79 ALA D C 1
ATOM 5195 O O . ALA D 1 79 ? 15.414 89.918 86.672 1.00 11.33 79 ALA D O 1
ATOM 5197 N N . VAL D 1 80 ? 13.809 88.405 86.301 1.00 10.80 80 VAL D N 1
ATOM 5198 C CA . VAL D 1 80 ? 12.869 89.426 85.863 1.00 12.13 80 VAL D CA 1
ATOM 5199 C C . VAL D 1 80 ? 12.638 90.465 86.972 1.00 13.24 80 VAL D C 1
ATOM 5200 O O . VAL D 1 80 ? 12.714 91.677 86.739 1.00 13.22 80 VAL D O 1
ATOM 5204 N N . GLU D 1 81 ? 12.426 90.007 88.199 1.00 13.32 81 GLU D N 1
ATOM 5205 C CA . GLU D 1 81 ? 12.091 90.954 89.275 1.00 14.81 81 GLU D CA 1
ATOM 5206 C C . GLU D 1 81 ? 13.273 91.867 89.626 1.00 14.76 81 GLU D C 1
ATOM 5207 O O . GLU D 1 81 ? 13.078 92.978 90.110 1.00 14.35 81 GLU D O 1
ATOM 5213 N N . SER D 1 82 ? 14.496 91.431 89.324 1.00 14.47 82 SER D N 1
ATOM 5214 C CA . SER D 1 82 ? 15.661 92.281 89.574 1.00 14.94 82 SER D CA 1
ATOM 5215 C C . SER D 1 82 ? 15.952 93.231 88.406 1.00 14.34 82 SER D C 1
ATOM 5216 O O . SER D 1 82 ? 16.856 94.038 88.482 1.00 14.41 82 SER D O 1
ATOM 5219 N N . GLY D 1 83 ? 15.159 93.141 87.348 1.00 13.51 83 GLY D N 1
ATOM 5220 C CA . GLY D 1 83 ? 15.276 94.068 86.227 1.00 13.78 83 GLY D CA 1
ATOM 5221 C C . GLY D 1 83 ? 16.010 93.537 85.008 1.00 13.69 83 GLY D C 1
ATOM 5222 O O . GLY D 1 83 ? 16.408 94.326 84.139 1.00 14.55 83 GLY D O 1
ATOM 5223 N N . ALA D 1 84 ? 16.191 92.217 84.916 1.00 12.69 84 ALA D N 1
ATOM 5224 C CA . ALA D 1 84 ? 16.904 91.627 83.758 1.00 12.36 84 ALA D CA 1
ATOM 5225 C C . ALA D 1 84 ? 16.187 92.056 82.492 1.00 12.53 84 ALA D C 1
ATOM 5226 O O . ALA D 1 84 ? 14.961 91.998 82.441 1.00 11.86 84 ALA D O 1
ATOM 5228 N N . GLU D 1 85 ? 16.943 92.509 81.496 1.00 11.79 85 GLU D N 1
ATOM 5229 C CA . GLU D 1 85 ? 16.359 93.026 80.259 1.00 12.52 85 GLU D CA 1
ATOM 5230 C C . GLU D 1 85 ? 16.180 91.946 79.194 1.00 11.57 85 GLU D C 1
ATOM 5231 O O . GLU D 1 85 ? 15.474 92.128 78.188 1.00 11.78 85 GLU D O 1
ATOM 5237 N N . PHE D 1 86 ? 16.836 90.816 79.429 1.00 9.71 86 PHE D N 1
ATOM 5238 C CA . PHE D 1 86 ? 16.724 89.631 78.596 1.00 8.62 86 PHE D CA 1
ATOM 5239 C C . PHE D 1 86 ? 17.104 88.408 79.432 1.00 8.28 86 PHE D C 1
ATOM 5240 O O . PHE D 1 86 ? 17.790 88.549 80.445 1.00 8.53 86 PHE D O 1
ATOM 5248 N N . ILE D 1 87 ? 16.624 87.244 79.012 1.00 7.64 87 ILE D N 1
ATOM 5249 C CA . ILE D 1 87 ? 16.827 85.975 79.720 1.00 7.33 87 ILE D CA 1
ATOM 5250 C C . ILE D 1 87 ? 17.428 84.956 78.762 1.00 7.09 87 ILE D C 1
ATOM 5251 O O . ILE D 1 87 ? 16.936 84.754 77.651 1.00 7.18 87 ILE D O 1
ATOM 5256 N N . VAL D 1 88 ? 18.501 84.301 79.182 1.00 6.22 88 VAL D N 1
ATOM 5257 C CA . VAL D 1 88 ? 19.127 83.277 78.339 1.00 6.52 88 VAL D CA 1
ATOM 5258 C C . VAL D 1 88 ? 19.283 81.960 79.120 1.00 6.96 88 VAL D C 1
ATOM 5259 O O . VAL D 1 88 ? 19.454 81.988 80.316 1.00 6.75 88 VAL D O 1
ATOM 5263 N N . SER D 1 89 ? 19.224 80.840 78.409 1.00 7.70 89 SER D N 1
ATOM 5264 C CA . SER D 1 89 ? 19.443 79.516 78.971 1.00 8.03 89 SER D CA 1
ATOM 5265 C C . SER D 1 89 ? 20.280 78.690 78.036 1.00 8.12 89 SER D C 1
ATOM 5266 O O . SER D 1 89 ? 20.303 78.946 76.821 1.00 7.28 89 SER D O 1
ATOM 5269 N N . PRO D 1 90 ? 20.974 77.672 78.583 1.00 8.06 90 PRO D N 1
ATOM 5270 C CA . PRO D 1 90 ? 21.819 76.804 77.759 1.00 8.42 90 PRO D CA 1
ATOM 5271 C C . PRO D 1 90 ? 21.024 75.825 76.895 1.00 8.67 90 PRO D C 1
ATOM 5272 O O . PRO D 1 90 ? 21.563 75.258 75.932 1.00 8.90 90 PRO D O 1
ATOM 5276 N N . HIS D 1 91 ? 19.753 75.668 77.243 1.00 9.34 91 HIS D N 1
ATOM 5277 C CA . HIS D 1 91 ? 18.855 74.660 76.653 1.00 10.51 91 HIS D CA 1
ATOM 5278 C C . HIS D 1 91 ? 17.506 75.290 76.332 1.00 11.88 91 HIS D C 1
ATOM 5279 O O . HIS D 1 91 ? 17.290 76.490 76.520 1.00 12.10 91 HIS D O 1
ATOM 5286 N N . LEU D 1 92 ? 16.575 74.477 75.853 1.00 13.76 92 LEU D N 1
ATOM 5287 C CA . LEU D 1 92 ? 15.226 74.961 75.664 1.00 16.33 92 LEU D CA 1
ATOM 5288 C C . LEU D 1 92 ? 14.367 74.438 76.793 1.00 17.74 92 LEU D C 1
ATOM 5289 O O . LEU D 1 92 ? 14.297 73.229 76.989 1.00 18.04 92 LEU D O 1
ATOM 5294 N N . ASP D 1 93 ? 13.725 75.354 77.516 1.00 19.01 93 ASP D N 1
ATOM 5295 C CA . ASP D 1 93 ? 12.745 75.027 78.534 1.00 20.63 93 ASP D CA 1
ATOM 5296 C C . ASP D 1 93 ? 11.422 75.710 78.143 1.00 20.73 93 ASP D C 1
ATOM 5297 O O . ASP D 1 93 ? 11.325 76.940 78.205 1.00 20.74 93 ASP D O 1
ATOM 5302 N N . GLU D 1 94 ? 10.408 74.927 77.764 1.00 20.90 94 GLU D N 1
ATOM 5303 C CA . GLU D 1 94 ? 9.093 75.503 77.418 1.00 22.08 94 GLU D CA 1
ATOM 5304 C C . GLU D 1 94 ? 8.429 76.294 78.551 1.00 20.75 94 GLU D C 1
ATOM 5305 O O . GLU D 1 94 ? 7.667 77.224 78.300 1.00 20.33 94 GLU D O 1
ATOM 5311 N N . GLU D 1 95 ? 8.723 75.932 79.800 1.00 20.50 95 GLU D N 1
ATOM 5312 C CA . GLU D 1 95 ? 8.099 76.595 80.932 1.00 19.76 95 GLU D CA 1
ATOM 5313 C C . GLU D 1 95 ? 8.722 77.959 81.129 1.00 18.43 95 GLU D C 1
ATOM 5314 O O . GLU D 1 95 ? 8.027 78.919 81.452 1.00 17.40 95 GLU D O 1
ATOM 5320 N N . ILE D 1 96 ? 10.038 78.049 80.919 1.00 17.52 96 ILE D N 1
ATOM 5321 C CA . ILE D 1 96 ? 10.697 79.349 80.991 1.00 16.52 96 ILE D CA 1
ATOM 5322 C C . ILE D 1 96 ? 10.196 80.206 79.833 1.00 15.80 96 ILE D C 1
ATOM 5323 O O . ILE D 1 96 ? 9.910 81.384 80.003 1.00 13.71 96 ILE D O 1
ATOM 5328 N N . SER D 1 97 ? 10.051 79.598 78.662 1.00 16.04 97 SER D N 1
ATOM 5329 C CA . SER D 1 97 ? 9.485 80.332 77.519 1.00 16.67 97 SER D CA 1
ATOM 5330 C C . SER D 1 97 ? 8.132 80.949 77.831 1.00 16.84 97 SER D C 1
ATOM 5331 O O . SER D 1 97 ? 7.927 82.135 77.605 1.00 16.39 97 SER D O 1
ATOM 5334 N N . GLN D 1 98 ? 7.211 80.141 78.355 1.00 17.49 98 GLN D N 1
ATOM 5335 C CA . GLN D 1 98 ? 5.868 80.623 78.714 1.00 18.68 98 GLN D CA 1
ATOM 5336 C C . GLN D 1 98 ? 5.884 81.725 79.771 1.00 17.54 98 GLN D C 1
ATOM 5337 O O . GLN D 1 98 ? 5.119 82.690 79.680 1.00 17.89 98 GLN D O 1
ATOM 5343 N N . PHE D 1 99 ? 6.775 81.595 80.749 1.00 16.57 99 PHE D N 1
ATOM 5344 C CA . PHE D 1 99 ? 6.928 82.613 81.790 1.00 16.78 99 PHE D CA 1
ATOM 5345 C C . PHE D 1 99 ? 7.373 83.979 81.242 1.00 16.12 99 PHE D C 1
ATOM 5346 O O . PHE D 1 99 ? 6.800 85.000 81.584 1.00 14.22 99 PHE D O 1
ATOM 5354 N N . CYS D 1 100 ? 8.411 83.980 80.391 1.00 15.36 100 CYS D N 1
ATOM 5355 C CA . CYS D 1 100 ? 8.923 85.227 79.821 1.00 14.28 100 CYS D CA 1
ATOM 5356 C C . CYS D 1 100 ? 7.933 85.871 78.894 1.00 14.01 100 CYS D C 1
ATOM 5357 O O . CYS D 1 100 ? 7.814 87.101 78.850 1.00 13.80 100 CYS D O 1
ATOM 5360 N N . LYS D 1 101 ? 7.215 85.034 78.157 1.00 13.86 101 LYS D N 1
ATOM 5361 C CA . LYS D 1 101 ? 6.159 85.527 77.266 1.00 15.23 101 LYS D CA 1
ATOM 5362 C C . LYS D 1 101 ? 5.113 86.283 78.074 1.00 14.77 101 LYS D C 1
ATOM 5363 O O . LYS D 1 101 ? 4.749 87.385 77.705 1.00 14.38 101 LYS D O 1
ATOM 5369 N N . GLU D 1 102 ? 4.665 85.686 79.176 1.00 14.94 102 GLU D N 1
ATOM 5370 C CA . GLU D 1 102 ? 3.693 86.293 80.098 1.00 16.32 102 GLU D CA 1
ATOM 5371 C C . GLU D 1 102 ? 4.173 87.625 80.674 1.00 15.55 102 GLU D C 1
ATOM 5372 O O . GLU D 1 102 ? 3.410 88.585 80.768 1.00 15.62 102 GLU D O 1
ATOM 5378 N N . LYS D 1 103 ? 5.433 87.657 81.097 1.00 15.65 103 LYS D N 1
ATOM 5379 C CA . LYS D 1 103 ? 6.023 88.859 81.659 1.00 16.00 103 LYS D CA 1
ATOM 5380 C C . LYS D 1 103 ? 6.444 89.887 80.613 1.00 16.02 103 LYS D C 1
ATOM 5381 O O . LYS D 1 103 ? 6.778 91.020 80.983 1.00 16.55 103 LYS D O 1
ATOM 5387 N N . GLY D 1 104 ? 6.452 89.494 79.338 1.00 15.53 104 GLY D N 1
ATOM 5388 C CA . GLY D 1 104 ? 6.903 90.362 78.244 1.00 15.36 104 GLY D CA 1
ATOM 5389 C C . GLY D 1 104 ? 8.398 90.660 78.248 1.00 15.30 104 GLY D C 1
ATOM 5390 O O . GLY D 1 104 ? 8.808 91.794 77.972 1.00 15.46 104 GLY D O 1
ATOM 5391 N N . VAL D 1 105 ? 9.208 89.650 78.583 1.00 14.09 105 VAL D N 1
ATOM 5392 C CA . VAL D 1 105 ? 10.663 89.800 78.658 1.00 12.95 105 VAL D CA 1
ATOM 5393 C C . VAL D 1 105 ? 11.267 88.927 77.557 1.00 12.08 105 VAL D C 1
ATOM 5394 O O . VAL D 1 105 ? 10.807 87.812 77.310 1.00 11.05 105 VAL D O 1
ATOM 5398 N N . PHE D 1 106 ? 12.277 89.443 76.867 1.00 11.72 106 PHE D N 1
ATOM 5399 C CA . PHE D 1 106 ? 12.876 88.655 75.769 1.00 11.21 106 PHE D CA 1
ATOM 5400 C C . PHE D 1 106 ? 13.584 87.430 76.338 1.00 10.71 106 PHE D C 1
ATOM 5401 O O . PHE D 1 106 ? 14.387 87.564 77.251 1.00 11.11 106 PHE D O 1
ATOM 5409 N N . TYR D 1 107 ? 13.256 86.253 75.814 1.00 9.98 107 TYR D N 1
ATOM 5410 C CA . TYR D 1 107 ? 13.924 84.987 76.180 1.00 11.11 107 TYR D CA 1
ATOM 5411 C C . TYR D 1 107 ? 14.650 84.398 74.966 1.00 10.99 107 TYR D C 1
ATOM 5412 O O . TYR D 1 107 ? 14.051 84.243 73.900 1.00 10.63 107 TYR D O 1
ATOM 5421 N N . MET D 1 108 ? 15.923 84.058 75.152 1.00 10.14 108 MET D N 1
ATOM 5422 C CA . MET D 1 108 ? 16.729 83.375 74.121 1.00 10.91 108 MET D CA 1
ATOM 5423 C C . MET D 1 108 ? 17.125 81.976 74.578 1.00 9.68 108 MET D C 1
ATOM 5424 O O . MET D 1 108 ? 18.087 81.835 75.329 1.00 8.81 108 MET D O 1
ATOM 5429 N N . PRO D 1 109 ? 16.369 80.947 74.165 1.00 9.35 109 PRO D N 1
ATOM 5430 C CA . PRO D 1 109 ? 16.774 79.589 74.549 1.00 9.87 109 PRO D CA 1
ATOM 5431 C C . PRO D 1 109 ? 17.996 79.096 73.787 1.00 10.27 109 PRO D C 1
ATOM 5432 O O . PRO D 1 109 ? 18.286 79.605 72.686 1.00 10.00 109 PRO D O 1
ATOM 5436 N N . GLY D 1 110 ? 18.684 78.129 74.379 1.00 9.47 110 GLY D N 1
ATOM 5437 C CA . GLY D 1 110 ? 19.852 77.493 73.764 1.00 9.56 110 GLY D CA 1
ATOM 5438 C C . GLY D 1 110 ? 19.415 76.246 73.057 1.00 8.97 110 GLY D C 1
ATOM 5439 O O . GLY D 1 110 ? 18.536 75.537 73.525 1.00 9.92 110 GLY D O 1
ATOM 5440 N N . VAL D 1 111 ? 20.011 75.999 71.909 1.00 9.47 111 VAL D N 1
ATOM 5441 C CA . VAL D 1 111 ? 19.611 74.947 70.996 1.00 9.35 111 VAL D CA 1
ATOM 5442 C C . VAL D 1 111 ? 20.913 74.374 70.421 1.00 9.93 111 VAL D C 1
ATOM 5443 O O . VAL D 1 111 ? 21.923 75.091 70.363 1.00 10.59 111 VAL D O 1
ATOM 5447 N N . MET D 1 112 ? 20.930 73.083 70.065 1.00 8.09 112 MET D N 1
ATOM 5448 C CA . MET D 1 112 ? 22.093 72.473 69.377 1.00 9.42 112 MET D CA 1
ATOM 5449 C C . MET D 1 112 ? 21.694 71.640 68.158 1.00 8.28 112 MET D C 1
ATOM 5450 O O . MET D 1 112 ? 22.545 71.108 67.423 1.00 9.25 112 MET D O 1
ATOM 5455 N N . THR D 1 113 ? 20.390 71.461 67.981 1.00 9.30 113 THR D N 1
ATOM 5456 C CA . THR D 1 113 ? 19.867 70.408 67.133 1.00 9.33 113 THR D CA 1
ATOM 5457 C C . THR D 1 113 ? 18.655 70.989 66.348 1.00 9.33 113 THR D C 1
ATOM 5458 O O . THR D 1 113 ? 17.895 71.790 66.887 1.00 9.18 113 THR D O 1
ATOM 5462 N N . PRO D 1 114 ? 18.477 70.611 65.075 1.00 9.17 114 PRO D N 1
ATOM 5463 C CA . PRO D 1 114 ? 17.272 71.121 64.392 1.00 9.57 114 PRO D CA 1
ATOM 5464 C C . PRO D 1 114 ? 15.939 70.796 65.096 1.00 11.09 114 PRO D C 1
ATOM 5465 O O . PRO D 1 114 ? 15.020 71.625 65.075 1.00 11.73 114 PRO D O 1
ATOM 5469 N N . THR D 1 115 ? 15.836 69.625 65.742 1.00 11.87 115 THR D N 1
ATOM 5470 C CA . THR D 1 115 ? 14.599 69.313 66.491 1.00 11.42 115 THR D CA 1
ATOM 5471 C C . THR D 1 115 ? 14.378 70.288 67.655 1.00 11.63 115 THR D C 1
ATOM 5472 O O . THR D 1 115 ? 13.265 70.740 67.904 1.00 10.54 115 THR D O 1
ATOM 5476 N N . GLU D 1 116 ? 15.452 70.594 68.371 1.00 11.46 116 GLU D N 1
ATOM 5477 C CA . GLU D 1 116 ? 15.391 71.579 69.417 1.00 12.34 116 GLU D CA 1
ATOM 5478 C C . GLU D 1 116 ? 14.976 72.935 68.833 1.00 11.82 116 GLU D C 1
ATOM 5479 O O . GLU D 1 116 ? 14.113 73.601 69.387 1.00 11.83 116 GLU D O 1
ATOM 5485 N N . LEU D 1 117 ? 15.582 73.305 67.708 1.00 12.07 117 LEU D N 1
ATOM 5486 C CA . LEU D 1 117 ? 15.326 74.568 67.013 1.00 12.77 117 LEU D CA 1
ATOM 5487 C C . LEU D 1 117 ? 13.845 74.714 66.651 1.00 12.75 117 LEU D C 1
ATOM 5488 O O . LEU D 1 117 ? 13.218 75.748 66.939 1.00 13.10 117 LEU D O 1
ATOM 5493 N N . VAL D 1 118 ? 13.276 73.681 66.034 1.00 13.47 118 VAL D N 1
ATOM 5494 C CA . VAL D 1 118 ? 11.849 73.737 65.644 1.00 14.41 118 VAL D CA 1
ATOM 5495 C C . VAL D 1 118 ? 10.913 73.813 66.850 1.00 15.09 118 VAL D C 1
ATOM 5496 O O . VAL D 1 118 ? 9.983 74.622 66.857 1.00 14.57 118 VAL D O 1
ATOM 5500 N N . LYS D 1 119 ? 11.178 73.004 67.888 1.00 15.60 119 LYS D N 1
ATOM 5501 C CA . LYS D 1 119 ? 10.426 73.174 69.147 1.00 16.29 119 LYS D CA 1
ATOM 5502 C C . LYS D 1 119 ? 10.468 74.615 69.635 1.00 15.32 119 LYS D C 1
ATOM 5503 O O . LYS D 1 119 ? 9.427 75.198 69.975 1.00 15.98 119 LYS D O 1
ATOM 5509 N N . ALA D 1 120 ? 11.653 75.216 69.666 1.00 14.68 120 ALA D N 1
ATOM 5510 C CA . ALA D 1 120 ? 11.749 76.633 70.065 1.00 14.90 120 ALA D CA 1
ATOM 5511 C C . ALA D 1 120 ? 10.920 77.570 69.156 1.00 15.31 120 ALA D C 1
ATOM 5512 O O . ALA D 1 120 ? 10.292 78.509 69.635 1.00 15.18 120 ALA D O 1
ATOM 5514 N N . MET D 1 121 ? 10.931 77.295 67.847 1.00 15.83 121 MET D N 1
ATOM 5515 C CA . MET D 1 121 ? 10.203 78.113 66.863 1.00 18.10 121 MET D CA 1
ATOM 5516 C C . MET D 1 121 ? 8.695 78.052 67.043 1.00 17.73 121 MET D C 1
ATOM 5517 O O . MET D 1 121 ? 8.005 79.085 66.952 1.00 18.27 121 MET D O 1
ATOM 5522 N N . LYS D 1 122 ? 8.179 76.851 67.295 1.00 18.15 122 LYS D N 1
ATOM 5523 C CA . LYS D 1 122 ? 6.752 76.680 67.640 1.00 18.57 122 LYS D CA 1
ATOM 5524 C C . LYS D 1 122 ? 6.345 77.510 68.868 1.00 18.53 122 LYS D C 1
ATOM 5525 O O . LYS D 1 122 ? 5.210 77.942 68.980 1.00 18.90 122 LYS D O 1
ATOM 5531 N N . LEU D 1 123 ? 7.264 77.723 69.802 1.00 18.10 123 LEU D N 1
ATOM 5532 C CA . LEU D 1 123 ? 6.973 78.579 70.945 1.00 18.16 123 LEU D CA 1
ATOM 5533 C C . LEU D 1 123 ? 7.223 80.032 70.602 1.00 18.03 123 LEU D C 1
ATOM 5534 O O . LEU D 1 123 ? 7.130 80.879 71.471 1.00 18.83 123 LEU D O 1
ATOM 5539 N N . GLY D 1 124 ? 7.551 80.321 69.339 1.00 17.66 124 GLY D N 1
ATOM 5540 C CA . GLY D 1 124 ? 7.629 81.705 68.871 1.00 16.85 124 GLY D CA 1
ATOM 5541 C C . GLY D 1 124 ? 8.994 82.361 68.864 1.00 16.04 124 GLY D C 1
ATOM 5542 O O . GLY D 1 124 ? 9.086 83.576 68.737 1.00 16.32 124 GLY D O 1
ATOM 5543 N N . HIS D 1 125 ? 10.056 81.570 69.023 1.00 15.27 125 HIS D N 1
ATOM 5544 C CA . HIS D 1 125 ? 11.411 82.107 69.043 1.00 13.91 125 HIS D CA 1
ATOM 5545 C C . HIS D 1 125 ? 11.949 82.114 67.636 1.00 14.40 125 HIS D C 1
ATOM 5546 O O . HIS D 1 125 ? 11.752 81.143 66.904 1.00 15.37 125 HIS D O 1
ATOM 5553 N N . THR D 1 126 ? 12.601 83.199 67.234 1.00 13.38 126 THR D N 1
ATOM 5554 C CA . THR D 1 126 ? 13.352 83.134 65.977 1.00 13.90 126 THR D CA 1
ATOM 5555 C C . THR D 1 126 ? 14.818 83.491 66.212 1.00 12.89 126 THR D C 1
ATOM 5556 O O . THR D 1 126 ? 15.654 83.253 65.354 1.00 13.50 126 THR D O 1
ATOM 5560 N N . ILE D 1 127 ? 15.112 84.061 67.387 1.00 11.80 127 ILE D N 1
ATOM 5561 C CA . ILE D 1 127 ? 16.487 84.355 67.803 1.00 10.42 127 ILE D CA 1
ATOM 5562 C C . ILE D 1 127 ? 16.935 83.327 68.861 1.00 10.37 127 ILE D C 1
ATOM 5563 O O . ILE D 1 127 ? 16.394 83.310 69.987 1.00 9.03 127 ILE D O 1
ATOM 5568 N N . LEU D 1 128 ? 17.915 82.505 68.487 1.00 9.51 128 LEU D N 1
ATOM 5569 C CA . LEU D 1 128 ? 18.354 81.376 69.310 1.00 10.49 128 LEU D CA 1
ATOM 5570 C C . LEU D 1 128 ? 19.834 81.427 69.679 1.00 9.69 128 LEU D C 1
ATOM 5571 O O . LEU D 1 128 ? 20.659 81.798 68.873 1.00 9.44 128 LEU D O 1
ATOM 5576 N N . LYS D 1 129 ? 20.152 81.014 70.904 1.00 7.79 129 LYS D N 1
ATOM 5577 C CA . LYS D 1 129 ? 21.512 80.751 71.301 1.00 7.01 129 LYS D CA 1
ATOM 5578 C C . LYS D 1 129 ? 21.881 79.403 70.736 1.00 7.57 129 LYS D C 1
ATOM 5579 O O . LYS D 1 129 ? 21.115 78.450 70.848 1.00 8.03 129 LYS D O 1
ATOM 5585 N N . LEU D 1 130 ? 23.057 79.329 70.098 1.00 7.06 130 LEU D N 1
ATOM 5586 C CA . LEU D 1 130 ? 23.582 78.102 69.536 1.00 7.07 130 LEU D CA 1
ATOM 5587 C C . LEU D 1 130 ? 24.690 77.613 70.485 1.00 7.95 130 LEU D C 1
ATOM 5588 O O . LEU D 1 130 ? 25.801 78.182 70.526 1.00 7.72 130 LEU D O 1
ATOM 5593 N N . PHE D 1 131 ? 24.384 76.577 71.263 1.00 6.42 131 PHE D N 1
ATOM 5594 C CA . PHE D 1 131 ? 25.264 76.201 72.336 1.00 5.87 131 PHE D CA 1
ATOM 5595 C C . PHE D 1 131 ? 25.376 74.669 72.414 1.00 6.44 131 PHE D C 1
ATOM 5596 O O . PHE D 1 131 ? 24.333 73.999 72.491 1.00 7.10 131 PHE D O 1
ATOM 5604 N N . PRO D 1 132 ? 26.613 74.120 72.474 1.00 7.59 132 PRO D N 1
ATOM 5605 C CA . PRO D 1 132 ? 27.922 74.810 72.394 1.00 7.57 132 PRO D CA 1
ATOM 5606 C C . PRO D 1 132 ? 28.399 75.127 70.971 1.00 7.79 132 PRO D C 1
ATOM 5607 O O . PRO D 1 132 ? 28.628 74.220 70.168 1.00 7.68 132 PRO D O 1
ATOM 5611 N N . GLY D 1 133 ? 28.571 76.419 70.685 1.00 8.99 133 GLY D N 1
ATOM 5612 C CA . GLY D 1 133 ? 28.954 76.839 69.341 1.00 9.54 133 GLY D CA 1
ATOM 5613 C C . GLY D 1 133 ? 30.151 76.081 68.773 1.00 10.10 133 GLY D C 1
ATOM 5614 O O . GLY D 1 133 ? 30.095 75.611 67.637 1.00 10.37 133 GLY D O 1
ATOM 5615 N N . GLU D 1 134 ? 31.217 75.938 69.568 1.00 10.87 134 GLU D N 1
ATOM 5616 C CA . GLU D 1 134 ? 32.480 75.363 69.102 1.00 12.05 134 GLU D CA 1
ATOM 5617 C C . GLU D 1 134 ? 32.337 73.928 68.624 1.00 12.34 134 GLU D C 1
ATOM 5618 O O . GLU D 1 134 ? 33.174 73.446 67.857 1.00 12.69 134 GLU D O 1
ATOM 5624 N N . VAL D 1 135 ? 31.275 73.250 69.062 1.00 11.61 135 VAL D N 1
ATOM 5625 C CA . VAL D 1 135 ? 31.097 71.837 68.720 1.00 11.63 135 VAL D CA 1
ATOM 5626 C C . VAL D 1 135 ? 30.477 71.710 67.348 1.00 11.78 135 VAL D C 1
ATOM 5627 O O . VAL D 1 135 ? 30.907 70.879 66.568 1.00 11.97 135 VAL D O 1
ATOM 5631 N N . VAL D 1 136 ? 29.458 72.523 67.080 1.00 11.16 136 VAL D N 1
ATOM 5632 C CA . VAL D 1 136 ? 28.676 72.390 65.842 1.00 12.34 136 VAL D CA 1
ATOM 5633 C C . VAL D 1 136 ? 29.248 73.246 64.704 1.00 12.42 136 VAL D C 1
ATOM 5634 O O . VAL D 1 136 ? 29.116 72.891 63.535 1.00 12.51 136 VAL D O 1
ATOM 5638 N N . GLY D 1 137 ? 29.866 74.370 65.068 1.00 11.88 137 GLY D N 1
ATOM 5639 C CA . GLY D 1 137 ? 30.621 75.211 64.141 1.00 11.90 137 GLY D CA 1
ATOM 5640 C C . GLY D 1 137 ? 29.750 76.108 63.271 1.00 12.61 137 GLY D C 1
ATOM 5641 O O . GLY D 1 137 ? 28.525 75.968 63.240 1.00 11.72 137 GLY D O 1
ATOM 5642 N N . PRO D 1 138 ? 30.380 77.040 62.549 1.00 12.38 138 PRO D N 1
ATOM 5643 C CA . PRO D 1 138 ? 29.689 77.911 61.585 1.00 12.64 138 PRO D CA 1
ATOM 5644 C C . PRO D 1 138 ? 28.921 77.085 60.539 1.00 12.04 138 PRO D C 1
ATOM 5645 O O . PRO D 1 138 ? 27.930 77.571 60.003 1.00 13.46 138 PRO D O 1
ATOM 5649 N N . GLN D 1 139 ? 29.390 75.874 60.244 1.00 12.07 139 GLN D N 1
ATOM 5650 C CA . GLN D 1 139 ? 28.688 74.920 59.345 1.00 13.54 139 GLN D CA 1
ATOM 5651 C C . GLN D 1 139 ? 27.220 74.694 59.731 1.00 12.32 139 GLN D C 1
ATOM 5652 O O . GLN D 1 139 ? 26.345 74.534 58.881 1.00 12.31 139 GLN D O 1
ATOM 5658 N N . PHE D 1 140 ? 26.942 74.658 61.030 1.00 11.18 140 PHE D N 1
ATOM 5659 C CA . PHE D 1 140 ? 25.568 74.472 61.510 1.00 10.08 140 PHE D CA 1
ATOM 5660 C C . PHE D 1 140 ? 24.726 75.695 61.120 1.00 10.11 140 PHE D C 1
ATOM 5661 O O . PHE D 1 140 ? 23.592 75.559 60.658 1.00 10.60 140 PHE D O 1
ATOM 5669 N N . VAL D 1 141 ? 25.293 76.880 61.299 1.00 10.45 141 VAL D N 1
ATOM 5670 C CA . VAL D 1 141 ? 24.590 78.119 60.980 1.00 11.30 141 VAL D CA 1
ATOM 5671 C C . VAL D 1 141 ? 24.294 78.148 59.482 1.00 12.44 141 VAL D C 1
ATOM 5672 O O . VAL D 1 141 ? 23.183 78.502 59.077 1.00 13.66 141 VAL D O 1
ATOM 5676 N N . LYS D 1 142 ? 25.266 77.711 58.689 1.00 12.85 142 LYS D N 1
ATOM 5677 C CA . LYS D 1 142 ? 25.119 77.627 57.221 1.00 13.85 142 LYS D CA 1
ATOM 5678 C C . LYS D 1 142 ? 24.055 76.651 56.781 1.00 13.64 142 LYS D C 1
ATOM 5679 O O . LYS D 1 142 ? 23.219 76.985 55.940 1.00 15.06 142 LYS D O 1
ATOM 5685 N N . ALA D 1 143 ? 24.052 75.458 57.365 1.00 12.86 143 ALA D N 1
ATOM 5686 C CA . ALA D 1 143 ? 23.053 74.461 57.056 1.00 12.64 143 ALA D CA 1
ATOM 5687 C C . ALA D 1 143 ? 21.622 74.872 57.422 1.00 12.58 143 ALA D C 1
ATOM 5688 O O . ALA D 1 143 ? 20.683 74.352 56.840 1.00 13.00 143 ALA D O 1
ATOM 5690 N N . MET D 1 144 ? 21.447 75.765 58.399 1.00 12.88 144 MET D N 1
ATOM 5691 C CA . MET D 1 144 ? 20.105 76.179 58.878 1.00 13.77 144 MET D CA 1
ATOM 5692 C C . MET D 1 144 ? 19.493 77.274 58.009 1.00 14.19 144 MET D C 1
ATOM 5693 O O . MET D 1 144 ? 18.299 77.535 58.104 1.00 14.06 144 MET D O 1
ATOM 5698 N N . LYS D 1 145 ? 20.308 77.945 57.199 1.00 14.38 145 LYS D N 1
ATOM 5699 C CA . LYS D 1 145 ? 19.802 79.027 56.362 1.00 15.81 145 LYS D CA 1
ATOM 5700 C C . LYS D 1 145 ? 18.800 78.511 55.306 1.00 15.44 145 LYS D C 1
ATOM 5701 O O . LYS D 1 145 ? 17.803 79.151 55.055 1.00 16.03 145 LYS D O 1
ATOM 5707 N N . GLY D 1 146 ? 19.071 77.355 54.707 1.00 15.94 146 GLY D N 1
ATOM 5708 C CA . GLY D 1 146 ? 18.109 76.725 53.777 1.00 15.51 146 GLY D CA 1
ATOM 5709 C C . GLY D 1 146 ? 16.702 76.519 54.347 1.00 14.87 146 GLY D C 1
ATOM 5710 O O . GLY D 1 146 ? 15.774 77.197 53.951 1.00 14.36 146 GLY D O 1
ATOM 5711 N N . PRO D 1 147 ? 16.537 75.577 55.295 1.00 14.79 147 PRO D N 1
ATOM 5712 C CA . PRO D 1 147 ? 15.219 75.292 55.891 1.00 14.79 147 PRO D CA 1
ATOM 5713 C C . PRO D 1 147 ? 14.664 76.324 56.851 1.00 15.65 147 PRO D C 1
ATOM 5714 O O . PRO D 1 147 ? 13.442 76.386 57.049 1.00 16.83 147 PRO D O 1
ATOM 5718 N N . PHE D 1 148 ? 15.519 77.123 57.485 1.00 15.90 148 PHE D N 1
ATOM 5719 C CA . PHE D 1 148 ? 15.062 78.113 58.472 1.00 15.75 148 PHE D CA 1
ATOM 5720 C C . PHE D 1 148 ? 15.601 79.531 58.177 1.00 16.47 148 PHE D C 1
ATOM 5721 O O . PHE D 1 148 ? 16.347 80.104 58.991 1.00 15.14 148 PHE D O 1
ATOM 5729 N N . PRO D 1 149 ? 15.195 80.133 57.030 1.00 17.11 149 PRO D N 1
ATOM 5730 C CA . PRO D 1 149 ? 15.754 81.439 56.646 1.00 17.23 149 PRO D CA 1
ATOM 5731 C C . PRO D 1 149 ? 15.528 82.562 57.644 1.00 17.58 149 PRO D C 1
ATOM 5732 O O . PRO D 1 149 ? 16.321 83.491 57.681 1.00 18.49 149 PRO D O 1
ATOM 5736 N N . ASN D 1 150 ? 14.466 82.477 58.439 1.00 17.39 150 ASN D N 1
ATOM 5737 C CA . ASN D 1 150 ? 14.092 83.510 59.401 1.00 18.09 150 ASN D CA 1
ATOM 5738 C C . ASN D 1 150 ? 14.744 83.420 60.796 1.00 16.82 150 ASN D C 1
ATOM 5739 O O . ASN D 1 150 ? 14.507 84.263 61.646 1.00 17.53 150 ASN D O 1
ATOM 5744 N N . VAL D 1 151 ? 15.560 82.396 61.016 1.00 16.04 151 VAL D N 1
ATOM 5745 C CA . VAL D 1 151 ? 16.129 82.133 62.327 1.00 14.31 151 VAL D CA 1
ATOM 5746 C C . VAL D 1 151 ? 17.512 82.748 62.354 1.00 13.96 151 VAL D C 1
ATOM 5747 O O . VAL D 1 151 ? 18.258 82.556 61.408 1.00 13.29 151 VAL D O 1
ATOM 5751 N N . LYS D 1 152 ? 17.842 83.480 63.426 1.00 12.22 152 LYS D N 1
ATOM 5752 C CA . LYS D 1 152 ? 19.163 84.077 63.610 1.00 12.25 152 LYS D CA 1
ATOM 5753 C C . LYS D 1 152 ? 19.761 83.444 64.850 1.00 12.03 152 LYS D C 1
ATOM 5754 O O . LYS D 1 152 ? 19.030 83.173 65.817 1.00 11.58 152 LYS D O 1
ATOM 5760 N N . PHE D 1 153 ? 21.079 83.269 64.841 1.00 10.57 153 PHE D N 1
ATOM 5761 C CA . PHE D 1 153 ? 21.784 82.611 65.922 1.00 9.41 153 PHE D CA 1
ATOM 5762 C C . PHE D 1 153 ? 22.718 83.511 66.669 1.00 9.57 153 PHE D C 1
ATOM 5763 O O . PHE D 1 153 ? 23.262 84.471 66.108 1.00 8.59 153 PHE D O 1
ATOM 5771 N N . VAL D 1 154 ? 22.906 83.201 67.957 1.00 8.55 154 VAL D N 1
ATOM 5772 C CA . VAL D 1 154 ? 23.945 83.834 68.752 1.00 8.72 154 VAL D CA 1
ATOM 5773 C C . VAL D 1 154 ? 24.743 82.675 69.309 1.00 9.25 154 VAL D C 1
ATOM 5774 O O . VAL D 1 154 ? 24.341 82.069 70.322 1.00 9.50 154 VAL D O 1
ATOM 5778 N N . PRO D 1 155 ? 25.837 82.298 68.604 1.00 9.74 155 PRO D N 1
ATOM 5779 C CA . PRO D 1 155 ? 26.666 81.203 69.072 1.00 9.16 155 PRO D CA 1
ATOM 5780 C C . PRO D 1 155 ? 27.362 81.557 70.373 1.00 9.33 155 PRO D C 1
ATOM 5781 O O . PRO D 1 155 ? 27.857 82.686 70.549 1.00 7.34 155 PRO D O 1
ATOM 5785 N N . THR D 1 156 ? 27.415 80.558 71.257 1.00 9.00 156 THR D N 1
ATOM 5786 C CA . THR D 1 156 ? 28.077 80.700 72.545 1.00 9.97 156 THR D CA 1
ATOM 5787 C C . THR D 1 156 ? 28.746 79.364 72.839 1.00 9.31 156 THR D C 1
ATOM 5788 O O . THR D 1 156 ? 28.210 78.319 72.501 1.00 9.09 156 THR D O 1
ATOM 5792 N N . GLY D 1 157 ? 29.907 79.405 73.475 1.00 9.33 157 GLY D N 1
ATOM 5793 C CA . GLY D 1 157 ? 30.589 78.190 73.870 1.00 10.08 157 GLY D CA 1
ATOM 5794 C C . GLY D 1 157 ? 31.826 78.080 73.015 1.00 11.19 157 GLY D C 1
ATOM 5795 O O . GLY D 1 157 ? 31.752 77.705 71.836 1.00 12.74 157 GLY D O 1
ATOM 5796 N N . GLY D 1 158 ? 32.951 78.461 73.608 1.00 11.51 158 GLY D N 1
ATOM 5797 C CA . GLY D 1 158 ? 34.263 78.347 72.983 1.00 11.22 158 GLY D CA 1
ATOM 5798 C C . GLY D 1 158 ? 34.517 79.423 71.946 1.00 10.74 158 GLY D C 1
ATOM 5799 O O . GLY D 1 158 ? 35.390 79.263 71.104 1.00 10.92 158 GLY D O 1
ATOM 5800 N N . VAL D 1 159 ? 33.771 80.523 71.990 1.00 9.95 159 VAL D N 1
ATOM 5801 C CA . VAL D 1 159 ? 34.049 81.652 71.081 1.00 9.81 159 VAL D CA 1
ATOM 5802 C C . VAL D 1 159 ? 35.258 82.407 71.624 1.00 10.64 159 VAL D C 1
ATOM 5803 O O . VAL D 1 159 ? 35.321 82.739 72.819 1.00 9.55 159 VAL D O 1
ATOM 5807 N N . ASN D 1 160 ? 36.238 82.651 70.754 1.00 10.73 160 ASN D N 1
ATOM 5808 C CA . ASN D 1 160 ? 37.439 83.392 71.167 1.00 11.89 160 ASN D CA 1
ATOM 5809 C C . ASN D 1 160 ? 37.910 84.353 70.056 1.00 12.22 160 ASN D C 1
ATOM 5810 O O . ASN D 1 160 ? 37.300 84.392 68.979 1.00 11.91 160 ASN D O 1
ATOM 5815 N N . LEU D 1 161 ? 38.981 85.105 70.304 1.00 12.59 161 LEU D N 1
ATOM 5816 C CA . LEU D 1 161 ? 39.483 86.077 69.314 1.00 13.63 161 LEU D CA 1
ATOM 5817 C C . LEU D 1 161 ? 39.860 85.431 67.980 1.00 14.16 161 LEU D C 1
ATOM 5818 O O . LEU D 1 161 ? 39.759 86.069 66.939 1.00 14.16 161 LEU D O 1
ATOM 5823 N N . ASP D 1 162 ? 40.302 84.175 68.015 1.00 14.83 162 ASP D N 1
ATOM 5824 C CA . ASP D 1 162 ? 40.716 83.472 66.810 1.00 15.59 162 ASP D CA 1
ATOM 5825 C C . ASP D 1 162 ? 39.563 83.004 65.921 1.00 15.06 162 ASP D C 1
ATOM 5826 O O . ASP D 1 162 ? 39.751 82.865 64.715 1.00 15.59 162 ASP D O 1
ATOM 5831 N N . ASN D 1 163 ? 38.389 82.732 66.494 1.00 14.00 163 ASN D N 1
ATOM 5832 C CA . ASN D 1 163 ? 37.314 82.158 65.694 1.00 12.50 163 ASN D CA 1
ATOM 5833 C C . ASN D 1 163 ? 36.135 83.074 65.495 1.00 12.01 163 ASN D C 1
ATOM 5834 O O . ASN D 1 163 ? 35.223 82.780 64.719 1.00 11.73 163 ASN D O 1
ATOM 5839 N N . VAL D 1 164 ? 36.167 84.202 66.177 1.00 12.04 164 VAL D N 1
ATOM 5840 C CA . VAL D 1 164 ? 35.029 85.114 66.193 1.00 12.49 164 VAL D CA 1
ATOM 5841 C C . VAL D 1 164 ? 34.617 85.617 64.795 1.00 13.41 164 VAL D C 1
ATOM 5842 O O . VAL D 1 164 ? 33.434 85.665 64.458 1.00 12.87 164 VAL D O 1
ATOM 5846 N N . CYS D 1 165 ? 35.591 85.946 63.962 1.00 14.28 165 CYS D N 1
ATOM 5847 C CA . CYS D 1 165 ? 35.272 86.434 62.619 1.00 15.99 165 CYS D CA 1
ATOM 5848 C C . CYS D 1 165 ? 34.668 85.371 61.742 1.00 14.30 165 CYS D C 1
ATOM 5849 O O . CYS D 1 165 ? 33.884 85.669 60.841 1.00 14.79 165 CYS D O 1
ATOM 5852 N N . GLU D 1 166 ? 35.017 84.123 62.008 1.00 13.44 166 GLU D N 1
ATOM 5853 C CA . GLU D 1 166 ? 34.450 83.013 61.265 1.00 12.61 166 GLU D CA 1
ATOM 5854 C C . GLU D 1 166 ? 32.955 82.846 61.531 1.00 11.47 166 GLU D C 1
ATOM 5855 O O . GLU D 1 166 ? 32.202 82.448 60.655 1.00 10.03 166 GLU D O 1
ATOM 5861 N N . TRP D 1 167 ? 32.525 83.150 62.748 1.00 10.14 167 TRP D N 1
ATOM 5862 C CA . TRP D 1 167 ? 31.090 83.109 63.056 1.00 9.47 167 TRP D CA 1
ATOM 5863 C C . TRP D 1 167 ? 30.288 84.183 62.284 1.00 9.21 167 TRP D C 1
ATOM 5864 O O . TRP D 1 167 ? 29.262 83.891 61.653 1.00 9.90 167 TRP D O 1
ATOM 5875 N N . PHE D 1 168 ? 30.763 85.414 62.332 1.00 9.56 168 PHE D N 1
ATOM 5876 C CA . PHE D 1 168 ? 30.110 86.537 61.645 1.00 11.16 168 PHE D CA 1
ATOM 5877 C C . PHE D 1 168 ? 30.104 86.380 60.125 1.00 12.46 168 PHE D C 1
ATOM 5878 O O . PHE D 1 168 ? 29.126 86.778 59.463 1.00 11.97 168 PHE D O 1
ATOM 5886 N N . LYS D 1 169 ? 31.162 85.737 59.612 1.00 13.28 169 LYS D N 1
ATOM 5887 C CA . LYS D 1 169 ? 31.290 85.319 58.205 1.00 15.66 169 LYS D CA 1
ATOM 5888 C C . LYS D 1 169 ? 30.121 84.431 57.785 1.00 15.51 169 LYS D C 1
ATOM 5889 O O . LYS D 1 169 ? 29.609 84.547 56.662 1.00 15.14 169 LYS D O 1
ATOM 5895 N N . ALA D 1 170 ? 29.708 83.534 58.686 1.00 15.12 170 ALA D N 1
ATOM 5896 C CA . ALA D 1 170 ? 28.578 82.630 58.416 1.00 15.27 170 ALA D CA 1
ATOM 5897 C C . ALA D 1 170 ? 27.202 83.290 58.588 1.00 15.26 170 ALA D C 1
ATOM 5898 O O . ALA D 1 170 ? 26.180 82.694 58.244 1.00 15.74 170 ALA D O 1
ATOM 5900 N N . GLY D 1 171 ? 27.178 84.506 59.136 1.00 15.41 171 GLY D N 1
ATOM 5901 C CA . GLY D 1 171 ? 25.958 85.304 59.149 1.00 15.81 171 GLY D CA 1
ATOM 5902 C C . GLY D 1 171 ? 25.198 85.389 60.464 1.00 15.95 171 GLY D C 1
ATOM 5903 O O . GLY D 1 171 ? 23.992 85.673 60.471 1.00 17.19 171 GLY D O 1
ATOM 5904 N N . VAL D 1 172 ? 25.895 85.188 61.578 1.00 14.29 172 VAL D N 1
ATOM 5905 C CA . VAL D 1 172 ? 25.255 85.217 62.903 1.00 12.10 172 VAL D CA 1
ATOM 5906 C C . VAL D 1 172 ? 24.832 86.634 63.308 1.00 12.08 172 VAL D C 1
ATOM 5907 O O . VAL D 1 172 ? 25.396 87.637 62.857 1.00 11.20 172 VAL D O 1
ATOM 5911 N N . LEU D 1 173 ? 23.848 86.710 64.199 1.00 10.75 173 LEU D N 1
ATOM 5912 C CA . LEU D 1 173 ? 23.378 87.987 64.700 1.00 10.13 173 LEU D CA 1
ATOM 5913 C C . LEU D 1 173 ? 24.427 88.624 65.617 1.00 9.50 173 LEU D C 1
ATOM 5914 O O . LEU D 1 173 ? 24.749 89.789 65.500 1.00 9.03 173 LEU D O 1
ATOM 5919 N N . ALA D 1 174 ? 24.941 87.834 66.555 1.00 8.29 174 ALA D N 1
ATOM 5920 C CA . ALA D 1 174 ? 25.843 88.307 67.577 1.00 6.54 174 ALA D CA 1
ATOM 5921 C C . ALA D 1 174 ? 26.526 87.046 68.118 1.00 5.99 174 ALA D C 1
ATOM 5922 O O . ALA D 1 174 ? 26.206 85.936 67.704 1.00 5.13 174 ALA D O 1
ATOM 5924 N N . VAL D 1 175 ? 27.469 87.243 69.025 1.00 6.63 175 VAL D N 1
ATOM 5925 C CA . VAL D 1 175 ? 28.164 86.132 69.692 1.00 6.59 175 VAL D CA 1
ATOM 5926 C C . VAL D 1 175 ? 28.148 86.338 71.219 1.00 6.95 175 VAL D C 1
ATOM 5927 O O . VAL D 1 175 ? 28.113 87.480 71.728 1.00 6.19 175 VAL D O 1
ATOM 5931 N N . GLY D 1 176 ? 28.141 85.212 71.935 1.00 7.64 176 GLY D N 1
ATOM 5932 C CA . GLY D 1 176 ? 28.220 85.216 73.409 1.00 6.36 176 GLY D CA 1
ATOM 5933 C C . GLY D 1 176 ? 29.629 84.754 73.706 1.00 5.33 176 GLY D C 1
ATOM 5934 O O . GLY D 1 176 ? 30.059 83.695 73.246 1.00 6.74 176 GLY D O 1
ATOM 5935 N N . VAL D 1 177 ? 30.378 85.579 74.414 1.00 5.58 177 VAL D N 1
ATOM 5936 C CA . VAL D 1 177 ? 31.755 85.241 74.731 1.00 5.12 177 VAL D CA 1
ATOM 5937 C C . VAL D 1 177 ? 31.903 85.107 76.244 1.00 5.15 177 VAL D C 1
ATOM 5938 O O . VAL D 1 177 ? 31.589 86.038 76.988 1.00 4.96 177 VAL D O 1
ATOM 5942 N N . GLY D 1 178 ? 32.413 83.952 76.650 1.00 5.96 178 GLY D N 1
ATOM 5943 C CA . GLY D 1 178 ? 32.563 83.618 78.056 1.00 6.24 178 GLY D CA 1
ATOM 5944 C C . GLY D 1 178 ? 33.984 83.716 78.511 1.00 6.74 178 GLY D C 1
ATOM 5945 O O . GLY D 1 178 ? 34.521 84.823 78.629 1.00 5.92 178 GLY D O 1
ATOM 5946 N N . SER D 1 179 ? 34.608 82.549 78.717 1.00 6.91 179 SER D N 1
ATOM 5947 C CA . SER D 1 179 ? 35.889 82.491 79.394 1.00 8.27 179 SER D CA 1
ATOM 5948 C C . SER D 1 179 ? 36.958 83.314 78.652 1.00 8.48 179 SER D C 1
ATOM 5949 O O . SER D 1 179 ? 37.803 83.925 79.293 1.00 7.56 179 SER D O 1
ATOM 5952 N N . ALA D 1 180 ? 36.913 83.335 77.316 1.00 7.53 180 ALA D N 1
ATOM 5953 C CA . ALA D 1 180 ? 37.928 84.092 76.551 1.00 8.62 180 ALA D CA 1
ATOM 5954 C C . ALA D 1 180 ? 37.896 85.600 76.809 1.00 8.74 180 ALA D C 1
ATOM 5955 O O . ALA D 1 180 ? 38.890 86.292 76.585 1.00 10.05 180 ALA D O 1
ATOM 5957 N N . LEU D 1 181 ? 36.761 86.106 77.267 1.00 8.70 181 LEU D N 1
ATOM 5958 C CA . LEU D 1 181 ? 36.585 87.515 77.592 1.00 9.60 181 LEU D CA 1
ATOM 5959 C C . LEU D 1 181 ? 36.653 87.772 79.104 1.00 10.14 181 LEU D C 1
ATOM 5960 O O . LEU D 1 181 ? 37.330 88.710 79.578 1.00 9.33 181 LEU D O 1
ATOM 5965 N N . VAL D 1 182 ? 35.949 86.930 79.858 1.00 9.93 182 VAL D N 1
ATOM 5966 C CA . VAL D 1 182 ? 35.637 87.201 81.274 1.00 10.58 182 VAL D CA 1
ATOM 5967 C C . VAL D 1 182 ? 36.631 86.656 82.314 1.00 9.99 182 VAL D C 1
ATOM 5968 O O . VAL D 1 182 ? 36.674 87.153 83.440 1.00 9.36 182 VAL D O 1
ATOM 5972 N N . LYS D 1 183 ? 37.434 85.659 81.944 1.00 10.47 183 LYS D N 1
ATOM 5973 C CA . LYS D 1 183 ? 38.398 85.064 82.871 1.00 11.45 183 LYS D CA 1
ATOM 5974 C C . LYS D 1 183 ? 39.494 86.089 83.128 1.00 11.09 183 LYS D C 1
ATOM 5975 O O . LYS D 1 183 ? 39.774 86.889 82.251 1.00 11.29 183 LYS D O 1
ATOM 5981 N N . GLY D 1 184 ? 40.087 86.091 84.324 1.00 10.21 184 GLY D N 1
ATOM 5982 C CA . GLY D 1 184 ? 41.201 86.987 84.627 1.00 9.96 184 GLY D CA 1
ATOM 5983 C C . GLY D 1 184 ? 40.824 88.087 85.614 1.00 9.54 184 GLY D C 1
ATOM 5984 O O . GLY D 1 184 ? 39.733 88.045 86.196 1.00 9.84 184 GLY D O 1
ATOM 5985 N N . THR D 1 185 ? 41.730 89.048 85.833 1.00 9.39 185 THR D N 1
ATOM 5986 C CA . THR D 1 185 ? 41.466 90.195 86.723 1.00 8.75 185 THR D CA 1
ATOM 5987 C C . THR D 1 185 ? 40.661 91.196 85.912 1.00 8.13 185 THR D C 1
ATOM 5988 O O . THR D 1 185 ? 40.702 91.139 84.679 1.00 7.40 185 THR D O 1
ATOM 5992 N N . PRO D 1 186 ? 39.924 92.114 86.575 1.00 7.75 186 PRO D N 1
ATOM 5993 C CA . PRO D 1 186 ? 39.095 93.039 85.799 1.00 7.96 186 PRO D CA 1
ATOM 5994 C C . PRO D 1 186 ? 39.872 93.956 84.837 1.00 8.72 186 PRO D C 1
ATOM 5995 O O . PRO D 1 186 ? 39.337 94.316 83.767 1.00 7.94 186 PRO D O 1
ATOM 5999 N N . ASP D 1 187 ? 41.095 94.346 85.195 1.00 9.07 187 ASP D N 1
ATOM 6000 C CA . ASP D 1 187 ? 41.899 95.141 84.252 1.00 10.13 187 ASP D CA 1
ATOM 6001 C C . ASP D 1 187 ? 42.180 94.341 82.964 1.00 9.59 187 ASP D C 1
ATOM 6002 O O . ASP D 1 187 ? 42.069 94.871 81.857 1.00 9.36 187 ASP D O 1
ATOM 6007 N N . GLU D 1 188 ? 42.468 93.051 83.122 1.00 8.71 188 GLU D N 1
ATOM 6008 C CA . GLU D 1 188 ? 42.626 92.139 81.983 1.00 8.74 188 GLU D CA 1
ATOM 6009 C C . GLU D 1 188 ? 41.333 91.987 81.188 1.00 8.34 188 GLU D C 1
ATOM 6010 O O . GLU D 1 188 ? 41.342 91.971 79.959 1.00 9.11 188 GLU D O 1
ATOM 6016 N N . VAL D 1 189 ? 40.213 91.860 81.886 1.00 7.29 189 VAL D N 1
ATOM 6017 C CA . VAL D 1 189 ? 38.932 91.742 81.225 1.00 6.47 189 VAL D CA 1
ATOM 6018 C C . VAL D 1 189 ? 38.601 92.978 80.360 1.00 6.92 189 VAL D C 1
ATOM 6019 O O . VAL D 1 189 ? 38.050 92.862 79.249 1.00 5.23 189 VAL D O 1
ATOM 6023 N N . ARG D 1 190 ? 38.917 94.145 80.895 1.00 7.05 190 ARG D N 1
ATOM 6024 C CA . ARG D 1 190 ? 38.681 95.403 80.205 1.00 7.94 190 ARG D CA 1
ATOM 6025 C C . ARG D 1 190 ? 39.476 95.454 78.895 1.00 8.41 190 ARG D C 1
ATOM 6026 O O . ARG D 1 190 ? 38.939 95.848 77.859 1.00 10.29 190 ARG D O 1
ATOM 6034 N N . GLU D 1 191 ? 40.740 95.033 78.931 1.00 9.53 191 GLU D N 1
ATOM 6035 C CA . GLU D 1 191 ? 41.574 94.996 77.720 1.00 10.28 191 GLU D CA 1
ATOM 6036 C C . GLU D 1 191 ? 41.119 93.937 76.713 1.00 9.89 191 GLU D C 1
ATOM 6037 O O . GLU D 1 191 ? 41.211 94.150 75.500 1.00 9.56 191 GLU D O 1
ATOM 6043 N N . LYS D 1 192 ? 40.631 92.795 77.199 1.00 9.28 192 LYS D N 1
ATOM 6044 C CA . LYS D 1 192 ? 40.129 91.760 76.303 1.00 9.18 192 LYS D CA 1
ATOM 6045 C C . LYS D 1 192 ? 38.848 92.227 75.640 1.00 8.34 192 LYS D C 1
ATOM 6046 O O . LYS D 1 192 ? 38.595 91.912 74.468 1.00 8.60 192 LYS D O 1
ATOM 6052 N N . ALA D 1 193 ? 38.038 92.955 76.398 1.00 7.07 193 ALA D N 1
ATOM 6053 C CA . ALA D 1 193 ? 36.821 93.541 75.867 1.00 7.30 193 ALA D CA 1
ATOM 6054 C C . ALA D 1 193 ? 37.161 94.452 74.684 1.00 7.45 193 ALA D C 1
ATOM 6055 O O . ALA D 1 193 ? 36.573 94.330 73.617 1.00 5.91 193 ALA D O 1
ATOM 6057 N N . LYS D 1 194 ? 38.130 95.344 74.884 1.00 8.63 194 LYS D N 1
ATOM 6058 C CA . LYS D 1 194 ? 38.615 96.196 73.792 1.00 9.97 194 LYS D CA 1
ATOM 6059 C C . LYS D 1 194 ? 39.033 95.381 72.572 1.00 9.60 194 LYS D C 1
ATOM 6060 O O . LYS D 1 194 ? 38.689 95.738 71.442 1.00 10.16 194 LYS D O 1
ATOM 6066 N N . ALA D 1 195 ? 39.718 94.258 72.797 1.00 9.94 195 ALA D N 1
ATOM 6067 C CA . ALA D 1 195 ? 40.224 93.453 71.715 1.00 9.94 195 ALA D CA 1
ATOM 6068 C C . ALA D 1 195 ? 39.112 92.757 70.943 1.00 10.76 195 ALA D C 1
ATOM 6069 O O . ALA D 1 195 ? 39.200 92.617 69.731 1.00 9.81 195 ALA D O 1
ATOM 6071 N N . PHE D 1 196 ? 38.056 92.335 71.645 1.00 10.84 196 PHE D N 1
ATOM 6072 C CA . PHE D 1 196 ? 36.897 91.744 70.991 1.00 10.99 196 PHE D CA 1
ATOM 6073 C C . PHE D 1 196 ? 36.071 92.700 70.133 1.00 11.83 196 PHE D C 1
ATOM 6074 O O . PHE D 1 196 ? 35.705 92.361 69.007 1.00 11.93 196 PHE D O 1
ATOM 6082 N N . VAL D 1 197 ? 35.775 93.879 70.670 1.00 12.99 197 VAL D N 1
ATOM 6083 C CA . VAL D 1 197 ? 34.997 94.888 69.962 1.00 14.59 197 VAL D CA 1
ATOM 6084 C C . VAL D 1 197 ? 35.757 95.331 68.698 1.00 15.32 197 VAL D C 1
ATOM 6085 O O . VAL D 1 197 ? 35.160 95.459 67.631 1.00 14.94 197 VAL D O 1
ATOM 6089 N N . GLU D 1 198 ? 37.062 95.545 68.839 1.00 16.82 198 GLU D N 1
ATOM 6090 C CA . GLU D 1 198 ? 37.919 95.932 67.715 1.00 18.59 198 GLU D CA 1
ATOM 6091 C C . GLU D 1 198 ? 37.905 94.887 66.606 1.00 18.52 198 GLU D C 1
ATOM 6092 O O . GLU D 1 198 ? 37.682 95.231 65.439 1.00 18.99 198 GLU D O 1
ATOM 6098 N N . LYS D 1 199 ? 38.095 93.621 66.985 1.00 17.90 199 LYS D N 1
ATOM 6099 C CA . LYS D 1 199 ? 38.091 92.494 66.055 1.00 18.25 199 LYS D CA 1
ATOM 6100 C C . LYS D 1 199 ? 36.759 92.393 65.314 1.00 18.38 199 LYS D C 1
ATOM 6101 O O . LYS D 1 199 ? 36.725 92.246 64.078 1.00 17.66 199 LYS D O 1
ATOM 6107 N N . ILE D 1 200 ? 35.665 92.502 66.060 1.00 18.24 200 ILE D N 1
ATOM 6108 C CA . ILE D 1 200 ? 34.327 92.409 65.472 1.00 19.17 200 ILE D CA 1
ATOM 6109 C C . ILE D 1 200 ? 34.015 93.580 64.510 1.00 20.06 200 ILE D C 1
ATOM 6110 O O . ILE D 1 200 ? 33.492 93.372 63.407 1.00 19.80 200 ILE D O 1
ATOM 6115 N N . ARG D 1 201 ? 34.354 94.798 64.907 1.00 21.47 201 ARG D N 1
ATOM 6116 C CA . ARG D 1 201 ? 34.177 95.930 63.996 1.00 23.35 201 ARG D CA 1
ATOM 6117 C C . ARG D 1 201 ? 34.912 95.680 62.672 1.00 23.87 201 ARG D C 1
ATOM 6118 O O . ARG D 1 201 ? 34.504 96.179 61.623 1.00 24.64 201 ARG D O 1
ATOM 6126 N N . GLY D 1 202 ? 35.971 94.876 62.734 1.00 24.23 202 GLY D N 1
ATOM 6127 C CA . GLY D 1 202 ? 36.770 94.534 61.573 1.00 24.49 202 GLY D CA 1
ATOM 6128 C C . GLY D 1 202 ? 36.081 93.627 60.577 1.00 25.15 202 GLY D C 1
ATOM 6129 O O . GLY D 1 202 ? 36.330 93.736 59.376 1.00 25.19 202 GLY D O 1
ATOM 6130 N N . CYS D 1 203 ? 35.215 92.729 61.048 1.00 25.02 203 CYS D N 1
ATOM 6131 C CA . CYS D 1 203 ? 34.595 91.766 60.146 1.00 25.38 203 CYS D CA 1
ATOM 6132 C C . CYS D 1 203 ? 33.067 91.815 60.038 1.00 25.07 203 CYS D C 1
ATOM 6133 O O . CYS D 1 203 ? 32.452 90.859 59.574 1.00 25.56 203 CYS D O 1
ATOM 6136 N N . THR D 1 204 ? 32.457 92.922 60.444 1.00 24.95 204 THR D N 1
ATOM 6137 C CA . THR D 1 204 ? 30.995 93.056 60.425 1.00 24.62 204 THR D CA 1
ATOM 6138 C C . THR D 1 204 ? 30.632 94.322 59.671 1.00 24.56 204 THR D C 1
ATOM 6139 O O . THR D 1 204 ? 31.351 95.313 59.783 1.00 24.21 204 THR D O 1
ATOM 6141 N N . LYS E 1 2 ? 28.279 53.347 95.227 1.00 20.94 2 LYS E N 1
ATOM 6142 C CA . LYS E 1 2 ? 28.858 52.218 94.456 1.00 20.48 2 LYS E CA 1
ATOM 6143 C C . LYS E 1 2 ? 29.547 52.723 93.182 1.00 20.28 2 LYS E C 1
ATOM 6144 O O . LYS E 1 2 ? 30.759 52.911 93.179 1.00 20.35 2 LYS E O 1
ATOM 6150 N N . MET E 1 3 ? 28.773 52.979 92.126 1.00 19.64 3 MET E N 1
ATOM 6151 C CA . MET E 1 3 ? 29.344 53.209 90.805 1.00 19.71 3 MET E CA 1
ATOM 6152 C C . MET E 1 3 ? 30.260 54.418 90.670 1.00 18.70 3 MET E C 1
ATOM 6153 O O . MET E 1 3 ? 31.306 54.301 90.028 1.00 17.94 3 MET E O 1
ATOM 6158 N N . GLU E 1 4 ? 29.903 55.568 91.254 1.00 18.69 4 GLU E N 1
ATOM 6159 C CA . GLU E 1 4 ? 30.792 56.745 91.101 1.00 19.71 4 GLU E CA 1
ATOM 6160 C C . GLU E 1 4 ? 32.217 56.477 91.581 1.00 18.96 4 GLU E C 1
ATOM 6161 O O . GLU E 1 4 ? 33.177 56.836 90.901 1.00 19.28 4 GLU E O 1
ATOM 6167 N N . GLU E 1 5 ? 32.352 55.854 92.749 1.00 18.68 5 GLU E N 1
ATOM 6168 C CA . GLU E 1 5 ? 33.678 55.491 93.268 1.00 18.60 5 GLU E CA 1
ATOM 6169 C C . GLU E 1 5 ? 34.361 54.436 92.386 1.00 16.88 5 GLU E C 1
ATOM 6170 O O . GLU E 1 5 ? 35.562 54.494 92.171 1.00 15.68 5 GLU E O 1
ATOM 6176 N N . LEU E 1 6 ? 33.581 53.482 91.875 1.00 15.10 6 LEU E N 1
ATOM 6177 C CA . LEU E 1 6 ? 34.118 52.482 90.971 1.00 14.22 6 LEU E CA 1
ATOM 6178 C C . LEU E 1 6 ? 34.678 53.131 89.708 1.00 13.66 6 LEU E C 1
ATOM 6179 O O . LEU E 1 6 ? 35.787 52.820 89.300 1.00 12.48 6 LEU E O 1
ATOM 6184 N N . PHE E 1 7 ? 33.902 54.030 89.105 1.00 13.38 7 PHE E N 1
ATOM 6185 C CA . PHE E 1 7 ? 34.386 54.822 87.984 1.00 13.31 7 PHE E CA 1
ATOM 6186 C C . PHE E 1 7 ? 35.632 55.628 88.304 1.00 13.47 7 PHE E C 1
ATOM 6187 O O . PHE E 1 7 ? 36.579 55.655 87.510 1.00 12.19 7 PHE E O 1
ATOM 6195 N N . LYS E 1 8 ? 35.650 56.296 89.459 1.00 13.54 8 LYS E N 1
ATOM 6196 C CA . LYS E 1 8 ? 36.803 57.133 89.795 1.00 15.06 8 LYS E CA 1
ATOM 6197 C C . LYS E 1 8 ? 38.069 56.264 89.843 1.00 15.23 8 LYS E C 1
ATOM 6198 O O . LYS E 1 8 ? 39.121 56.641 89.340 1.00 15.47 8 LYS E O 1
ATOM 6204 N N . LYS E 1 9 ? 37.932 55.098 90.473 1.00 15.36 9 LYS E N 1
ATOM 6205 C CA . LYS E 1 9 ? 39.025 54.158 90.706 1.00 15.69 9 LYS E CA 1
ATOM 6206 C C . LYS E 1 9 ? 39.530 53.539 89.411 1.00 14.25 9 LYS E C 1
ATOM 6207 O O . LYS E 1 9 ? 40.727 53.581 89.111 1.00 14.75 9 LYS E O 1
ATOM 6213 N N . HIS E 1 10 ? 38.610 52.969 88.646 1.00 13.02 10 HIS E N 1
ATOM 6214 C CA . HIS E 1 10 ? 38.960 52.177 87.475 1.00 13.03 10 HIS E CA 1
ATOM 6215 C C . HIS E 1 10 ? 39.136 53.010 86.217 1.00 12.05 10 HIS E C 1
ATOM 6216 O O . HIS E 1 10 ? 40.035 52.744 85.424 1.00 12.07 10 HIS E O 1
ATOM 6223 N N . LYS E 1 11 ? 38.278 54.014 86.059 1.00 10.31 11 LYS E N 1
ATOM 6224 C CA . LYS E 1 11 ? 38.332 54.998 84.974 1.00 9.66 11 LYS E CA 1
ATOM 6225 C C . LYS E 1 11 ? 38.099 54.494 83.555 1.00 9.08 11 LYS E C 1
ATOM 6226 O O . LYS E 1 11 ? 38.167 55.275 82.620 1.00 8.03 11 LYS E O 1
ATOM 6232 N N . ILE E 1 12 ? 37.841 53.207 83.378 1.00 9.09 12 ILE E N 1
ATOM 6233 C CA . ILE E 1 12 ? 37.530 52.673 82.063 1.00 9.33 12 ILE E CA 1
ATOM 6234 C C . ILE E 1 12 ? 36.454 51.636 82.225 1.00 9.21 12 ILE E C 1
ATOM 6235 O O . ILE E 1 12 ? 36.461 50.863 83.205 1.00 9.08 12 ILE E O 1
ATOM 6240 N N . VAL E 1 13 ? 35.539 51.608 81.259 1.00 8.53 13 VAL E N 1
ATOM 6241 C CA . VAL E 1 13 ? 34.540 50.526 81.163 1.00 8.41 13 VAL E CA 1
ATOM 6242 C C . VAL E 1 13 ? 34.667 49.877 79.794 1.00 7.93 13 VAL E C 1
ATOM 6243 O O . VAL E 1 13 ? 34.721 50.576 78.815 1.00 7.56 13 VAL E O 1
ATOM 6247 N N . ALA E 1 14 ? 34.709 48.549 79.732 1.00 8.43 14 ALA E N 1
ATOM 6248 C CA . ALA E 1 14 ? 34.738 47.840 78.452 1.00 8.78 14 ALA E CA 1
ATOM 6249 C C . ALA E 1 14 ? 33.329 47.743 77.928 1.00 9.06 14 ALA E C 1
ATOM 6250 O O . ALA E 1 14 ? 32.465 47.198 78.593 1.00 8.38 14 ALA E O 1
ATOM 6252 N N . VAL E 1 15 ? 33.116 48.274 76.731 1.00 9.42 15 VAL E N 1
ATOM 6253 C CA . VAL E 1 15 ? 31.828 48.247 76.076 1.00 10.18 15 VAL E CA 1
ATOM 6254 C C . VAL E 1 15 ? 31.879 47.051 75.131 1.00 11.05 15 VAL E C 1
ATOM 6255 O O . VAL E 1 15 ? 32.463 47.095 74.040 1.00 9.44 15 VAL E O 1
ATOM 6259 N N . LEU E 1 16 ? 31.258 45.968 75.560 1.00 11.66 16 LEU E N 1
ATOM 6260 C CA . LEU E 1 16 ? 31.456 44.700 74.901 1.00 12.56 16 LEU E CA 1
ATOM 6261 C C . LEU E 1 16 ? 30.376 44.386 73.879 1.00 13.73 16 LEU E C 1
ATOM 6262 O O . LEU E 1 16 ? 29.224 44.098 74.243 1.00 14.81 16 LEU E O 1
ATOM 6267 N N . ARG E 1 17 ? 30.757 44.426 72.601 1.00 13.91 17 ARG E N 1
ATOM 6268 C CA . ARG E 1 17 ? 29.883 43.975 71.522 1.00 15.72 17 ARG E CA 1
ATOM 6269 C C . ARG E 1 17 ? 30.465 42.703 70.936 1.00 16.45 17 ARG E C 1
ATOM 6270 O O . ARG E 1 17 ? 31.687 42.541 70.846 1.00 16.12 17 ARG E O 1
ATOM 6278 N N . ALA E 1 18 ? 29.579 41.795 70.561 1.00 17.84 18 ALA E N 1
ATOM 6279 C CA . ALA E 1 18 ? 29.993 40.514 70.008 1.00 19.33 18 ALA E CA 1
ATOM 6280 C C . ALA E 1 18 ? 28.833 39.868 69.284 1.00 20.79 18 ALA E C 1
ATOM 6281 O O . ALA E 1 18 ? 27.681 40.302 69.401 1.00 20.38 18 ALA E O 1
ATOM 6283 N N . ASN E 1 19 ? 29.168 38.814 68.539 1.00 22.48 19 ASN E N 1
ATOM 6284 C CA . ASN E 1 19 ? 28.251 38.132 67.659 1.00 23.19 19 ASN E CA 1
ATOM 6285 C C . ASN E 1 19 ? 27.656 36.876 68.274 1.00 23.08 19 ASN E C 1
ATOM 6286 O O . ASN E 1 19 ? 26.715 36.298 67.710 1.00 23.17 19 ASN E O 1
ATOM 6291 N N . SER E 1 20 ? 28.177 36.477 69.434 1.00 22.63 20 SER E N 1
ATOM 6292 C CA . SER E 1 20 ? 27.765 35.236 70.070 1.00 23.31 20 SER E CA 1
ATOM 6293 C C . SER E 1 20 ? 28.067 35.168 71.569 1.00 23.37 20 SER E C 1
ATOM 6294 O O . SER E 1 20 ? 28.971 35.840 72.068 1.00 23.15 20 SER E O 1
ATOM 6297 N N . VAL E 1 21 ? 27.314 34.318 72.265 1.00 23.42 21 VAL E N 1
ATOM 6298 C CA . VAL E 1 21 ? 27.416 34.154 73.712 1.00 23.63 21 VAL E CA 1
ATOM 6299 C C . VAL E 1 21 ? 28.836 33.735 74.066 1.00 23.48 21 VAL E C 1
ATOM 6300 O O . VAL E 1 21 ? 29.459 34.316 74.960 1.00 22.73 21 VAL E O 1
ATOM 6304 N N . GLU E 1 22 ? 29.326 32.724 73.340 1.00 23.37 22 GLU E N 1
ATOM 6305 C CA . GLU E 1 22 ? 30.678 32.163 73.495 1.00 23.46 22 GLU E CA 1
ATOM 6306 C C . GLU E 1 22 ? 31.718 33.265 73.375 1.00 22.66 22 GLU E C 1
ATOM 6307 O O . GLU E 1 22 ? 32.573 33.422 74.228 1.00 21.92 22 GLU E O 1
ATOM 6313 N N . GLU E 1 23 ? 31.629 34.030 72.299 1.00 22.03 23 GLU E N 1
ATOM 6314 C CA . GLU E 1 23 ? 32.616 35.058 72.023 1.00 21.96 23 GLU E CA 1
ATOM 6315 C C . GLU E 1 23 ? 32.551 36.219 73.037 1.00 20.87 23 GLU E C 1
ATOM 6316 O O . GLU E 1 23 ? 33.604 36.699 73.493 1.00 20.16 23 GLU E O 1
ATOM 6322 N N . ALA E 1 24 ? 31.340 36.649 73.420 1.00 18.80 24 ALA E N 1
ATOM 6323 C CA . ALA E 1 24 ? 31.206 37.632 74.547 1.00 18.05 24 ALA E CA 1
ATOM 6324 C C . ALA E 1 24 ? 31.894 37.189 75.845 1.00 17.84 24 ALA E C 1
ATOM 6325 O O . ALA E 1 24 ? 32.655 37.972 76.455 1.00 17.19 24 ALA E O 1
ATOM 6327 N N . LYS E 1 25 ? 31.631 35.948 76.262 1.00 16.95 25 LYS E N 1
ATOM 6328 C CA . LYS E 1 25 ? 32.224 35.388 77.480 1.00 18.12 25 LYS E CA 1
ATOM 6329 C C . LYS E 1 25 ? 33.733 35.345 77.416 1.00 17.48 25 LYS E C 1
ATOM 6330 O O . LYS E 1 25 ? 34.401 35.679 78.387 1.00 16.95 25 LYS E O 1
ATOM 6336 N N . GLU E 1 26 ? 34.266 34.899 76.276 1.00 17.89 26 GLU E N 1
ATOM 6337 C CA . GLU E 1 26 ? 35.713 34.886 76.079 1.00 18.71 26 GLU E CA 1
ATOM 6338 C C . GLU E 1 26 ? 36.295 36.307 76.165 1.00 17.64 26 GLU E C 1
ATOM 6339 O O . GLU E 1 26 ? 37.322 36.543 76.826 1.00 17.04 26 GLU E O 1
ATOM 6345 N N . LYS E 1 27 ? 35.635 37.250 75.500 1.00 16.88 27 LYS E N 1
ATOM 6346 C CA . LYS E 1 27 ? 36.111 38.639 75.486 1.00 16.29 27 LYS E CA 1
ATOM 6347 C C . LYS E 1 27 ? 36.020 39.281 76.867 1.00 15.63 27 LYS E C 1
ATOM 6348 O O . LYS E 1 27 ? 36.911 40.047 77.258 1.00 15.47 27 LYS E O 1
ATOM 6354 N N . ALA E 1 28 ? 34.958 38.963 77.613 1.00 14.85 28 ALA E N 1
ATOM 6355 C CA . ALA E 1 28 ? 34.830 39.461 78.991 1.00 15.25 28 ALA E CA 1
ATOM 6356 C C . ALA E 1 28 ? 35.946 38.936 79.866 1.00 14.88 28 ALA E C 1
ATOM 6357 O O . ALA E 1 28 ? 36.516 39.679 80.670 1.00 14.74 28 ALA E O 1
ATOM 6359 N N . LEU E 1 29 ? 36.271 37.649 79.710 1.00 15.29 29 LEU E N 1
ATOM 6360 C CA . LEU E 1 29 ? 37.348 37.061 80.494 1.00 15.93 29 LEU E CA 1
ATOM 6361 C C . LEU E 1 29 ? 38.679 37.712 80.162 1.00 14.63 29 LEU E C 1
ATOM 6362 O O . LEU E 1 29 ? 39.420 38.070 81.067 1.00 15.89 29 LEU E O 1
ATOM 6367 N N . ALA E 1 30 ? 38.953 37.910 78.873 1.00 14.01 30 ALA E N 1
ATOM 6368 C CA . ALA E 1 30 ? 40.221 38.524 78.416 1.00 12.78 30 ALA E CA 1
ATOM 6369 C C . ALA E 1 30 ? 40.433 39.930 78.971 1.00 12.42 30 ALA E C 1
ATOM 6370 O O . ALA E 1 30 ? 41.497 40.281 79.477 1.00 11.61 30 ALA E O 1
ATOM 6372 N N . VAL E 1 31 ? 39.392 40.739 78.820 1.00 11.98 31 VAL E N 1
ATOM 6373 C CA . VAL E 1 31 ? 39.355 42.105 79.323 1.00 12.24 31 VAL E CA 1
ATOM 6374 C C . VAL E 1 31 ? 39.640 42.107 80.812 1.00 11.59 31 VAL E C 1
ATOM 6375 O O . VAL E 1 31 ? 40.446 42.896 81.315 1.00 11.60 31 VAL E O 1
ATOM 6379 N N . PHE E 1 32 ? 38.986 41.205 81.532 1.00 11.66 32 PHE E N 1
ATOM 6380 C CA . PHE E 1 32 ? 39.196 41.127 82.971 1.00 12.09 32 PHE E CA 1
ATOM 6381 C C . PHE E 1 32 ? 40.618 40.731 83.358 1.00 13.10 32 PHE E C 1
ATOM 6382 O O . PHE E 1 32 ? 41.237 41.322 84.276 1.00 11.53 32 PHE E O 1
ATOM 6390 N N . GLU E 1 33 ? 41.123 39.710 82.668 1.00 13.97 33 GLU E N 1
ATOM 6391 C CA . GLU E 1 33 ? 42.481 39.237 82.903 1.00 16.31 33 GLU E CA 1
ATOM 6392 C C . GLU E 1 33 ? 43.486 40.352 82.632 1.00 15.83 33 GLU E C 1
ATOM 6393 O O . GLU E 1 33 ? 44.514 40.409 83.277 1.00 16.93 33 GLU E O 1
ATOM 6399 N N . GLY E 1 34 ? 43.160 41.246 81.694 1.00 16.11 34 GLY E N 1
ATOM 6400 C CA . GLY E 1 34 ? 43.988 42.401 81.373 1.00 15.71 34 GLY E CA 1
ATOM 6401 C C . GLY E 1 34 ? 43.851 43.628 82.269 1.00 15.55 34 GLY E C 1
ATOM 6402 O O . GLY E 1 34 ? 44.447 44.669 81.992 1.00 16.50 34 GLY E O 1
ATOM 6403 N N . GLY E 1 35 ? 43.077 43.529 83.346 1.00 15.01 35 GLY E N 1
ATOM 6404 C CA . GLY E 1 35 ? 43.012 44.620 84.325 1.00 12.91 35 GLY E CA 1
ATOM 6405 C C . GLY E 1 35 ? 41.785 45.517 84.189 1.00 11.78 35 GLY E C 1
ATOM 6406 O O . GLY E 1 35 ? 41.643 46.476 84.930 1.00 11.52 35 GLY E O 1
ATOM 6407 N N . VAL E 1 36 ? 40.889 45.190 83.273 1.00 11.53 36 VAL E N 1
ATOM 6408 C CA . VAL E 1 36 ? 39.647 45.961 83.138 1.00 11.39 36 VAL E CA 1
ATOM 6409 C C . VAL E 1 36 ? 38.528 45.290 83.914 1.00 10.90 36 VAL E C 1
ATOM 6410 O O . VAL E 1 36 ? 38.020 44.236 83.510 1.00 9.31 36 VAL E O 1
ATOM 6414 N N . HIS E 1 37 ? 38.167 45.903 85.049 1.00 11.40 37 HIS E N 1
ATOM 6415 C CA . HIS E 1 37 ? 37.139 45.316 85.929 1.00 11.58 37 HIS E CA 1
ATOM 6416 C C . HIS E 1 37 ? 35.685 45.757 85.687 1.00 11.27 37 HIS E C 1
ATOM 6417 O O . HIS E 1 37 ? 34.755 45.009 86.050 1.00 12.19 37 HIS E O 1
ATOM 6424 N N . LEU E 1 38 ? 35.478 46.926 85.076 1.00 9.35 38 LEU E N 1
ATOM 6425 C CA . LEU E 1 38 ? 34.118 47.340 84.714 1.00 8.81 38 LEU E CA 1
ATOM 6426 C C . LEU E 1 38 ? 33.744 46.854 83.317 1.00 8.26 38 LEU E C 1
ATOM 6427 O O . LEU E 1 38 ? 34.331 47.277 82.311 1.00 8.71 38 LEU E O 1
ATOM 6432 N N . ILE E 1 39 ? 32.807 45.926 83.261 1.00 8.14 39 ILE E N 1
ATOM 6433 C CA . ILE E 1 39 ? 32.503 45.236 82.021 1.00 10.42 39 ILE E CA 1
ATOM 6434 C C . ILE E 1 39 ? 31.037 45.369 81.673 1.00 10.21 39 ILE E C 1
ATOM 6435 O O . ILE E 1 39 ? 30.160 44.871 82.403 1.00 9.58 39 ILE E O 1
ATOM 6440 N N . GLU E 1 40 ? 30.787 46.047 80.558 1.00 10.59 40 GLU E N 1
ATOM 6441 C CA . GLU E 1 40 ? 29.420 46.349 80.125 1.00 11.62 40 GLU E CA 1
ATOM 6442 C C . GLU E 1 40 ? 29.072 45.394 78.976 1.00 10.27 40 GLU E C 1
ATOM 6443 O O . GLU E 1 40 ? 29.631 45.515 77.873 1.00 11.16 40 GLU E O 1
ATOM 6449 N N . ILE E 1 41 ? 28.214 44.415 79.247 1.00 10.11 41 ILE E N 1
ATOM 6450 C CA . ILE E 1 41 ? 27.709 43.507 78.195 1.00 10.15 41 ILE E CA 1
ATOM 6451 C C . ILE E 1 41 ? 26.602 44.212 77.401 1.00 11.17 41 ILE E C 1
ATOM 6452 O O . ILE E 1 41 ? 25.523 44.479 77.949 1.00 10.90 41 ILE E O 1
ATOM 6457 N N . THR E 1 42 ? 26.839 44.517 76.128 1.00 10.89 42 THR E N 1
ATOM 6458 C CA . THR E 1 42 ? 25.808 45.243 75.371 1.00 11.09 42 THR E CA 1
ATOM 6459 C C . THR E 1 42 ? 24.656 44.316 74.893 1.00 11.37 42 THR E C 1
ATOM 6460 O O . THR E 1 42 ? 24.836 43.108 74.705 1.00 10.46 42 THR E O 1
ATOM 6464 N N . PHE E 1 43 ? 23.477 44.895 74.709 1.00 11.93 43 PHE E N 1
ATOM 6465 C CA . PHE E 1 43 ? 22.324 44.142 74.244 1.00 13.73 43 PHE E CA 1
ATOM 6466 C C . PHE E 1 43 ? 22.260 43.881 72.755 1.00 14.69 43 PHE E C 1
ATOM 6467 O O . PHE E 1 43 ? 21.223 43.463 72.235 1.00 16.20 43 PHE E O 1
ATOM 6475 N N . THR E 1 44 ? 23.366 44.130 72.078 1.00 15.79 44 THR E N 1
ATOM 6476 C CA . THR E 1 44 ? 23.523 43.709 70.686 1.00 16.50 44 THR E CA 1
ATOM 6477 C C . THR E 1 44 ? 24.196 42.320 70.659 1.00 17.62 44 THR E C 1
ATOM 6478 O O . THR E 1 44 ? 24.291 41.679 69.602 1.00 18.77 44 THR E O 1
ATOM 6482 N N . VAL E 1 45 ? 24.686 41.876 71.815 1.00 18.00 45 VAL E N 1
ATOM 6483 C CA . VAL E 1 45 ? 25.203 40.510 72.001 1.00 17.98 45 VAL E CA 1
ATOM 6484 C C . VAL E 1 45 ? 23.982 39.598 72.078 1.00 18.45 45 VAL E C 1
ATOM 6485 O O . VAL E 1 45 ? 23.051 39.876 72.845 1.00 18.43 45 VAL E O 1
ATOM 6489 N N . PRO E 1 46 ? 23.954 38.522 71.273 1.00 18.89 46 PRO E N 1
ATOM 6490 C CA . PRO E 1 46 ? 22.758 37.688 71.400 1.00 19.22 46 PRO E CA 1
ATOM 6491 C C . PRO E 1 46 ? 22.720 37.056 72.773 1.00 19.10 46 PRO E C 1
ATOM 6492 O O . PRO E 1 46 ? 23.765 36.720 73.339 1.00 19.08 46 PRO E O 1
ATOM 6496 N N . ASP E 1 47 ? 21.513 36.916 73.309 1.00 19.74 47 ASP E N 1
ATOM 6497 C CA . ASP E 1 47 ? 21.304 36.371 74.634 1.00 19.93 47 ASP E CA 1
ATOM 6498 C C . ASP E 1 47 ? 22.201 37.042 75.672 1.00 19.16 47 ASP E C 1
ATOM 6499 O O . ASP E 1 47 ? 22.743 36.382 76.550 1.00 19.19 47 ASP E O 1
ATOM 6504 N N . ALA E 1 48 ? 22.335 38.364 75.564 1.00 18.82 48 ALA E N 1
ATOM 6505 C CA . ALA E 1 48 ? 23.195 39.166 76.470 1.00 17.62 48 ALA E CA 1
ATOM 6506 C C . ALA E 1 48 ? 22.952 38.864 77.939 1.00 17.02 48 ALA E C 1
ATOM 6507 O O . ALA E 1 48 ? 23.881 38.870 78.721 1.00 16.76 48 ALA E O 1
ATOM 6509 N N . ASP E 1 49 ? 21.702 38.612 78.315 1.00 17.86 49 ASP E N 1
ATOM 6510 C CA . ASP E 1 49 ? 21.372 38.385 79.730 1.00 18.19 49 ASP E CA 1
ATOM 6511 C C . ASP E 1 49 ? 21.917 37.050 80.261 1.00 17.90 49 ASP E C 1
ATOM 6512 O O . ASP E 1 49 ? 22.291 36.933 81.426 1.00 18.87 49 ASP E O 1
ATOM 6517 N N . THR E 1 50 ? 21.970 36.058 79.381 1.00 18.35 50 THR E N 1
ATOM 6518 C CA . THR E 1 50 ? 22.606 34.777 79.664 1.00 18.33 50 THR E CA 1
ATOM 6519 C C . THR E 1 50 ? 24.115 34.987 79.833 1.00 16.49 50 THR E C 1
ATOM 6520 O O . THR E 1 50 ? 24.735 34.390 80.704 1.00 16.64 50 THR E O 1
ATOM 6524 N N . VAL E 1 51 ? 24.701 35.874 79.036 1.00 15.81 51 VAL E N 1
ATOM 6525 C CA . VAL E 1 51 ? 26.115 36.223 79.210 1.00 14.90 51 VAL E CA 1
ATOM 6526 C C . VAL E 1 51 ? 26.383 36.835 80.575 1.00 15.13 51 VAL E C 1
ATOM 6527 O O . VAL E 1 51 ? 27.309 36.405 81.285 1.00 15.29 51 VAL E O 1
ATOM 6531 N N . ILE E 1 52 ? 25.537 37.795 80.974 1.00 15.46 52 ILE E N 1
ATOM 6532 C CA . ILE E 1 52 ? 25.673 38.483 82.265 1.00 14.72 52 ILE E CA 1
ATOM 6533 C C . ILE E 1 52 ? 25.586 37.492 83.422 1.00 15.39 52 ILE E C 1
ATOM 6534 O O . ILE E 1 52 ? 26.419 37.501 84.330 1.00 13.81 52 ILE E O 1
ATOM 6539 N N . LYS E 1 53 ? 24.599 36.609 83.359 1.00 15.70 53 LYS E N 1
ATOM 6540 C CA . LYS E 1 53 ? 24.443 35.566 84.351 1.00 16.95 53 LYS E CA 1
ATOM 6541 C C . LYS E 1 53 ? 25.653 34.637 84.410 1.00 16.99 53 LYS E C 1
ATOM 6542 O O . LYS E 1 53 ? 26.147 34.348 85.491 1.00 17.29 53 LYS E O 1
ATOM 6548 N N . GLU E 1 54 ? 26.159 34.206 83.258 1.00 17.55 54 GLU E N 1
ATOM 6549 C CA . GLU E 1 54 ? 27.272 33.260 83.252 1.00 18.46 54 GLU E CA 1
ATOM 6550 C C . GLU E 1 54 ? 28.596 33.875 83.705 1.00 17.97 54 GLU E C 1
ATOM 6551 O O . GLU E 1 54 ? 29.523 33.159 84.099 1.00 18.62 54 GLU E O 1
ATOM 6557 N N . LEU E 1 55 ? 28.688 35.196 83.673 1.00 17.07 55 LEU E N 1
ATOM 6558 C CA . LEU E 1 55 ? 29.910 35.864 84.116 1.00 16.96 55 LEU E CA 1
ATOM 6559 C C . LEU E 1 55 ? 29.920 36.172 85.609 1.00 17.98 55 LEU E C 1
ATOM 6560 O O . LEU E 1 55 ? 30.872 36.795 86.112 1.00 16.77 55 LEU E O 1
ATOM 6565 N N . SER E 1 56 ? 28.876 35.702 86.315 1.00 19.35 56 SER E N 1
ATOM 6566 C CA . SER E 1 56 ? 28.715 35.934 87.748 1.00 21.29 56 SER E CA 1
ATOM 6567 C C . SER E 1 56 ? 29.950 35.519 88.535 1.00 22.08 56 SER E C 1
ATOM 6568 O O . SER E 1 56 ? 30.297 36.149 89.533 1.00 22.45 56 SER E O 1
ATOM 6571 N N . PHE E 1 57 ? 30.627 34.472 88.073 1.00 23.09 57 PHE E N 1
ATOM 6572 C CA . PHE E 1 57 ? 31.838 34.007 88.755 1.00 24.17 57 PHE E CA 1
ATOM 6573 C C . PHE E 1 57 ? 32.938 35.069 88.783 1.00 24.12 57 PHE E C 1
ATOM 6574 O O . PHE E 1 57 ? 33.734 35.111 89.720 1.00 24.66 57 PHE E O 1
ATOM 6582 N N . LEU E 1 58 ? 32.962 35.951 87.783 1.00 24.03 58 LEU E N 1
ATOM 6583 C CA . LEU E 1 58 ? 33.942 37.052 87.766 1.00 23.51 58 LEU E CA 1
ATOM 6584 C C . LEU E 1 58 ? 33.706 38.075 88.876 1.00 23.09 58 LEU E C 1
ATOM 6585 O O . LEU E 1 58 ? 34.636 38.756 89.334 1.00 22.10 58 LEU E O 1
ATOM 6590 N N . LYS E 1 59 ? 32.466 38.165 89.337 1.00 22.94 59 LYS E N 1
ATOM 6591 C CA . LYS E 1 59 ? 32.145 39.075 90.428 1.00 23.53 59 LYS E CA 1
ATOM 6592 C C . LYS E 1 59 ? 32.931 38.819 91.719 1.00 23.30 59 LYS E C 1
ATOM 6593 O O . LYS E 1 59 ? 33.377 39.763 92.364 1.00 23.11 59 LYS E O 1
ATOM 6599 N N . GLU E 1 60 ? 33.119 37.563 92.103 1.00 23.95 60 GLU E N 1
ATOM 6600 C CA . GLU E 1 60 ? 33.871 37.283 93.334 1.00 24.81 60 GLU E CA 1
ATOM 6601 C C . GLU E 1 60 ? 35.376 37.492 93.187 1.00 24.53 60 GLU E C 1
ATOM 6602 O O . GLU E 1 60 ? 36.098 37.548 94.186 1.00 24.73 60 GLU E O 1
ATOM 6608 N N . LYS E 1 61 ? 35.838 37.612 91.945 1.00 23.88 61 LYS E N 1
ATOM 6609 C CA . LYS E 1 61 ? 37.204 38.024 91.663 1.00 23.55 61 LYS E CA 1
ATOM 6610 C C . LYS E 1 61 ? 37.279 39.541 91.583 1.00 22.72 61 LYS E C 1
ATOM 6611 O O . LYS E 1 61 ? 38.360 40.120 91.440 1.00 23.25 61 LYS E O 1
ATOM 6617 N N . GLY E 1 62 ? 36.121 40.184 91.661 1.00 21.34 62 GLY E N 1
ATOM 6618 C CA . GLY E 1 62 ? 36.061 41.633 91.770 1.00 19.53 62 GLY E CA 1
ATOM 6619 C C . GLY E 1 62 ? 35.673 42.359 90.492 1.00 17.61 62 GLY E C 1
ATOM 6620 O O . GLY E 1 62 ? 35.913 43.555 90.386 1.00 18.22 62 GLY E O 1
ATOM 6621 N N . ALA E 1 63 ? 35.108 41.640 89.522 1.00 15.51 63 ALA E N 1
ATOM 6622 C CA . ALA E 1 63 ? 34.575 42.287 88.324 1.00 13.71 63 ALA E CA 1
ATOM 6623 C C . ALA E 1 63 ? 33.253 42.941 88.663 1.00 12.77 63 ALA E C 1
ATOM 6624 O O . ALA E 1 63 ? 32.511 42.471 89.545 1.00 11.45 63 ALA E O 1
ATOM 6626 N N . ILE E 1 64 ? 32.938 44.007 87.932 1.00 10.72 64 ILE E N 1
ATOM 6627 C CA . ILE E 1 64 ? 31.627 44.638 88.042 1.00 10.08 64 ILE E CA 1
ATOM 6628 C C . ILE E 1 64 ? 31.020 44.504 86.640 1.00 9.11 64 ILE E C 1
ATOM 6629 O O . ILE E 1 64 ? 31.539 45.085 85.676 1.00 8.03 64 ILE E O 1
ATOM 6634 N N . ILE E 1 65 ? 29.965 43.698 86.536 1.00 8.66 65 ILE E N 1
ATOM 6635 C CA . ILE E 1 65 ? 29.355 43.377 85.247 1.00 9.17 65 ILE E CA 1
ATOM 6636 C C . ILE E 1 65 ? 28.029 44.128 85.098 1.00 8.69 65 ILE E C 1
ATOM 6637 O O . ILE E 1 65 ? 27.125 43.975 85.926 1.00 10.93 65 ILE E O 1
ATOM 6642 N N . GLY E 1 66 ? 27.905 44.916 84.041 1.00 9.32 66 GLY E N 1
ATOM 6643 C CA . GLY E 1 66 ? 26.669 45.646 83.787 1.00 8.29 66 GLY E CA 1
ATOM 6644 C C . GLY E 1 66 ? 26.168 45.340 82.401 1.00 8.10 66 GLY E C 1
ATOM 6645 O O . GLY E 1 66 ? 26.724 44.465 81.701 1.00 7.83 66 GLY E O 1
ATOM 6646 N N . ALA E 1 67 ? 25.129 46.060 81.996 1.00 6.20 67 ALA E N 1
ATOM 6647 C CA . ALA E 1 67 ? 24.530 45.892 80.659 1.00 7.01 67 ALA E CA 1
ATOM 6648 C C . ALA E 1 67 ? 24.582 47.231 79.938 1.00 7.16 67 ALA E C 1
ATOM 6649 O O . ALA E 1 67 ? 24.456 48.276 80.574 1.00 7.32 67 ALA E O 1
ATOM 6651 N N . GLY E 1 68 ? 24.766 47.202 78.624 1.00 7.83 68 GLY E N 1
ATOM 6652 C CA . GLY E 1 68 ? 24.685 48.407 77.808 1.00 8.69 68 GLY E CA 1
ATOM 6653 C C . GLY E 1 68 ? 23.790 48.223 76.601 1.00 8.56 68 GLY E C 1
ATOM 6654 O O . GLY E 1 68 ? 23.228 47.137 76.388 1.00 9.08 68 GLY E O 1
ATOM 6655 N N . THR E 1 69 ? 23.666 49.282 75.809 1.00 10.08 69 THR E N 1
ATOM 6656 C CA . THR E 1 69 ? 22.724 49.323 74.674 1.00 11.77 69 THR E CA 1
ATOM 6657 C C . THR E 1 69 ? 21.329 48.846 75.105 1.00 12.44 69 THR E C 1
ATOM 6658 O O . THR E 1 69 ? 20.608 48.163 74.355 1.00 13.39 69 THR E O 1
ATOM 6662 N N . VAL E 1 70 ? 20.949 49.222 76.317 1.00 12.65 70 VAL E N 1
ATOM 6663 C CA . VAL E 1 70 ? 19.611 49.001 76.834 1.00 13.97 70 VAL E CA 1
ATOM 6664 C C . VAL E 1 70 ? 18.685 50.086 76.219 1.00 15.26 70 VAL E C 1
ATOM 6665 O O . VAL E 1 70 ? 18.876 51.290 76.445 1.00 14.10 70 VAL E O 1
ATOM 6669 N N . THR E 1 71 ? 17.708 49.640 75.421 1.00 16.78 71 THR E N 1
ATOM 6670 C CA . THR E 1 71 ? 16.794 50.558 74.708 1.00 17.76 71 THR E CA 1
ATOM 6671 C C . THR E 1 71 ? 15.315 50.396 75.093 1.00 18.57 71 THR E C 1
ATOM 6672 O O . THR E 1 71 ? 14.452 51.138 74.599 1.00 18.44 71 THR E O 1
ATOM 6676 N N . SER E 1 72 ? 15.025 49.448 75.988 1.00 18.38 72 SER E N 1
ATOM 6677 C CA . SER E 1 72 ? 13.679 49.253 76.511 1.00 19.30 72 SER E CA 1
ATOM 6678 C C . SER E 1 72 ? 13.725 48.750 77.951 1.00 19.09 72 SER E C 1
ATOM 6679 O O . SER E 1 72 ? 14.690 48.130 78.370 1.00 18.83 72 SER E O 1
ATOM 6682 N N . VAL E 1 73 ? 12.672 49.031 78.700 1.00 19.30 73 VAL E N 1
ATOM 6683 C CA . VAL E 1 73 ? 12.531 48.561 80.072 1.00 19.11 73 VAL E CA 1
ATOM 6684 C C . VAL E 1 73 ? 12.596 47.031 80.118 1.00 19.60 73 VAL E C 1
ATOM 6685 O O . VAL E 1 73 ? 13.201 46.477 81.037 1.00 19.03 73 VAL E O 1
ATOM 6689 N N . GLU E 1 74 ? 12.015 46.366 79.109 1.00 19.91 74 GLU E N 1
ATOM 6690 C CA . GLU E 1 74 ? 12.099 44.907 78.966 1.00 20.66 74 GLU E CA 1
ATOM 6691 C C . GLU E 1 74 ? 13.537 44.362 78.958 1.00 19.78 74 GLU E C 1
ATOM 6692 O O . GLU E 1 74 ? 13.845 43.427 79.685 1.00 19.76 74 GLU E O 1
ATOM 6698 N N . GLN E 1 75 ? 14.406 44.947 78.127 1.00 19.10 75 GLN E N 1
ATOM 6699 C CA . GLN E 1 75 ? 15.830 44.633 78.143 1.00 18.06 75 GLN E CA 1
ATOM 6700 C C . GLN E 1 75 ? 16.438 44.889 79.513 1.00 17.39 75 GLN E C 1
ATOM 6701 O O . GLN E 1 75 ? 17.200 44.076 80.026 1.00 16.52 75 GLN E O 1
ATOM 6707 N N . CYS E 1 76 ? 16.102 46.043 80.091 1.00 16.78 76 CYS E N 1
ATOM 6708 C CA . CYS E 1 76 ? 16.582 46.424 81.407 1.00 16.00 76 CYS E CA 1
ATOM 6709 C C . CYS E 1 76 ? 16.162 45.432 82.494 1.00 15.77 76 CYS E C 1
ATOM 6710 O O . CYS E 1 76 ? 16.943 45.119 83.380 1.00 14.74 76 CYS E O 1
ATOM 6713 N N . ARG E 1 77 ? 14.922 44.946 82.432 1.00 16.00 77 ARG E N 1
ATOM 6714 C CA . ARG E 1 77 ? 14.421 44.033 83.450 1.00 17.32 77 ARG E CA 1
ATOM 6715 C C . ARG E 1 77 ? 15.231 42.738 83.383 1.00 16.47 77 ARG E C 1
ATOM 6716 O O . ARG E 1 77 ? 15.678 42.225 84.398 1.00 16.67 77 ARG E O 1
ATOM 6724 N N . LYS E 1 78 ? 15.422 42.220 82.178 1.00 16.68 78 LYS E N 1
ATOM 6725 C CA . LYS E 1 78 ? 16.213 41.008 81.990 1.00 16.88 78 LYS E CA 1
ATOM 6726 C C . LYS E 1 78 ? 17.666 41.163 82.451 1.00 16.23 78 LYS E C 1
ATOM 6727 O O . LYS E 1 78 ? 18.211 40.268 83.088 1.00 15.10 78 LYS E O 1
ATOM 6733 N N . ALA E 1 79 ? 18.283 42.300 82.137 1.00 15.89 79 ALA E N 1
ATOM 6734 C CA . ALA E 1 79 ? 19.632 42.613 82.628 1.00 15.18 79 ALA E CA 1
ATOM 6735 C C . ALA E 1 79 ? 19.689 42.582 84.145 1.00 15.18 79 ALA E C 1
ATOM 6736 O O . ALA E 1 79 ? 20.537 41.895 84.726 1.00 15.13 79 ALA E O 1
ATOM 6738 N N . VAL E 1 80 ? 18.757 43.280 84.796 1.00 15.86 80 VAL E N 1
ATOM 6739 C CA . VAL E 1 80 ? 18.740 43.344 86.264 1.00 16.30 80 VAL E CA 1
ATOM 6740 C C . VAL E 1 80 ? 18.529 41.969 86.903 1.00 16.48 80 VAL E C 1
ATOM 6741 O O . VAL E 1 80 ? 19.241 41.599 87.837 1.00 14.63 80 VAL E O 1
ATOM 6745 N N . GLU E 1 81 ? 17.552 41.227 86.391 1.00 17.81 81 GLU E N 1
ATOM 6746 C CA . GLU E 1 81 ? 17.288 39.855 86.830 1.00 19.60 81 GLU E CA 1
ATOM 6747 C C . GLU E 1 81 ? 18.496 38.911 86.735 1.00 18.66 81 GLU E C 1
ATOM 6748 O O . GLU E 1 81 ? 18.669 38.033 87.577 1.00 18.51 81 GLU E O 1
ATOM 6754 N N . SER E 1 82 ? 19.321 39.106 85.717 1.00 17.66 82 SER E N 1
ATOM 6755 C CA . SER E 1 82 ? 20.527 38.306 85.490 1.00 17.48 82 SER E CA 1
ATOM 6756 C C . SER E 1 82 ? 21.747 38.774 86.269 1.00 16.41 82 SER E C 1
ATOM 6757 O O . SER E 1 82 ? 22.810 38.148 86.193 1.00 17.08 82 SER E O 1
ATOM 6760 N N . GLY E 1 83 ? 21.607 39.877 86.990 1.00 14.71 83 GLY E N 1
ATOM 6761 C CA . GLY E 1 83 ? 22.660 40.363 87.868 1.00 12.35 83 GLY E CA 1
ATOM 6762 C C . GLY E 1 83 ? 23.478 41.554 87.420 1.00 11.06 83 GLY E C 1
ATOM 6763 O O . GLY E 1 83 ? 24.520 41.841 88.018 1.00 10.36 83 GLY E O 1
ATOM 6764 N N . ALA E 1 84 ? 23.022 42.285 86.405 1.00 10.36 84 ALA E N 1
ATOM 6765 C CA . ALA E 1 84 ? 23.743 43.500 85.987 1.00 9.36 84 ALA E CA 1
ATOM 6766 C C . ALA E 1 84 ? 23.799 44.457 87.169 1.00 9.39 84 ALA E C 1
ATOM 6767 O O . ALA E 1 84 ? 22.804 44.591 87.894 1.00 8.16 84 ALA E O 1
ATOM 6769 N N . GLU E 1 85 ? 24.961 45.068 87.378 1.00 8.51 85 GLU E N 1
ATOM 6770 C CA . GLU E 1 85 ? 25.201 45.958 88.517 1.00 9.74 85 GLU E CA 1
ATOM 6771 C C . GLU E 1 85 ? 25.079 47.411 88.123 1.00 8.91 85 GLU E C 1
ATOM 6772 O O . GLU E 1 85 ? 25.126 48.300 88.965 1.00 10.54 85 GLU E O 1
ATOM 6778 N N . PHE E 1 86 ? 24.929 47.641 86.830 1.00 8.75 86 PHE E N 1
ATOM 6779 C CA . PHE E 1 86 ? 24.722 48.980 86.277 1.00 7.60 86 PHE E CA 1
ATOM 6780 C C . PHE E 1 86 ? 24.134 48.784 84.900 1.00 7.19 86 PHE E C 1
ATOM 6781 O O . PHE E 1 86 ? 24.314 47.715 84.288 1.00 6.70 86 PHE E O 1
ATOM 6789 N N . ILE E 1 87 ? 23.468 49.831 84.417 1.00 5.75 87 ILE E N 1
ATOM 6790 C CA . ILE E 1 87 ? 22.784 49.831 83.134 1.00 5.89 87 ILE E CA 1
ATOM 6791 C C . ILE E 1 87 ? 23.232 51.080 82.395 1.00 5.84 87 ILE E C 1
ATOM 6792 O O . ILE E 1 87 ? 23.312 52.168 82.978 1.00 6.71 87 ILE E O 1
ATOM 6797 N N . VAL E 1 88 ? 23.540 50.919 81.111 1.00 5.83 88 VAL E N 1
ATOM 6798 C CA . VAL E 1 88 ? 24.005 52.013 80.279 1.00 5.96 88 VAL E CA 1
ATOM 6799 C C . VAL E 1 88 ? 23.131 52.017 79.024 1.00 6.12 88 VAL E C 1
ATOM 6800 O O . VAL E 1 88 ? 22.756 50.949 78.514 1.00 5.71 88 VAL E O 1
ATOM 6804 N N . SER E 1 89 ? 22.849 53.205 78.496 1.00 6.66 89 SER E N 1
ATOM 6805 C CA . SER E 1 89 ? 22.151 53.315 77.208 1.00 6.97 89 SER E CA 1
ATOM 6806 C C . SER E 1 89 ? 22.826 54.380 76.334 1.00 7.94 89 SER E C 1
ATOM 6807 O O . SER E 1 89 ? 23.508 55.285 76.865 1.00 7.15 89 SER E O 1
ATOM 6810 N N . PRO E 1 90 ? 22.642 54.286 74.995 1.00 8.03 90 PRO E N 1
ATOM 6811 C CA . PRO E 1 90 ? 23.237 55.279 74.106 1.00 8.93 90 PRO E CA 1
ATOM 6812 C C . PRO E 1 90 ? 22.549 56.647 74.184 1.00 7.76 90 PRO E C 1
ATOM 6813 O O . PRO E 1 90 ? 23.112 57.642 73.787 1.00 8.70 90 PRO E O 1
ATOM 6817 N N . HIS E 1 91 ? 21.333 56.645 74.690 1.00 8.20 91 HIS E N 1
ATOM 6818 C CA . HIS E 1 91 ? 20.435 57.800 74.639 1.00 6.94 91 HIS E CA 1
ATOM 6819 C C . HIS E 1 91 ? 19.906 58.029 76.046 1.00 7.28 91 HIS E C 1
ATOM 6820 O O . HIS E 1 91 ? 20.246 57.289 76.972 1.00 6.26 91 HIS E O 1
ATOM 6827 N N . LEU E 1 92 ? 19.060 59.051 76.205 1.00 7.76 92 LEU E N 1
ATOM 6828 C CA . LEU E 1 92 ? 18.415 59.316 77.460 1.00 9.36 92 LEU E CA 1
ATOM 6829 C C . LEU E 1 92 ? 16.986 58.771 77.416 1.00 10.84 92 LEU E C 1
ATOM 6830 O O . LEU E 1 92 ? 16.146 59.226 76.627 1.00 10.61 92 LEU E O 1
ATOM 6835 N N . ASP E 1 93 ? 16.732 57.780 78.245 1.00 11.67 93 ASP E N 1
ATOM 6836 C CA . ASP E 1 93 ? 15.445 57.089 78.228 1.00 14.13 93 ASP E CA 1
ATOM 6837 C C . ASP E 1 93 ? 14.721 57.340 79.563 1.00 14.84 93 ASP E C 1
ATOM 6838 O O . ASP E 1 93 ? 15.160 56.855 80.609 1.00 15.20 93 ASP E O 1
ATOM 6843 N N . GLU E 1 94 ? 13.638 58.123 79.547 1.00 15.68 94 GLU E N 1
ATOM 6844 C CA . GLU E 1 94 ? 12.875 58.420 80.773 1.00 16.98 94 GLU E CA 1
ATOM 6845 C C . GLU E 1 94 ? 12.258 57.165 81.413 1.00 15.65 94 GLU E C 1
ATOM 6846 O O . GLU E 1 94 ? 12.145 57.094 82.615 1.00 16.26 94 GLU E O 1
ATOM 6852 N N . GLU E 1 95 ? 11.866 56.185 80.611 1.00 15.24 95 GLU E N 1
ATOM 6853 C CA . GLU E 1 95 ? 11.262 54.957 81.141 1.00 15.43 95 GLU E CA 1
ATOM 6854 C C . GLU E 1 95 ? 12.255 54.041 81.862 1.00 14.34 95 GLU E C 1
ATOM 6855 O O . GLU E 1 95 ? 11.943 53.448 82.898 1.00 13.21 95 GLU E O 1
ATOM 6861 N N . ILE E 1 96 ? 13.449 53.934 81.297 1.00 12.76 96 ILE E N 1
ATOM 6862 C CA . ILE E 1 96 ? 14.497 53.159 81.916 1.00 11.76 96 ILE E CA 1
ATOM 6863 C C . ILE E 1 96 ? 14.949 53.882 83.188 1.00 11.26 96 ILE E C 1
ATOM 6864 O O . ILE E 1 96 ? 15.213 53.243 84.217 1.00 10.48 96 ILE E O 1
ATOM 6869 N N . SER E 1 97 ? 15.052 55.212 83.127 1.00 10.87 97 SER E N 1
ATOM 6870 C CA . SER E 1 97 ? 15.453 55.982 84.308 1.00 11.94 97 SER E CA 1
ATOM 6871 C C . SER E 1 97 ? 14.506 55.686 85.489 1.00 13.03 97 SER E C 1
ATOM 6872 O O . SER E 1 97 ? 14.920 55.365 86.619 1.00 12.24 97 SER E O 1
ATOM 6875 N N . GLN E 1 98 ? 13.222 55.753 85.200 1.00 13.40 98 GLN E N 1
ATOM 6876 C CA . GLN E 1 98 ? 12.219 55.478 86.220 1.00 14.87 98 GLN E CA 1
ATOM 6877 C C . GLN E 1 98 ? 12.295 54.009 86.719 1.00 14.24 98 GLN E C 1
ATOM 6878 O O . GLN E 1 98 ? 12.199 53.750 87.912 1.00 14.67 98 GLN E O 1
ATOM 6884 N N . PHE E 1 99 ? 12.514 53.064 85.810 1.00 14.52 99 PHE E N 1
ATOM 6885 C CA . PHE E 1 99 ? 12.613 51.647 86.169 1.00 14.76 99 PHE E CA 1
ATOM 6886 C C . PHE E 1 99 ? 13.805 51.391 87.076 1.00 14.20 99 PHE E C 1
ATOM 6887 O O . PHE E 1 99 ? 13.671 50.782 88.136 1.00 13.85 99 PHE E O 1
ATOM 6895 N N . CYS E 1 100 ? 14.962 51.908 86.678 1.00 14.05 100 CYS E N 1
ATOM 6896 C CA . CYS E 1 100 ? 16.162 51.816 87.488 1.00 14.43 100 CYS E CA 1
ATOM 6897 C C . CYS E 1 100 ? 16.024 52.498 88.843 1.00 15.64 100 CYS E C 1
ATOM 6898 O O . CYS E 1 100 ? 16.494 51.959 89.866 1.00 15.55 100 CYS E O 1
ATOM 6901 N N . LYS E 1 101 ? 15.389 53.669 88.853 1.00 16.47 101 LYS E N 1
ATOM 6902 C CA . LYS E 1 101 ? 15.056 54.362 90.094 1.00 20.04 101 LYS E CA 1
ATOM 6903 C C . LYS E 1 101 ? 14.301 53.371 90.990 1.00 20.52 101 LYS E C 1
ATOM 6904 O O . LYS E 1 101 ? 14.782 53.032 92.064 1.00 21.56 101 LYS E O 1
ATOM 6910 N N . GLU E 1 102 ? 13.153 52.871 90.536 1.00 21.42 102 GLU E N 1
ATOM 6911 C CA . GLU E 1 102 ? 12.366 51.961 91.384 1.00 22.38 102 GLU E CA 1
ATOM 6912 C C . GLU E 1 102 ? 13.115 50.677 91.797 1.00 21.54 102 GLU E C 1
ATOM 6913 O O . GLU E 1 102 ? 12.808 50.102 92.830 1.00 21.93 102 GLU E O 1
ATOM 6919 N N . LYS E 1 103 ? 14.091 50.235 91.010 1.00 20.35 103 LYS E N 1
ATOM 6920 C CA . LYS E 1 103 ? 14.820 48.993 91.309 1.00 19.82 103 LYS E CA 1
ATOM 6921 C C . LYS E 1 103 ? 16.100 49.193 92.119 1.00 18.94 103 LYS E C 1
ATOM 6922 O O . LYS E 1 103 ? 16.717 48.224 92.554 1.00 19.25 103 LYS E O 1
ATOM 6928 N N . GLY E 1 104 ? 16.500 50.445 92.310 1.00 18.10 104 GLY E N 1
ATOM 6929 C CA . GLY E 1 104 ? 17.749 50.764 93.013 1.00 16.29 104 GLY E CA 1
ATOM 6930 C C . GLY E 1 104 ? 18.969 50.331 92.235 1.00 15.25 104 GLY E C 1
ATOM 6931 O O . GLY E 1 104 ? 19.972 49.914 92.816 1.00 14.85 104 GLY E O 1
ATOM 6932 N N . VAL E 1 105 ? 18.885 50.425 90.906 1.00 14.13 105 VAL E N 1
ATOM 6933 C CA . VAL E 1 105 ? 20.015 50.108 90.050 1.00 12.50 105 VAL E CA 1
ATOM 6934 C C . VAL E 1 105 ? 20.600 51.376 89.439 1.00 11.67 105 VAL E C 1
ATOM 6935 O O . VAL E 1 105 ? 19.868 52.283 89.030 1.00 11.08 105 VAL E O 1
ATOM 6939 N N . PHE E 1 106 ? 21.925 51.441 89.368 1.00 9.34 106 PHE E N 1
ATOM 6940 C CA . PHE E 1 106 ? 22.568 52.593 88.763 1.00 7.83 106 PHE E CA 1
ATOM 6941 C C . PHE E 1 106 ? 22.344 52.620 87.246 1.00 6.43 106 PHE E C 1
ATOM 6942 O O . PHE E 1 106 ? 22.542 51.608 86.566 1.00 6.19 106 PHE E O 1
ATOM 6950 N N . TYR E 1 107 ? 21.876 53.771 86.753 1.00 5.37 107 TYR E N 1
ATOM 6951 C CA . TYR E 1 107 ? 21.639 53.991 85.337 1.00 5.07 107 TYR E CA 1
ATOM 6952 C C . TYR E 1 107 ? 22.452 55.165 84.814 1.00 4.94 107 TYR E C 1
ATOM 6953 O O . TYR E 1 107 ? 22.436 56.255 85.384 1.00 5.03 107 TYR E O 1
ATOM 6962 N N . MET E 1 108 ? 23.189 54.927 83.731 1.00 4.35 108 MET E N 1
ATOM 6963 C CA . MET E 1 108 ? 23.973 55.971 83.081 1.00 5.11 108 MET E CA 1
ATOM 6964 C C . MET E 1 108 ? 23.402 56.166 81.680 1.00 4.53 108 MET E C 1
ATOM 6965 O O . MET E 1 108 ? 23.713 55.397 80.747 1.00 4.35 108 MET E O 1
ATOM 6970 N N . PRO E 1 109 ? 22.575 57.209 81.522 1.00 4.05 109 PRO E N 1
ATOM 6971 C CA . PRO E 1 109 ? 22.048 57.488 80.207 1.00 4.01 109 PRO E CA 1
ATOM 6972 C C . PRO E 1 109 ? 23.114 58.165 79.339 1.00 3.70 109 PRO E C 1
ATOM 6973 O O . PRO E 1 109 ? 24.110 58.742 79.856 1.00 3.18 109 PRO E O 1
ATOM 6977 N N . GLY E 1 110 ? 22.923 58.090 78.025 1.00 3.91 110 GLY E N 1
ATOM 6978 C CA . GLY E 1 110 ? 23.824 58.787 77.089 1.00 5.83 110 GLY E CA 1
ATOM 6979 C C . GLY E 1 110 ? 23.177 60.095 76.647 1.00 7.26 110 GLY E C 1
ATOM 6980 O O . GLY E 1 110 ? 21.966 60.127 76.397 1.00 8.17 110 GLY E O 1
ATOM 6981 N N . VAL E 1 111 ? 23.974 61.164 76.596 1.00 6.15 111 VAL E N 1
ATOM 6982 C CA . VAL E 1 111 ? 23.551 62.435 76.057 1.00 5.95 111 VAL E CA 1
ATOM 6983 C C . VAL E 1 111 ? 24.546 62.964 75.028 1.00 6.89 111 VAL E C 1
ATOM 6984 O O . VAL E 1 111 ? 25.720 62.518 74.961 1.00 5.48 111 VAL E O 1
ATOM 6988 N N . MET E 1 112 ? 24.059 63.915 74.219 1.00 5.55 112 MET E N 1
ATOM 6989 C CA . MET E 1 112 ? 24.856 64.549 73.227 1.00 6.64 112 MET E CA 1
ATOM 6990 C C . MET E 1 112 ? 24.606 66.069 73.176 1.00 5.45 112 MET E C 1
ATOM 6991 O O . MET E 1 112 ? 25.286 66.778 72.453 1.00 5.95 112 MET E O 1
ATOM 6996 N N . THR E 1 113 ? 23.600 66.575 73.901 1.00 5.11 113 THR E N 1
ATOM 6997 C CA . THR E 1 113 ? 23.259 68.006 73.834 1.00 4.51 113 THR E CA 1
ATOM 6998 C C . THR E 1 113 ? 22.953 68.570 75.205 1.00 3.99 113 THR E C 1
ATOM 6999 O O . THR E 1 113 ? 22.556 67.818 76.123 1.00 5.79 113 THR E O 1
ATOM 7003 N N . PRO E 1 114 ? 23.128 69.890 75.376 1.00 3.92 114 PRO E N 1
ATOM 7004 C CA . PRO E 1 114 ? 22.755 70.536 76.645 1.00 4.16 114 PRO E CA 1
ATOM 7005 C C . PRO E 1 114 ? 21.307 70.303 77.060 1.00 4.62 114 PRO E C 1
ATOM 7006 O O . PRO E 1 114 ? 21.040 70.193 78.229 1.00 4.21 114 PRO E O 1
ATOM 7010 N N . THR E 1 115 ? 20.375 70.232 76.112 1.00 5.20 115 THR E N 1
ATOM 7011 C CA . THR E 1 115 ? 18.964 70.042 76.485 1.00 5.14 115 THR E CA 1
ATOM 7012 C C . THR E 1 115 ? 18.721 68.630 77.024 1.00 5.30 115 THR E C 1
ATOM 7013 O O . THR E 1 115 ? 17.965 68.439 77.971 1.00 4.32 115 THR E O 1
ATOM 7017 N N . GLU E 1 116 ? 19.361 67.641 76.396 1.00 4.97 116 GLU E N 1
ATOM 7018 C CA . GLU E 1 116 ? 19.383 66.280 76.914 1.00 5.12 116 GLU E CA 1
ATOM 7019 C C . GLU E 1 116 ? 20.057 66.202 78.287 1.00 4.29 116 GLU E C 1
ATOM 7020 O O . GLU E 1 116 ? 19.577 65.530 79.168 1.00 3.31 116 GLU E O 1
ATOM 7026 N N . LEU E 1 117 ? 21.188 66.869 78.444 1.00 4.30 117 LEU E N 1
ATOM 7027 C CA . LEU E 1 117 ? 21.878 66.904 79.724 1.00 4.47 117 LEU E CA 1
ATOM 7028 C C . LEU E 1 117 ? 20.984 67.472 80.810 1.00 4.92 117 LEU E C 1
ATOM 7029 O O . LEU E 1 117 ? 20.903 66.933 81.929 1.00 5.14 117 LEU E O 1
ATOM 7034 N N . VAL E 1 118 ? 20.320 68.585 80.514 1.00 4.24 118 VAL E N 1
ATOM 7035 C CA . VAL E 1 118 ? 19.457 69.182 81.537 1.00 4.43 118 VAL E CA 1
ATOM 7036 C C . VAL E 1 118 ? 18.319 68.241 81.947 1.00 5.20 118 VAL E C 1
ATOM 7037 O O . VAL E 1 118 ? 18.050 68.073 83.138 1.00 5.77 118 VAL E O 1
ATOM 7041 N N . LYS E 1 119 ? 17.654 67.634 80.962 1.00 5.77 119 LYS E N 1
ATOM 7042 C CA . LYS E 1 119 ? 16.630 66.635 81.234 1.00 7.18 119 LYS E CA 1
ATOM 7043 C C . LYS E 1 119 ? 17.149 65.484 82.116 1.00 6.63 119 LYS E C 1
ATOM 7044 O O . LYS E 1 119 ? 16.501 65.089 83.072 1.00 7.33 119 LYS E O 1
ATOM 7050 N N . ALA E 1 120 ? 18.320 64.944 81.775 1.00 6.56 120 ALA E N 1
ATOM 7051 C CA . ALA E 1 120 ? 18.958 63.924 82.604 1.00 6.92 120 ALA E CA 1
ATOM 7052 C C . ALA E 1 120 ? 19.167 64.389 84.040 1.00 7.49 120 ALA E C 1
ATOM 7053 O O . ALA E 1 120 ? 18.877 63.629 84.995 1.00 7.15 120 ALA E O 1
ATOM 7055 N N . MET E 1 121 ? 19.697 65.601 84.219 1.00 8.75 121 MET E N 1
ATOM 7056 C CA . MET E 1 121 ? 19.910 66.127 85.589 1.00 12.72 121 MET E CA 1
ATOM 7057 C C . MET E 1 121 ? 18.588 66.245 86.356 1.00 13.20 121 MET E C 1
ATOM 7058 O O . MET E 1 121 ? 18.536 65.980 87.558 1.00 13.52 121 MET E O 1
ATOM 7063 N N . LYS E 1 122 ? 17.506 66.595 85.657 1.00 13.54 122 LYS E N 1
ATOM 7064 C CA . LYS E 1 122 ? 16.177 66.653 86.295 1.00 14.10 122 LYS E CA 1
ATOM 7065 C C . LYS E 1 122 ? 15.632 65.264 86.628 1.00 13.57 122 LYS E C 1
ATOM 7066 O O . LYS E 1 122 ? 14.739 65.135 87.464 1.00 13.74 122 LYS E O 1
ATOM 7072 N N . LEU E 1 123 ? 16.133 64.244 85.943 1.00 12.78 123 LEU E N 1
ATOM 7073 C CA . LEU E 1 123 ? 15.805 62.869 86.270 1.00 12.86 123 LEU E CA 1
ATOM 7074 C C . LEU E 1 123 ? 16.732 62.300 87.354 1.00 12.20 123 LEU E C 1
ATOM 7075 O O . LEU E 1 123 ? 16.608 61.129 87.725 1.00 11.98 123 LEU E O 1
ATOM 7080 N N . GLY E 1 124 ? 17.628 63.154 87.853 1.00 11.00 124 GLY E N 1
ATOM 7081 C CA . GLY E 1 124 ? 18.499 62.821 88.974 1.00 10.98 124 GLY E CA 1
ATOM 7082 C C . GLY E 1 124 ? 19.906 62.329 88.607 1.00 10.47 124 GLY E C 1
ATOM 7083 O O . GLY E 1 124 ? 20.637 61.858 89.481 1.00 9.77 124 GLY E O 1
ATOM 7084 N N . HIS E 1 125 ? 20.290 62.446 87.336 1.00 9.03 125 HIS E N 1
ATOM 7085 C CA . HIS E 1 125 ? 21.563 61.925 86.847 1.00 9.02 125 HIS E CA 1
ATOM 7086 C C . HIS E 1 125 ? 22.636 62.984 86.817 1.00 10.14 125 HIS E C 1
ATOM 7087 O O . HIS E 1 125 ? 22.412 64.078 86.308 1.00 11.20 125 HIS E O 1
ATOM 7094 N N . THR E 1 126 ? 23.808 62.670 87.375 1.00 9.30 126 THR E N 1
ATOM 7095 C CA . THR E 1 126 ? 24.925 63.589 87.275 1.00 7.77 126 THR E CA 1
ATOM 7096 C C . THR E 1 126 ? 26.158 62.965 86.608 1.00 6.50 126 THR E C 1
ATOM 7097 O O . THR E 1 126 ? 27.088 63.677 86.304 1.00 7.07 126 THR E O 1
ATOM 7101 N N . ILE E 1 127 ? 26.148 61.650 86.417 1.00 4.88 127 ILE E N 1
ATOM 7102 C CA . ILE E 1 127 ? 27.166 60.932 85.633 1.00 4.33 127 ILE E CA 1
ATOM 7103 C C . ILE E 1 127 ? 26.530 60.496 84.327 1.00 3.62 127 ILE E C 1
ATOM 7104 O O . ILE E 1 127 ? 25.590 59.694 84.319 1.00 4.25 127 ILE E O 1
ATOM 7109 N N . LEU E 1 128 ? 27.065 61.006 83.235 1.00 3.61 128 LEU E N 1
ATOM 7110 C CA . LEU E 1 128 ? 26.433 60.893 81.930 1.00 4.27 128 LEU E CA 1
ATOM 7111 C C . LEU E 1 128 ? 27.408 60.316 80.957 1.00 3.75 128 LEU E C 1
ATOM 7112 O O . LEU E 1 128 ? 28.524 60.807 80.859 1.00 4.18 128 LEU E O 1
ATOM 7117 N N . LYS E 1 129 ? 26.975 59.308 80.213 1.00 3.61 129 LYS E N 1
ATOM 7118 C CA . LYS E 1 129 ? 27.693 58.835 79.053 1.00 5.21 129 LYS E CA 1
ATOM 7119 C C . LYS E 1 129 ? 27.607 59.949 78.001 1.00 6.60 129 LYS E C 1
ATOM 7120 O O . LYS E 1 129 ? 26.532 60.515 77.786 1.00 7.44 129 LYS E O 1
ATOM 7126 N N . LEU E 1 130 ? 28.735 60.303 77.406 1.00 5.96 130 LEU E N 1
ATOM 7127 C CA . LEU E 1 130 ? 28.742 61.299 76.345 1.00 6.65 130 LEU E CA 1
ATOM 7128 C C . LEU E 1 130 ? 28.941 60.503 75.064 1.00 7.42 130 LEU E C 1
ATOM 7129 O O . LEU E 1 130 ? 30.032 59.983 74.816 1.00 8.89 130 LEU E O 1
ATOM 7134 N N . PHE E 1 131 ? 27.892 60.404 74.245 1.00 6.81 131 PHE E N 1
ATOM 7135 C CA . PHE E 1 131 ? 27.900 59.528 73.100 1.00 7.26 131 PHE E CA 1
ATOM 7136 C C . PHE E 1 131 ? 27.184 60.179 71.900 1.00 9.16 131 PHE E C 1
ATOM 7137 O O . PHE E 1 131 ? 26.028 60.601 72.037 1.00 10.08 131 PHE E O 1
ATOM 7145 N N . PRO E 1 132 ? 27.833 60.202 70.720 1.00 10.89 132 PRO E N 1
ATOM 7146 C CA . PRO E 1 132 ? 29.180 59.651 70.469 1.00 11.23 132 PRO E CA 1
ATOM 7147 C C . PRO E 1 132 ? 30.320 60.656 70.712 1.00 11.77 132 PRO E C 1
ATOM 7148 O O . PRO E 1 132 ? 30.322 61.769 70.164 1.00 10.36 132 PRO E O 1
ATOM 7152 N N . GLY E 1 133 ? 31.278 60.249 71.547 1.00 11.48 133 GLY E N 1
ATOM 7153 C CA . GLY E 1 133 ? 32.413 61.086 71.917 1.00 12.67 133 GLY E CA 1
ATOM 7154 C C . GLY E 1 133 ? 33.207 61.578 70.730 1.00 13.98 133 GLY E C 1
ATOM 7155 O O . GLY E 1 133 ? 33.579 62.749 70.691 1.00 14.53 133 GLY E O 1
ATOM 7156 N N . GLU E 1 134 ? 33.446 60.696 69.758 1.00 15.01 134 GLU E N 1
ATOM 7157 C CA . GLU E 1 134 ? 34.144 61.044 68.514 1.00 18.10 134 GLU E CA 1
ATOM 7158 C C . GLU E 1 134 ? 33.453 62.183 67.725 1.00 17.27 134 GLU E C 1
ATOM 7159 O O . GLU E 1 134 ? 34.100 62.869 66.925 1.00 18.38 134 GLU E O 1
ATOM 7165 N N . VAL E 1 135 ? 32.156 62.391 67.955 1.00 16.09 135 VAL E N 1
ATOM 7166 C CA . VAL E 1 135 ? 31.444 63.446 67.227 1.00 14.47 135 VAL E CA 1
ATOM 7167 C C . VAL E 1 135 ? 31.569 64.782 67.920 1.00 14.30 135 VAL E C 1
ATOM 7168 O O . VAL E 1 135 ? 31.931 65.784 67.299 1.00 13.57 135 VAL E O 1
ATOM 7172 N N . VAL E 1 136 ? 31.322 64.795 69.223 1.00 12.61 136 VAL E N 1
ATOM 7173 C CA . VAL E 1 136 ? 31.304 66.048 69.959 1.00 12.70 136 VAL E CA 1
ATOM 7174 C C . VAL E 1 136 ? 32.685 66.506 70.504 1.00 12.32 136 VAL E C 1
ATOM 7175 O O . VAL E 1 136 ? 32.982 67.702 70.520 1.00 10.86 136 VAL E O 1
ATOM 7179 N N . GLY E 1 137 ? 33.511 65.557 70.954 1.00 11.50 137 GLY E N 1
ATOM 7180 C CA . GLY E 1 137 ? 34.895 65.857 71.334 1.00 10.54 137 GLY E CA 1
ATOM 7181 C C . GLY E 1 137 ? 35.111 66.385 72.752 1.00 9.87 137 GLY E C 1
ATOM 7182 O O . GLY E 1 137 ? 34.143 66.671 73.487 1.00 9.37 137 GLY E O 1
ATOM 7183 N N . PRO E 1 138 ? 36.390 66.478 73.186 1.00 9.47 138 PRO E N 1
ATOM 7184 C CA . PRO E 1 138 ? 36.677 67.120 74.461 1.00 9.09 138 PRO E CA 1
ATOM 7185 C C . PRO E 1 138 ? 36.220 68.561 74.523 1.00 8.62 138 PRO E C 1
ATOM 7186 O O . PRO E 1 138 ? 35.993 69.075 75.626 1.00 9.26 138 PRO E O 1
ATOM 7190 N N . GLN E 1 139 ? 36.041 69.196 73.363 1.00 8.22 139 GLN E N 1
ATOM 7191 C CA . GLN E 1 139 ? 35.515 70.572 73.294 1.00 8.60 139 GLN E CA 1
ATOM 7192 C C . GLN E 1 139 ? 34.109 70.660 73.920 1.00 7.40 139 GLN E C 1
ATOM 7193 O O . GLN E 1 139 ? 33.759 71.666 74.533 1.00 6.78 139 GLN E O 1
ATOM 7199 N N . PHE E 1 140 ? 33.309 69.596 73.768 1.00 7.18 140 PHE E N 1
ATOM 7200 C CA . PHE E 1 140 ? 31.984 69.569 74.389 1.00 6.03 140 PHE E CA 1
ATOM 7201 C C . PHE E 1 140 ? 32.101 69.582 75.902 1.00 6.97 140 PHE E C 1
ATOM 7202 O O . PHE E 1 140 ? 31.478 70.388 76.587 1.00 6.71 140 PHE E O 1
ATOM 7210 N N . VAL E 1 141 ? 32.911 68.675 76.422 1.00 6.60 141 VAL E N 1
ATOM 7211 C CA . VAL E 1 141 ? 33.200 68.615 77.846 1.00 6.33 141 VAL E CA 1
ATOM 7212 C C . VAL E 1 141 ? 33.652 69.950 78.408 1.00 6.12 141 VAL E C 1
ATOM 7213 O O . VAL E 1 141 ? 33.137 70.405 79.439 1.00 6.96 141 VAL E O 1
ATOM 7217 N N . LYS E 1 142 ? 34.588 70.594 77.728 1.00 6.58 142 LYS E N 1
ATOM 7218 C CA . LYS E 1 142 ? 35.065 71.901 78.147 1.00 7.11 142 LYS E CA 1
ATOM 7219 C C . LYS E 1 142 ? 33.972 72.976 78.114 1.00 7.44 142 LYS E C 1
ATOM 7220 O O . LYS E 1 142 ? 33.884 73.822 79.025 1.00 7.12 142 LYS E O 1
ATOM 7226 N N . ALA E 1 143 ? 33.143 72.954 77.067 1.00 6.40 143 ALA E N 1
ATOM 7227 C CA . ALA E 1 143 ? 32.058 73.925 76.961 1.00 6.50 143 ALA E CA 1
ATOM 7228 C C . ALA E 1 143 ? 31.019 73.755 78.086 1.00 6.18 143 ALA E C 1
ATOM 7229 O O . ALA E 1 143 ? 30.380 74.724 78.525 1.00 7.02 143 ALA E O 1
ATOM 7231 N N . MET E 1 144 ? 30.848 72.527 78.571 1.00 6.90 144 MET E N 1
ATOM 7232 C CA . MET E 1 144 ? 29.865 72.283 79.625 1.00 7.27 144 MET E CA 1
ATOM 7233 C C . MET E 1 144 ? 30.340 72.750 80.997 1.00 7.68 144 MET E C 1
ATOM 7234 O O . MET E 1 144 ? 29.516 72.941 81.905 1.00 8.11 144 MET E O 1
ATOM 7239 N N . LYS E 1 145 ? 31.646 72.962 81.162 1.00 8.98 145 LYS E N 1
ATOM 7240 C CA . LYS E 1 145 ? 32.155 73.351 82.487 1.00 10.32 145 LYS E CA 1
ATOM 7241 C C . LYS E 1 145 ? 31.606 74.687 82.929 1.00 9.47 145 LYS E C 1
ATOM 7242 O O . LYS E 1 145 ? 31.503 74.949 84.123 1.00 10.08 145 LYS E O 1
ATOM 7248 N N . GLY E 1 146 ? 31.261 75.544 81.977 1.00 7.16 146 GLY E N 1
ATOM 7249 C CA . GLY E 1 146 ? 30.776 76.875 82.357 1.00 6.68 146 GLY E CA 1
ATOM 7250 C C . GLY E 1 146 ? 29.424 76.767 83.059 1.00 4.01 146 GLY E C 1
ATOM 7251 O O . GLY E 1 146 ? 29.299 77.127 84.219 1.00 4.66 146 GLY E O 1
ATOM 7252 N N . PRO E 1 147 ? 28.398 76.316 82.335 1.00 3.17 147 PRO E N 1
ATOM 7253 C CA . PRO E 1 147 ? 27.050 76.201 82.897 1.00 2.23 147 PRO E CA 1
ATOM 7254 C C . PRO E 1 147 ? 26.819 75.015 83.855 1.00 2.95 147 PRO E C 1
ATOM 7255 O O . PRO E 1 147 ? 25.962 75.117 84.736 1.00 2.56 147 PRO E O 1
ATOM 7259 N N . PHE E 1 148 ? 27.567 73.919 83.662 1.00 3.41 148 PHE E N 1
ATOM 7260 C CA . PHE E 1 148 ? 27.333 72.646 84.342 1.00 4.34 148 PHE E CA 1
ATOM 7261 C C . PHE E 1 148 ? 28.644 72.070 84.870 1.00 4.68 148 PHE E C 1
ATOM 7262 O O . PHE E 1 148 ? 29.018 70.972 84.465 1.00 5.33 148 PHE E O 1
ATOM 7270 N N . PRO E 1 149 ? 29.332 72.779 85.774 1.00 5.82 149 PRO E N 1
ATOM 7271 C CA . PRO E 1 149 ? 30.654 72.263 86.169 1.00 7.18 149 PRO E CA 1
ATOM 7272 C C . PRO E 1 149 ? 30.630 70.970 86.997 1.00 7.09 149 PRO E C 1
ATOM 7273 O O . PRO E 1 149 ? 31.695 70.392 87.228 1.00 9.19 149 PRO E O 1
ATOM 7277 N N . ASN E 1 150 ? 29.463 70.507 87.417 1.00 5.36 150 ASN E N 1
ATOM 7278 C CA . ASN E 1 150 ? 29.434 69.376 88.359 1.00 5.26 150 ASN E CA 1
ATOM 7279 C C . ASN E 1 150 ? 29.013 68.075 87.690 1.00 5.00 150 ASN E C 1
ATOM 7280 O O . ASN E 1 150 ? 28.968 67.034 88.330 1.00 4.80 150 ASN E O 1
ATOM 7285 N N . VAL E 1 151 ? 28.675 68.148 86.407 1.00 4.80 151 VAL E N 1
ATOM 7286 C CA . VAL E 1 151 ? 28.289 66.971 85.666 1.00 5.55 151 VAL E CA 1
ATOM 7287 C C . VAL E 1 151 ? 29.576 66.203 85.356 1.00 5.70 151 VAL E C 1
ATOM 7288 O O . VAL E 1 151 ? 30.610 66.813 85.054 1.00 5.70 151 VAL E O 1
ATOM 7292 N N . LYS E 1 152 ? 29.510 64.884 85.470 1.00 6.42 152 LYS E N 1
ATOM 7293 C CA . LYS E 1 152 ? 30.665 64.013 85.266 1.00 7.24 152 LYS E CA 1
ATOM 7294 C C . LYS E 1 152 ? 30.434 63.138 84.052 1.00 6.65 152 LYS E C 1
ATOM 7295 O O . LYS E 1 152 ? 29.507 62.323 84.033 1.00 7.63 152 LYS E O 1
ATOM 7301 N N . PHE E 1 153 ? 31.294 63.265 83.057 1.00 5.78 153 PHE E N 1
ATOM 7302 C CA . PHE E 1 153 ? 31.048 62.611 81.772 1.00 5.84 153 PHE E CA 1
ATOM 7303 C C . PHE E 1 153 ? 31.883 61.355 81.635 1.00 6.24 153 PHE E C 1
ATOM 7304 O O . PHE E 1 153 ? 33.003 61.291 82.174 1.00 6.00 153 PHE E O 1
ATOM 7312 N N . VAL E 1 154 ? 31.346 60.406 80.875 1.00 6.32 154 VAL E N 1
ATOM 7313 C CA . VAL E 1 154 ? 32.030 59.173 80.501 1.00 6.08 154 VAL E CA 1
ATOM 7314 C C . VAL E 1 154 ? 31.921 59.071 78.983 1.00 6.21 154 VAL E C 1
ATOM 7315 O O . VAL E 1 154 ? 30.985 58.483 78.457 1.00 6.38 154 VAL E O 1
ATOM 7319 N N . PRO E 1 155 ? 32.864 59.684 78.270 1.00 6.75 155 PRO E N 1
ATOM 7320 C CA . PRO E 1 155 ? 32.775 59.598 76.808 1.00 7.98 155 PRO E CA 1
ATOM 7321 C C . PRO E 1 155 ? 32.897 58.170 76.288 1.00 9.06 155 PRO E C 1
ATOM 7322 O O . PRO E 1 155 ? 33.703 57.366 76.809 1.00 7.74 155 PRO E O 1
ATOM 7326 N N . THR E 1 156 ? 32.057 57.877 75.301 1.00 9.27 156 THR E N 1
ATOM 7327 C CA . THR E 1 156 ? 32.006 56.599 74.616 1.00 11.58 156 THR E CA 1
ATOM 7328 C C . THR E 1 156 ? 31.830 56.859 73.130 1.00 11.35 156 THR E C 1
ATOM 7329 O O . THR E 1 156 ? 31.126 57.788 72.739 1.00 10.85 156 THR E O 1
ATOM 7333 N N . GLY E 1 157 ? 32.479 56.056 72.301 1.00 11.43 157 GLY E N 1
ATOM 7334 C CA . GLY E 1 157 ? 32.410 56.255 70.862 1.00 12.39 157 GLY E CA 1
ATOM 7335 C C . GLY E 1 157 ? 33.768 56.759 70.416 1.00 12.81 157 GLY E C 1
ATOM 7336 O O . GLY E 1 157 ? 34.101 57.936 70.595 1.00 13.89 157 GLY E O 1
ATOM 7337 N N . GLY E 1 158 ? 34.560 55.851 69.844 1.00 13.25 158 GLY E N 1
ATOM 7338 C CA . GLY E 1 158 ? 35.833 56.188 69.208 1.00 12.84 158 GLY E CA 1
ATOM 7339 C C . GLY E 1 158 ? 36.968 56.521 70.164 1.00 12.94 158 GLY E C 1
ATOM 7340 O O . GLY E 1 158 ? 37.983 57.054 69.720 1.00 13.14 158 GLY E O 1
ATOM 7341 N N . VAL E 1 159 ? 36.818 56.215 71.463 1.00 11.72 159 VAL E N 1
ATOM 7342 C CA . VAL E 1 159 ? 37.929 56.350 72.409 1.00 11.74 159 VAL E CA 1
ATOM 7343 C C . VAL E 1 159 ? 38.945 55.238 72.068 1.00 12.58 159 VAL E C 1
ATOM 7344 O O . VAL E 1 159 ? 38.576 54.070 71.849 1.00 12.22 159 VAL E O 1
ATOM 7348 N N . ASN E 1 160 ? 40.207 55.619 72.020 1.00 13.32 160 ASN E N 1
ATOM 7349 C CA . ASN E 1 160 ? 41.292 54.699 71.672 1.00 13.98 160 ASN E CA 1
ATOM 7350 C C . ASN E 1 160 ? 42.566 55.144 72.387 1.00 14.26 160 ASN E C 1
ATOM 7351 O O . ASN E 1 160 ? 42.554 56.187 73.060 1.00 13.03 160 ASN E O 1
ATOM 7356 N N . LEU E 1 161 ? 43.654 54.369 72.259 1.00 14.15 161 LEU E N 1
ATOM 7357 C CA . LEU E 1 161 ? 44.887 54.659 72.999 1.00 14.48 161 LEU E CA 1
ATOM 7358 C C . LEU E 1 161 ? 45.480 56.014 72.604 1.00 14.60 161 LEU E C 1
ATOM 7359 O O . LEU E 1 161 ? 46.242 56.632 73.354 1.00 14.32 161 LEU E O 1
ATOM 7364 N N . ASP E 1 162 ? 45.124 56.465 71.407 1.00 14.82 162 ASP E N 1
ATOM 7365 C CA . ASP E 1 162 ? 45.668 57.700 70.873 1.00 16.03 162 ASP E CA 1
ATOM 7366 C C . ASP E 1 162 ? 44.939 58.953 71.338 1.00 15.76 162 ASP E C 1
ATOM 7367 O O . ASP E 1 162 ? 45.506 60.038 71.323 1.00 15.62 162 ASP E O 1
ATOM 7372 N N . ASN E 1 163 ? 43.691 58.815 71.772 1.00 14.86 163 ASN E N 1
ATOM 7373 C CA . ASN E 1 163 ? 42.964 59.999 72.253 1.00 14.18 163 ASN E CA 1
ATOM 7374 C C . ASN E 1 163 ? 42.538 59.977 73.710 1.00 14.05 163 ASN E C 1
ATOM 7375 O O . ASN E 1 163 ? 42.197 61.028 74.263 1.00 14.60 163 ASN E O 1
ATOM 7380 N N . VAL E 1 164 ? 42.615 58.812 74.352 1.00 13.21 164 VAL E N 1
ATOM 7381 C CA . VAL E 1 164 ? 42.232 58.673 75.766 1.00 13.26 164 VAL E CA 1
ATOM 7382 C C . VAL E 1 164 ? 42.821 59.735 76.710 1.00 13.83 164 VAL E C 1
ATOM 7383 O O . VAL E 1 164 ? 42.110 60.307 77.539 1.00 12.39 164 VAL E O 1
ATOM 7387 N N . CYS E 1 165 ? 44.112 60.046 76.570 1.00 14.62 165 CYS E N 1
ATOM 7388 C CA . CYS E 1 165 ? 44.700 61.005 77.485 1.00 16.53 165 CYS E CA 1
ATOM 7389 C C . CYS E 1 165 ? 44.179 62.438 77.266 1.00 15.73 165 CYS E C 1
ATOM 7390 O O . CYS E 1 165 ? 44.108 63.200 78.214 1.00 14.84 165 CYS E O 1
ATOM 7393 N N . GLU E 1 166 ? 43.774 62.781 76.035 1.00 15.34 166 GLU E N 1
ATOM 7394 C CA . GLU E 1 166 ? 43.150 64.099 75.798 1.00 15.48 166 GLU E CA 1
ATOM 7395 C C . GLU E 1 166 ? 41.766 64.178 76.444 1.00 14.35 166 GLU E C 1
ATOM 7396 O O . GLU E 1 166 ? 41.413 65.199 77.030 1.00 14.27 166 GLU E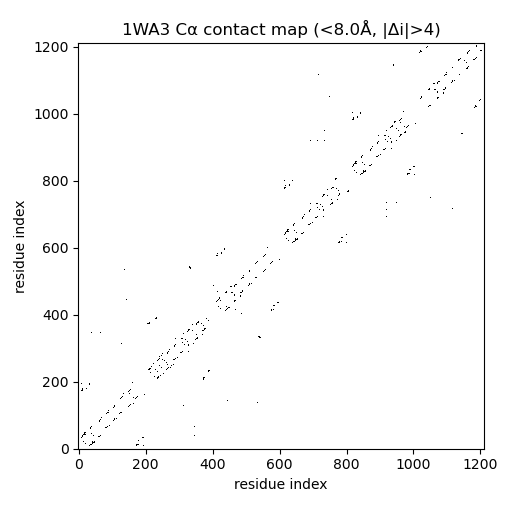 O 1
ATOM 7402 N N . TRP E 1 167 ? 41.008 63.091 76.389 1.00 12.83 167 TRP E N 1
ATOM 7403 C CA . TRP E 1 167 ? 39.758 63.023 77.145 1.00 11.96 167 TRP E CA 1
ATOM 7404 C C . TRP E 1 167 ? 39.918 63.295 78.662 1.00 12.05 167 TRP E C 1
ATOM 7405 O O . TRP E 1 167 ? 39.217 64.144 79.245 1.00 11.52 167 TRP E O 1
ATOM 7416 N N . PHE E 1 168 ? 40.830 62.590 79.316 1.00 11.11 168 PHE E N 1
ATOM 7417 C CA . PHE E 1 168 ? 41.100 62.863 80.715 1.00 11.02 168 PHE E CA 1
ATOM 7418 C C . PHE E 1 168 ? 41.590 64.274 81.024 1.00 11.63 168 PHE E C 1
ATOM 7419 O O . PHE E 1 168 ? 41.220 64.853 82.056 1.00 12.70 168 PHE E O 1
ATOM 7427 N N . LYS E 1 169 ? 42.414 64.827 80.148 1.00 11.94 169 LYS E N 1
ATOM 7428 C CA . LYS E 1 169 ? 42.900 66.207 80.320 1.00 13.47 169 LYS E CA 1
ATOM 7429 C C . LYS E 1 169 ? 41.731 67.219 80.311 1.00 12.60 169 LYS E C 1
ATOM 7430 O O . LYS E 1 169 ? 41.800 68.222 80.989 1.00 12.30 169 LYS E O 1
ATOM 7436 N N . ALA E 1 170 ? 40.665 66.913 79.568 1.00 13.16 170 ALA E N 1
ATOM 7437 C CA . ALA E 1 170 ? 39.444 67.740 79.501 1.00 13.11 170 ALA E CA 1
ATOM 7438 C C . ALA E 1 170 ? 38.561 67.631 80.749 1.00 13.48 170 ALA E C 1
ATOM 7439 O O . ALA E 1 170 ? 37.619 68.420 80.905 1.00 14.14 170 ALA E O 1
ATOM 7441 N N . GLY E 1 171 ? 38.844 66.686 81.640 1.00 12.26 171 GLY E N 1
ATOM 7442 C CA . GLY E 1 171 ? 38.119 66.617 82.913 1.00 13.21 171 GLY E CA 1
ATOM 7443 C C . GLY E 1 171 ? 36.985 65.605 82.955 1.00 13.51 171 GLY E C 1
ATOM 7444 O O . GLY E 1 171 ? 35.960 65.815 83.598 1.00 15.14 171 GLY E O 1
ATOM 7445 N N . VAL E 1 172 ? 37.207 64.477 82.314 1.00 12.51 172 VAL E N 1
ATOM 7446 C CA . VAL E 1 172 ? 36.255 63.357 82.257 1.00 11.54 172 VAL E CA 1
ATOM 7447 C C . VAL E 1 172 ? 36.426 62.421 83.470 1.00 10.52 172 VAL E C 1
ATOM 7448 O O . VAL E 1 172 ? 37.523 62.321 84.030 1.00 10.32 172 VAL E O 1
ATOM 7452 N N . LEU E 1 173 ? 35.347 61.772 83.905 1.00 9.21 173 LEU E N 1
ATOM 7453 C CA . LEU E 1 173 ? 35.390 60.831 85.030 1.00 9.07 173 LEU E CA 1
ATOM 7454 C C . LEU E 1 173 ? 36.054 59.485 84.635 1.00 8.32 173 LEU E C 1
ATOM 7455 O O . LEU E 1 173 ? 36.880 58.933 85.380 1.00 9.13 173 LEU E O 1
ATOM 7460 N N . ALA E 1 174 ? 35.637 58.963 83.481 1.00 7.56 174 ALA E N 1
ATOM 7461 C CA . ALA E 1 174 ? 35.996 57.626 82.991 1.00 6.61 174 ALA E CA 1
ATOM 7462 C C . ALA E 1 174 ? 35.768 57.626 81.504 1.00 6.92 174 ALA E C 1
ATOM 7463 O O . ALA E 1 174 ? 35.236 58.596 80.959 1.00 6.79 174 ALA E O 1
ATOM 7465 N N . VAL E 1 175 ? 36.152 56.542 80.825 1.00 6.78 175 VAL E N 1
ATOM 7466 C CA . VAL E 1 175 ? 35.886 56.404 79.391 1.00 6.75 175 VAL E CA 1
ATOM 7467 C C . VAL E 1 175 ? 35.292 55.030 79.134 1.00 7.30 175 VAL E C 1
ATOM 7468 O O . VAL E 1 175 ? 35.649 54.065 79.815 1.00 6.36 175 VAL E O 1
ATOM 7472 N N . GLY E 1 176 ? 34.359 54.952 78.195 1.00 6.21 176 GLY E N 1
ATOM 7473 C CA . GLY E 1 176 ? 33.847 53.678 77.717 1.00 7.08 176 GLY E CA 1
ATOM 7474 C C . GLY E 1 176 ? 34.616 53.335 76.449 1.00 9.01 176 GLY E C 1
ATOM 7475 O O . GLY E 1 176 ? 34.702 54.152 75.542 1.00 8.34 176 GLY E O 1
ATOM 7476 N N . VAL E 1 177 ? 35.211 52.139 76.399 1.00 9.07 177 VAL E N 1
ATOM 7477 C CA . VAL E 1 177 ? 36.003 51.731 75.235 1.00 8.91 177 VAL E CA 1
ATOM 7478 C C . VAL E 1 177 ? 35.428 50.453 74.639 1.00 9.98 177 VAL E C 1
ATOM 7479 O O . VAL E 1 177 ? 35.246 49.450 75.325 1.00 10.00 177 VAL E O 1
ATOM 7483 N N . GLY E 1 178 ? 35.121 50.500 73.358 1.00 10.60 178 GLY E N 1
ATOM 7484 C CA . GLY E 1 178 ? 34.490 49.368 72.705 1.00 12.44 178 GLY E CA 1
ATOM 7485 C C . GLY E 1 178 ? 35.478 48.775 71.724 1.00 13.95 178 GLY E C 1
ATOM 7486 O O . GLY E 1 178 ? 36.378 48.037 72.121 1.00 13.33 178 GLY E O 1
ATOM 7487 N N . SER E 1 179 ? 35.336 49.143 70.459 1.00 14.58 179 SER E N 1
ATOM 7488 C CA . SER E 1 179 ? 36.023 48.419 69.402 1.00 15.67 179 SER E CA 1
ATOM 7489 C C . SER E 1 179 ? 37.546 48.480 69.514 1.00 15.61 179 SER E C 1
ATOM 74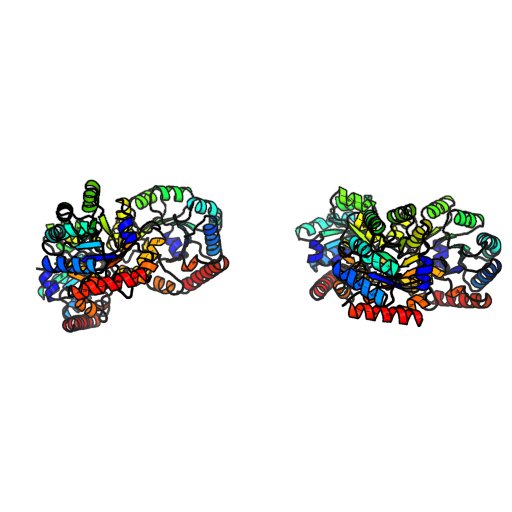90 O O . SER E 1 179 ? 38.192 47.504 69.174 1.00 15.81 179 SER E O 1
ATOM 7493 N N . ALA E 1 180 ? 38.113 49.570 70.055 1.00 15.00 180 ALA E N 1
ATOM 7494 C CA . ALA E 1 180 ? 39.573 49.647 70.264 1.00 15.36 180 ALA E CA 1
ATOM 7495 C C . ALA E 1 180 ? 40.055 48.732 71.370 1.00 15.54 180 ALA E C 1
ATOM 7496 O O . ALA E 1 180 ? 41.245 48.482 71.497 1.00 15.61 180 ALA E O 1
ATOM 7498 N N . LEU E 1 181 ? 39.125 48.254 72.191 1.00 15.38 181 LEU E N 1
ATOM 7499 C CA . LEU E 1 181 ? 39.466 47.342 73.258 1.00 16.29 181 LEU E CA 1
ATOM 7500 C C . LEU E 1 181 ? 39.110 45.895 72.938 1.00 16.56 181 LEU E C 1
ATOM 7501 O O . LEU E 1 181 ? 39.908 45.007 73.180 1.00 17.07 181 LEU E O 1
ATOM 7506 N N . VAL E 1 182 ? 37.903 45.659 72.430 1.00 17.10 182 VAL E N 1
ATOM 7507 C CA . VAL E 1 182 ? 37.292 44.326 72.512 1.00 17.87 182 VAL E CA 1
ATOM 7508 C C . VAL E 1 182 ? 37.326 43.522 71.217 1.00 19.12 182 VAL E C 1
ATOM 7509 O O . VAL E 1 182 ? 36.956 42.325 71.198 1.00 18.93 182 VAL E O 1
ATOM 7513 N N . LYS E 1 183 ? 37.695 44.198 70.132 1.00 19.62 183 LYS E N 1
ATOM 7514 C CA . LYS E 1 183 ? 37.791 43.559 68.826 1.00 20.66 183 LYS E CA 1
ATOM 7515 C C . LYS E 1 183 ? 39.046 42.721 68.730 1.00 20.80 183 LYS E C 1
ATOM 7516 O O . LYS E 1 183 ? 40.091 43.073 69.284 1.00 20.33 183 LYS E O 1
ATOM 7522 N N . GLY E 1 184 ? 38.922 41.601 68.031 1.00 21.70 184 GLY E N 1
ATOM 7523 C CA . GLY E 1 184 ? 40.065 40.735 67.778 1.00 23.07 184 GLY E CA 1
ATOM 7524 C C . GLY E 1 184 ? 39.965 39.448 68.566 1.00 23.57 184 GLY E C 1
ATOM 7525 O O . GLY E 1 184 ? 38.901 39.117 69.066 1.00 23.94 184 GLY E O 1
ATOM 7526 N N . THR E 1 185 ? 41.079 38.736 68.684 1.00 23.61 185 THR E N 1
ATOM 7527 C CA . THR E 1 185 ? 41.130 37.487 69.438 1.00 23.53 185 THR E CA 1
ATOM 7528 C C . THR E 1 185 ? 41.230 37.757 70.941 1.00 23.70 185 THR E C 1
ATOM 7529 O O . THR E 1 185 ? 41.745 38.820 71.347 1.00 23.00 185 THR E O 1
ATOM 7533 N N . PRO E 1 186 ? 40.751 36.798 71.782 1.00 23.27 186 PRO E N 1
ATOM 7534 C CA . PRO E 1 186 ? 40.924 36.932 73.223 1.00 22.93 186 PRO E CA 1
ATOM 7535 C C . PRO E 1 186 ? 42.337 37.363 73.577 1.00 22.61 186 PRO E C 1
ATOM 7536 O O . PRO E 1 186 ? 42.509 38.253 74.391 1.00 22.22 186 PRO E O 1
ATOM 7540 N N . ASP E 1 187 ? 43.339 36.782 72.924 1.00 22.69 187 ASP E N 1
ATOM 7541 C CA . ASP E 1 187 ? 44.738 37.127 73.227 1.00 23.17 187 ASP E CA 1
ATOM 7542 C C . ASP E 1 187 ? 45.070 38.586 72.938 1.00 21.65 187 ASP E C 1
ATOM 7543 O O . ASP E 1 187 ? 45.692 39.244 73.771 1.00 22.27 187 ASP E O 1
ATOM 7548 N N . GLU E 1 188 ? 44.657 39.095 71.782 1.00 20.56 188 GLU E N 1
ATOM 7549 C CA . GLU E 1 188 ? 44.894 40.513 71.523 1.00 19.78 188 GLU E CA 1
ATOM 7550 C C . GLU E 1 188 ? 44.071 41.411 72.429 1.00 18.04 188 GLU E C 1
ATOM 7551 O O . GLU E 1 188 ? 44.574 42.431 72.878 1.00 17.16 188 GLU E O 1
ATOM 7557 N N . VAL E 1 189 ? 42.825 41.017 72.722 1.00 16.18 189 VAL E N 1
ATOM 7558 C CA . VAL E 1 189 ? 41.956 41.829 73.596 1.00 14.78 189 VAL E CA 1
ATOM 7559 C C . VAL E 1 189 ? 42.590 41.949 74.973 1.00 15.55 189 VAL E C 1
ATOM 7560 O O . VAL E 1 189 ? 42.675 43.056 75.532 1.00 16.25 189 VAL E O 1
ATOM 7564 N N . ARG E 1 190 ? 43.039 40.820 75.525 1.00 15.53 190 ARG E N 1
ATOM 7565 C CA . ARG E 1 190 ? 43.750 40.825 76.806 1.00 16.05 190 ARG E CA 1
ATOM 7566 C C . ARG E 1 190 ? 44.916 41.806 76.813 1.00 15.35 190 ARG E C 1
ATOM 7567 O O . ARG E 1 190 ? 45.124 42.519 77.799 1.00 14.09 190 ARG E O 1
ATOM 7575 N N . GLU E 1 191 ? 45.685 41.817 75.718 1.00 15.72 191 GLU E N 1
ATOM 7576 C CA . GLU E 1 191 ? 46.812 42.761 75.576 1.00 15.97 191 GLU E CA 1
ATOM 7577 C C . GLU E 1 191 ? 46.379 44.225 75.446 1.00 15.07 191 GLU E C 1
ATOM 7578 O O . GLU E 1 191 ? 46.950 45.096 76.117 1.00 14.44 191 GLU E O 1
ATOM 7584 N N . LYS E 1 192 ? 45.369 44.492 74.622 1.00 14.18 192 LYS E N 1
ATOM 7585 C CA . LYS E 1 192 ? 44.848 45.864 74.516 1.00 14.01 192 LYS E CA 1
ATOM 7586 C C . LYS E 1 192 ? 44.315 46.383 75.866 1.00 13.13 192 LYS E C 1
ATOM 7587 O O . LYS E 1 192 ? 44.507 47.558 76.199 1.00 13.61 192 LYS E O 1
ATOM 7593 N N . ALA E 1 193 ? 43.685 45.505 76.638 1.00 11.43 193 ALA E N 1
ATOM 7594 C CA . ALA E 1 193 ? 43.249 45.839 78.004 1.00 11.61 193 ALA E CA 1
ATOM 7595 C C . ALA E 1 193 ? 44.384 46.354 78.881 1.00 11.22 193 ALA E C 1
ATOM 7596 O O . ALA E 1 193 ? 44.272 47.417 79.517 1.00 9.85 193 ALA E O 1
ATOM 7598 N N . LYS E 1 194 ? 45.495 45.618 78.918 1.00 11.59 194 LYS E N 1
ATOM 7599 C CA . LYS E 1 194 ? 46.634 46.061 79.707 1.00 12.27 194 LYS E CA 1
ATOM 7600 C C . LYS E 1 194 ? 47.153 47.398 79.159 1.00 11.83 194 LYS E C 1
ATOM 7601 O O . LYS E 1 194 ? 47.605 48.238 79.934 1.00 12.89 194 LYS E O 1
ATOM 7607 N N . ALA E 1 195 ? 47.117 47.578 77.837 1.00 12.06 195 ALA E N 1
ATOM 7608 C CA . ALA E 1 195 ? 47.651 48.817 77.222 1.00 11.82 195 ALA E CA 1
ATOM 7609 C C . ALA E 1 195 ? 46.824 50.009 77.716 1.00 11.91 195 ALA E C 1
ATOM 7610 O O . ALA E 1 195 ? 47.370 51.069 78.051 1.00 10.22 195 ALA E O 1
ATOM 7612 N N . PHE E 1 196 ? 45.504 49.806 77.774 1.00 11.16 196 PHE E N 1
ATOM 7613 C CA . PHE E 1 196 ? 44.598 50.894 78.173 1.00 11.59 196 PHE E CA 1
ATOM 7614 C C . PHE E 1 196 ? 44.804 51.232 79.635 1.00 12.01 196 PHE E C 1
ATOM 7615 O O . PHE E 1 196 ? 44.908 52.407 79.999 1.00 12.63 196 PHE E O 1
ATOM 7623 N N . VAL E 1 197 ? 44.881 50.209 80.483 1.00 11.79 197 VAL E N 1
ATOM 7624 C CA . VAL E 1 197 ? 45.030 50.453 81.916 1.00 12.85 197 VAL E CA 1
ATOM 7625 C C . VAL E 1 197 ? 46.315 51.199 82.239 1.00 13.06 197 VAL E C 1
ATOM 7626 O O . VAL E 1 197 ? 46.317 52.137 83.045 1.00 14.20 197 VAL E O 1
ATOM 7630 N N . GLU E 1 198 ? 47.413 50.736 81.646 1.00 13.15 198 GLU E N 1
ATOM 7631 C CA . GLU E 1 198 ? 48.716 51.396 81.787 1.00 13.60 198 GLU E CA 1
ATOM 7632 C C . GLU E 1 198 ? 48.756 52.827 81.217 1.00 13.73 198 GLU E C 1
ATOM 7633 O O . GLU E 1 198 ? 49.352 53.727 81.831 1.00 14.00 198 GLU E O 1
ATOM 7639 N N . LYS E 1 199 ? 48.116 53.050 80.075 1.00 13.73 199 LYS E N 1
ATOM 7640 C CA . LYS E 1 199 ? 48.049 54.410 79.528 1.00 14.34 199 LYS E CA 1
ATOM 7641 C C . LYS E 1 199 ? 47.313 55.349 80.473 1.00 14.89 199 LYS E C 1
ATOM 7642 O O . LYS E 1 199 ? 47.817 56.424 80.818 1.00 14.55 199 LYS E O 1
ATOM 7648 N N . ILE E 1 200 ? 46.131 54.935 80.911 1.00 14.46 200 ILE E N 1
ATOM 7649 C CA . ILE E 1 200 ? 45.302 55.777 81.793 1.00 15.82 200 ILE E CA 1
ATOM 7650 C C . ILE E 1 200 ? 45.981 56.142 83.132 1.00 16.49 200 ILE E C 1
ATOM 7651 O O . ILE E 1 200 ? 45.908 57.285 83.592 1.00 16.63 200 ILE E O 1
ATOM 7656 N N . ARG E 1 201 ? 46.657 55.165 83.732 1.00 18.37 201 ARG E N 1
ATOM 7657 C CA . ARG E 1 201 ? 47.458 55.365 84.935 1.00 19.46 201 ARG E CA 1
ATOM 7658 C C . ARG E 1 201 ? 48.610 56.341 84.687 1.00 19.78 201 ARG E C 1
ATOM 7659 O O . ARG E 1 201 ? 48.914 57.197 85.529 1.00 19.70 201 ARG E O 1
ATOM 7667 N N . GLY E 1 202 ? 49.253 56.189 83.539 1.00 20.45 202 GLY E N 1
ATOM 7668 C CA . GLY E 1 202 ? 50.328 57.084 83.129 1.00 21.92 202 GLY E CA 1
ATOM 7669 C C . GLY E 1 202 ? 49.867 58.523 82.967 1.00 23.34 202 GLY E C 1
ATOM 7670 O O . GLY E 1 202 ? 50.677 59.440 83.028 1.00 23.31 202 GLY E O 1
ATOM 7671 N N . CYS E 1 203 ? 48.569 58.739 82.754 1.00 24.46 203 CYS E N 1
ATOM 7672 C CA . CYS E 1 203 ? 48.079 60.110 82.582 1.00 25.76 203 CYS E CA 1
ATOM 7673 C C . CYS E 1 203 ? 46.942 60.503 83.523 1.00 26.23 203 CYS E C 1
ATOM 7674 O O . CYS E 1 203 ? 46.353 61.570 83.343 1.00 26.85 203 CYS E O 1
ATOM 7677 N N . MET F 1 3 ? 9.810 53.004 49.445 1.00 38.38 3 MET F N 1
ATOM 7678 C CA . MET F 1 3 ? 10.787 54.143 49.396 1.00 37.95 3 MET F CA 1
ATOM 7679 C C . MET F 1 3 ? 12.203 53.703 49.709 1.00 37.47 3 MET F C 1
ATOM 7680 O O . MET F 1 3 ? 13.152 54.221 49.119 1.00 37.46 3 MET F O 1
ATOM 7685 N N . GLU F 1 4 ? 12.353 52.747 50.624 1.00 36.62 4 GLU F N 1
ATOM 7686 C CA . GLU F 1 4 ? 13.664 52.186 50.907 1.00 36.37 4 GLU F CA 1
ATOM 7687 C C . GLU F 1 4 ? 14.338 51.717 49.621 1.00 36.40 4 GLU F C 1
ATOM 7688 O O . GLU F 1 4 ? 15.538 51.928 49.430 1.00 36.54 4 GLU F O 1
ATOM 7694 N N . GLU F 1 5 ? 13.573 51.076 48.744 1.00 36.42 5 GLU F N 1
ATOM 7695 C CA . GLU F 1 5 ? 14.163 50.516 47.524 1.00 36.31 5 GLU F CA 1
ATOM 7696 C C . GLU F 1 5 ? 14.454 51.614 46.487 1.00 35.32 5 GLU F C 1
ATOM 7697 O O . GLU F 1 5 ? 15.461 51.559 45.795 1.00 35.62 5 GLU F O 1
ATOM 7703 N N . LEU F 1 6 ? 13.586 52.614 46.387 1.00 34.78 6 LEU F N 1
ATOM 7704 C CA . LEU F 1 6 ? 13.897 53.771 45.550 1.00 34.24 6 LEU F CA 1
ATOM 7705 C C . LEU F 1 6 ? 15.212 54.439 45.982 1.00 33.69 6 LEU F C 1
ATOM 7706 O O . LEU F 1 6 ? 16.009 54.815 45.137 1.00 33.54 6 LEU F O 1
ATOM 7711 N N . PHE F 1 7 ? 15.435 54.577 47.294 1.00 32.68 7 PHE F N 1
ATOM 7712 C CA . PHE F 1 7 ? 16.654 55.189 47.822 1.00 31.84 7 PHE F CA 1
ATOM 7713 C C . PHE F 1 7 ? 17.902 54.385 47.474 1.00 31.72 7 PHE F C 1
ATOM 7714 O O . PHE F 1 7 ? 18.909 54.948 47.065 1.00 30.93 7 PHE F O 1
ATOM 7722 N N . LYS F 1 8 ? 17.830 53.066 47.654 1.00 31.92 8 LYS F N 1
ATOM 7723 C CA . LYS F 1 8 ? 18.959 52.169 47.389 1.00 32.82 8 LYS F CA 1
ATOM 7724 C C . LYS F 1 8 ? 19.338 52.133 45.897 1.00 32.64 8 LYS F C 1
ATOM 7725 O O . LYS F 1 8 ? 20.518 52.032 45.541 1.00 32.82 8 LYS F O 1
ATOM 7731 N N . LYS F 1 9 ? 18.318 52.203 45.048 1.00 32.15 9 LYS F N 1
ATOM 7732 C CA . LYS F 1 9 ? 18.470 52.296 43.600 1.00 32.49 9 LYS F CA 1
ATOM 7733 C C . LYS F 1 9 ? 19.008 53.667 43.160 1.00 31.36 9 LYS F C 1
ATOM 7734 O O . LYS F 1 9 ? 19.994 53.742 42.432 1.00 32.56 9 LYS F O 1
ATOM 7740 N N . HIS F 1 10 ? 18.370 54.748 43.611 1.00 30.22 10 HIS F N 1
ATOM 7741 C CA . HIS F 1 10 ? 18.629 56.091 43.071 1.00 28.64 10 HIS F CA 1
ATOM 7742 C C . HIS F 1 10 ? 19.758 56.834 43.779 1.00 27.76 10 HIS F C 1
ATOM 7743 O O . HIS F 1 10 ? 20.448 57.660 43.176 1.00 26.96 10 HIS F O 1
ATOM 7750 N N . LYS F 1 11 ? 19.877 56.584 45.083 1.00 26.54 11 LYS F N 1
ATOM 7751 C CA . LYS F 1 11 ? 21.026 57.001 45.883 1.00 26.21 11 LYS F CA 1
ATOM 7752 C C . LYS F 1 11 ? 21.148 58.494 46.199 1.00 24.67 11 LYS F C 1
ATOM 7753 O O . LYS F 1 11 ? 22.026 58.892 46.976 1.00 24.12 11 LYS F O 1
ATOM 7759 N N . ILE F 1 12 ? 20.255 59.307 45.635 1.00 23.37 12 ILE F N 1
ATOM 7760 C CA . ILE F 1 12 ? 20.300 60.772 45.786 1.00 22.63 12 ILE F CA 1
ATOM 7761 C C . ILE F 1 12 ? 18.902 61.384 45.713 1.00 22.00 12 ILE F C 1
ATOM 7762 O O . ILE F 1 12 ? 18.075 60.941 44.915 1.00 21.55 12 ILE F O 1
ATOM 7767 N N . VAL F 1 13 ? 18.655 62.381 46.567 1.00 20.68 13 VAL F N 1
ATOM 7768 C CA . VAL F 1 13 ? 17.442 63.196 46.551 1.00 19.91 13 VAL F CA 1
ATOM 7769 C C . VAL F 1 13 ? 17.814 64.648 46.355 1.00 19.59 13 VAL F C 1
ATOM 7770 O O . VAL F 1 13 ? 18.685 65.172 47.063 1.00 20.42 13 VAL F O 1
ATOM 7774 N N . ALA F 1 14 ? 17.152 65.308 45.416 1.00 18.44 14 ALA F N 1
ATOM 7775 C CA . ALA F 1 14 ? 17.335 66.725 45.221 1.00 17.95 14 ALA F CA 1
ATOM 7776 C C . ALA F 1 14 ? 16.504 67.482 46.234 1.00 18.35 14 ALA F C 1
ATOM 7777 O O . ALA F 1 14 ? 15.269 67.360 46.282 1.00 19.41 14 ALA F O 1
ATOM 7779 N N . VAL F 1 15 ? 17.180 68.261 47.065 1.00 17.48 15 VAL F N 1
ATOM 7780 C CA . VAL F 1 15 ? 16.502 69.029 48.068 1.00 17.54 15 VAL F CA 1
ATOM 7781 C C . VAL F 1 15 ? 16.280 70.374 47.413 1.00 18.13 15 VAL F C 1
ATOM 7782 O O . VAL F 1 15 ? 17.189 71.208 47.335 1.00 17.77 15 VAL F O 1
ATOM 7786 N N . LEU F 1 16 ? 15.074 70.575 46.906 1.00 18.20 16 LEU F N 1
ATOM 7787 C CA . LEU F 1 16 ? 14.836 71.749 46.082 1.00 19.02 16 LEU F CA 1
ATOM 7788 C C . LEU F 1 16 ? 14.373 72.957 46.888 1.00 18.43 16 LEU F C 1
ATOM 7789 O O . LEU F 1 16 ? 13.282 72.960 47.424 1.00 20.05 16 LEU F O 1
ATOM 7794 N N . ARG F 1 17 ? 15.207 73.987 46.972 1.00 18.42 17 ARG F N 1
ATOM 7795 C CA . ARG F 1 17 ? 14.771 75.276 47.489 1.00 18.18 17 ARG F CA 1
ATOM 7796 C C . ARG F 1 17 ? 14.820 76.304 46.358 1.00 19.48 17 ARG F C 1
ATOM 7797 O O . ARG F 1 17 ? 15.652 76.202 45.457 1.00 18.94 17 ARG F O 1
ATOM 7805 N N . ALA F 1 18 ? 13.928 77.289 46.412 1.00 21.31 18 ALA F N 1
ATOM 7806 C CA . ALA F 1 18 ? 13.844 78.334 45.384 1.00 22.97 18 ALA F CA 1
ATOM 7807 C C . ALA F 1 18 ? 13.110 79.547 45.920 1.00 24.39 18 ALA F C 1
ATOM 7808 O O . ALA F 1 18 ? 12.452 79.484 46.959 1.00 24.54 18 ALA F O 1
ATOM 7810 N N . ASN F 1 19 ? 13.244 80.667 45.229 1.00 26.51 19 ASN F N 1
ATOM 7811 C CA . ASN F 1 19 ? 12.713 81.927 45.731 1.00 27.65 19 ASN F CA 1
ATOM 7812 C C . ASN F 1 19 ? 11.390 82.276 45.075 1.00 28.37 19 ASN F C 1
ATOM 7813 O O . ASN F 1 19 ? 10.653 83.155 45.546 1.00 28.14 19 ASN F O 1
ATOM 7818 N N . SER F 1 20 ? 11.105 81.580 43.979 1.00 28.75 20 SER F N 1
ATOM 7819 C CA . SER F 1 20 ? 9.865 81.755 43.251 1.00 29.38 20 SER F CA 1
ATOM 7820 C C . SER F 1 20 ? 9.290 80.408 42.863 1.00 28.88 20 SER F C 1
ATOM 7821 O O . SER F 1 20 ? 9.964 79.385 42.941 1.00 28.97 20 SER F O 1
ATOM 7824 N N . VAL F 1 21 ? 8.033 80.418 42.447 1.00 28.87 21 VAL F N 1
ATOM 7825 C CA . VAL F 1 21 ? 7.340 79.207 42.016 1.00 28.68 21 VAL F CA 1
ATOM 7826 C C . VAL F 1 21 ? 7.903 78.743 40.672 1.00 28.97 21 VAL F C 1
ATOM 7827 O O . VAL F 1 21 ? 7.986 77.536 40.393 1.00 28.29 21 VAL F O 1
ATOM 7831 N N . GLU F 1 22 ? 8.294 79.708 39.838 1.00 29.35 22 GLU F N 1
ATOM 7832 C CA . GLU F 1 22 ? 8.771 79.374 38.499 1.00 30.11 22 GLU F CA 1
ATOM 7833 C C . GLU F 1 22 ? 10.160 78.733 38.549 1.00 29.59 22 GLU F C 1
ATOM 7834 O O . GLU F 1 22 ? 10.370 77.668 37.957 1.00 29.54 22 GLU F O 1
ATOM 7840 N N . GLU F 1 23 ? 11.074 79.381 39.283 1.00 29.31 23 GLU F N 1
ATOM 7841 C CA . GLU F 1 23 ? 12.424 78.877 39.573 1.00 29.33 23 GLU F CA 1
ATOM 7842 C C . GLU F 1 23 ? 12.400 77.444 40.118 1.00 28.51 23 GLU F C 1
ATOM 7843 O O . GLU F 1 23 ? 13.216 76.603 39.728 1.00 28.25 23 GLU F O 1
ATOM 7849 N N . ALA F 1 24 ? 11.443 77.158 40.994 1.00 27.64 24 ALA F N 1
ATOM 7850 C CA . ALA F 1 24 ? 11.306 75.817 41.552 1.00 26.86 24 ALA F CA 1
ATOM 7851 C C . ALA F 1 24 ? 10.918 74.787 40.507 1.00 26.28 24 ALA F C 1
ATOM 7852 O O . ALA F 1 24 ? 11.485 73.686 40.458 1.00 25.79 24 ALA F O 1
ATOM 7854 N N . LYS F 1 25 ? 9.943 75.126 39.672 1.00 25.93 25 LYS F N 1
ATOM 7855 C CA . LYS F 1 25 ? 9.520 74.191 38.630 1.00 26.37 25 LYS F CA 1
ATOM 7856 C C . LYS F 1 25 ? 10.646 73.901 37.617 1.00 24.70 25 LYS F C 1
ATOM 7857 O O . LYS F 1 25 ? 10.823 72.771 37.191 1.00 24.71 25 LYS F O 1
ATOM 7863 N N . GLU F 1 26 ? 11.392 74.939 37.237 1.00 24.02 26 GLU F N 1
ATOM 7864 C CA . GLU F 1 26 ? 12.453 74.829 36.246 1.00 23.16 26 GLU F CA 1
ATOM 7865 C C . GLU F 1 26 ? 13.609 74.009 36.776 1.00 22.59 26 GLU F C 1
ATOM 7866 O O . GLU F 1 26 ? 14.179 73.186 36.066 1.00 22.36 26 GLU F O 1
ATOM 7872 N N . LYS F 1 27 ? 13.942 74.217 38.051 1.00 22.00 27 LYS F N 1
ATOM 7873 C CA . LYS F 1 27 ? 14.964 73.416 38.691 1.00 21.29 27 LYS F CA 1
ATOM 7874 C C . LYS F 1 27 ? 14.571 71.939 38.883 1.00 20.98 27 LYS F C 1
ATOM 7875 O O . LYS F 1 27 ? 15.398 71.070 38.707 1.00 20.80 27 LYS F O 1
ATOM 7881 N N . ALA F 1 28 ? 13.309 71.648 39.195 1.00 20.51 28 ALA F N 1
ATOM 7882 C CA . ALA F 1 28 ? 12.860 70.250 39.253 1.00 20.63 28 ALA F CA 1
ATOM 7883 C C . ALA F 1 28 ? 13.019 69.549 37.892 1.00 20.58 28 ALA F C 1
ATOM 7884 O O . ALA F 1 28 ? 13.530 68.427 37.817 1.00 19.99 28 ALA F O 1
ATOM 7886 N N . LEU F 1 29 ? 12.639 70.248 36.818 1.00 20.60 29 LEU F N 1
ATOM 7887 C CA . LEU F 1 29 ? 12.820 69.737 35.467 1.00 21.03 29 LEU F CA 1
ATOM 7888 C C . LEU F 1 29 ? 14.266 69.414 35.140 1.00 20.50 29 LEU F C 1
ATOM 7889 O O . LEU F 1 29 ? 14.558 68.332 34.638 1.00 20.24 29 LEU F O 1
ATOM 7894 N N . ALA F 1 30 ? 15.164 70.337 35.486 1.00 21.06 30 ALA F N 1
ATOM 7895 C CA . ALA F 1 30 ? 16.595 70.226 35.163 1.00 20.80 30 ALA F CA 1
ATOM 7896 C C . ALA F 1 30 ? 17.233 69.035 35.891 1.00 20.95 30 ALA F C 1
ATOM 7897 O O . ALA F 1 30 ? 17.862 68.168 35.287 1.00 21.56 30 ALA F O 1
ATOM 7899 N N . VAL F 1 31 ? 17.040 68.997 37.198 1.00 21.12 31 VAL F N 1
ATOM 7900 C CA . VAL F 1 31 ? 17.406 67.871 38.017 1.00 21.78 31 VAL F CA 1
ATOM 7901 C C . VAL F 1 31 ? 16.875 66.531 37.450 1.00 22.39 31 VAL F C 1
ATOM 7902 O O . VAL F 1 31 ? 17.633 65.559 37.293 1.00 22.18 31 VAL F O 1
ATOM 7906 N N . PHE F 1 32 ? 15.594 66.482 37.107 1.00 23.40 32 PHE F N 1
ATOM 7907 C CA . PHE F 1 32 ? 15.043 65.258 36.502 1.00 25.10 32 PHE F CA 1
ATOM 7908 C C . PHE F 1 32 ? 15.787 64.935 35.203 1.00 25.88 32 PHE F C 1
ATOM 7909 O O . PHE F 1 32 ? 16.238 63.800 35.015 1.00 26.18 32 PHE F O 1
ATOM 7917 N N . GLU F 1 33 ? 15.951 65.945 34.341 1.00 26.87 33 GLU F N 1
ATOM 7918 C CA . GLU F 1 33 ? 16.628 65.760 33.032 1.00 27.39 33 GLU F CA 1
ATOM 7919 C C . GLU F 1 33 ? 18.071 65.303 33.256 1.00 26.68 33 GLU F C 1
ATOM 7920 O O . GLU F 1 33 ? 18.650 64.610 32.415 1.00 26.32 33 GLU F O 1
ATOM 7926 N N . GLY F 1 34 ? 18.648 65.698 34.390 1.00 25.64 34 GLY F N 1
ATOM 7927 C CA . GLY F 1 34 ? 20.015 65.312 34.731 1.00 24.39 34 GLY F CA 1
ATOM 7928 C C . GLY F 1 34 ? 20.168 63.922 35.327 1.00 23.68 34 GLY F C 1
ATOM 7929 O O . GLY F 1 34 ? 21.283 63.446 35.522 1.00 23.78 34 GLY F O 1
ATOM 7930 N N . GLY F 1 35 ? 19.058 63.264 35.647 1.00 22.79 35 GLY F N 1
ATOM 7931 C CA . GLY F 1 35 ? 19.132 61.895 36.110 1.00 22.10 35 GLY F CA 1
ATOM 7932 C C . GLY F 1 35 ? 18.706 61.678 37.551 1.00 22.02 35 GLY F C 1
ATOM 7933 O O . GLY F 1 35 ? 18.718 60.542 38.031 1.00 22.09 35 GLY F O 1
ATOM 7934 N N . VAL F 1 36 ? 18.305 62.748 38.226 1.00 22.04 36 VAL F N 1
ATOM 7935 C CA . VAL F 1 36 ? 17.843 62.655 39.612 1.00 22.18 36 VAL F CA 1
ATOM 7936 C C . VAL F 1 36 ? 16.322 62.455 39.649 1.00 22.69 36 VAL F C 1
ATOM 7937 O O . VAL F 1 36 ? 15.569 63.386 39.374 1.00 22.08 36 VAL F O 1
ATOM 7941 N N . HIS F 1 37 ? 15.894 61.241 40.008 1.00 23.35 37 HIS F N 1
ATOM 7942 C CA . HIS F 1 37 ? 14.475 60.857 40.052 1.00 24.66 37 HIS F CA 1
ATOM 7943 C C . HIS F 1 37 ? 13.752 61.304 41.335 1.00 24.58 37 HIS F C 1
ATOM 7944 O O . HIS F 1 37 ? 12.551 61.582 41.313 1.00 24.46 37 HIS F O 1
ATOM 7951 N N . LEU F 1 38 ? 14.470 61.359 42.457 1.00 24.40 38 LEU F N 1
ATOM 7952 C CA . LEU F 1 38 ? 13.832 61.706 43.736 1.00 23.75 38 LEU F CA 1
ATOM 7953 C C . LEU F 1 38 ? 13.919 63.197 43.956 1.00 23.03 38 LEU F C 1
ATOM 7954 O O . LEU F 1 38 ? 15.027 63.720 44.087 1.00 22.49 38 LEU F O 1
ATOM 7959 N N . ILE F 1 39 ? 12.773 63.885 44.009 1.00 22.05 39 ILE F N 1
ATOM 7960 C CA . ILE F 1 39 ? 12.768 65.336 44.089 1.00 22.27 39 ILE F CA 1
ATOM 7961 C C . ILE F 1 39 ? 11.894 65.820 45.234 1.00 22.49 39 ILE F C 1
ATOM 7962 O O . ILE F 1 39 ? 10.694 65.541 45.299 1.00 22.28 39 ILE F O 1
ATOM 7967 N N . GLU F 1 40 ? 12.510 66.587 46.119 1.00 22.18 40 GLU F N 1
ATOM 7968 C CA . GLU F 1 40 ? 11.872 67.038 47.338 1.00 22.17 40 GLU F CA 1
ATOM 7969 C C . GLU F 1 40 ? 11.699 68.527 47.236 1.00 21.70 40 GLU F C 1
ATOM 7970 O O . GLU F 1 40 ? 12.683 69.291 47.292 1.00 21.43 40 GLU F O 1
ATOM 7976 N N . ILE F 1 41 ? 10.443 68.936 47.067 1.00 20.61 41 ILE F N 1
ATOM 7977 C CA . ILE F 1 41 ? 10.074 70.346 47.002 1.00 20.47 41 ILE F CA 1
ATOM 7978 C C . ILE F 1 41 ? 9.831 70.820 48.425 1.00 20.56 41 ILE F C 1
ATOM 7979 O O . ILE F 1 41 ? 8.880 70.365 49.084 1.00 20.26 41 ILE F O 1
ATOM 7984 N N . THR F 1 42 ? 10.668 71.754 48.874 1.00 19.93 42 THR F N 1
ATOM 7985 C CA . THR F 1 42 ? 10.650 72.192 50.239 1.00 20.86 42 THR F CA 1
ATOM 7986 C C . THR F 1 42 ? 9.650 73.321 50.408 1.00 22.31 42 THR F C 1
ATOM 7987 O O . THR F 1 42 ? 9.285 73.983 49.430 1.00 21.44 42 THR F O 1
ATOM 7991 N N . PHE F 1 43 ? 9.247 73.549 51.660 1.00 23.13 43 PHE F N 1
ATOM 7992 C CA . PHE F 1 43 ? 8.226 74.508 51.998 1.00 24.64 43 PHE F CA 1
ATOM 7993 C C . PHE F 1 43 ? 8.812 75.869 52.295 1.00 24.39 43 PHE F C 1
ATOM 7994 O O . PHE F 1 43 ? 8.127 76.755 52.821 1.00 25.12 43 PHE F O 1
ATOM 8002 N N . THR F 1 44 ? 10.080 76.042 51.954 1.00 23.93 44 THR F N 1
ATOM 8003 C CA . THR F 1 44 ? 10.663 77.377 51.916 1.00 24.26 44 THR F CA 1
ATOM 8004 C C . THR F 1 44 ? 10.399 77.985 50.519 1.00 24.60 44 THR F C 1
ATOM 8005 O O . THR F 1 44 ? 10.531 79.190 50.317 1.00 25.88 44 THR F O 1
ATOM 8009 N N . VAL F 1 45 ? 10.000 77.142 49.575 1.00 24.83 45 VAL F N 1
ATOM 8010 C CA . VAL F 1 45 ? 9.575 77.587 48.242 1.00 25.50 45 VAL F CA 1
ATOM 8011 C C . VAL F 1 45 ? 8.218 78.283 48.347 1.00 26.32 45 VAL F C 1
ATOM 8012 O O . VAL F 1 45 ? 7.241 77.674 48.811 1.00 25.70 45 VAL F O 1
ATOM 8016 N N . PRO F 1 46 ? 8.141 79.553 47.905 1.00 27.60 46 PRO F N 1
ATOM 8017 C CA . PRO F 1 46 ? 6.871 80.260 48.045 1.00 28.21 46 PRO F CA 1
ATOM 8018 C C . PRO F 1 46 ? 5.777 79.439 47.408 1.00 28.95 46 PRO F C 1
ATOM 8019 O O . PRO F 1 46 ? 5.957 78.872 46.322 1.00 28.95 46 PRO F O 1
ATOM 8023 N N . ASP F 1 47 ? 4.656 79.352 48.111 1.00 30.27 47 ASP F N 1
ATOM 8024 C CA . ASP F 1 47 ? 3.495 78.608 47.653 1.00 31.13 47 ASP F CA 1
ATOM 8025 C C . ASP F 1 47 ? 3.875 77.232 47.117 1.00 31.03 47 ASP F C 1
ATOM 8026 O O . ASP F 1 47 ? 3.515 76.882 45.999 1.00 31.21 47 ASP F O 1
ATOM 8031 N N . ALA F 1 48 ? 4.589 76.462 47.943 1.00 31.12 48 ALA F N 1
ATOM 8032 C CA . ALA F 1 48 ? 5.116 75.125 47.588 1.00 31.18 48 ALA F CA 1
ATOM 8033 C C . ALA F 1 48 ? 4.067 74.089 47.185 1.00 31.58 48 ALA F C 1
ATOM 8034 O O . ALA F 1 48 ? 4.356 73.180 46.393 1.00 31.98 48 ALA F O 1
ATOM 8036 N N . ASP F 1 49 ? 2.859 74.199 47.727 1.00 31.98 49 ASP F N 1
ATOM 8037 C CA . ASP F 1 49 ? 1.729 73.376 47.242 1.00 32.43 49 ASP F CA 1
ATOM 8038 C C . ASP F 1 49 ? 1.580 73.479 45.732 1.00 31.74 49 ASP F C 1
ATOM 8039 O O . ASP F 1 49 ? 1.368 72.479 45.033 1.00 30.73 49 ASP F O 1
ATOM 8044 N N . THR F 1 50 ? 1.690 74.708 45.238 1.00 31.83 50 THR F N 1
ATOM 8045 C CA . THR F 1 50 ? 1.466 74.989 43.820 1.00 31.79 50 THR F CA 1
ATOM 8046 C C . THR F 1 50 ? 2.534 74.318 42.948 1.00 31.59 50 THR F C 1
ATOM 8047 O O . THR F 1 50 ? 2.214 73.724 41.923 1.00 31.05 50 THR F O 1
ATOM 8051 N N . VAL F 1 51 ? 3.795 74.390 43.368 1.00 31.29 51 VAL F N 1
ATOM 8052 C CA . VAL F 1 51 ? 4.860 73.711 42.632 1.00 31.55 51 VAL F CA 1
ATOM 8053 C C . VAL F 1 51 ? 4.633 72.191 42.569 1.00 31.65 51 VAL F C 1
ATOM 8054 O O . VAL F 1 51 ? 4.728 71.603 41.495 1.00 32.14 51 VAL F O 1
ATOM 8058 N N . ILE F 1 52 ? 4.314 71.562 43.702 1.00 32.20 52 ILE F N 1
ATOM 8059 C CA . ILE F 1 52 ? 4.109 70.096 43.746 1.00 31.78 52 ILE F CA 1
ATOM 8060 C C . ILE F 1 52 ? 3.020 69.649 42.769 1.00 32.85 52 ILE F C 1
ATOM 8061 O O . ILE F 1 52 ? 3.194 68.668 42.035 1.00 32.53 52 ILE F O 1
ATOM 8066 N N . LYS F 1 53 ? 1.898 70.374 42.773 1.00 33.86 53 LYS F N 1
ATOM 8067 C CA . LYS F 1 53 ? 0.783 70.074 41.880 1.00 34.74 53 LYS F CA 1
ATOM 8068 C C . LYS F 1 53 ? 1.234 70.208 40.432 1.00 35.23 53 LYS F C 1
ATOM 8069 O O . LYS F 1 53 ? 1.182 69.246 39.670 1.00 34.84 53 LYS F O 1
ATOM 8075 N N . GLU F 1 54 ? 1.724 71.397 40.084 1.00 36.03 54 GLU F N 1
ATOM 8076 C CA . GLU F 1 54 ? 2.091 71.728 38.705 1.00 37.06 54 GLU F CA 1
ATOM 8077 C C . GLU F 1 54 ? 3.183 70.804 38.170 1.00 36.91 54 GLU F C 1
ATOM 8078 O O . GLU F 1 54 ? 3.465 70.800 36.978 1.00 37.62 54 GLU F O 1
ATOM 8084 N N . LEU F 1 55 ? 3.772 70.002 39.057 1.00 37.03 55 LEU F N 1
ATOM 8085 C CA . LEU F 1 55 ? 4.818 69.041 38.691 1.00 37.19 55 LEU F CA 1
ATOM 8086 C C . LEU F 1 55 ? 4.318 67.605 38.509 1.00 37.91 55 LEU F C 1
ATOM 8087 O O . LEU F 1 55 ? 5.110 66.689 38.241 1.00 37.51 55 LEU F O 1
ATOM 8092 N N . SER F 1 56 ? 3.008 67.418 38.653 1.00 39.08 56 SER F N 1
ATOM 8093 C CA . SER F 1 56 ? 2.374 66.092 38.567 1.00 40.20 56 SER F CA 1
ATOM 8094 C C . SER F 1 56 ? 2.824 65.272 37.364 1.00 40.60 56 SER F C 1
ATOM 8095 O O . SER F 1 56 ? 3.109 64.081 37.496 1.00 40.28 56 SER F O 1
ATOM 8098 N N . PHE F 1 57 ? 2.892 65.921 36.200 1.00 41.03 57 PHE F N 1
ATOM 8099 C CA . PHE F 1 57 ? 3.227 65.240 34.940 1.00 41.34 57 PHE F CA 1
ATOM 8100 C C . PHE F 1 57 ? 4.500 64.400 34.989 1.00 41.38 57 PHE F C 1
ATOM 8101 O O . PHE F 1 57 ? 4.556 63.328 34.390 1.00 41.11 57 PHE F O 1
ATOM 8109 N N . LEU F 1 58 ? 5.508 64.888 35.711 1.00 41.51 58 LEU F N 1
ATOM 8110 C CA . LEU F 1 58 ? 6.783 64.172 35.837 1.00 41.86 58 LEU F CA 1
ATOM 8111 C C . LEU F 1 58 ? 6.615 62.793 36.459 1.00 41.79 58 LEU F C 1
ATOM 8112 O O . LEU F 1 58 ? 7.441 61.897 36.252 1.00 41.48 58 LEU F O 1
ATOM 8117 N N . LYS F 1 59 ? 5.550 62.632 37.238 1.00 42.74 59 LYS F N 1
ATOM 8118 C CA . LYS F 1 59 ? 5.252 61.351 37.870 1.00 43.36 59 LYS F CA 1
ATOM 8119 C C . LYS F 1 59 ? 5.152 60.252 36.808 1.00 44.17 59 LYS F C 1
ATOM 8120 O O . LYS F 1 59 ? 5.793 59.201 36.935 1.00 44.31 59 LYS F O 1
ATOM 8126 N N . GLU F 1 60 ? 4.380 60.525 35.747 1.00 45.23 60 GLU F N 1
ATOM 8127 C CA . GLU F 1 60 ? 4.227 59.617 34.591 1.00 46.02 60 GLU F CA 1
ATOM 8128 C C . GLU F 1 60 ? 5.583 59.123 34.071 1.00 45.86 60 GLU F C 1
ATOM 8129 O O . GLU F 1 60 ? 5.713 57.962 33.670 1.00 46.58 60 GLU F O 1
ATOM 8135 N N . LYS F 1 61 ? 6.587 60.003 34.096 1.00 45.24 61 LYS F N 1
ATOM 8136 C CA . LYS F 1 61 ? 7.921 59.720 33.540 1.00 44.62 61 LYS F CA 1
ATOM 8137 C C . LYS F 1 61 ? 8.925 59.025 34.479 1.00 43.75 61 LYS F C 1
ATOM 8138 O O . LYS F 1 61 ? 10.101 58.878 34.134 1.00 43.91 61 LYS F O 1
ATOM 8144 N N . GLY F 1 62 ? 8.468 58.606 35.657 1.00 42.69 62 GLY F N 1
ATOM 8145 C CA . GLY F 1 62 ? 9.289 57.784 36.556 1.00 41.16 62 GLY F CA 1
ATOM 8146 C C . GLY F 1 62 ? 9.993 58.513 37.697 1.00 40.05 62 GLY F C 1
ATOM 8147 O O . GLY F 1 62 ? 10.942 57.983 38.285 1.00 40.61 62 GLY F O 1
ATOM 8148 N N . ALA F 1 63 ? 9.537 59.724 38.005 1.00 38.17 63 ALA F N 1
ATOM 8149 C CA . ALA F 1 63 ? 10.124 60.537 39.063 1.00 36.10 63 ALA F CA 1
ATOM 8150 C C . ALA F 1 63 ? 9.210 60.536 40.278 1.00 35.01 63 ALA F C 1
ATOM 8151 O O . ALA F 1 63 ? 7.998 60.328 40.153 1.00 34.60 63 ALA F O 1
ATOM 8153 N N . ILE F 1 64 ? 9.795 60.790 41.449 1.00 32.49 64 ILE F N 1
ATOM 8154 C CA . ILE F 1 64 ? 9.044 60.803 42.694 1.00 30.51 64 ILE F CA 1
ATOM 8155 C C . ILE F 1 64 ? 9.123 62.170 43.359 1.00 28.70 64 ILE F C 1
ATOM 8156 O O . ILE F 1 64 ? 10.206 62.626 43.719 1.00 27.43 64 ILE F O 1
ATOM 8161 N N . ILE F 1 65 ? 7.961 62.799 43.495 1.00 26.88 65 ILE F N 1
ATOM 8162 C CA . ILE F 1 65 ? 7.821 64.178 43.960 1.00 26.63 65 ILE F CA 1
ATOM 8163 C C . ILE F 1 65 ? 7.328 64.222 45.404 1.00 25.88 65 ILE F C 1
ATOM 8164 O O . ILE F 1 65 ? 6.218 63.765 45.726 1.00 26.36 65 ILE F O 1
ATOM 8169 N N . GLY F 1 66 ? 8.156 64.806 46.266 1.00 24.95 66 GLY F N 1
ATOM 8170 C CA . GLY F 1 66 ? 7.872 64.862 47.693 1.00 22.38 66 GLY F CA 1
ATOM 8171 C C . GLY F 1 66 ? 8.001 66.264 48.202 1.00 21.15 66 GLY F C 1
ATOM 8172 O O . GLY F 1 66 ? 8.198 67.197 47.422 1.00 20.71 66 GLY F O 1
ATOM 8173 N N . ALA F 1 67 ? 7.893 66.419 49.518 1.00 19.47 67 ALA F N 1
ATOM 8174 C CA . ALA F 1 67 ? 7.865 67.732 50.118 1.00 19.09 67 ALA F CA 1
ATOM 8175 C C . ALA F 1 67 ? 8.849 67.708 51.256 1.00 18.53 67 ALA F C 1
ATOM 8176 O O . ALA F 1 67 ? 9.018 66.665 51.891 1.00 19.08 67 ALA F O 1
ATOM 8178 N N . GLY F 1 68 ? 9.490 68.844 51.504 1.00 18.06 68 GLY F N 1
ATOM 8179 C CA . GLY F 1 68 ? 10.487 68.919 52.566 1.00 18.39 68 GLY F CA 1
ATOM 8180 C C . GLY F 1 68 ? 10.276 70.164 53.370 1.00 18.50 68 GLY F C 1
ATOM 8181 O O . GLY F 1 68 ? 9.447 71.006 53.021 1.00 17.35 68 GLY F O 1
ATOM 8182 N N . THR F 1 69 ? 11.065 70.288 54.438 1.00 18.34 69 THR F N 1
ATOM 8183 C CA . THR F 1 69 ? 10.901 71.344 55.416 1.00 19.37 69 THR F CA 1
ATOM 8184 C C . THR F 1 69 ? 9.438 71.457 55.845 1.00 19.73 69 THR F C 1
ATOM 8185 O O . THR F 1 69 ? 8.920 72.556 56.069 1.00 20.13 69 THR F O 1
ATOM 8189 N N . VAL F 1 70 ? 8.789 70.306 55.955 1.00 20.60 70 VAL F N 1
ATOM 8190 C CA . VAL F 1 70 ? 7.451 70.214 56.525 1.00 21.90 70 VAL F CA 1
ATOM 8191 C C . VAL F 1 70 ? 7.533 70.285 58.055 1.00 23.09 70 VAL F C 1
ATOM 8192 O O . VAL F 1 70 ? 8.114 69.400 58.706 1.00 23.19 70 VAL F O 1
ATOM 8196 N N . THR F 1 71 ? 6.976 71.354 58.615 1.00 24.40 71 THR F N 1
ATOM 8197 C CA . THR F 1 71 ? 7.100 71.621 60.053 1.00 25.77 71 THR F CA 1
ATOM 8198 C C . THR F 1 71 ? 5.752 71.664 60.790 1.00 26.30 71 THR F C 1
ATOM 8199 O O . THR F 1 71 ? 5.718 71.943 61.978 1.00 26.25 71 THR F O 1
ATOM 8203 N N . SER F 1 72 ? 4.658 71.375 60.086 1.00 27.50 72 SER F N 1
ATOM 8204 C CA . SER F 1 72 ? 3.359 71.150 60.739 1.00 28.76 72 SER F CA 1
ATOM 8205 C C . SER F 1 72 ? 2.527 70.084 60.031 1.00 28.73 72 SER F C 1
ATOM 8206 O O . SER F 1 72 ? 2.751 69.785 58.862 1.00 29.06 72 SER F O 1
ATOM 8209 N N . VAL F 1 73 ? 1.581 69.505 60.770 1.00 29.33 73 VAL F N 1
ATOM 8210 C CA . VAL F 1 73 ? 0.609 68.543 60.250 1.00 29.54 73 VAL F CA 1
ATOM 8211 C C . VAL F 1 73 ? -0.241 69.184 59.146 1.00 29.79 73 VAL F C 1
ATOM 8212 O O . VAL F 1 73 ? -0.518 68.564 58.111 1.00 29.35 73 VAL F O 1
ATOM 8216 N N . GLU F 1 74 ? -0.639 70.431 59.380 1.00 30.73 74 GLU F N 1
ATOM 8217 C CA . GLU F 1 74 ? -1.423 71.195 58.405 1.00 31.75 74 GLU F CA 1
ATOM 8218 C C . GLU F 1 74 ? -0.712 71.360 57.049 1.00 31.05 74 GLU F C 1
ATOM 8219 O O . GLU F 1 74 ? -1.288 71.040 56.014 1.00 31.31 74 GLU F O 1
ATOM 8225 N N . GLN F 1 75 ? 0.538 71.828 57.072 1.00 30.59 75 GLN F N 1
ATOM 8226 C CA . GLN F 1 75 ? 1.411 71.777 55.898 1.00 30.28 75 GLN F CA 1
ATOM 8227 C C . GLN F 1 75 ? 1.496 70.399 55.285 1.00 29.72 75 GLN F C 1
ATOM 8228 O O . GLN F 1 75 ? 1.450 70.266 54.074 1.00 29.58 75 GLN F O 1
ATOM 8234 N N . CYS F 1 76 ? 1.679 69.389 56.128 1.00 30.17 76 CYS F N 1
ATOM 8235 C CA . CYS F 1 76 ? 1.821 67.996 55.690 1.00 30.27 76 CYS F CA 1
ATOM 8236 C C . CYS F 1 76 ? 0.579 67.476 54.956 1.00 30.69 76 CYS F C 1
ATOM 8237 O O . CYS F 1 76 ? 0.699 66.778 53.959 1.00 31.02 76 CYS F O 1
ATOM 8240 N N . ARG F 1 77 ? -0.607 67.809 55.458 1.00 31.26 77 ARG F N 1
ATOM 8241 C CA . ARG F 1 77 ? -1.866 67.500 54.755 1.00 32.07 77 ARG F CA 1
ATOM 8242 C C . ARG F 1 77 ? -1.954 68.238 53.421 1.00 31.36 77 ARG F C 1
ATOM 8243 O O . ARG F 1 77 ? -2.272 67.637 52.409 1.00 31.21 77 ARG F O 1
ATOM 8251 N N . LYS F 1 78 ? -1.673 69.540 53.425 1.00 32.11 78 LYS F N 1
ATOM 8252 C CA . LYS F 1 78 ? -1.717 70.327 52.186 1.00 32.62 78 LYS F CA 1
ATOM 8253 C C . LYS F 1 78 ? -0.799 69.707 51.171 1.00 32.33 78 LYS F C 1
ATOM 8254 O O . LYS F 1 78 ? -1.194 69.495 50.025 1.00 32.42 78 LYS F O 1
ATOM 8260 N N . ALA F 1 79 ? 0.419 69.391 51.606 1.00 32.53 79 ALA F N 1
ATOM 8261 C CA . ALA F 1 79 ? 1.413 68.708 50.757 1.00 33.17 79 ALA F CA 1
ATOM 8262 C C . ALA F 1 79 ? 0.893 67.410 50.133 1.00 33.59 79 ALA F C 1
ATOM 8263 O O . ALA F 1 79 ? 0.935 67.237 48.918 1.00 34.22 79 ALA F O 1
ATOM 8265 N N . VAL F 1 80 ? 0.385 66.508 50.961 1.00 34.41 80 VAL F N 1
ATOM 8266 C CA . VAL F 1 80 ? -0.120 65.219 50.480 1.00 35.10 80 VAL F CA 1
ATOM 8267 C C . VAL F 1 80 ? -1.381 65.392 49.606 1.00 35.80 80 VAL F C 1
ATOM 8268 O O . VAL F 1 80 ? -1.556 64.694 48.598 1.00 36.09 80 VAL F O 1
ATOM 8272 N N . GLU F 1 81 ? -2.256 66.320 49.996 1.00 36.70 81 GLU F N 1
ATOM 8273 C CA . GLU F 1 81 ? -3.432 66.662 49.179 1.00 37.78 81 GLU F CA 1
ATOM 8274 C C . GLU F 1 81 ? -3.042 67.262 47.824 1.00 37.75 81 GLU F C 1
ATOM 8275 O O . GLU F 1 81 ? -3.782 67.113 46.837 1.00 38.44 81 GLU F O 1
ATOM 8281 N N . SER F 1 82 ? -1.887 67.930 47.778 1.00 37.24 82 SER F N 1
ATOM 8282 C CA . SER F 1 82 ? -1.373 68.501 46.536 1.00 36.87 82 SER F CA 1
ATOM 8283 C C . SER F 1 82 ? -0.564 67.508 45.673 1.00 35.90 82 SER F C 1
ATOM 8284 O O . SER F 1 82 ? -0.173 67.848 44.541 1.00 36.43 82 SER F O 1
ATOM 8287 N N . GLY F 1 83 ? -0.318 66.296 46.184 1.00 34.42 83 GLY F N 1
ATOM 8288 C CA . GLY F 1 83 ? 0.358 65.247 45.404 1.00 31.82 83 GLY F CA 1
ATOM 8289 C C . GLY F 1 83 ? 1.692 64.692 45.902 1.00 30.75 83 GLY F C 1
ATOM 8290 O O . GLY F 1 83 ? 2.205 63.732 45.327 1.00 30.64 83 GLY F O 1
ATOM 8291 N N . ALA F 1 84 ? 2.253 65.281 46.966 1.00 29.28 84 ALA F N 1
ATOM 8292 C CA . ALA F 1 84 ? 3.530 64.835 47.558 1.00 27.64 84 ALA F CA 1
ATOM 8293 C C . ALA F 1 84 ? 3.537 63.345 47.904 1.00 26.53 84 ALA F C 1
ATOM 8294 O O . ALA F 1 84 ? 2.682 62.899 48.643 1.00 26.79 84 ALA F O 1
ATOM 8296 N N . GLU F 1 85 ? 4.516 62.592 47.400 1.00 25.20 85 GLU F N 1
ATOM 8297 C CA . GLU F 1 85 ? 4.581 61.131 47.611 1.00 24.13 85 GLU F CA 1
ATOM 8298 C C . GLU F 1 85 ? 5.414 60.656 48.817 1.00 23.79 85 GLU F C 1
ATOM 8299 O O . GLU F 1 85 ? 5.485 59.451 49.102 1.00 23.47 85 GLU F O 1
ATOM 8305 N N . PHE F 1 86 ? 6.098 61.588 49.459 1.00 22.23 86 PHE F N 1
ATOM 8306 C CA . PHE F 1 86 ? 6.892 61.295 50.663 1.00 20.98 86 PHE F CA 1
ATOM 8307 C C . PHE F 1 86 ? 7.033 62.635 51.320 1.00 20.52 86 PHE F C 1
ATOM 8308 O O . PHE F 1 86 ? 6.897 63.672 50.647 1.00 19.56 86 PHE F O 1
ATOM 8316 N N . ILE F 1 87 ? 7.259 62.617 52.631 1.00 19.02 87 ILE F N 1
ATOM 8317 C CA . ILE F 1 87 ? 7.361 63.823 53.421 1.00 19.13 87 ILE F CA 1
ATOM 8318 C C . ILE F 1 87 ? 8.721 63.786 54.106 1.00 18.69 87 ILE F C 1
ATOM 8319 O O . ILE F 1 87 ? 9.148 62.715 54.573 1.00 18.10 87 ILE F O 1
ATOM 8324 N N . VAL F 1 88 ? 9.408 64.934 54.107 1.00 17.41 88 VAL F N 1
ATOM 8325 C CA . VAL F 1 88 ? 10.679 65.061 54.818 1.00 17.01 88 VAL F CA 1
ATOM 8326 C C . VAL F 1 88 ? 10.661 66.282 55.694 1.00 17.29 88 VAL F C 1
ATOM 8327 O O . VAL F 1 88 ? 10.025 67.303 55.372 1.00 16.54 88 VAL F O 1
ATOM 8331 N N . SER F 1 89 ? 11.341 66.184 56.835 1.00 16.33 89 SER F N 1
ATOM 8332 C CA . SER F 1 89 ? 11.435 67.336 57.722 1.00 16.44 89 SER F CA 1
ATOM 8333 C C . SER F 1 89 ? 12.874 67.383 58.254 1.00 15.90 89 SER F C 1
ATOM 8334 O O . SER F 1 89 ? 13.535 66.366 58.293 1.00 15.89 89 SER F O 1
ATOM 8337 N N . PRO F 1 90 ? 13.361 68.571 58.634 1.00 16.26 90 PRO F N 1
ATOM 8338 C CA . PRO F 1 90 ? 14.701 68.659 59.207 1.00 15.58 90 PRO F CA 1
ATOM 8339 C C . PRO F 1 90 ? 14.775 68.080 60.629 1.00 15.97 90 PRO F C 1
ATOM 8340 O O . PRO F 1 90 ? 15.861 67.786 61.124 1.00 14.57 90 PRO F O 1
ATOM 8344 N N . HIS F 1 91 ? 13.615 67.897 61.253 1.00 16.13 91 HIS F N 1
ATOM 8345 C CA . HIS F 1 91 ? 13.521 67.498 62.643 1.00 15.74 91 HIS F CA 1
ATOM 8346 C C . HIS F 1 91 ? 12.688 66.218 62.767 1.00 16.33 91 HIS F C 1
ATOM 8347 O O . HIS F 1 91 ? 12.165 65.662 61.800 1.00 15.61 91 HIS F O 1
ATOM 8354 N N . LEU F 1 92 ? 12.544 65.756 63.990 1.00 17.07 92 LEU F N 1
ATOM 8355 C CA . LEU F 1 92 ? 11.645 64.685 64.263 1.00 17.95 92 LEU F CA 1
ATOM 8356 C C . LEU F 1 92 ? 10.360 65.323 64.791 1.00 19.66 92 LEU F C 1
ATOM 8357 O O . LEU F 1 92 ? 10.348 65.959 65.860 1.00 19.10 92 LEU F O 1
ATOM 8362 N N . ASP F 1 93 ? 9.286 65.182 64.025 1.00 21.44 93 ASP F N 1
ATOM 8363 C CA . ASP F 1 93 ? 7.992 65.696 64.444 1.00 22.84 93 ASP F CA 1
ATOM 8364 C C . ASP F 1 93 ? 7.081 64.504 64.750 1.00 23.21 93 ASP F C 1
ATOM 8365 O O . ASP F 1 93 ? 6.683 63.767 63.862 1.00 22.82 93 ASP F O 1
ATOM 8370 N N . GLU F 1 94 ? 6.794 64.297 66.033 1.00 24.98 94 GLU F N 1
ATOM 8371 C CA . GLU F 1 94 ? 5.985 63.162 66.457 1.00 25.68 94 GLU F CA 1
ATOM 8372 C C . GLU F 1 94 ? 4.574 63.245 65.894 1.00 25.74 94 GLU F C 1
ATOM 8373 O O . GLU F 1 94 ? 3.954 62.222 65.641 1.00 25.31 94 GLU F O 1
ATOM 8379 N N . GLU F 1 95 ? 4.071 64.469 65.725 1.00 25.71 95 GLU F N 1
ATOM 8380 C CA . GLU F 1 95 ? 2.725 64.686 65.188 1.00 26.13 95 GLU F CA 1
ATOM 8381 C C . GLU F 1 95 ? 2.644 64.340 63.693 1.00 25.31 95 GLU F C 1
ATOM 8382 O O . GLU F 1 95 ? 1.738 63.626 63.254 1.00 24.96 95 GLU F O 1
ATOM 8388 N N . ILE F 1 96 ? 3.610 64.838 62.915 1.00 24.48 96 ILE F N 1
ATOM 8389 C CA . ILE F 1 96 ? 3.716 64.524 61.484 1.00 23.65 96 ILE F CA 1
ATOM 8390 C C . ILE F 1 96 ? 3.870 63.016 61.271 1.00 23.60 96 ILE F C 1
ATOM 8391 O O . ILE F 1 96 ? 3.262 62.443 60.385 1.00 22.64 96 ILE F O 1
ATOM 8396 N N . SER F 1 97 ? 4.672 62.382 62.126 1.00 24.20 97 SER F N 1
ATOM 8397 C CA . SER F 1 97 ? 4.904 60.954 62.064 1.00 24.88 97 SER F CA 1
ATOM 8398 C C . SER F 1 97 ? 3.616 60.147 62.249 1.00 25.69 97 SER F C 1
ATOM 8399 O O . SER F 1 97 ? 3.367 59.216 61.492 1.00 25.92 97 SER F O 1
ATOM 8402 N N . GLN F 1 98 ? 2.812 60.489 63.260 1.00 26.88 98 GLN F N 1
ATOM 8403 C CA . GLN F 1 98 ? 1.520 59.805 63.446 1.00 28.18 98 GLN F CA 1
ATOM 8404 C C . GLN F 1 98 ? 0.631 59.944 62.214 1.00 28.79 98 GLN F C 1
ATOM 8405 O O . GLN F 1 98 ? 0.211 58.939 61.634 1.00 29.75 98 GLN F O 1
ATOM 8411 N N . PHE F 1 99 ? 0.368 61.198 61.830 1.00 29.63 99 PHE F N 1
ATOM 8412 C CA . PHE F 1 99 ? -0.375 61.534 60.610 1.00 30.20 99 PHE F CA 1
ATOM 8413 C C . PHE F 1 99 ? 0.048 60.756 59.361 1.00 30.16 99 PHE F C 1
ATOM 8414 O O . PHE F 1 99 ? -0.808 60.326 58.585 1.00 30.91 99 PHE F O 1
ATOM 8422 N N . CYS F 1 100 ? 1.352 60.602 59.145 1.00 29.93 100 CYS F N 1
ATOM 8423 C CA . CYS F 1 100 ? 1.834 59.876 57.972 1.00 29.64 100 CYS F CA 1
ATOM 8424 C C . CYS F 1 100 ? 1.551 58.376 58.068 1.00 30.96 100 CYS F C 1
ATOM 8425 O O . CYS F 1 100 ? 1.190 57.750 57.065 1.00 30.38 100 CYS F O 1
ATOM 8428 N N . LYS F 1 101 ? 1.705 57.808 59.268 1.00 32.38 101 LYS F N 1
ATOM 8429 C CA . LYS F 1 101 ? 1.325 56.401 59.516 1.00 33.95 101 LYS F CA 1
ATOM 8430 C C . LYS F 1 101 ? -0.164 56.189 59.209 1.00 34.61 101 LYS F C 1
ATOM 8431 O O . LYS F 1 101 ? -0.515 55.283 58.462 1.00 34.54 101 LYS F O 1
ATOM 8437 N N . GLU F 1 102 ? -1.010 57.058 59.769 1.00 35.68 102 GLU F N 1
ATOM 8438 C CA . GLU F 1 102 ? -2.464 56.987 59.577 1.00 36.75 102 GLU F CA 1
ATOM 8439 C C . GLU F 1 102 ? -2.857 57.156 58.105 1.00 36.67 102 GLU F C 1
ATOM 8440 O O . GLU F 1 102 ? -3.656 56.384 57.595 1.00 37.01 102 GLU F O 1
ATOM 8446 N N . LYS F 1 103 ? -2.267 58.131 57.412 1.00 36.53 103 LYS F N 1
ATOM 8447 C CA . LYS F 1 103 ? -2.585 58.332 55.995 1.00 36.15 103 LYS F CA 1
ATOM 8448 C C . LYS F 1 103 ? -1.752 57.470 55.046 1.00 35.57 103 LYS F C 1
ATOM 8449 O O . LYS F 1 103 ? -1.938 57.534 53.829 1.00 34.93 103 LYS F O 1
ATOM 8455 N N . GLY F 1 104 ? -0.869 56.646 55.607 1.00 34.71 104 GLY F N 1
ATOM 8456 C CA . GLY F 1 104 ? -0.108 55.674 54.815 1.00 33.86 104 GLY F CA 1
ATOM 8457 C C . GLY F 1 104 ? 0.963 56.262 53.903 1.00 33.30 104 GLY F C 1
ATOM 8458 O O . GLY F 1 104 ? 1.341 55.638 52.916 1.00 34.10 104 GLY F O 1
ATOM 8459 N N . VAL F 1 105 ? 1.458 57.455 54.230 1.00 32.21 105 VAL F N 1
ATOM 8460 C CA . VAL F 1 105 ? 2.541 58.079 53.458 1.00 30.72 105 VAL F CA 1
ATOM 8461 C C . VAL F 1 105 ? 3.926 57.940 54.125 1.00 29.71 105 VAL F C 1
ATOM 8462 O O . VAL F 1 105 ? 4.025 57.971 55.358 1.00 28.51 105 VAL F O 1
ATOM 8466 N N . PHE F 1 106 ? 4.976 57.778 53.308 1.00 27.44 106 PHE F N 1
ATOM 8467 C CA . PHE F 1 106 ? 6.364 57.694 53.809 1.00 26.72 106 PHE F CA 1
ATOM 8468 C C . PHE F 1 106 ? 6.830 59.020 54.395 1.00 25.48 106 PHE F C 1
ATOM 8469 O O . PHE F 1 106 ? 6.763 60.059 53.729 1.00 24.91 106 PHE F O 1
ATOM 8477 N N . TYR F 1 107 ? 7.264 58.965 55.657 1.00 23.83 107 TYR F N 1
ATOM 8478 C CA . TYR F 1 107 ? 7.830 60.093 56.384 1.00 22.65 107 TYR F CA 1
ATOM 8479 C C . TYR F 1 107 ? 9.265 59.783 56.777 1.00 22.02 107 TYR F C 1
ATOM 8480 O O . TYR F 1 107 ? 9.573 58.717 57.317 1.00 20.79 107 TYR F O 1
ATOM 8489 N N . MET F 1 108 ? 10.137 60.739 56.488 1.00 20.20 108 MET F N 1
ATOM 8490 C CA . MET F 1 108 ? 11.538 60.596 56.834 1.00 19.47 108 MET F CA 1
ATOM 8491 C C . MET F 1 108 ? 11.893 61.763 57.719 1.00 17.40 108 MET F C 1
ATOM 8492 O O . MET F 1 108 ? 12.056 62.879 57.237 1.00 16.31 108 MET F O 1
ATOM 8497 N N . PRO F 1 109 ? 11.957 61.531 59.041 1.00 16.35 109 PRO F N 1
ATOM 8498 C CA . PRO F 1 109 ? 12.305 62.649 59.888 1.00 14.97 109 PRO F CA 1
ATOM 8499 C C . PRO F 1 109 ? 13.804 62.844 59.930 1.00 14.31 109 PRO F C 1
ATOM 8500 O O . PRO F 1 109 ? 14.547 61.901 59.672 1.00 13.91 109 PRO F O 1
ATOM 8504 N N . GLY F 1 110 ? 14.226 64.062 60.261 1.00 13.92 110 GLY F N 1
ATOM 8505 C CA . GLY F 1 110 ? 15.622 64.362 60.450 1.00 12.79 110 GLY F CA 1
ATOM 8506 C C . GLY F 1 110 ? 15.972 64.204 61.917 1.00 12.62 110 GLY F C 1
ATOM 8507 O O . GLY F 1 110 ? 15.170 64.550 62.813 1.00 13.20 110 GLY F O 1
ATOM 8508 N N . VAL F 1 111 ? 17.173 63.686 62.157 1.00 10.94 111 VAL F N 1
ATOM 8509 C CA . VAL F 1 111 ? 17.681 63.401 63.504 1.00 11.93 111 VAL F CA 1
ATOM 8510 C C . VAL F 1 111 ? 19.133 63.914 63.548 1.00 10.92 111 VAL F C 1
ATOM 8511 O O . VAL F 1 111 ? 19.758 64.023 62.510 1.00 10.12 111 VAL F O 1
ATOM 8515 N N . MET F 1 112 ? 19.672 64.188 64.734 1.00 10.54 112 MET F N 1
ATOM 8516 C CA . MET F 1 112 ? 21.063 64.594 64.865 1.00 11.10 112 MET F CA 1
ATOM 8517 C C . MET F 1 112 ? 21.733 63.909 66.040 1.00 10.53 112 MET F C 1
ATOM 8518 O O . MET F 1 112 ? 22.927 64.083 66.255 1.00 11.44 112 MET F O 1
ATOM 8523 N N . THR F 1 113 ? 20.949 63.135 66.801 1.00 8.49 113 THR F N 1
ATOM 8524 C CA . THR F 1 113 ? 21.305 62.693 68.130 1.00 8.91 113 THR F CA 1
ATOM 8525 C C . THR F 1 113 ? 20.829 61.247 68.387 1.00 7.61 113 THR F C 1
ATOM 8526 O O . THR F 1 113 ? 19.812 60.843 67.841 1.00 7.69 113 THR F O 1
ATOM 8530 N N . PRO F 1 114 ? 21.588 60.447 69.171 1.00 7.31 114 PRO F N 1
ATOM 8531 C CA . PRO F 1 114 ? 21.106 59.111 69.504 1.00 7.27 114 PRO F CA 1
ATOM 8532 C C . PRO F 1 114 ? 19.719 59.123 70.177 1.00 8.50 114 PRO F C 1
ATOM 8533 O O . PRO F 1 114 ? 18.909 58.235 69.919 1.00 9.01 114 PRO F O 1
ATOM 8537 N N . THR F 1 115 ? 19.432 60.126 71.004 1.00 8.22 115 THR F N 1
ATOM 8538 C CA . THR F 1 115 ? 18.121 60.195 71.674 1.00 7.71 115 THR F CA 1
ATOM 8539 C C . THR F 1 115 ? 17.040 60.466 70.635 1.00 7.50 115 THR F C 1
ATOM 8540 O O . THR F 1 115 ? 16.002 59.806 70.663 1.00 8.48 115 THR F O 1
ATOM 8544 N N . GLU F 1 116 ? 17.289 61.390 69.700 1.00 7.29 116 GLU F N 1
ATOM 8545 C CA . GLU F 1 116 ? 16.336 61.654 68.641 1.00 8.05 116 GLU F CA 1
ATOM 8546 C C . GLU F 1 116 ? 16.153 60.406 67.797 1.00 9.03 116 GLU F C 1
ATOM 8547 O O . GLU F 1 116 ? 15.027 60.082 67.409 1.00 9.72 116 GLU F O 1
ATOM 8553 N N . LEU F 1 117 ? 17.271 59.730 67.512 1.00 8.52 117 LEU F N 1
ATOM 8554 C CA . LEU F 1 117 ? 17.280 58.484 66.751 1.00 9.41 117 LEU F CA 1
ATOM 8555 C C . LEU F 1 117 ? 16.409 57.415 67.407 1.00 10.08 117 LEU F C 1
ATOM 8556 O O . LEU F 1 117 ? 15.607 56.751 66.728 1.00 11.29 117 LEU F O 1
ATOM 8561 N N . VAL F 1 118 ? 16.569 57.211 68.722 1.00 10.66 118 VAL F N 1
ATOM 8562 C CA . VAL F 1 118 ? 15.776 56.192 69.390 1.00 11.04 118 VAL F CA 1
ATOM 8563 C C . VAL F 1 118 ? 14.262 56.527 69.374 1.00 11.19 118 VAL F C 1
ATOM 8564 O O . VAL F 1 118 ? 13.436 55.641 69.137 1.00 10.17 118 VAL F O 1
ATOM 8568 N N . LYS F 1 119 ? 13.920 57.794 69.596 1.00 11.88 119 LYS F N 1
ATOM 8569 C CA . LYS F 1 119 ? 12.523 58.241 69.602 1.00 14.26 119 LYS F CA 1
ATOM 8570 C C . LYS F 1 119 ? 11.887 57.998 68.239 1.00 13.96 119 LYS F C 1
ATOM 8571 O O . LYS F 1 119 ? 10.708 57.584 68.135 1.00 14.47 119 LYS F O 1
ATOM 8577 N N . ALA F 1 120 ? 12.652 58.284 67.187 1.00 13.78 120 ALA F N 1
ATOM 8578 C CA . ALA F 1 120 ? 12.195 58.036 65.821 1.00 14.52 120 ALA F CA 1
ATOM 8579 C C . ALA F 1 120 ? 11.974 56.533 65.546 1.00 15.85 120 ALA F C 1
ATOM 8580 O O . ALA F 1 120 ? 10.970 56.149 64.907 1.00 16.63 120 ALA F O 1
ATOM 8582 N N . MET F 1 121 ? 12.902 55.686 65.991 1.00 16.07 121 MET F N 1
ATOM 8583 C CA . MET F 1 121 ? 12.740 54.224 65.845 1.00 18.24 121 MET F CA 1
ATOM 8584 C C . MET F 1 121 ? 11.539 53.682 66.619 1.00 17.98 121 MET F C 1
ATOM 8585 O O . MET F 1 121 ? 10.870 52.759 66.154 1.00 18.47 121 MET F O 1
ATOM 8590 N N . LYS F 1 122 ? 11.306 54.203 67.817 1.00 17.46 122 LYS F N 1
ATOM 8591 C CA . LYS F 1 122 ? 10.118 53.823 68.579 1.00 18.75 122 LYS F CA 1
ATOM 8592 C C . LYS F 1 122 ? 8.824 54.318 67.886 1.00 19.39 122 LYS F C 1
ATOM 8593 O O . LYS F 1 122 ? 7.735 53.784 68.132 1.00 18.94 122 LYS F O 1
ATOM 8599 N N . LEU F 1 123 ? 8.937 55.323 67.023 1.00 19.49 123 LEU F N 1
ATOM 8600 C CA . LEU F 1 123 ? 7.789 55.778 66.235 1.00 20.21 123 LEU F CA 1
ATOM 8601 C C . LEU F 1 123 ? 7.660 54.953 64.959 1.00 20.66 123 LEU F C 1
ATOM 8602 O O . LEU F 1 123 ? 6.774 55.187 64.120 1.00 20.96 123 LEU F O 1
ATOM 8607 N N . GLY F 1 124 ? 8.581 54.015 64.783 1.00 21.04 124 GLY F N 1
ATOM 8608 C CA . GLY F 1 124 ? 8.550 53.091 63.667 1.00 21.16 124 GLY F CA 1
ATOM 8609 C C . GLY F 1 124 ? 9.484 53.390 62.505 1.00 21.86 124 GLY F C 1
ATOM 8610 O O . GLY F 1 124 ? 9.339 52.790 61.435 1.00 21.68 124 GLY F O 1
ATOM 8611 N N . HIS F 1 125 ? 10.437 54.310 62.682 1.00 20.79 125 HIS F N 1
ATOM 8612 C CA . HIS F 1 125 ? 11.309 54.689 61.555 1.00 20.50 125 HIS F CA 1
ATOM 8613 C C . HIS F 1 125 ? 12.636 53.967 61.572 1.00 20.58 125 HIS F C 1
ATOM 8614 O O . HIS F 1 125 ? 13.301 53.857 62.612 1.00 20.61 125 HIS F O 1
ATOM 8621 N N . THR F 1 126 ? 13.041 53.500 60.405 1.00 20.46 126 THR F N 1
ATOM 8622 C CA . THR F 1 126 ? 14.323 52.837 60.250 1.00 20.53 126 THR F CA 1
ATOM 8623 C C . THR F 1 126 ? 15.205 53.618 59.256 1.00 20.30 126 THR F C 1
ATOM 8624 O O . THR F 1 126 ? 16.435 53.377 59.155 1.00 19.95 126 THR F O 1
ATOM 8628 N N . ILE F 1 127 ? 14.581 54.555 58.539 1.00 18.31 127 ILE F N 1
ATOM 8629 C CA . ILE F 1 127 ? 15.294 55.350 57.564 1.00 18.10 127 ILE F CA 1
ATOM 8630 C C . ILE F 1 127 ? 15.193 56.786 58.007 1.00 16.11 127 ILE F C 1
ATOM 8631 O O . ILE F 1 127 ? 14.090 57.363 58.053 1.00 15.67 127 ILE F O 1
ATOM 8636 N N . LEU F 1 128 ? 16.346 57.359 58.353 1.00 14.32 128 LEU F N 1
ATOM 8637 C CA . LEU F 1 128 ? 16.372 58.687 58.961 1.00 13.64 128 LEU F CA 1
ATOM 8638 C C . LEU F 1 128 ? 17.207 59.634 58.154 1.00 13.35 128 LEU F C 1
ATOM 8639 O O . LEU F 1 128 ? 18.273 59.256 57.649 1.00 12.83 128 LEU F O 1
ATOM 8644 N N . LYS F 1 129 ? 16.718 60.871 58.055 1.00 12.07 129 LYS F N 1
ATOM 8645 C CA . LYS F 1 129 ? 17.495 61.948 57.499 1.00 11.40 129 LYS F CA 1
ATOM 8646 C C . LYS F 1 129 ? 18.525 62.321 58.580 1.00 10.86 129 LYS F C 1
ATOM 8647 O O . LYS F 1 129 ? 18.149 62.455 59.739 1.00 10.35 129 LYS F O 1
ATOM 8653 N N . LEU F 1 130 ? 19.811 62.375 58.229 1.00 9.90 130 LEU F N 1
ATOM 8654 C CA . LEU F 1 130 ? 20.830 62.820 59.192 1.00 10.34 130 LEU F CA 1
ATOM 8655 C C . LEU F 1 130 ? 21.154 64.283 58.894 1.00 11.09 130 LEU F C 1
ATOM 8656 O O . LEU F 1 130 ? 21.782 64.583 57.874 1.00 10.49 130 LEU F O 1
ATOM 8661 N N . PHE F 1 131 ? 20.670 65.197 59.740 1.00 11.01 131 PHE F N 1
ATOM 8662 C CA . PHE F 1 131 ? 20.741 66.629 59.445 1.00 11.20 131 PHE F CA 1
ATOM 8663 C C . PHE F 1 131 ? 21.075 67.458 60.673 1.00 11.07 131 PHE F C 1
ATOM 8664 O O . PHE F 1 131 ? 20.457 67.280 61.698 1.00 11.75 131 PHE F O 1
ATOM 8672 N N . PRO F 1 132 ? 22.042 68.401 60.556 1.00 12.27 132 PRO F N 1
ATOM 8673 C CA . PRO F 1 132 ? 22.890 68.660 59.384 1.00 11.67 132 PRO F CA 1
ATOM 8674 C C . PRO F 1 132 ? 24.082 67.706 59.275 1.00 12.54 132 PRO F C 1
ATOM 8675 O O . PRO F 1 132 ? 24.885 67.572 60.223 1.00 12.76 132 PRO F O 1
ATOM 8679 N N . GLY F 1 133 ? 24.193 67.046 58.125 1.00 13.08 133 GLY F N 1
ATOM 8680 C CA . GLY F 1 133 ? 25.144 65.957 57.963 1.00 13.76 133 GLY F CA 1
ATOM 8681 C C . GLY F 1 133 ? 26.567 66.398 58.201 1.00 14.72 133 GLY F C 1
ATOM 8682 O O . GLY F 1 133 ? 27.322 65.700 58.866 1.00 14.61 133 GLY F O 1
ATOM 8683 N N . GLU F 1 134 ? 26.911 67.558 57.643 1.00 15.72 134 GLU F N 1
ATOM 8684 C CA . GLU F 1 134 ? 28.251 68.121 57.691 1.00 17.03 134 GLU F CA 1
ATOM 8685 C C . GLU F 1 134 ? 28.754 68.342 59.110 1.00 16.58 134 GLU F C 1
ATOM 8686 O O . GLU F 1 134 ? 29.946 68.268 59.337 1.00 16.73 134 GLU F O 1
ATOM 8692 N N . VAL F 1 135 ? 27.848 68.602 60.050 1.00 15.42 135 VAL F N 1
ATOM 8693 C CA . VAL F 1 135 ? 28.223 68.913 61.431 1.00 14.90 135 VAL F CA 1
ATOM 8694 C C . VAL F 1 135 ? 28.672 67.658 62.144 1.00 15.11 135 VAL F C 1
ATOM 8695 O O . VAL F 1 135 ? 29.671 67.644 62.854 1.00 16.01 135 VAL F O 1
ATOM 8699 N N . VAL F 1 136 ? 27.938 66.588 61.901 1.00 14.05 136 VAL F N 1
ATOM 8700 C CA . VAL F 1 136 ? 28.046 65.359 62.666 1.00 13.77 136 VAL F CA 1
ATOM 8701 C C . VAL F 1 136 ? 28.981 64.365 61.922 1.00 14.16 136 VAL F C 1
ATOM 8702 O O . VAL F 1 136 ? 29.615 63.502 62.526 1.00 14.85 136 VAL F O 1
ATOM 8706 N N . GLY F 1 137 ? 29.069 64.508 60.604 1.00 12.86 137 GLY F N 1
ATOM 8707 C CA . GLY F 1 137 ? 30.030 63.725 59.809 1.00 13.15 137 GLY F CA 1
ATOM 8708 C C . GLY F 1 137 ? 29.718 62.245 59.653 1.00 13.37 137 GLY F C 1
ATOM 8709 O O . GLY F 1 137 ? 28.796 61.709 60.313 1.00 11.65 137 GLY F O 1
ATOM 8710 N N . PRO F 1 138 ? 30.459 61.576 58.733 1.00 14.70 138 PRO F N 1
ATOM 8711 C CA . PRO F 1 138 ? 30.475 60.128 58.570 1.00 14.27 138 PRO F CA 1
ATOM 8712 C C . PRO F 1 138 ? 30.842 59.376 59.851 1.00 14.01 138 PRO F C 1
ATOM 8713 O O . PRO F 1 138 ? 30.427 58.231 60.002 1.00 15.21 138 PRO F O 1
ATOM 8717 N N . GLN F 1 139 ? 31.589 60.006 60.768 1.00 14.07 139 GLN F N 1
ATOM 8718 C CA . GLN F 1 139 ? 31.889 59.420 62.074 1.00 13.78 139 GLN F CA 1
ATOM 8719 C C . GLN F 1 139 ? 30.597 59.109 62.813 1.00 13.24 139 GLN F C 1
ATOM 8720 O O . GLN F 1 139 ? 30.510 58.101 63.517 1.00 13.09 139 GLN F O 1
ATOM 8726 N N . PHE F 1 140 ? 29.605 59.993 62.695 1.00 11.90 140 PHE F N 1
ATOM 8727 C CA . PHE F 1 140 ? 28.303 59.738 63.350 1.00 11.08 140 PHE F CA 1
ATOM 8728 C C . PHE F 1 140 ? 27.668 58.458 62.801 1.00 11.17 140 PHE F C 1
ATOM 8729 O O . PHE F 1 140 ? 27.205 57.601 63.557 1.00 10.86 140 PHE F O 1
ATOM 8737 N N . VAL F 1 141 ? 27.639 58.352 61.475 1.00 10.98 141 VAL F N 1
ATOM 8738 C CA . VAL F 1 141 ? 27.030 57.182 60.816 1.00 12.83 141 VAL F CA 1
ATOM 8739 C C . VAL F 1 141 ? 27.718 55.937 61.327 1.00 13.44 141 VAL F C 1
ATOM 8740 O O . VAL F 1 141 ? 27.040 54.980 61.705 1.00 15.18 141 VAL F O 1
ATOM 8744 N N . LYS F 1 142 ? 29.056 55.965 61.380 1.00 13.87 142 LYS F N 1
ATOM 8745 C CA . LYS F 1 142 ? 29.875 54.844 61.834 1.00 14.39 142 LYS F CA 1
ATOM 8746 C C . LYS F 1 142 ? 29.618 54.480 63.285 1.00 14.40 142 LYS F C 1
ATOM 8747 O O . LYS F 1 142 ? 29.535 53.303 63.618 1.00 12.95 142 LYS F O 1
ATOM 8753 N N . ALA F 1 143 ? 29.539 55.496 64.149 1.00 13.39 143 ALA F N 1
ATOM 8754 C CA . ALA F 1 143 ? 29.290 55.289 65.565 1.00 13.76 143 ALA F CA 1
ATOM 8755 C C . ALA F 1 143 ? 27.963 54.575 65.840 1.00 14.04 143 ALA F C 1
ATOM 8756 O O . ALA F 1 143 ? 27.852 53.863 66.822 1.00 13.77 143 ALA F O 1
ATOM 8758 N N . MET F 1 144 ? 26.954 54.827 65.012 1.00 15.30 144 MET F N 1
ATOM 8759 C CA . MET F 1 144 ? 25.615 54.262 65.207 1.00 17.11 144 MET F CA 1
ATOM 8760 C C . MET F 1 144 ? 25.521 52.794 64.792 1.00 18.55 144 MET F C 1
ATOM 8761 O O . MET F 1 144 ? 24.601 52.086 65.226 1.00 20.01 144 MET F O 1
ATOM 8766 N N . LYS F 1 145 ? 26.469 52.331 63.978 1.00 18.99 145 LYS F N 1
ATOM 8767 C CA . LYS F 1 145 ? 26.430 50.961 63.479 1.00 19.70 145 LYS F CA 1
ATOM 8768 C C . LYS F 1 145 ? 26.464 49.944 64.608 1.00 19.19 145 LYS F C 1
ATOM 8769 O O . LYS F 1 145 ? 25.754 48.953 64.563 1.00 19.11 145 LYS F O 1
ATOM 8775 N N . GLY F 1 146 ? 27.291 50.215 65.617 1.00 18.42 146 GLY F N 1
ATOM 8776 C CA . GLY F 1 146 ? 27.432 49.394 66.791 1.00 18.13 146 GLY F CA 1
ATOM 8777 C C . GLY F 1 146 ? 26.134 49.190 67.545 1.00 17.57 146 GLY F C 1
ATOM 8778 O O . GLY F 1 146 ? 25.624 48.077 67.585 1.00 17.62 146 GLY F O 1
ATOM 8779 N N . PRO F 1 147 ? 25.618 50.247 68.200 1.00 16.72 147 PRO F N 1
ATOM 8780 C CA . PRO F 1 147 ? 24.361 50.083 68.942 1.00 16.19 147 PRO F CA 1
ATOM 8781 C C . PRO F 1 147 ? 23.068 49.955 68.112 1.00 15.39 147 PRO F C 1
ATOM 8782 O O . PRO F 1 147 ? 22.103 49.428 68.630 1.00 14.89 147 PRO F O 1
ATOM 8786 N N . PHE F 1 148 ? 23.040 50.467 66.877 1.00 15.59 148 PHE F N 1
ATOM 8787 C CA . PHE F 1 148 ? 21.815 50.522 66.043 1.00 15.49 148 PHE F CA 1
ATOM 8788 C C . PHE F 1 148 ? 22.072 49.925 64.673 1.00 16.93 148 PHE F C 1
ATOM 8789 O O . PHE F 1 148 ? 21.970 50.615 63.648 1.00 16.38 148 PHE F O 1
ATOM 8797 N N . PRO F 1 149 ? 22.361 48.621 64.630 1.00 18.56 149 PRO F N 1
ATOM 8798 C CA . PRO F 1 149 ? 22.866 47.971 63.407 1.00 20.31 149 PRO F CA 1
ATOM 8799 C C . PRO F 1 149 ? 21.892 48.043 62.210 1.00 21.33 149 PRO F C 1
ATOM 8800 O O . PRO F 1 149 ? 22.317 47.974 61.068 1.00 23.01 149 PRO F O 1
ATOM 8804 N N . ASN F 1 150 ? 20.608 48.233 62.477 1.00 22.52 150 ASN F N 1
ATOM 8805 C CA . ASN F 1 150 ? 19.567 48.210 61.439 1.00 23.32 150 ASN F CA 1
ATOM 8806 C C . ASN F 1 150 ? 19.168 49.585 60.872 1.00 22.22 150 ASN F C 1
ATOM 8807 O O . ASN F 1 150 ? 18.481 49.672 59.832 1.00 22.35 150 ASN F O 1
ATOM 8812 N N . VAL F 1 151 ? 19.603 50.658 61.534 1.00 19.78 151 VAL F N 1
ATOM 8813 C CA . VAL F 1 151 ? 19.248 52.002 61.089 1.00 19.01 151 VAL F CA 1
ATOM 8814 C C . VAL F 1 151 ? 19.990 52.380 59.808 1.00 18.29 151 VAL F C 1
ATOM 8815 O O . VAL F 1 151 ? 21.146 51.993 59.615 1.00 19.18 151 VAL F O 1
ATOM 8819 N N . LYS F 1 152 ? 19.292 53.087 58.928 1.00 18.00 152 LYS F N 1
ATOM 8820 C CA . LYS F 1 152 ? 19.833 53.541 57.654 1.00 18.35 152 LYS F CA 1
ATOM 8821 C C . LYS F 1 152 ? 19.701 55.039 57.580 1.00 17.17 152 LYS F C 1
ATOM 8822 O O . LYS F 1 152 ? 18.665 55.583 57.953 1.00 17.96 152 LYS F O 1
ATOM 8828 N N . PHE F 1 153 ? 20.739 55.696 57.080 1.00 16.12 153 PHE F N 1
ATOM 8829 C CA . PHE F 1 153 ? 20.799 57.147 57.083 1.00 15.61 153 PHE F CA 1
ATOM 8830 C C . PHE F 1 153 ? 20.818 57.755 55.703 1.00 15.19 153 PHE F C 1
ATOM 8831 O O . PHE F 1 153 ? 21.459 57.223 54.814 1.00 15.42 153 PHE F O 1
ATOM 8839 N N . VAL F 1 154 ? 20.132 58.888 55.576 1.00 14.74 154 VAL F N 1
ATOM 8840 C CA . VAL F 1 154 ? 20.205 59.758 54.419 1.00 13.94 154 VAL F CA 1
ATOM 8841 C C . VAL F 1 154 ? 20.748 61.158 54.840 1.00 14.39 154 VAL F C 1
ATOM 8842 O O . VAL F 1 154 ? 19.972 62.074 55.120 1.00 14.05 154 VAL F O 1
ATOM 8846 N N . PRO F 1 155 ? 22.080 61.332 54.845 1.00 14.20 155 PRO F N 1
ATOM 8847 C CA . PRO F 1 155 ? 22.642 62.635 55.272 1.00 14.40 155 PRO F CA 1
ATOM 8848 C C . PRO F 1 155 ? 22.327 63.790 54.312 1.00 14.89 155 PRO F C 1
ATOM 8849 O O . PRO F 1 155 ? 22.363 63.624 53.084 1.00 13.59 155 PRO F O 1
ATOM 8853 N N . THR F 1 156 ? 21.963 64.929 54.898 1.00 14.70 156 THR F N 1
ATOM 8854 C CA . THR F 1 156 ? 21.562 66.123 54.184 1.00 16.08 156 THR F CA 1
ATOM 8855 C C . THR F 1 156 ? 22.140 67.300 54.959 1.00 15.70 156 THR F C 1
ATOM 8856 O O . THR F 1 156 ? 22.160 67.275 56.181 1.00 15.43 156 THR F O 1
ATOM 8860 N N . GLY F 1 157 ? 22.576 68.323 54.240 1.00 15.71 157 GLY F N 1
ATOM 8861 C CA . GLY F 1 157 ? 23.110 69.537 54.847 1.00 16.30 157 GLY F CA 1
ATOM 8862 C C . GLY F 1 157 ? 24.576 69.537 54.530 1.00 16.83 157 GLY F C 1
ATOM 8863 O O . GLY F 1 157 ? 25.317 68.783 55.127 1.00 16.64 157 GLY F O 1
ATOM 8864 N N . GLY F 1 158 ? 24.978 70.349 53.561 1.00 16.59 158 GLY F N 1
ATOM 8865 C CA . GLY F 1 158 ? 26.386 70.476 53.185 1.00 17.13 158 GLY F CA 1
ATOM 8866 C C . GLY F 1 158 ? 26.968 69.309 52.397 1.00 16.69 158 GLY F C 1
ATOM 8867 O O . GLY F 1 158 ? 28.162 69.167 52.355 1.00 17.44 158 GLY F O 1
ATOM 8868 N N . VAL F 1 159 ? 26.143 68.447 51.800 1.00 16.69 159 VAL F N 1
ATOM 8869 C CA . VAL F 1 159 ? 26.657 67.394 50.915 1.00 17.03 159 VAL F CA 1
ATOM 8870 C C . VAL F 1 159 ? 27.081 68.016 49.574 1.00 17.49 159 VAL F C 1
ATOM 8871 O O . VAL F 1 159 ? 26.379 68.844 48.998 1.00 15.84 159 VAL F O 1
ATOM 8875 N N . ASN F 1 160 ? 28.249 67.619 49.080 1.00 18.20 160 ASN F N 1
ATOM 8876 C CA . ASN F 1 160 ? 28.725 68.193 47.821 1.00 18.54 160 ASN F CA 1
ATOM 8877 C C . ASN F 1 160 ? 29.615 67.202 47.072 1.00 19.48 160 ASN F C 1
ATOM 8878 O O . ASN F 1 160 ? 29.788 66.056 47.525 1.00 18.76 160 ASN F O 1
ATOM 8883 N N . LEU F 1 161 ? 30.123 67.595 45.899 1.00 20.65 161 LEU F N 1
ATOM 8884 C CA . LEU F 1 161 ? 30.870 66.636 45.062 1.00 21.50 161 LEU F CA 1
ATOM 8885 C C . LEU F 1 161 ? 32.138 66.185 45.776 1.00 22.79 161 LEU F C 1
ATOM 8886 O O . LEU F 1 161 ? 32.596 65.058 45.557 1.00 22.99 161 LEU F O 1
ATOM 8891 N N . ASP F 1 162 ? 32.656 67.053 46.652 1.00 24.03 162 ASP F N 1
ATOM 8892 C CA . ASP F 1 162 ? 33.931 66.828 47.354 1.00 25.55 162 ASP F CA 1
ATOM 8893 C C . ASP F 1 162 ? 33.815 65.824 48.482 1.00 25.22 162 ASP F C 1
ATOM 8894 O O . ASP F 1 162 ? 34.803 65.184 48.827 1.00 25.72 162 ASP F O 1
ATOM 8899 N N . ASN F 1 163 ? 32.615 65.680 49.050 1.00 24.22 163 ASN F N 1
ATOM 8900 C CA . ASN F 1 163 ? 32.418 64.786 50.199 1.00 23.15 163 ASN F CA 1
ATOM 8901 C C . ASN F 1 163 ? 31.399 63.648 50.024 1.00 23.12 163 ASN F C 1
ATOM 8902 O O . ASN F 1 163 ? 31.260 62.807 50.915 1.00 22.52 163 ASN F O 1
ATOM 8907 N N . VAL F 1 164 ? 30.685 63.611 48.902 1.00 22.62 164 VAL F N 1
ATOM 8908 C CA . VAL F 1 164 ? 29.614 62.618 48.756 1.00 23.24 164 VAL F CA 1
ATOM 8909 C C . VAL F 1 164 ? 30.117 61.164 48.850 1.00 23.55 164 VAL F C 1
ATOM 8910 O O . VAL F 1 164 ? 29.445 60.315 49.420 1.00 22.65 164 VAL F O 1
ATOM 8914 N N . CYS F 1 165 ? 31.293 60.882 48.280 1.00 24.34 165 CYS F N 1
ATOM 8915 C CA . CYS F 1 165 ? 31.808 59.518 48.300 1.00 25.08 165 CYS F CA 1
ATOM 8916 C C . CYS F 1 165 ? 32.201 59.042 49.709 1.00 24.19 165 CYS F C 1
ATOM 8917 O O . CYS F 1 165 ? 32.020 57.858 50.038 1.00 24.18 165 CYS F O 1
ATOM 8920 N N . GLU F 1 166 ? 32.698 59.955 50.547 1.00 23.57 166 GLU F N 1
ATOM 8921 C CA . GLU F 1 166 ? 32.972 59.629 51.969 1.00 23.40 166 GLU F CA 1
ATOM 8922 C C . GLU F 1 166 ? 31.680 59.213 52.667 1.00 21.16 166 GLU F C 1
ATOM 8923 O O . GLU F 1 166 ? 31.668 58.301 53.501 1.00 20.83 166 GLU F O 1
ATOM 8929 N N . TRP F 1 167 ? 30.589 59.886 52.327 1.00 18.63 167 TRP F N 1
ATOM 8930 C CA . TRP F 1 167 ? 29.302 59.520 52.892 1.00 17.44 167 TRP F CA 1
ATOM 8931 C C . TRP F 1 167 ? 28.950 58.085 52.529 1.00 17.34 167 TRP F C 1
ATOM 8932 O O . TRP F 1 167 ? 28.576 57.280 53.399 1.00 17.83 167 TRP F O 1
ATOM 8943 N N . PHE F 1 168 ? 29.090 57.735 51.258 1.00 17.26 168 PHE F N 1
ATOM 8944 C CA . PHE F 1 168 ? 28.782 56.353 50.860 1.00 18.30 168 PHE F CA 1
ATOM 8945 C C . PHE F 1 168 ? 29.747 55.339 51.437 1.00 19.00 168 PHE F C 1
ATOM 8946 O O . PHE F 1 168 ? 29.330 54.228 51.799 1.00 21.13 168 PHE F O 1
ATOM 8954 N N . LYS F 1 169 ? 31.012 55.714 51.604 1.00 19.94 169 LYS F N 1
ATOM 8955 C CA . LYS F 1 169 ? 31.935 54.831 52.343 1.00 21.60 169 LYS F CA 1
ATOM 8956 C C . LYS F 1 169 ? 31.461 54.481 53.768 1.00 21.68 169 LYS F C 1
ATOM 8957 O O . LYS F 1 169 ? 31.668 53.359 54.248 1.00 22.03 169 LYS F O 1
ATOM 8963 N N . ALA F 1 170 ? 30.818 55.436 54.436 1.00 21.63 170 ALA F N 1
ATOM 8964 C CA . ALA F 1 170 ? 30.222 55.218 55.762 1.00 21.58 170 ALA F CA 1
ATOM 8965 C C . ALA F 1 170 ? 29.010 54.276 55.773 1.00 21.85 170 ALA F C 1
ATOM 8966 O O . ALA F 1 170 ? 28.629 53.774 56.830 1.00 21.78 170 ALA F O 1
ATOM 8968 N N . GLY F 1 171 ? 28.418 54.002 54.614 1.00 22.57 171 GLY F N 1
ATOM 8969 C CA . GLY F 1 171 ? 27.368 52.991 54.538 1.00 23.47 171 GLY F CA 1
ATOM 8970 C C . GLY F 1 171 ? 25.982 53.606 54.500 1.00 24.02 171 GLY F C 1
ATOM 8971 O O . GLY F 1 171 ? 24.981 53.013 54.921 1.00 24.67 171 GLY F O 1
ATOM 8972 N N . VAL F 1 172 ? 25.926 54.809 53.971 1.00 23.62 172 VAL F N 1
ATOM 8973 C CA . VAL F 1 172 ? 24.689 55.543 53.909 1.00 23.22 172 VAL F CA 1
ATOM 8974 C C . VAL F 1 172 ? 23.784 54.929 52.815 1.00 23.13 172 VAL F C 1
ATOM 8975 O O . VAL F 1 172 ? 24.297 54.340 51.847 1.00 22.63 172 VAL F O 1
ATOM 8979 N N . LEU F 1 173 ? 22.464 55.023 53.002 1.00 21.85 173 LEU F N 1
ATOM 8980 C CA . LEU F 1 173 ? 21.469 54.572 52.026 1.00 22.04 173 LEU F CA 1
ATOM 8981 C C . LEU F 1 173 ? 21.436 55.492 50.807 1.00 20.41 173 LEU F C 1
ATOM 8982 O O . LEU F 1 173 ? 21.380 55.025 49.678 1.00 21.29 173 LEU F O 1
ATOM 8987 N N . ALA F 1 174 ? 21.386 56.798 51.052 1.00 18.25 174 ALA F N 1
ATOM 8988 C CA . ALA F 1 174 ? 21.266 57.817 50.005 1.00 16.87 174 ALA F CA 1
ATOM 8989 C C . ALA F 1 174 ? 21.767 59.171 50.549 1.00 16.14 174 ALA F C 1
ATOM 8990 O O . ALA F 1 174 ? 21.958 59.314 51.738 1.00 15.30 174 ALA F O 1
ATOM 8992 N N . VAL F 1 175 ? 21.980 60.154 49.681 1.00 14.94 175 VAL F N 1
ATOM 8993 C CA . VAL F 1 175 ? 22.327 61.489 50.162 1.00 14.49 175 VAL F CA 1
ATOM 8994 C C . VAL F 1 175 ? 21.265 62.466 49.718 1.00 13.69 175 VAL F C 1
ATOM 8995 O O . VAL F 1 175 ? 20.643 62.276 48.679 1.00 14.12 175 VAL F O 1
ATOM 8999 N N . GLY F 1 176 ? 21.036 63.502 50.514 1.00 12.78 176 GLY F N 1
ATOM 9000 C CA . GLY F 1 176 ? 20.169 64.596 50.087 1.00 12.61 176 GLY F CA 1
ATOM 9001 C C . GLY F 1 176 ? 21.060 65.747 49.696 1.00 13.05 176 GLY F C 1
ATOM 9002 O O . GLY F 1 176 ? 21.864 66.214 50.500 1.00 13.73 176 GLY F O 1
ATOM 9003 N N . VAL F 1 177 ? 20.952 66.207 48.454 1.00 12.92 177 VAL F N 1
ATOM 9004 C CA . VAL F 1 177 ? 21.764 67.300 48.033 1.00 12.65 177 VAL F CA 1
ATOM 9005 C C . VAL F 1 177 ? 20.946 68.577 47.781 1.00 12.98 177 VAL F C 1
ATOM 9006 O O . VAL F 1 177 ? 19.964 68.559 47.049 1.00 13.29 177 VAL F O 1
ATOM 9010 N N . GLY F 1 178 ? 21.391 69.678 48.390 1.00 12.38 178 GLY F N 1
ATOM 9011 C CA . GLY F 1 178 ? 20.727 70.966 48.308 1.00 13.18 178 GLY F CA 1
ATOM 9012 C C . GLY F 1 178 ? 21.498 71.993 47.499 1.00 14.32 178 GLY F C 1
ATOM 9013 O O . GLY F 1 178 ? 21.580 71.880 46.281 1.00 14.08 178 GLY F O 1
ATOM 9014 N N . SER F 1 179 ? 22.088 72.981 48.167 1.00 15.34 179 SER F N 1
ATOM 9015 C CA . SER F 1 179 ? 22.730 74.106 47.460 1.00 17.73 179 SER F CA 1
ATOM 9016 C C . SER F 1 179 ? 23.808 73.685 46.459 1.00 18.06 179 SER F C 1
ATOM 9017 O O . SER F 1 179 ? 23.924 74.303 45.389 1.00 18.70 179 SER F O 1
ATOM 9020 N N . ALA F 1 180 ? 24.566 72.622 46.752 1.00 18.12 180 ALA F N 1
ATOM 9021 C CA . ALA F 1 180 ? 25.569 72.139 45.788 1.00 18.52 180 ALA F CA 1
ATOM 9022 C C . ALA F 1 180 ? 24.996 71.639 44.454 1.00 19.41 180 ALA F C 1
ATOM 9023 O O . ALA F 1 180 ? 25.723 71.500 43.461 1.00 19.49 180 ALA F O 1
ATOM 9025 N N . LEU F 1 181 ? 23.711 71.301 44.442 1.00 19.87 181 LEU F N 1
ATOM 9026 C CA . LEU F 1 181 ? 23.062 70.761 43.249 1.00 20.97 181 LEU F CA 1
ATOM 9027 C C . LEU F 1 181 ? 22.137 71.821 42.658 1.00 21.72 181 LEU F C 1
ATOM 9028 O O . LEU F 1 181 ? 22.142 72.070 41.456 1.00 21.86 181 LEU F O 1
ATOM 9033 N N . VAL F 1 182 ? 21.369 72.456 43.531 1.00 22.37 182 VAL F N 1
ATOM 9034 C CA . VAL F 1 182 ? 20.176 73.238 43.157 1.00 23.18 182 VAL F CA 1
ATOM 9035 C C . VAL F 1 182 ? 20.406 74.762 42.904 1.00 23.98 182 VAL F C 1
ATOM 9036 O O . VAL F 1 182 ? 19.597 75.428 42.228 1.00 23.96 182 VAL F O 1
ATOM 9040 N N . LYS F 1 183 ? 21.514 75.310 43.401 1.00 24.31 183 LYS F N 1
ATOM 9041 C CA . LYS F 1 183 ? 21.874 76.703 43.122 1.00 25.33 183 LYS F CA 1
ATOM 9042 C C . LYS F 1 183 ? 22.363 76.977 41.691 1.00 25.72 183 LYS F C 1
ATOM 9043 O O . LYS F 1 183 ? 23.111 76.186 41.111 1.00 25.33 183 LYS F O 1
ATOM 9049 N N . GLY F 1 184 ? 21.961 78.130 41.158 1.00 25.79 184 GLY F N 1
ATOM 9050 C CA . GLY F 1 184 ? 22.363 78.583 39.827 1.00 25.97 184 GLY F CA 1
ATOM 9051 C C . GLY F 1 184 ? 21.169 78.725 38.902 1.00 26.03 184 GLY F C 1
ATOM 9052 O O . GLY F 1 184 ? 20.024 78.717 39.347 1.00 26.05 184 GLY F O 1
ATOM 9053 N N . THR F 1 185 ? 21.454 78.855 37.611 1.00 25.98 185 THR F N 1
ATOM 9054 C CA . THR F 1 185 ? 20.450 78.837 36.562 1.00 26.19 185 THR F CA 1
ATOM 9055 C C . THR F 1 185 ? 20.025 77.369 36.360 1.00 27.03 185 THR F C 1
ATOM 9056 O O . THR F 1 185 ? 20.778 76.456 36.711 1.00 27.34 185 THR F O 1
ATOM 9060 N N . PRO F 1 186 ? 18.803 77.126 35.842 1.00 27.38 186 PRO F N 1
ATOM 9061 C CA . PRO F 1 186 ? 18.388 75.755 35.543 1.00 27.19 186 PRO F CA 1
ATOM 9062 C C . PRO F 1 186 ? 19.369 74.952 34.672 1.00 27.22 186 PRO F C 1
ATOM 9063 O O . PRO F 1 186 ? 19.546 73.755 34.912 1.00 26.36 186 PRO F O 1
ATOM 9067 N N . ASP F 1 187 ? 20.015 75.601 33.699 1.00 26.84 187 ASP F N 1
ATOM 9068 C CA . ASP F 1 187 ? 21.001 74.930 32.832 1.00 27.30 187 ASP F CA 1
ATOM 9069 C C . ASP F 1 187 ? 22.203 74.408 33.615 1.00 26.51 187 ASP F C 1
ATOM 9070 O O . ASP F 1 187 ? 22.691 73.301 33.355 1.00 26.80 187 ASP F O 1
ATOM 9075 N N . GLU F 1 188 ? 22.682 75.213 34.557 1.00 25.69 188 GLU F N 1
ATOM 9076 C CA . GLU F 1 188 ? 23.747 74.818 35.483 1.00 25.60 188 GLU F CA 1
ATOM 9077 C C . GLU F 1 188 ? 23.306 73.669 36.394 1.00 24.71 188 GLU F C 1
ATOM 9078 O O . GLU F 1 188 ? 24.042 72.698 36.589 1.00 25.07 188 GLU F O 1
ATOM 9084 N N . VAL F 1 189 ? 22.101 73.786 36.947 1.00 23.63 189 VAL F N 1
ATOM 9085 C CA . VAL F 1 189 ? 21.505 72.730 37.753 1.00 22.64 189 VAL F CA 1
ATOM 9086 C C . VAL F 1 189 ? 21.471 71.397 37.012 1.00 22.63 189 VAL F C 1
ATOM 9087 O O . VAL F 1 189 ? 21.838 70.362 37.579 1.00 22.05 189 VAL F O 1
ATOM 9091 N N . ARG F 1 190 ? 21.068 71.408 35.741 1.00 22.13 190 ARG F N 1
ATOM 9092 C CA . ARG F 1 190 ? 21.049 70.168 34.959 1.00 23.11 190 ARG F CA 1
ATOM 9093 C C . ARG F 1 190 ? 22.439 69.527 34.919 1.00 23.29 190 ARG F C 1
ATOM 9094 O O . ARG F 1 190 ? 22.580 68.305 35.058 1.00 22.69 190 ARG F O 1
ATOM 9102 N N . GLU F 1 191 ? 23.455 70.371 34.733 1.00 24.06 191 GLU F N 1
ATOM 9103 C CA . GLU F 1 191 ? 24.845 69.926 34.647 1.00 25.25 191 GLU F CA 1
ATOM 9104 C C . GLU F 1 191 ? 25.325 69.317 35.968 1.00 25.03 191 GLU F C 1
ATOM 9105 O O . GLU F 1 191 ? 26.040 68.321 35.973 1.00 25.66 191 GLU F O 1
ATOM 9111 N N . LYS F 1 192 ? 24.926 69.917 37.083 1.00 25.01 192 LYS F N 1
ATOM 9112 C CA . LYS F 1 192 ? 25.301 69.406 38.409 1.00 24.32 192 LYS F CA 1
ATOM 9113 C C . LYS F 1 192 ? 24.665 68.067 38.674 1.00 23.40 192 LYS F C 1
ATOM 9114 O O . LYS F 1 192 ? 25.310 67.176 39.220 1.00 23.51 192 LYS F O 1
ATOM 9120 N N . ALA F 1 193 ? 23.402 67.907 38.284 1.00 22.40 193 ALA F N 1
ATOM 9121 C CA . ALA F 1 193 ? 22.708 66.632 38.461 1.00 22.27 193 ALA F CA 1
ATOM 9122 C C . ALA F 1 193 ? 23.477 65.496 37.774 1.00 22.49 193 ALA F C 1
ATOM 9123 O O . ALA F 1 193 ? 23.749 64.441 38.384 1.00 22.06 193 ALA F O 1
ATOM 9125 N N . LYS F 1 194 ? 23.831 65.726 36.506 1.00 22.78 194 LYS F N 1
ATOM 9126 C CA . LYS F 1 194 ? 24.699 64.841 35.756 1.00 23.35 194 LYS F CA 1
ATOM 9127 C C . LYS F 1 194 ? 25.997 64.531 36.493 1.00 23.56 194 LYS F C 1
ATOM 9128 O O . LYS F 1 194 ? 26.366 63.372 36.604 1.00 24.30 194 LYS F O 1
ATOM 9134 N N . ALA F 1 195 ? 26.678 65.571 36.976 1.00 23.23 195 ALA F N 1
ATOM 9135 C CA . ALA F 1 195 ? 27.883 65.427 37.805 1.00 23.44 195 ALA F CA 1
ATOM 9136 C C . ALA F 1 195 ? 27.685 64.544 39.056 1.00 23.14 195 ALA F C 1
ATOM 9137 O O . ALA F 1 195 ? 28.498 63.633 39.311 1.00 23.40 195 ALA F O 1
ATOM 9139 N N . PHE F 1 196 ? 26.614 64.788 39.818 1.00 22.23 196 PHE F N 1
ATOM 9140 C CA . PHE F 1 196 ? 26.351 63.987 41.037 1.00 22.15 196 PHE F CA 1
ATOM 9141 C C . PHE F 1 196 ? 26.038 62.541 40.740 1.00 22.04 196 PHE F C 1
ATOM 9142 O O . PHE F 1 196 ? 26.525 61.642 41.409 1.00 21.86 196 PHE F O 1
ATOM 9150 N N . VAL F 1 197 ? 25.249 62.303 39.710 1.00 22.79 197 VAL F N 1
ATOM 9151 C CA . VAL F 1 197 ? 24.820 60.950 39.418 1.00 24.00 197 VAL F CA 1
ATOM 9152 C C . VAL F 1 197 ? 26.019 60.116 38.978 1.00 25.05 197 VAL F C 1
ATOM 9153 O O . VAL F 1 197 ? 26.166 58.944 39.384 1.00 24.44 197 VAL F O 1
ATOM 9157 N N . GLU F 1 198 ? 26.902 60.730 38.194 1.00 26.19 198 GLU F N 1
ATOM 9158 C CA . GLU F 1 198 ? 28.095 60.001 37.773 1.00 28.30 198 GLU F CA 1
ATOM 9159 C C . GLU F 1 198 ? 29.095 59.802 38.914 1.00 27.86 198 GLU F C 1
ATOM 9160 O O . GLU F 1 198 ? 29.578 58.682 39.084 1.00 28.85 198 GLU F O 1
ATOM 9166 N N . LYS F 1 199 ? 29.352 60.839 39.720 1.00 28.21 199 LYS F N 1
ATOM 9167 C CA . LYS F 1 199 ? 30.223 60.702 40.896 1.00 27.96 199 LYS F CA 1
ATOM 9168 C C . LYS F 1 199 ? 29.748 59.587 41.823 1.00 27.47 199 LYS F C 1
ATOM 9169 O O . LYS F 1 199 ? 30.549 58.801 42.299 1.00 27.16 199 LYS F O 1
ATOM 9175 N N . ILE F 1 200 ? 28.449 59.534 42.080 1.00 27.03 200 ILE F N 1
ATOM 9176 C CA . ILE F 1 200 ? 27.860 58.442 42.858 1.00 27.30 200 ILE F CA 1
ATOM 9177 C C . ILE F 1 200 ? 28.032 57.055 42.212 1.00 27.69 200 ILE F C 1
ATOM 9178 O O . ILE F 1 200 ? 28.336 56.091 42.905 1.00 27.08 200 ILE F O 1
ATOM 9183 N N . ARG F 1 201 ? 27.838 56.938 40.899 1.00 28.57 201 ARG F N 1
ATOM 9184 C CA . ARG F 1 201 ? 28.022 55.643 40.240 1.00 29.72 201 ARG F CA 1
ATOM 9185 C C . ARG F 1 201 ? 29.481 55.213 40.320 1.00 29.94 201 ARG F C 1
ATOM 9186 O O . ARG F 1 201 ? 29.789 54.017 40.266 1.00 30.11 201 ARG F O 1
ATOM 9194 N N . GLY F 1 202 ? 30.361 56.202 40.436 1.00 30.28 202 GLY F N 1
ATOM 9195 C CA . GLY F 1 202 ? 31.796 55.973 40.471 1.00 31.33 202 GLY F CA 1
ATOM 9196 C C . GLY F 1 202 ? 32.457 56.065 41.836 1.00 31.80 202 GLY F C 1
ATOM 9197 O O . GLY F 1 202 ? 33.685 56.167 41.904 1.00 32.68 202 GLY F O 1
ATOM 9198 N N . CYS F 1 203 ? 31.671 56.063 42.919 1.00 31.99 203 CYS F N 1
ATOM 9199 C CA . CYS F 1 203 ? 32.241 56.065 44.275 1.00 31.84 203 CYS F CA 1
ATOM 9200 C C . CYS F 1 203 ? 32.853 54.692 44.573 1.00 32.03 203 CYS F C 1
ATOM 9201 O O . CYS F 1 203 ? 33.950 54.602 45.128 1.00 31.67 203 CYS F O 1
#